Protein 6X1G (pdb70)

Sequence (788 aa):
MERLVKKVTSNLETELKFFKGRLVQELMQIVKNENGRIDHTSKNWQESASVLLNSQEKGAVSLAEVERAVSKMTQKLRDQKVSEEEVVNIESKLKFERASLEAKLFDDNEIKELINKRIKEDALRAIPFLGSDSESFMEKISPFVKLPDDSYSLLKANDKHHPFQNILYSNALKFFADSSDIGYLNDDSLKNLTPENLNAFEQAVAADIDKLMHHHMERLVKKVTSNLETELKFFKGRLVQELMQIVKNENGRIDHTSKNWQESASVLLNSQEKGAVSLAEVERAVSKMTQKLRDQKVSEEEVVNIESKLKFERASLEAKLFDDNEIKELINKRIKEDALRAIPFLGSDSESFMEKISPFVKLPDDSYSLLKANDKHHPFQNILYSNALKFFADSSDIGYLNDDSLKNLTPENLNAFEQAVAADIDKLMHHHMQAIKCVVVGDGAVGKTCLLISYTTNAFPGEYIPTVFDNYSANVMVDGKPVNLGLWDTAGQEDYDRLRPLSYPQTDVFLICFSLVSPASFENVRAKWYPEVRHHCPNTPIILVGTKLDLRDDKDTIEKLKEKKLTPITYPQGLAMAKEIGAVKYLECSALTQRGLKTVFDEAIRAVLHMQAIKCVVVGDGAVGKTCLLISYTTNAFPGEYIPTVFDNYSANVMVDGKPVNLGLWDTAGQEDYDRLRPLSYPQTDVFLICFSLVSPASFENVRAKWYPEVRHHCPNTPIILVGTKLDLRDDKDTIEKLKEKKLTPITYPQGLAMAKEIGAVKYLECSALTQRGLKTVFDEAIRAVLH

Structure (mmCIF, N/CA/C/O backbone):
data_6X1G
#
_entry.id   6X1G
#
_cell.length_a   50.063
_cell.length_b   54.160
_cell.length_c   94.004
_cell.angle_alpha   83.370
_cell.angle_beta   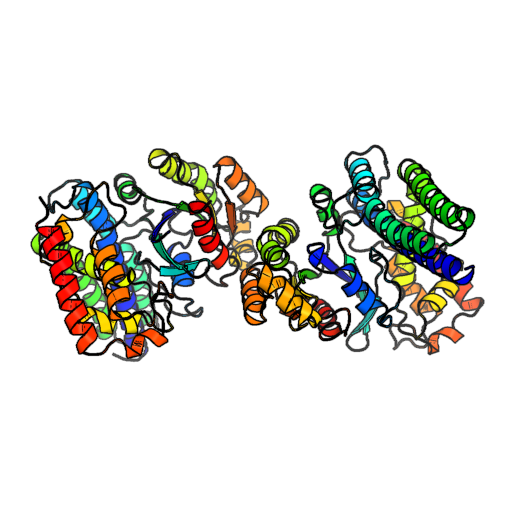76.340
_cell.angle_gamma   62.520
#
_symmetry.space_group_name_H-M   'P 1'
#
loop_
_entity.id
_entity.type
_entity.pdbx_description
1 polymer 'ULP_PROTEASE domain-containing protein'
2 polymer 'Ras-related C3 botulinum toxin substrate 1'
3 non-polymer 'MAGNESIUM ION'
4 water water
#
loop_
_atom_site.group_PDB
_atom_site.id
_atom_site.type_symbol
_atom_site.label_atom_id
_atom_site.label_alt_id
_atom_site.label_comp_id
_atom_site.label_asym_id
_atom_site.label_entity_id
_atom_site.label_seq_id
_atom_site.pdbx_PDB_ins_code
_atom_site.Cartn_x
_atom_site.Cartn_y
_atom_site.Cartn_z
_atom_site.occupancy
_atom_site.B_iso_or_equiv
_atom_site.auth_seq_id
_atom_site.auth_comp_id
_atom_site.auth_asym_id
_atom_site.auth_atom_id
_atom_site.pdbx_PDB_model_num
ATOM 1 N N . MET A 1 1 ? 37.013 1.732 56.736 1.00 105.84 547 MET A N 1
ATOM 2 C CA . MET A 1 1 ? 36.160 1.830 57.965 1.00 107.33 547 MET A CA 1
ATOM 3 C C . MET A 1 1 ? 35.688 3.278 58.141 1.00 99.77 547 MET A C 1
ATOM 4 O O . MET A 1 1 ? 34.581 3.560 57.670 1.00 96.75 547 MET A O 1
ATOM 9 N N . GLU A 1 2 ? 36.487 4.151 58.777 1.00 96.60 548 GLU A N 1
ATOM 10 C CA . GLU A 1 2 ? 36.240 5.620 58.828 1.00 88.63 548 GLU A CA 1
ATOM 11 C C . GLU A 1 2 ? 36.390 6.193 57.417 1.00 79.02 548 GLU A C 1
ATOM 12 O O . GLU A 1 2 ? 35.637 7.088 57.050 1.00 71.34 548 GLU A O 1
ATOM 18 N N . ARG A 1 3 ? 37.289 5.633 56.622 1.00 72.64 549 ARG A N 1
ATOM 19 C CA . ARG A 1 3 ? 37.528 6.067 55.232 1.00 69.26 549 ARG A CA 1
ATOM 20 C C . ARG A 1 3 ? 36.276 5.784 54.384 1.00 62.60 549 ARG A C 1
ATOM 21 O O . ARG A 1 3 ? 35.906 6.670 53.592 1.00 56.94 549 ARG A O 1
ATOM 29 N N . LEU A 1 4 ? 35.633 4.613 54.546 1.00 60.36 550 LEU A N 1
ATOM 30 C CA . LEU A 1 4 ? 34.444 4.218 53.721 1.00 57.04 550 LEU A CA 1
ATOM 31 C C . LEU A 1 4 ? 33.244 5.079 54.141 1.00 53.93 550 LEU A C 1
ATOM 32 O O . LEU A 1 4 ? 32.515 5.563 53.242 1.00 48.80 550 LEU A O 1
ATOM 37 N N . VAL A 1 5 ? 33.102 5.337 55.446 1.00 52.28 551 VAL A N 1
ATOM 38 C CA . VAL A 1 5 ? 32.055 6.224 56.029 1.00 53.22 551 VAL A CA 1
ATOM 39 C C . VAL A 1 5 ? 32.290 7.653 55.553 1.00 52.53 551 VAL A C 1
ATOM 40 O O . VAL A 1 5 ? 31.334 8.267 55.109 1.00 51.06 551 VAL A O 1
ATOM 44 N N . LYS A 1 6 ? 33.528 8.151 55.554 1.00 53.18 552 LYS A N 1
ATOM 45 C CA . LYS A 1 6 ? 33.802 9.534 55.096 1.00 53.76 552 LYS A CA 1
ATOM 46 C C . LYS A 1 6 ? 33.379 9.681 53.621 1.00 49.44 552 LYS A C 1
ATOM 47 O O . LYS A 1 6 ? 32.806 10.729 53.261 1.00 45.75 552 LYS A O 1
ATOM 53 N N . LYS A 1 7 ? 33.670 8.683 52.784 1.00 50.19 553 LYS A N 1
ATOM 54 C CA . LYS A 1 7 ? 33.393 8.784 51.332 1.00 48.46 553 LYS A CA 1
ATOM 55 C C . LYS A 1 7 ? 31.874 8.826 51.122 1.00 45.17 553 LYS A C 1
ATOM 56 O O . LYS A 1 7 ? 31.398 9.684 50.356 1.00 40.73 553 LYS A O 1
ATOM 62 N N . VAL A 1 8 ? 31.125 7.947 51.779 1.00 44.21 554 VAL A N 1
ATOM 63 C CA . VAL A 1 8 ? 29.640 7.933 51.647 1.00 42.81 554 VAL A CA 1
ATOM 64 C C . VAL A 1 8 ? 29.047 9.230 52.217 1.00 42.00 554 VAL A C 1
ATOM 65 O O . VAL A 1 8 ? 28.086 9.790 51.602 1.00 39.23 554 VAL A O 1
ATOM 69 N N . THR A 1 9 ? 29.569 9.717 53.350 1.00 43.15 555 THR A N 1
ATOM 70 C CA . THR A 1 9 ? 29.124 10.998 53.944 1.00 42.23 555 THR A CA 1
ATOM 71 C C . THR A 1 9 ? 29.333 12.138 52.941 1.00 40.23 555 THR A C 1
ATOM 72 O O . THR A 1 9 ? 28.386 12.937 52.731 1.00 38.22 555 THR A O 1
ATOM 76 N N . SER A 1 10 ? 30.493 12.192 52.302 1.00 40.24 556 SER A N 1
ATOM 77 C CA . SER A 1 10 ? 30.790 13.247 51.307 1.00 42.01 556 SER A CA 1
ATOM 78 C C . SER A 1 10 ? 29.846 13.108 50.098 1.00 37.37 556 SER A C 1
ATOM 79 O O . SER A 1 10 ? 29.316 14.124 49.588 1.00 37.01 556 SER A O 1
ATOM 82 N N . ASN A 1 11 ? 29.621 11.869 49.653 1.00 36.54 557 ASN A N 1
ATOM 83 C CA . ASN A 1 11 ? 28.686 11.605 48.520 1.00 33.88 557 ASN A CA 1
ATOM 84 C C . ASN A 1 11 ? 27.263 12.036 48.905 1.00 32.61 557 ASN A C 1
ATOM 85 O O . ASN A 1 11 ? 26.493 12.584 48.025 1.00 30.71 557 ASN A O 1
ATOM 90 N N . LEU A 1 12 ? 26.796 11.702 50.106 1.00 32.60 558 LEU A N 1
ATOM 91 C CA . LEU A 1 12 ? 25.480 12.187 50.588 1.00 32.85 558 LEU A CA 1
ATOM 92 C C . LEU A 1 12 ? 25.403 13.720 50.545 1.00 32.44 558 LEU A C 1
ATOM 93 O O . LEU A 1 12 ? 24.385 14.291 50.069 1.00 31.70 558 LEU A O 1
ATOM 98 N N . GLU A 1 13 ? 26.428 14.397 51.050 1.00 33.29 559 GLU A N 1
ATOM 99 C CA . GLU A 1 13 ? 26.482 15.886 51.008 1.00 34.10 559 GLU A CA 1
ATOM 100 C C . GLU A 1 13 ? 26.411 16.369 49.545 1.00 30.59 559 GLU A C 1
ATOM 101 O O . GLU A 1 13 ? 25.642 17.272 49.322 1.00 30.95 559 GLU A O 1
ATOM 107 N N . THR A 1 14 ? 27.062 15.699 48.591 1.00 29.91 560 THR A N 1
ATOM 108 C CA . THR A 1 14 ? 26.997 16.113 47.160 1.00 29.67 560 THR A CA 1
ATOM 109 C C . THR A 1 14 ? 25.564 15.916 46.650 1.00 29.44 560 THR A C 1
ATOM 110 O O . THR A 1 14 ? 24.992 16.821 46.049 1.00 28.60 560 THR A O 1
ATOM 114 N N . GLU A 1 15 ? 24.948 14.771 46.978 1.00 29.86 561 GLU A N 1
ATOM 115 C CA . GLU A 1 15 ? 23.548 14.486 46.574 1.00 30.06 561 GLU A CA 1
ATOM 116 C C . GLU A 1 15 ? 22.644 15.621 47.078 1.00 29.24 561 GLU A C 1
ATOM 117 O O . GLU A 1 15 ? 21.802 16.164 46.287 1.00 26.71 561 GLU A O 1
ATOM 123 N N . LEU A 1 16 ? 22.698 15.946 48.362 1.00 28.67 562 LEU A N 1
ATOM 124 C CA . LEU A 1 16 ? 21.792 16.945 48.990 1.00 29.38 562 LEU A CA 1
ATOM 125 C C . LEU A 1 16 ? 22.041 18.347 48.458 1.00 27.09 562 LEU A C 1
ATOM 126 O O . LEU A 1 16 ? 21.098 19.058 48.256 1.00 28.12 562 LEU A O 1
ATOM 131 N N . LYS A 1 17 ? 23.292 18.721 48.219 1.00 29.05 563 LYS A N 1
ATOM 132 C CA . LYS A 1 17 ? 23.643 20.054 47.716 1.00 29.83 563 LYS A CA 1
ATOM 133 C C . LYS A 1 17 ? 23.033 20.225 46.320 1.00 27.59 563 LYS A C 1
ATOM 134 O O . LYS A 1 17 ? 22.442 21.268 46.047 1.00 26.25 563 LYS A O 1
ATOM 140 N N . PHE A 1 18 ? 23.237 19.249 45.448 1.00 25.29 564 PHE A N 1
ATOM 141 C CA . PHE A 1 18 ? 22.689 19.304 44.071 1.00 23.86 564 PHE A CA 1
ATOM 142 C C . PHE A 1 18 ? 21.161 19.234 44.106 1.00 24.30 564 PHE A C 1
ATOM 143 O O . PHE A 1 18 ? 20.494 20.039 43.427 1.00 22.30 564 PHE A O 1
ATOM 151 N N . PHE A 1 19 ? 20.592 18.377 44.944 1.00 23.68 565 PHE A N 1
ATOM 152 C CA . PHE A 1 19 ? 19.109 18.215 44.957 1.00 25.34 565 PHE A CA 1
ATOM 153 C C . PHE A 1 19 ? 18.455 19.474 45.539 1.00 24.60 565 PHE A C 1
ATOM 154 O O . PHE A 1 19 ? 17.437 19.962 44.979 1.00 24.15 565 PHE A O 1
ATOM 162 N N . LYS A 1 20 ? 18.974 20.025 46.646 1.00 25.02 566 LYS A N 1
ATOM 163 C CA . LYS A 1 20 ? 18.343 21.248 47.217 1.00 26.94 566 LYS A CA 1
ATOM 164 C C . LYS A 1 20 ? 18.406 22.414 46.216 1.00 25.64 566 LYS A C 1
ATOM 165 O O . LYS A 1 20 ? 17.384 23.068 46.076 1.00 26.26 566 LYS A O 1
ATOM 171 N N . GLY A 1 21 ? 19.536 22.613 45.528 1.00 25.22 567 GLY A N 1
ATOM 172 C CA . GLY A 1 21 ? 19.669 23.646 44.461 1.00 25.26 567 GLY A CA 1
ATOM 173 C C . GLY A 1 21 ? 18.579 23.480 43.396 1.00 25.31 567 GLY A C 1
ATOM 174 O O . GLY A 1 21 ? 17.911 24.439 43.022 1.00 25.47 567 GLY A O 1
ATOM 175 N N . ARG A 1 22 ? 18.442 22.263 42.895 1.00 25.00 568 ARG A N 1
ATOM 176 C CA . ARG A 1 22 ? 17.480 21.935 41.834 1.00 23.47 568 ARG A CA 1
ATOM 177 C C . ARG A 1 22 ? 16.069 22.144 42.327 1.00 23.63 568 ARG A C 1
ATOM 178 O O . ARG A 1 22 ? 15.267 22.689 41.603 1.00 23.06 568 ARG A O 1
ATOM 186 N N . LEU A 1 23 ? 15.754 21.605 43.488 1.00 24.10 569 LEU A N 1
ATOM 187 C CA . LEU A 1 23 ? 14.391 21.668 44.064 1.00 24.19 569 LEU A CA 1
ATOM 188 C C . LEU A 1 23 ? 13.924 23.132 44.119 1.00 24.87 569 LEU A C 1
ATOM 189 O O . LEU A 1 23 ? 12.826 23.443 43.660 1.00 23.65 569 LEU A O 1
ATOM 194 N N . VAL A 1 24 ? 14.798 24.051 44.596 1.00 24.90 570 VAL A N 1
ATOM 195 C CA . VAL A 1 24 ? 14.333 25.427 44.768 1.00 24.64 570 VAL A CA 1
ATOM 196 C C . VAL A 1 24 ? 14.180 26.052 43.395 1.00 24.05 570 VAL A C 1
ATOM 197 O O . VAL A 1 24 ? 13.224 26.767 43.206 1.00 24.91 570 VAL A O 1
ATOM 201 N N . GLN A 1 25 ? 15.067 25.765 42.447 1.00 23.35 571 GLN A N 1
ATOM 202 C CA . GLN A 1 25 ? 14.864 26.341 41.079 1.00 23.63 571 GLN A CA 1
ATOM 203 C C . GLN A 1 25 ? 13.583 25.801 40.495 1.00 23.48 571 GLN A C 1
ATOM 204 O O . GLN A 1 25 ? 12.829 26.595 39.842 1.00 25.06 571 GLN A O 1
ATOM 210 N N . GLU A 1 26 ? 13.316 24.502 40.679 1.00 23.92 572 GLU A N 1
ATOM 211 C CA . GLU A 1 26 ? 12.032 23.951 40.110 1.00 24.06 572 GLU A CA 1
ATOM 212 C C . GLU A 1 26 ? 10.817 24.651 40.757 1.00 25.33 572 GLU A C 1
ATOM 213 O O . GLU A 1 26 ? 9.868 25.103 40.049 1.00 25.30 572 GLU A O 1
ATOM 219 N N . LEU A 1 27 ? 10.792 24.776 42.082 1.00 26.12 573 LEU A N 1
ATOM 220 C CA . LEU A 1 27 ? 9.686 25.455 42.840 1.00 25.96 573 LEU A CA 1
ATOM 221 C C . LEU A 1 27 ? 9.548 26.907 42.443 1.00 26.02 573 LEU A C 1
ATOM 222 O O . LEU A 1 27 ? 8.381 27.403 42.381 1.00 28.76 573 LEU A O 1
ATOM 227 N N . MET A 1 28 ? 10.654 27.537 42.073 1.00 27.02 574 MET A N 1
ATOM 228 C CA . MET A 1 28 ? 10.682 28.934 41.605 1.00 28.18 574 MET A CA 1
ATOM 229 C C . MET A 1 28 ? 9.871 29.123 40.349 1.00 29.20 574 MET A C 1
ATOM 230 O O . MET A 1 28 ? 9.338 30.233 40.147 1.00 30.34 574 MET A O 1
ATOM 235 N N . GLN A 1 29 ? 9.685 28.085 39.538 1.00 28.06 575 GLN A N 1
ATOM 236 C CA . GLN A 1 29 ? 8.907 28.265 38.292 1.00 28.11 575 GLN A CA 1
ATOM 237 C C . GLN A 1 29 ? 7.426 28.367 38.617 1.00 30.84 575 GLN A C 1
ATOM 238 O O . GLN A 1 29 ? 6.703 29.077 37.881 1.00 31.81 575 GLN A O 1
ATOM 244 N N . ILE A 1 30 ? 7.003 27.799 39.750 1.00 31.17 576 ILE A N 1
ATOM 245 C CA . ILE A 1 30 ? 5.601 27.903 40.219 1.00 32.68 576 ILE A CA 1
ATOM 246 C C . ILE A 1 30 ? 5.412 29.336 40.731 1.00 32.41 576 ILE A C 1
ATOM 247 O O . ILE A 1 30 ? 4.459 30.040 40.345 1.00 32.92 576 ILE A O 1
ATOM 252 N N . VAL A 1 31 ? 6.395 29.869 41.439 1.00 31.14 577 VAL A N 1
ATOM 253 C CA . VAL A 1 31 ? 6.292 31.252 41.962 1.00 33.97 577 VAL A CA 1
ATOM 254 C C . VAL A 1 31 ? 6.311 32.252 40.788 1.00 34.42 577 VAL A C 1
ATOM 255 O O . VAL A 1 31 ? 5.545 33.242 40.776 1.00 36.13 577 VAL A O 1
ATOM 259 N N . LYS A 1 32 ? 7.192 32.028 39.833 1.00 32.49 578 LYS A N 1
ATOM 260 C CA . LYS A 1 32 ? 7.269 32.865 38.628 1.00 32.58 578 LYS A CA 1
ATOM 261 C C . LYS A 1 32 ? 5.910 32.918 37.942 1.00 32.88 578 LYS A C 1
ATOM 262 O O . LYS A 1 32 ? 5.465 34.013 37.557 1.00 34.17 578 LYS A O 1
ATOM 268 N N . ASN A 1 33 ? 5.238 31.784 37.820 1.00 34.88 579 ASN A N 1
ATOM 269 C CA . ASN A 1 33 ? 3.934 31.702 37.147 1.00 37.55 579 ASN A CA 1
ATOM 270 C C . ASN A 1 33 ? 2.898 32.498 37.937 1.00 40.06 579 ASN A C 1
ATOM 271 O O . ASN A 1 33 ? 1.993 32.986 37.308 1.00 41.38 579 ASN A O 1
ATOM 276 N N . GLU A 1 34 ? 3.015 32.564 39.266 1.00 41.57 580 GLU A N 1
ATOM 277 C CA . GLU A 1 34 ? 2.171 33.415 40.152 1.00 43.81 580 GLU A CA 1
ATOM 278 C C . GLU A 1 34 ? 2.705 34.862 40.275 1.00 43.01 580 GLU A C 1
ATOM 279 O O . GLU A 1 34 ? 2.238 35.598 41.170 1.00 42.13 580 GLU A O 1
ATOM 285 N N . ASN A 1 35 ? 3.638 35.311 39.421 1.00 40.60 581 ASN A N 1
ATOM 286 C CA . ASN A 1 35 ? 4.180 36.699 39.442 1.00 41.26 581 ASN A CA 1
ATOM 287 C C . ASN A 1 35 ? 4.697 37.057 40.846 1.00 40.34 581 ASN A C 1
ATOM 288 O O . ASN A 1 35 ? 4.544 38.183 41.252 1.00 41.07 581 ASN A O 1
ATOM 293 N N . GLY A 1 36 ? 5.333 36.113 41.558 1.00 39.79 582 GLY A N 1
ATOM 294 C CA . GLY A 1 36 ? 6.097 36.401 42.788 1.00 39.75 582 GLY A CA 1
ATOM 295 C C . GLY A 1 36 ? 5.281 36.261 44.064 1.00 41.38 582 GLY A C 1
ATOM 296 O O . GLY A 1 36 ? 5.850 36.573 45.151 1.00 41.37 582 GLY A O 1
ATOM 297 N N . ARG A 1 37 ? 4.065 35.746 43.973 1.00 42.02 583 ARG A N 1
ATOM 298 C CA . ARG A 1 37 ? 3.179 35.427 45.128 1.00 45.18 583 ARG A CA 1
ATOM 299 C C . ARG A 1 37 ? 3.562 34.056 45.700 1.00 42.89 583 ARG A C 1
ATOM 300 O O . ARG A 1 37 ? 3.756 33.143 44.956 1.00 41.63 583 ARG A O 1
ATOM 308 N N . ILE A 1 38 ? 3.736 33.988 47.016 1.00 42.06 584 ILE A N 1
ATOM 309 C CA . ILE A 1 38 ? 4.086 32.772 47.776 1.00 40.65 584 ILE A CA 1
ATOM 310 C C . ILE A 1 38 ? 2.816 32.345 48.482 1.00 42.79 584 ILE A C 1
ATOM 311 O O . ILE A 1 38 ? 2.225 33.176 49.135 1.00 42.36 584 ILE A O 1
ATOM 316 N N . ASP A 1 39 ? 2.428 31.107 48.332 1.00 42.48 585 ASP A N 1
ATOM 317 C CA . ASP A 1 39 ? 1.230 30.574 49.013 1.00 46.70 585 ASP A CA 1
ATOM 318 C C . ASP A 1 39 ? 1.362 29.065 48.914 1.00 43.48 585 ASP A C 1
ATOM 319 O O . ASP A 1 39 ? 1.090 28.495 47.825 1.00 42.85 585 ASP A O 1
ATOM 324 N N . HIS A 1 40 ? 1.911 28.463 49.964 1.00 40.87 586 HIS A N 1
ATOM 325 C CA . HIS A 1 40 ? 2.121 27.005 50.065 1.00 40.82 586 HIS A CA 1
ATOM 326 C C . HIS A 1 40 ? 0.804 26.231 49.950 1.00 43.11 586 HIS A C 1
ATOM 327 O O . HIS A 1 40 ? 0.905 25.017 49.837 1.00 43.62 586 HIS A O 1
ATOM 334 N N . THR A 1 41 ? -0.371 26.882 50.111 1.00 45.44 587 THR A N 1
ATOM 335 C CA . THR A 1 41 ? -1.668 26.166 50.049 1.00 46.26 587 THR A CA 1
ATOM 336 C C . THR A 1 41 ? -2.165 26.073 48.610 1.00 47.08 587 THR A C 1
ATOM 337 O O . THR A 1 41 ? -3.081 25.332 48.413 1.00 49.69 587 THR A O 1
ATOM 341 N N . SER A 1 42 ? -1.588 26.776 47.636 1.00 47.22 588 SER A N 1
ATOM 342 C CA . SER A 1 42 ? -2.127 26.737 46.250 1.00 47.10 588 SER A CA 1
ATOM 343 C C . SER A 1 42 ? -2.032 25.315 45.683 1.00 47.88 588 SER A C 1
ATOM 344 O O . SER A 1 42 ? -1.197 24.524 46.143 1.00 44.67 588 SER A O 1
ATOM 347 N N . LYS A 1 43 ? -2.886 24.978 44.720 1.00 47.33 589 LYS A N 1
ATOM 348 C CA . LYS A 1 43 ? -2.846 23.681 44.033 1.00 48.17 589 LYS A CA 1
ATOM 349 C C . LYS A 1 43 ? -1.463 23.447 43.402 1.00 42.96 589 LYS A C 1
ATOM 350 O O . LYS A 1 43 ? -0.967 22.325 43.514 1.00 40.51 589 LYS A O 1
ATOM 356 N N . ASN A 1 44 ? -0.895 24.436 42.727 1.00 40.52 590 ASN A N 1
ATOM 357 C CA . ASN A 1 44 ? 0.355 24.241 41.955 1.00 36.97 590 ASN A CA 1
ATOM 358 C C . ASN A 1 44 ? 1.507 24.024 42.949 1.00 36.26 590 ASN A C 1
ATOM 359 O O . ASN A 1 44 ? 2.392 23.193 42.700 1.00 35.70 590 ASN A O 1
ATOM 364 N N . TRP A 1 45 ? 1.541 24.770 44.052 1.00 36.20 591 TRP A N 1
ATOM 365 C CA . TRP A 1 45 ? 2.667 24.590 44.995 1.00 34.18 591 TRP A CA 1
ATOM 366 C C . TRP A 1 45 ? 2.554 23.202 45.625 1.00 36.58 591 TRP A C 1
ATOM 367 O O . TRP A 1 45 ? 3.565 22.503 45.697 1.00 34.34 591 TRP A O 1
ATOM 378 N N . GLN A 1 46 ? 1.374 22.865 46.154 1.00 38.06 592 GLN A N 1
ATOM 379 C CA . GLN A 1 46 ? 1.124 21.525 46.776 1.00 40.42 592 GLN A CA 1
ATOM 380 C C . GLN A 1 46 ? 1.537 20.403 45.828 1.00 39.22 592 GLN A C 1
ATOM 381 O O . GLN A 1 46 ? 2.198 19.466 46.266 1.00 36.59 592 GLN A O 1
ATOM 387 N N . GLU A 1 47 ? 1.196 20.506 44.546 1.00 39.20 593 GLU A N 1
ATOM 388 C CA . GLU A 1 47 ? 1.514 19.404 43.609 1.00 39.44 593 GLU A CA 1
ATOM 389 C C . GLU A 1 47 ? 3.024 19.395 43.343 1.00 36.73 593 GLU A C 1
ATOM 390 O O . GLU A 1 47 ? 3.626 18.308 43.314 1.00 36.38 593 GLU A O 1
ATOM 396 N N . SER A 1 48 ? 3.624 20.569 43.152 1.00 35.37 594 SER A N 1
ATOM 397 C CA . SER A 1 48 ? 5.076 20.693 42.801 1.00 32.53 594 SER A CA 1
ATOM 398 C C . SER A 1 48 ? 5.898 20.091 43.935 1.00 32.26 594 SER A C 1
ATOM 399 O O . SER A 1 48 ? 6.690 19.187 43.713 1.00 32.27 594 SER A O 1
ATOM 402 N N . ALA A 1 49 ? 5.616 20.495 45.158 1.00 33.34 595 ALA A N 1
ATOM 403 C CA . ALA A 1 49 ? 6.340 20.007 46.355 1.00 33.18 595 ALA A CA 1
ATOM 404 C C . ALA A 1 49 ? 6.135 18.496 46.475 1.00 35.77 595 ALA A C 1
ATOM 405 O O . ALA A 1 49 ? 7.124 17.775 46.711 1.00 35.07 595 ALA A O 1
ATOM 407 N N . SER A 1 50 ? 4.917 18.001 46.326 1.00 36.87 596 SER A N 1
ATOM 408 C CA . SER A 1 50 ? 4.627 16.556 46.503 1.00 39.68 596 SER A CA 1
ATOM 409 C C . SER A 1 50 ? 5.426 15.731 45.474 1.00 36.86 596 SER A C 1
ATOM 410 O O . SER A 1 50 ? 6.076 14.750 45.817 1.00 36.74 596 SER A O 1
ATOM 413 N N . VAL A 1 51 ? 5.411 16.157 44.212 1.00 34.96 597 VAL A N 1
ATOM 414 C CA . VAL A 1 51 ? 6.030 15.386 43.121 1.00 34.17 597 VAL A CA 1
ATOM 415 C C . VAL A 1 51 ? 7.546 15.463 43.226 1.00 32.70 597 VAL A C 1
ATOM 416 O O . VAL A 1 51 ? 8.179 14.479 42.967 1.00 32.98 597 VAL A O 1
ATOM 420 N N . LEU A 1 52 ? 8.098 16.617 43.572 1.00 30.46 598 LEU A N 1
ATOM 421 C CA . LEU A 1 52 ? 9.583 16.760 43.573 1.00 29.85 598 LEU A CA 1
ATOM 422 C C . LEU A 1 52 ? 10.148 16.147 44.851 1.00 28.70 598 LEU A C 1
ATOM 423 O O . LEU A 1 52 ? 11.324 15.806 44.872 1.00 27.78 598 LEU A O 1
ATOM 428 N N . LEU A 1 53 ? 9.334 15.963 45.898 1.00 30.15 599 LEU A N 1
ATOM 429 C CA . LEU A 1 53 ? 9.766 15.196 47.104 1.00 33.00 599 LEU A CA 1
ATOM 430 C C . LEU A 1 53 ? 9.576 13.679 46.883 1.00 33.35 599 LEU A C 1
ATOM 431 O O . LEU A 1 53 ? 10.421 12.937 47.299 1.00 33.78 599 LEU A O 1
ATOM 436 N N . ASN A 1 54 ? 8.452 13.241 46.276 1.00 34.36 600 ASN A N 1
ATOM 437 C CA . ASN A 1 54 ? 7.909 11.875 46.473 1.00 37.11 600 ASN A CA 1
ATOM 438 C C . ASN A 1 54 ? 7.742 11.089 45.173 1.00 39.53 600 ASN A C 1
ATOM 439 O O . ASN A 1 54 ? 7.419 9.903 45.305 1.00 41.50 600 ASN A O 1
ATOM 444 N N . SER A 1 55 ? 8.021 11.652 43.997 1.00 36.83 601 SER A N 1
ATOM 445 C CA . SER A 1 55 ? 7.876 10.864 42.752 1.00 38.50 601 SER A CA 1
ATOM 446 C C . SER A 1 55 ? 8.746 9.597 42.845 1.00 39.52 601 SER A C 1
ATOM 447 O O . SER A 1 55 ? 9.972 9.662 43.122 1.00 37.14 601 SER A O 1
ATOM 450 N N . GLN A 1 56 ? 8.133 8.473 42.491 1.00 42.84 602 GLN A N 1
ATOM 451 C CA . GLN A 1 56 ? 8.670 7.106 42.639 1.00 46.27 602 GLN A CA 1
ATOM 452 C C . GLN A 1 56 ? 9.125 6.552 41.275 1.00 45.61 602 GLN A C 1
ATOM 453 O O . GLN A 1 56 ? 9.780 5.502 41.270 1.00 47.16 602 GLN A O 1
ATOM 459 N N . GLU A 1 57 ? 8.818 7.242 40.180 1.00 45.52 603 GLU A N 1
ATOM 460 C CA . GLU A 1 57 ? 9.235 6.823 38.822 1.00 46.96 603 GLU A CA 1
ATOM 461 C C . GLU A 1 57 ? 10.765 6.701 38.773 1.00 46.11 603 GLU A C 1
ATOM 462 O O . GLU A 1 57 ? 11.477 7.585 39.260 1.00 41.87 603 GLU A O 1
ATOM 468 N N . LYS A 1 58 ? 11.267 5.660 38.135 1.00 46.73 604 LYS A N 1
ATOM 469 C CA . LYS A 1 58 ? 12.733 5.428 38.012 1.00 48.73 604 LYS A CA 1
ATOM 470 C C . LYS A 1 58 ? 13.257 6.608 37.188 1.00 46.09 604 LYS A C 1
ATOM 471 O O . LYS A 1 58 ? 12.615 6.921 36.164 1.00 42.41 604 LYS A O 1
ATOM 477 N N . GLY A 1 59 ? 14.330 7.266 37.657 1.00 39.99 605 GLY A N 1
ATOM 478 C CA . GLY A 1 59 ? 14.951 8.407 36.991 1.00 39.09 605 GLY A CA 1
ATOM 479 C C . GLY A 1 59 ? 14.294 9.745 37.309 1.00 38.75 605 GLY A C 1
ATOM 480 O O . GLY A 1 59 ? 14.682 10.721 36.710 1.00 38.45 605 GLY A O 1
ATOM 481 N N . ALA A 1 60 ? 13.305 9.772 38.195 1.00 35.63 606 ALA A N 1
ATOM 482 C CA . ALA A 1 60 ? 12.572 10.992 38.582 1.00 35.11 606 ALA A CA 1
ATOM 483 C C . ALA A 1 60 ? 13.559 12.019 39.151 1.00 31.74 606 ALA A C 1
ATOM 484 O O . ALA A 1 60 ? 14.560 11.662 39.763 1.00 32.47 606 ALA A O 1
ATOM 486 N N . VAL A 1 61 ? 13.241 13.273 38.927 1.00 31.28 607 VAL A N 1
ATOM 487 C CA . VAL A 1 61 ? 13.817 14.397 39.691 1.00 28.56 607 VAL A CA 1
ATOM 488 C C . VAL A 1 61 ? 13.008 14.513 40.983 1.00 29.10 607 VAL A C 1
ATOM 489 O O . VAL A 1 61 ? 12.023 15.144 40.999 1.00 28.46 607 VAL A O 1
ATOM 493 N N . SER A 1 62 ? 13.458 13.831 42.023 1.00 29.19 608 SER A N 1
ATOM 494 C CA . SER A 1 62 ? 12.740 13.742 43.316 1.00 30.20 608 SER A CA 1
ATOM 495 C C . SER A 1 62 ? 13.681 13.309 44.434 1.00 29.08 608 SER A C 1
ATOM 496 O O . SER A 1 62 ? 14.669 12.630 44.213 1.00 29.27 608 SER A O 1
ATOM 499 N N . LEU A 1 63 ? 13.331 13.756 45.639 1.00 30.10 609 LEU A N 1
ATOM 500 C CA . LEU A 1 63 ? 14.090 13.374 46.824 1.00 29.08 609 LEU A CA 1
ATOM 501 C C . LEU A 1 63 ? 13.963 11.852 46.985 1.00 31.63 609 LEU A C 1
ATOM 502 O O . LEU A 1 63 ? 14.932 11.235 47.340 1.00 30.70 609 LEU A O 1
ATOM 507 N N . ALA A 1 64 ? 12.841 11.239 46.605 1.00 33.40 610 ALA A N 1
ATOM 508 C CA . ALA A 1 64 ? 12.709 9.755 46.683 1.00 37.36 610 ALA A CA 1
ATOM 509 C C . ALA A 1 64 ? 13.787 9.069 45.825 1.00 37.05 610 ALA A C 1
ATOM 510 O O . ALA A 1 64 ? 14.332 8.076 46.251 1.00 36.97 610 ALA A O 1
ATOM 512 N N . GLU A 1 65 ? 14.129 9.616 44.660 1.00 34.04 611 GLU A N 1
ATOM 513 C CA . GLU A 1 65 ? 15.204 9.025 43.816 1.00 36.44 611 GLU A CA 1
ATOM 514 C C . GLU A 1 65 ? 16.585 9.252 44.438 1.00 35.76 611 GLU A C 1
ATOM 515 O O . GLU A 1 65 ? 17.451 8.374 44.356 1.00 34.34 611 GLU A O 1
ATOM 521 N N . VAL A 1 66 ? 16.812 10.422 45.031 1.00 34.32 612 VAL A N 1
ATOM 522 C CA . VAL A 1 66 ? 18.085 10.702 45.740 1.00 35.00 612 VAL A CA 1
ATOM 523 C C . VAL A 1 66 ? 18.256 9.673 46.876 1.00 34.89 612 VAL A C 1
ATOM 524 O O . VAL A 1 66 ? 19.334 9.085 47.072 1.00 34.34 612 VAL A O 1
ATOM 528 N N . GLU A 1 67 ? 17.176 9.454 47.608 1.00 33.19 613 GLU A N 1
ATOM 529 C CA . GLU A 1 67 ? 17.135 8.459 48.721 1.00 38.15 613 GLU A CA 1
ATOM 530 C C . GLU A 1 67 ? 17.485 7.057 48.196 1.00 38.28 613 GLU A C 1
ATOM 531 O O . GLU A 1 67 ? 18.288 6.341 48.874 1.00 38.96 613 GLU A O 1
ATOM 537 N N . ARG A 1 68 ? 17.030 6.699 46.995 1.00 41.68 614 ARG A N 1
ATOM 538 C CA . ARG A 1 68 ? 17.413 5.404 46.378 1.00 45.17 614 ARG A CA 1
ATOM 539 C C . ARG A 1 68 ? 18.925 5.329 46.173 1.00 41.88 614 ARG A C 1
ATOM 540 O O . ARG A 1 68 ? 19.549 4.297 46.475 1.00 43.21 614 ARG A O 1
ATOM 548 N N . ALA A 1 69 ? 19.514 6.389 45.656 1.00 38.10 615 ALA A N 1
ATOM 549 C CA . ALA A 1 69 ? 20.967 6.438 45.405 1.00 37.54 615 ALA A CA 1
ATOM 550 C C . ALA A 1 69 ? 21.702 6.278 46.747 1.00 37.15 615 ALA A C 1
ATOM 551 O O . ALA A 1 69 ? 22.720 5.590 46.834 1.00 36.64 615 ALA A O 1
ATOM 553 N N . VAL A 1 70 ? 21.220 6.952 47.792 1.00 36.49 616 VAL A N 1
ATOM 554 C CA . VAL A 1 70 ? 21.887 6.887 49.118 1.00 38.07 616 VAL A CA 1
ATOM 555 C C . VAL A 1 70 ? 21.726 5.477 49.710 1.00 40.67 616 VAL A C 1
ATOM 556 O O . VAL A 1 70 ? 22.705 4.961 50.341 1.00 40.36 616 VAL A O 1
ATOM 560 N N . SER A 1 71 ? 20.576 4.835 49.527 1.00 42.11 617 SER A N 1
ATOM 561 C CA . SER A 1 71 ? 20.322 3.430 49.968 1.00 46.24 617 SER A CA 1
ATOM 562 C C . SER A 1 71 ? 21.312 2.450 49.348 1.00 46.10 617 SER A C 1
ATOM 563 O O . SER A 1 71 ? 21.707 1.508 50.072 1.00 48.55 617 SER A O 1
ATOM 566 N N . LYS A 1 72 ? 21.716 2.663 48.103 1.00 44.99 618 LYS A N 1
ATOM 567 C CA . LYS A 1 72 ? 22.744 1.823 47.430 1.00 47.43 618 LYS A CA 1
ATOM 568 C C . LYS A 1 72 ? 24.031 1.905 48.248 1.00 45.49 618 LYS A C 1
ATOM 569 O O . LYS A 1 72 ? 24.662 0.875 48.514 1.00 47.37 618 LYS A O 1
ATOM 575 N N . MET A 1 73 ? 24.403 3.098 48.673 1.00 42.92 619 MET A N 1
ATOM 576 C CA . MET A 1 73 ? 25.707 3.305 49.350 1.00 42.26 619 MET A CA 1
ATOM 577 C C . MET A 1 73 ? 25.602 2.706 50.758 1.00 45.10 619 MET A C 1
ATOM 578 O O . MET A 1 73 ? 26.604 2.114 51.184 1.00 46.20 619 MET A O 1
ATOM 583 N N . THR A 1 74 ? 24.467 2.836 51.459 1.00 43.92 620 THR A N 1
ATOM 584 C CA . THR A 1 74 ? 24.392 2.330 52.870 1.00 47.60 620 THR A CA 1
ATOM 585 C C . THR A 1 74 ? 24.359 0.789 52.854 1.00 48.86 620 THR A C 1
ATOM 586 O O . THR A 1 74 ? 24.910 0.118 53.786 1.00 49.01 620 THR A O 1
ATOM 590 N N . GLN A 1 75 ? 23.727 0.215 51.827 1.00 50.10 621 GLN A N 1
ATOM 591 C CA . GLN A 1 75 ? 23.702 -1.256 51.653 1.00 53.06 621 GLN A CA 1
ATOM 592 C C . GLN A 1 75 ? 25.138 -1.713 51.437 1.00 53.34 621 GLN A C 1
ATOM 593 O O . GLN A 1 75 ? 25.508 -2.759 52.021 1.00 54.15 621 GLN A O 1
ATOM 599 N N . LYS A 1 76 ? 25.902 -0.999 50.607 1.00 51.99 622 LYS A N 1
ATOM 600 C CA . LYS A 1 76 ? 27.312 -1.373 50.335 1.00 56.03 622 LYS A CA 1
ATOM 601 C C . LYS A 1 76 ? 28.140 -1.321 51.625 1.00 54.33 622 LYS A C 1
ATOM 602 O O . LYS A 1 76 ? 28.935 -2.252 51.821 1.00 55.67 622 LYS A O 1
ATOM 608 N N . LEU A 1 77 ? 27.935 -0.305 52.475 1.00 53.69 623 LEU A N 1
ATOM 609 C CA . LEU A 1 77 ? 28.592 -0.178 53.814 1.00 53.97 623 LEU A CA 1
ATOM 610 C C . LEU A 1 77 ? 28.286 -1.434 54.644 1.00 57.53 623 LEU A C 1
ATOM 611 O O . LEU A 1 77 ? 29.225 -1.952 55.251 1.00 60.88 623 LEU A O 1
ATOM 616 N N . ARG A 1 78 ? 27.029 -1.891 54.672 1.00 58.14 624 ARG A N 1
ATOM 617 C CA . ARG A 1 78 ? 26.625 -3.054 55.524 1.00 60.16 624 ARG A CA 1
ATOM 618 C C . ARG A 1 78 ? 27.244 -4.324 54.937 1.00 63.56 624 ARG A C 1
ATOM 619 O O . ARG A 1 78 ? 27.656 -5.166 55.709 1.00 64.03 624 ARG A O 1
ATOM 627 N N . ASP A 1 79 ? 27.324 -4.430 53.607 1.00 63.41 625 ASP A N 1
ATOM 628 C CA . ASP A 1 79 ? 28.004 -5.539 52.887 1.00 66.18 625 ASP A CA 1
ATOM 629 C C . ASP A 1 79 ? 29.481 -5.565 53.293 1.00 69.51 625 ASP A C 1
ATOM 630 O O . ASP A 1 79 ? 30.078 -6.710 53.410 1.00 66.79 625 ASP A O 1
ATOM 635 N N . GLN A 1 80 ? 30.066 -4.384 53.492 1.00 67.51 626 GLN A N 1
ATOM 636 C CA . GLN A 1 80 ? 31.497 -4.230 53.876 1.00 70.85 626 GLN A CA 1
ATOM 637 C C . GLN A 1 80 ? 31.656 -4.343 55.400 1.00 73.20 626 GLN A C 1
ATOM 638 O O . GLN A 1 80 ? 32.756 -4.080 55.880 1.00 75.44 626 GLN A O 1
ATOM 644 N N . LYS A 1 81 ? 30.592 -4.699 56.122 1.00 72.96 627 LYS A N 1
ATOM 645 C CA . LYS A 1 81 ? 30.580 -4.922 57.597 1.00 74.69 627 LYS A CA 1
ATOM 646 C C . LYS A 1 81 ? 31.045 -3.652 58.316 1.00 71.89 627 LYS A C 1
ATOM 647 O O . LYS A 1 81 ? 31.639 -3.745 59.404 1.00 69.70 627 LYS A O 1
ATOM 653 N N . VAL A 1 82 ? 30.647 -2.492 57.814 1.00 67.42 628 VAL A N 1
ATOM 654 C CA . VAL A 1 82 ? 30.869 -1.208 58.544 1.00 67.66 628 VAL A CA 1
ATOM 655 C C . VAL A 1 82 ? 29.974 -1.187 59.798 1.00 67.55 628 VAL A C 1
ATOM 656 O O . VAL A 1 82 ? 28.897 -1.792 59.815 1.00 69.66 628 VAL A O 1
ATOM 660 N N . SER A 1 83 ? 30.443 -0.582 60.871 1.00 70.09 629 SER A N 1
ATOM 661 C CA . SER A 1 83 ? 29.698 -0.560 62.150 1.00 72.67 629 SER A CA 1
ATOM 662 C C . SER A 1 83 ? 28.287 -0.006 61.901 1.00 69.74 629 SER A C 1
ATOM 663 O O . SER A 1 83 ? 28.138 1.033 61.175 1.00 66.42 629 SER A O 1
ATOM 666 N N . GLU A 1 84 ? 27.283 -0.715 62.412 1.00 71.66 630 GLU A N 1
ATOM 667 C CA . GLU A 1 84 ? 25.847 -0.398 62.206 1.00 70.48 630 GLU A CA 1
ATOM 668 C C . GLU A 1 84 ? 25.545 1.039 62.671 1.00 68.51 630 GLU A C 1
ATOM 669 O O . GLU A 1 84 ? 24.754 1.740 61.948 1.00 63.48 630 GLU A O 1
ATOM 675 N N . GLU A 1 85 ? 26.165 1.489 63.770 1.00 70.20 631 GLU A N 1
ATOM 676 C CA . GLU A 1 85 ? 25.957 2.851 64.344 1.00 69.59 631 GLU A CA 1
ATOM 677 C C . GLU A 1 85 ? 26.353 3.933 63.320 1.00 65.29 631 GLU A C 1
ATOM 678 O O . GLU A 1 85 ? 25.596 4.937 63.204 1.00 61.05 631 GLU A O 1
ATOM 684 N N . GLU A 1 86 ? 27.473 3.755 62.609 1.00 61.93 632 GLU A N 1
ATOM 685 C CA . GLU A 1 86 ? 27.966 4.699 61.587 1.00 61.39 632 GLU A CA 1
ATOM 686 C C . GLU A 1 86 ? 26.990 4.707 60.404 1.00 57.21 632 GLU A C 1
ATOM 687 O O . GLU A 1 86 ? 26.774 5.795 59.824 1.00 54.68 632 GLU A O 1
A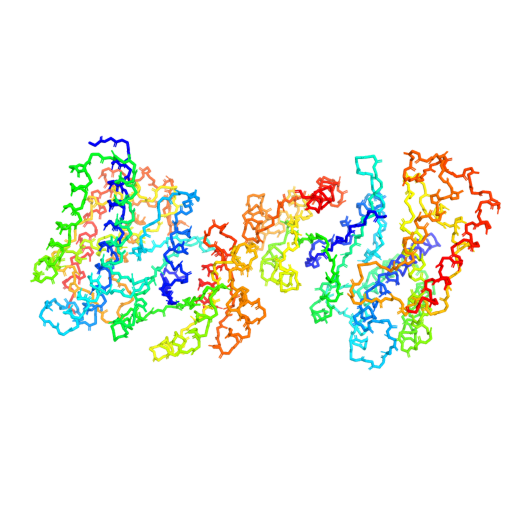TOM 693 N N . VAL A 1 87 ? 26.486 3.540 59.996 1.00 55.78 633 VAL A N 1
ATOM 694 C CA . VAL A 1 87 ? 25.546 3.466 58.834 1.00 52.94 633 VAL A CA 1
ATOM 695 C C . VAL A 1 87 ? 24.222 4.105 59.245 1.00 52.57 633 VAL A C 1
ATOM 696 O O . VAL A 1 87 ? 23.728 4.914 58.477 1.00 51.05 633 VAL A O 1
ATOM 700 N N . VAL A 1 88 ? 23.687 3.764 60.420 1.00 54.22 634 VAL A N 1
ATOM 701 C CA . VAL A 1 88 ? 22.444 4.373 60.986 1.00 54.95 634 VAL A CA 1
ATOM 702 C C . VAL A 1 88 ? 22.584 5.900 61.061 1.00 52.89 634 VAL A C 1
ATOM 703 O O . VAL A 1 88 ? 21.610 6.594 60.738 1.00 52.21 634 VAL A O 1
ATOM 707 N N . ASN A 1 89 ? 23.737 6.415 61.475 1.00 52.72 635 ASN A N 1
ATOM 708 C CA . ASN A 1 89 ? 24.006 7.867 61.541 1.00 52.54 635 ASN A CA 1
ATOM 709 C C . ASN A 1 89 ? 23.824 8.505 60.147 1.00 48.72 635 ASN A C 1
ATOM 710 O O . ASN A 1 89 ? 23.256 9.613 60.049 1.00 46.58 635 ASN A O 1
ATOM 715 N N . ILE A 1 90 ? 24.299 7.853 59.080 1.00 47.13 636 ILE A N 1
ATOM 716 C CA . ILE A 1 90 ? 24.111 8.385 57.692 1.00 44.20 636 ILE A CA 1
ATOM 717 C C . ILE A 1 90 ? 22.610 8.395 57.384 1.00 44.66 636 ILE A C 1
ATOM 718 O O . ILE A 1 90 ? 22.116 9.382 56.822 1.00 43.68 636 ILE A O 1
ATOM 723 N N . GLU A 1 91 ? 21.911 7.318 57.684 1.00 46.11 637 GLU A N 1
ATOM 724 C CA . GLU A 1 91 ? 20.460 7.181 57.393 1.00 47.66 637 GLU A CA 1
ATOM 725 C C . GLU A 1 91 ? 19.679 8.255 58.173 1.00 47.31 637 GLU A C 1
ATOM 726 O O . GLU A 1 91 ? 18.708 8.779 57.639 1.00 42.45 637 GLU A O 1
ATOM 732 N N . SER A 1 92 ? 20.050 8.541 59.423 1.00 48.28 638 SER A N 1
ATOM 733 C CA . SER A 1 92 ? 19.310 9.550 60.215 1.00 49.57 638 SER A CA 1
ATOM 734 C C . SER A 1 92 ? 19.609 10.935 59.615 1.00 46.25 638 SER A C 1
ATOM 735 O O . SER A 1 92 ? 18.684 11.737 59.598 1.00 44.32 638 SER A O 1
ATOM 738 N N . LYS A 1 93 ? 20.810 11.211 59.058 1.00 45.25 639 LYS A N 1
ATOM 739 C CA . LYS A 1 93 ? 21.083 12.518 58.394 1.00 44.93 639 LYS A CA 1
ATOM 740 C C . LYS A 1 93 ? 20.091 12.694 57.248 1.00 41.27 639 LYS A C 1
ATOM 741 O O . LYS A 1 93 ? 19.508 13.788 57.069 1.00 41.49 639 LYS A O 1
ATOM 747 N N . LEU A 1 94 ? 19.917 11.644 56.455 1.00 39.96 640 LEU A N 1
ATOM 748 C CA . LEU A 1 94 ? 19.018 11.719 55.293 1.00 38.72 640 LEU A CA 1
ATOM 749 C C . LEU A 1 94 ? 17.585 11.898 55.787 1.00 37.46 640 LEU A C 1
ATOM 750 O O . LEU A 1 94 ? 16.866 12.692 55.246 1.00 36.32 640 LEU A O 1
ATOM 755 N N . LYS A 1 95 ? 17.172 11.225 56.855 1.00 39.44 641 LYS A N 1
ATOM 756 C CA . LYS A 1 95 ? 15.804 11.408 57.375 1.00 41.46 641 LYS A CA 1
ATOM 757 C C . LYS A 1 95 ? 15.641 12.860 57.855 1.00 40.01 641 LYS A C 1
ATOM 758 O O . LYS A 1 95 ? 14.564 13.429 57.649 1.00 41.46 641 LYS A O 1
ATOM 764 N N . PHE A 1 96 ? 16.655 13.409 58.512 1.00 40.75 642 PHE A N 1
ATOM 765 C CA . PHE A 1 96 ? 16.693 14.822 58.983 1.00 40.77 642 PHE A CA 1
ATOM 766 C C . PHE A 1 96 ? 16.472 15.765 57.803 1.00 37.80 642 PHE A C 1
ATOM 767 O O . PHE A 1 96 ? 15.617 16.689 57.845 1.00 37.76 642 PHE A O 1
ATOM 775 N N . GLU A 1 97 ? 17.214 15.516 56.722 1.00 37.08 643 GLU A N 1
ATOM 776 C CA . GLU A 1 97 ? 17.137 16.386 55.534 1.00 35.04 643 GLU A CA 1
ATOM 777 C C . GLU A 1 97 ? 15.740 16.358 54.952 1.00 34.05 643 GLU A C 1
ATOM 778 O O . GLU A 1 97 ? 15.247 17.398 54.535 1.00 34.78 643 GLU A O 1
ATOM 784 N N . ARG A 1 98 ? 15.132 15.186 54.826 1.00 35.30 644 ARG A N 1
ATOM 785 C CA . ARG A 1 98 ? 13.738 15.093 54.309 1.00 34.23 644 ARG A CA 1
ATOM 786 C C . ARG A 1 98 ? 12.823 15.880 55.239 1.00 36.59 644 ARG A C 1
ATOM 787 O O . ARG A 1 98 ? 11.940 16.609 54.709 1.00 35.97 644 ARG A O 1
ATOM 795 N N . ALA A 1 99 ? 12.913 15.653 56.578 1.00 36.82 645 ALA A N 1
ATOM 796 C CA . ALA A 1 99 ? 11.974 16.256 57.538 1.00 39.24 645 ALA A CA 1
ATOM 797 C C . ALA A 1 99 ? 12.061 17.781 57.488 1.00 39.27 645 ALA A C 1
ATOM 798 O O . ALA A 1 99 ? 11.006 18.514 57.434 1.00 39.42 645 ALA A O 1
ATOM 800 N N . SER A 1 100 ? 13.286 18.260 57.347 1.00 38.81 646 SER A N 1
ATOM 801 C CA . SER A 1 100 ? 13.601 19.697 57.332 1.00 41.10 646 SER A CA 1
ATOM 802 C C . SER A 1 100 ? 13.022 20.278 56.043 1.00 38.53 646 SER A C 1
ATOM 803 O O . SER A 1 100 ? 12.382 21.341 56.135 1.00 39.03 646 SER A O 1
ATOM 806 N N . LEU A 1 101 ? 13.158 19.586 54.902 1.00 37.96 647 LEU A N 1
ATOM 807 C CA . LEU A 1 101 ? 12.554 20.124 53.639 1.00 37.51 647 LEU A CA 1
ATOM 808 C C . LEU A 1 101 ? 11.031 20.106 53.680 1.00 37.63 647 LEU A C 1
ATOM 809 O O . LEU A 1 101 ? 10.411 21.065 53.185 1.00 39.59 647 LEU A O 1
ATOM 814 N N . GLU A 1 102 ? 10.441 19.074 54.274 1.00 38.74 648 GLU A N 1
ATOM 815 C CA . GLU A 1 102 ? 8.988 18.870 54.344 1.00 41.75 648 GLU A CA 1
ATOM 816 C C . GLU A 1 102 ? 8.387 19.983 55.214 1.00 44.36 648 GLU A C 1
ATOM 817 O O . GLU A 1 102 ? 7.284 20.406 54.912 1.00 49.22 648 GLU A O 1
ATOM 823 N N . ALA A 1 103 ? 9.088 20.462 56.236 1.00 43.92 649 ALA A N 1
ATOM 824 C CA . ALA A 1 103 ? 8.619 21.560 57.117 1.00 45.75 649 ALA A CA 1
ATOM 825 C C . ALA A 1 103 ? 8.796 22.881 56.346 1.00 43.34 649 ALA A C 1
ATOM 826 O O . ALA A 1 103 ? 7.843 23.651 56.298 1.00 42.70 649 ALA A O 1
ATOM 828 N N . LYS A 1 104 ? 9.932 23.073 55.658 1.00 37.95 650 LYS A N 1
ATOM 829 C CA . LYS A 1 104 ? 10.232 24.376 55.025 1.00 36.05 650 LYS A CA 1
ATOM 830 C C . LYS A 1 104 ? 9.241 24.617 53.886 1.00 35.37 650 LYS A C 1
ATOM 831 O O . LYS A 1 104 ? 8.767 25.770 53.656 1.00 36.41 650 LYS A O 1
ATOM 837 N N . LEU A 1 105 ? 8.930 23.592 53.112 1.00 35.06 651 LEU A N 1
ATOM 838 C CA . LEU A 1 105 ? 8.128 23.804 51.881 1.00 34.85 651 LEU A CA 1
ATOM 839 C C . LEU A 1 105 ? 6.665 24.057 52.229 1.00 39.20 651 LEU A C 1
ATOM 840 O O . LEU A 1 105 ? 5.887 24.389 51.315 1.00 37.69 651 LEU A O 1
ATOM 845 N N . PHE A 1 106 ? 6.258 23.891 53.488 1.00 41.35 652 PHE A N 1
ATOM 846 C CA . PHE A 1 106 ? 4.884 24.275 53.884 1.00 43.38 652 PHE A CA 1
ATOM 847 C C . PHE A 1 106 ? 4.924 25.431 54.859 1.00 44.41 652 PHE A C 1
ATOM 848 O O . PHE A 1 106 ? 4.010 25.540 55.694 1.00 43.21 652 PHE A O 1
ATOM 856 N N . ASP A 1 107 ? 5.916 26.296 54.745 1.00 41.76 653 ASP A N 1
ATOM 857 C CA . ASP A 1 107 ? 5.990 27.521 55.578 1.00 43.30 653 ASP A CA 1
ATOM 858 C C . ASP A 1 107 ? 6.301 28.707 54.655 1.00 42.46 653 ASP A C 1
ATOM 859 O O . ASP A 1 107 ? 7.400 28.728 54.135 1.00 39.81 653 ASP A O 1
ATOM 864 N N . ASP A 1 108 ? 5.395 29.670 54.499 1.00 43.71 654 ASP A N 1
ATOM 865 C CA . ASP A 1 108 ? 5.615 30.822 53.571 1.00 43.48 654 ASP A CA 1
ATOM 866 C C . ASP A 1 108 ? 6.970 31.511 53.848 1.00 43.16 654 ASP A C 1
ATOM 867 O O . ASP A 1 108 ? 7.699 31.823 52.889 1.00 39.04 654 ASP A O 1
ATOM 872 N N . ASN A 1 109 ? 7.333 31.718 55.100 1.00 43.18 655 ASN A N 1
ATOM 873 C CA . ASN A 1 109 ? 8.603 32.420 55.451 1.00 45.84 655 ASN A CA 1
ATOM 874 C C . ASN A 1 109 ? 9.838 31.574 55.057 1.00 41.41 655 ASN A C 1
ATOM 875 O O . ASN A 1 109 ? 10.822 32.119 54.540 1.00 39.63 655 ASN A O 1
ATOM 880 N N . GLU A 1 110 ? 9.792 30.271 55.297 1.00 39.01 656 GLU A N 1
ATOM 881 C CA . GLU A 1 110 ? 10.910 29.368 54.925 1.00 38.63 656 GLU A CA 1
ATOM 882 C C . GLU A 1 110 ? 11.059 29.293 53.395 1.00 35.61 656 GLU A C 1
ATOM 883 O O . GLU A 1 110 ? 12.211 29.271 52.910 1.00 34.75 656 GLU A O 1
ATOM 889 N N . ILE A 1 111 ? 9.930 29.233 52.680 1.00 33.42 657 ILE A N 1
ATOM 890 C CA . ILE A 1 111 ? 9.908 29.281 51.190 1.00 33.18 657 ILE A CA 1
ATOM 891 C C . ILE A 1 111 ? 10.588 30.561 50.698 1.00 32.71 657 ILE A C 1
ATOM 892 O O . ILE A 1 111 ? 11.467 30.486 49.795 1.00 31.61 657 ILE A O 1
ATOM 897 N N . LYS A 1 112 ? 10.244 31.694 51.292 1.00 32.98 658 LYS A N 1
ATOM 898 C CA . LYS A 1 112 ? 10.849 32.996 50.885 1.00 34.28 658 LYS A CA 1
ATOM 899 C C . LYS A 1 112 ? 12.347 32.924 51.062 1.00 33.15 658 LYS A C 1
ATOM 900 O O . LYS A 1 112 ? 13.066 33.363 50.142 1.00 32.94 658 LYS A O 1
ATOM 906 N N . GLU A 1 113 ? 12.800 32.380 52.173 1.00 33.73 659 GLU A N 1
ATOM 907 C CA . GLU A 1 113 ? 14.249 32.349 52.464 1.00 35.21 659 GLU A CA 1
ATOM 908 C C . GLU A 1 113 ? 14.926 31.429 51.434 1.00 31.52 659 GLU A C 1
ATOM 909 O O . GLU A 1 113 ? 15.964 31.807 50.908 1.00 31.81 659 GLU A O 1
ATOM 915 N N . LEU A 1 114 ? 14.342 30.265 51.148 1.00 29.57 660 LEU A N 1
ATOM 916 C CA . LEU A 1 114 ? 14.949 29.322 50.158 1.00 28.90 660 LEU A CA 1
ATOM 917 C C . LEU A 1 114 ? 15.058 30.029 48.819 1.00 27.58 660 LEU A C 1
ATOM 918 O O . LEU A 1 114 ? 16.136 29.973 48.203 1.00 27.38 660 LEU A O 1
ATOM 923 N N . ILE A 1 115 ? 13.968 30.658 48.357 1.00 27.88 661 ILE A N 1
ATOM 924 C CA . ILE A 1 115 ? 13.965 31.334 47.037 1.00 27.91 661 ILE A CA 1
ATOM 925 C C . ILE A 1 115 ? 14.945 32.505 47.024 1.00 28.92 661 ILE A C 1
ATOM 926 O O . ILE A 1 115 ? 15.740 32.573 46.059 1.00 26.48 661 ILE A O 1
ATOM 931 N N . ASN A 1 116 ? 14.959 33.362 48.052 1.00 29.16 662 ASN A N 1
ATOM 932 C CA . ASN A 1 116 ? 15.945 34.473 48.084 1.00 30.63 662 ASN A CA 1
ATOM 933 C C . ASN A 1 116 ? 17.406 33.960 48.033 1.00 30.90 662 ASN A C 1
ATOM 934 O O . ASN A 1 116 ? 18.251 34.595 47.321 1.00 31.57 662 ASN A O 1
ATOM 939 N N . LYS A 1 117 ? 17.706 32.843 48.682 1.00 30.63 663 LYS A N 1
ATOM 940 C CA . LYS A 1 117 ? 19.059 32.249 48.624 1.00 30.29 663 LYS A CA 1
ATOM 941 C C . LYS A 1 117 ? 19.383 31.794 47.200 1.00 29.44 663 LYS A C 1
ATOM 942 O O . LYS A 1 117 ? 20.501 31.987 46.756 1.00 29.44 663 LYS A O 1
ATOM 948 N N . ARG A 1 118 ? 18.430 31.147 46.509 1.00 28.43 664 ARG A N 1
ATOM 949 C CA . ARG A 1 118 ? 18.671 30.636 45.152 1.00 26.74 664 ARG A CA 1
ATOM 950 C C . ARG A 1 118 ? 18.830 31.859 44.226 1.00 27.14 664 ARG A C 1
ATOM 951 O O . ARG A 1 118 ? 19.732 31.807 43.345 1.00 26.45 664 ARG A O 1
ATOM 959 N N . ILE A 1 119 ? 18.018 32.913 44.417 1.00 27.64 665 ILE A N 1
ATOM 960 C CA . ILE A 1 119 ? 18.140 34.159 43.586 1.00 28.75 665 ILE A CA 1
ATOM 961 C C . ILE A 1 119 ? 19.583 34.676 43.690 1.00 29.62 665 ILE A C 1
ATOM 962 O O . ILE A 1 119 ? 20.209 34.991 42.651 1.00 30.38 665 ILE A O 1
ATOM 967 N N . LYS A 1 120 ? 20.110 34.707 44.899 1.00 30.99 666 LYS A N 1
ATOM 968 C CA . LYS A 1 120 ? 21.472 35.151 45.148 1.00 31.11 666 LYS A CA 1
ATOM 969 C C . LYS A 1 120 ? 22.451 34.268 44.372 1.00 30.58 666 LYS A C 1
ATOM 970 O O . LYS A 1 120 ? 23.358 34.821 43.708 1.00 30.34 666 LYS A O 1
ATOM 976 N N . GLU A 1 121 ? 22.385 32.961 44.491 1.00 30.14 667 GLU A N 1
ATOM 977 C CA . GLU A 1 121 ? 23.279 32.012 43.781 1.00 30.80 667 GLU A CA 1
ATOM 978 C C . GLU A 1 121 ? 23.180 32.237 42.272 1.00 29.76 667 GLU A C 1
ATOM 979 O O . GLU A 1 121 ? 24.201 32.246 41.611 1.00 29.14 667 GLU A O 1
ATOM 985 N N . ASP A 1 122 ? 21.989 32.395 41.729 1.00 29.58 668 ASP A N 1
ATOM 986 C CA . ASP A 1 122 ? 21.800 32.624 40.284 1.00 29.19 668 ASP A CA 1
ATOM 987 C C . ASP A 1 122 ? 22.447 33.955 39.910 1.00 29.83 668 ASP A C 1
ATOM 988 O O . ASP A 1 122 ? 23.077 33.996 38.836 1.00 29.80 668 ASP A O 1
ATOM 993 N N . ALA A 1 123 ? 22.303 34.995 40.717 1.00 30.14 669 ALA A N 1
ATOM 994 C CA . ALA A 1 123 ? 22.860 36.338 40.405 1.00 31.53 669 ALA A CA 1
ATOM 995 C C . ALA A 1 123 ? 24.398 36.264 40.503 1.00 31.82 669 ALA A C 1
ATOM 996 O O . ALA A 1 123 ? 25.045 36.866 39.629 1.00 32.53 669 ALA A O 1
ATOM 998 N N . LEU A 1 124 ? 24.980 35.530 41.459 1.00 30.52 670 LEU A N 1
ATOM 999 C CA . LEU A 1 124 ? 26.452 35.351 41.498 1.00 32.81 670 LEU A CA 1
ATOM 1000 C C . LEU A 1 124 ? 26.961 34.693 40.226 1.00 32.89 670 LEU A C 1
ATOM 1001 O O . LEU A 1 124 ? 28.065 35.059 39.723 1.00 35.23 670 LEU A O 1
ATOM 1006 N N . ARG A 1 125 ? 26.198 33.733 39.722 1.00 32.62 671 ARG A N 1
ATOM 1007 C CA . ARG A 1 125 ? 26.606 32.968 38.535 1.00 32.53 671 ARG A CA 1
ATOM 1008 C C . ARG A 1 125 ? 26.448 33.817 37.278 1.00 31.89 671 ARG A C 1
ATOM 1009 O O . ARG A 1 125 ? 27.004 33.331 36.323 1.00 34.49 671 ARG A O 1
ATOM 1017 N N . ALA A 1 126 ? 25.647 34.861 37.274 1.00 32.72 672 ALA A N 1
ATOM 1018 C CA . ALA A 1 126 ? 25.459 35.787 36.133 1.00 35.17 672 ALA A CA 1
ATOM 1019 C C . ALA A 1 126 ? 26.698 36.690 35.949 1.00 37.92 672 ALA A C 1
ATOM 1020 O O . ALA A 1 126 ? 26.927 37.239 34.863 1.00 39.36 672 ALA A O 1
ATOM 1022 N N . ILE A 1 127 ? 27.516 36.816 36.980 1.00 38.09 673 ILE A N 1
ATOM 1023 C CA . ILE A 1 127 ? 28.742 37.642 36.876 1.00 40.65 673 ILE A CA 1
ATOM 1024 C C . ILE A 1 127 ? 29.647 36.923 35.879 1.00 41.25 673 ILE A C 1
ATOM 1025 O O . ILE A 1 127 ? 29.917 35.749 36.038 1.00 40.77 673 ILE A O 1
ATOM 1030 N N . PRO A 1 128 ? 30.151 37.631 34.858 1.00 44.35 674 PRO A N 1
ATOM 1031 C CA . PRO A 1 128 ? 30.807 36.970 33.742 1.00 46.16 674 PRO A CA 1
ATOM 1032 C C . PRO A 1 128 ? 32.272 36.676 34.030 1.00 49.56 674 PRO A C 1
ATOM 1033 O O . PRO A 1 128 ? 33.180 37.370 33.468 1.00 49.18 674 PRO A O 1
ATOM 1037 N N . PHE A 1 129 ? 32.469 35.646 34.825 1.00 48.43 675 PHE A N 1
ATOM 1038 C CA . PHE A 1 129 ? 33.812 35.254 35.292 1.00 50.23 675 PHE A CA 1
ATOM 1039 C C . PHE A 1 129 ? 34.249 34.067 34.444 1.00 52.73 675 PHE A C 1
ATOM 1040 O O . PHE A 1 129 ? 33.611 33.013 34.522 1.00 51.31 675 PHE A O 1
ATOM 1048 N N . LEU A 1 130 ? 35.309 34.235 33.665 1.00 55.90 676 LEU A N 1
ATOM 1049 C CA . LEU A 1 130 ? 35.842 33.175 32.773 1.00 59.16 676 LEU A CA 1
ATOM 1050 C C . LEU A 1 130 ? 37.256 32.789 33.221 1.00 62.37 676 LEU A C 1
ATOM 1051 O O . LEU A 1 130 ? 38.054 32.367 32.376 1.00 67.45 676 LEU A O 1
ATOM 1056 N N . GLY A 1 131 ? 37.565 32.948 34.505 1.00 60.81 677 GLY A N 1
ATOM 1057 C CA . GLY A 1 131 ? 38.891 32.635 35.045 1.00 62.17 677 GLY A CA 1
ATOM 1058 C C . GLY A 1 131 ? 38.961 31.180 35.420 1.00 62.41 677 GLY A C 1
ATOM 1059 O O . GLY A 1 131 ? 38.047 30.436 35.050 1.00 63.94 677 GLY A O 1
ATOM 1060 N N . SER A 1 132 ? 39.960 30.800 36.207 1.00 63.55 678 SER A N 1
ATOM 1061 C CA . SER A 1 132 ? 40.306 29.396 36.503 1.00 64.30 678 SER A CA 1
ATOM 1062 C C . SER A 1 132 ? 39.367 28.804 37.563 1.00 63.40 678 SER A C 1
ATOM 1063 O O . SER A 1 132 ? 38.983 27.644 37.369 1.00 60.39 678 SER A O 1
ATOM 1066 N N . ASP A 1 133 ? 39.004 29.537 38.632 1.00 60.40 679 ASP A N 1
ATOM 1067 C CA . ASP A 1 133 ? 38.285 28.928 39.793 1.00 58.67 679 ASP A CA 1
ATOM 1068 C C . ASP A 1 133 ? 37.041 29.765 40.130 1.00 55.50 679 ASP A C 1
ATOM 1069 O O . ASP A 1 133 ? 37.137 30.677 40.962 1.00 53.79 679 ASP A O 1
ATOM 1074 N N . SER A 1 134 ? 35.916 29.447 39.508 1.00 52.02 680 SER A N 1
ATOM 1075 C CA . SER A 1 134 ? 34.681 30.259 39.581 1.00 51.11 680 SER A CA 1
ATOM 1076 C C . SER A 1 134 ? 34.027 30.097 40.969 1.00 48.70 680 SER A C 1
ATOM 1077 O O . SER A 1 134 ? 33.475 31.097 41.491 1.00 47.32 680 SER A O 1
ATOM 1080 N N . GLU A 1 135 ? 34.127 28.927 41.597 1.00 46.18 681 GLU A N 1
ATOM 1081 C CA . GLU A 1 135 ? 33.598 28.733 42.969 1.00 46.46 681 GLU A CA 1
ATOM 1082 C C . GLU A 1 135 ? 34.331 29.680 43.930 1.00 45.01 681 GLU A C 1
ATOM 1083 O O . GLU A 1 135 ? 33.677 30.307 44.741 1.00 41.42 681 GLU A O 1
ATOM 1089 N N . SER A 1 136 ? 35.653 29.793 43.861 1.00 46.05 682 SER A N 1
ATOM 1090 C CA . SER A 1 136 ? 36.432 30.626 44.819 1.00 47.98 682 SER A CA 1
ATOM 1091 C C . SER A 1 136 ? 36.155 32.117 44.540 1.00 47.93 682 SER A C 1
ATOM 1092 O O . SER A 1 136 ? 35.992 32.906 45.476 1.00 48.03 682 SER A O 1
ATOM 1095 N N . PHE A 1 137 ? 36.002 32.471 43.262 1.00 46.13 683 PHE A N 1
ATOM 1096 C CA . PHE A 1 137 ? 35.633 33.838 42.857 1.00 46.03 683 PHE A CA 1
ATOM 1097 C C . PHE A 1 137 ? 34.299 34.197 43.516 1.00 43.98 683 PHE A C 1
ATOM 1098 O O . PHE A 1 137 ? 34.201 35.190 44.230 1.00 42.22 683 PHE A O 1
ATOM 1106 N N . MET A 1 138 ? 33.287 33.341 43.344 1.00 42.22 684 MET A N 1
ATOM 1107 C CA . MET A 1 138 ? 31.953 33.667 43.892 1.00 44.38 684 MET A CA 1
ATOM 1108 C C . MET A 1 138 ? 32.010 33.650 45.423 1.00 43.22 684 MET A C 1
ATOM 1109 O O . MET A 1 138 ? 31.363 34.500 46.042 1.00 45.14 684 MET A O 1
ATOM 1114 N N . GLU A 1 139 ? 32.779 32.763 46.058 1.00 47.06 685 GLU A N 1
ATOM 1115 C CA . GLU A 1 139 ? 32.878 32.764 47.543 1.00 50.17 685 GLU A CA 1
ATOM 1116 C C . GLU A 1 139 ? 33.418 34.132 48.021 1.00 52.05 685 GLU A C 1
ATOM 1117 O O . GLU A 1 139 ? 32.994 34.581 49.065 1.00 49.63 685 GLU A O 1
ATOM 1123 N N . LYS A 1 140 ? 34.356 34.751 47.299 1.00 53.63 686 LYS A N 1
ATOM 1124 C CA . LYS A 1 140 ? 34.927 36.070 47.693 1.00 53.62 686 LYS A CA 1
ATOM 1125 C C . LYS A 1 140 ? 33.856 37.160 47.544 1.00 51.95 686 LYS A C 1
ATOM 1126 O O . LYS A 1 140 ? 33.785 38.029 48.405 1.00 52.60 686 LYS A O 1
ATOM 1132 N N . ILE A 1 141 ? 33.021 37.121 46.500 1.00 48.92 687 ILE A N 1
ATOM 1133 C CA . ILE A 1 141 ? 31.991 38.174 46.209 1.00 50.06 687 ILE A CA 1
ATOM 1134 C C . ILE A 1 141 ? 30.791 37.995 47.149 1.00 47.15 687 ILE A C 1
ATOM 1135 O O . ILE A 1 141 ? 30.195 39.023 47.538 1.00 46.32 687 ILE A O 1
ATOM 1140 N N . SER A 1 142 ? 30.443 36.743 47.457 1.00 44.45 688 SER A N 1
ATOM 1141 C CA . SER A 1 142 ? 29.156 36.401 48.134 1.00 44.87 688 SER A CA 1
ATOM 1142 C C . SER A 1 142 ? 28.902 37.287 49.364 1.00 46.69 688 SER A C 1
ATOM 1143 O O . SER A 1 142 ? 27.805 37.778 49.572 1.00 48.14 688 SER A O 1
ATOM 1146 N N . PRO A 1 143 ? 29.851 37.478 50.308 1.00 50.28 689 PRO A N 1
ATOM 1147 C CA . PRO A 1 143 ? 29.559 38.280 51.504 1.00 51.79 689 PRO A CA 1
ATOM 1148 C C . PRO A 1 143 ? 29.162 39.729 51.214 1.00 54.04 689 PRO A C 1
ATOM 1149 O O . PRO A 1 143 ? 28.528 40.311 52.067 1.00 58.02 689 PRO A O 1
ATOM 1153 N N . PHE A 1 144 ? 29.435 40.259 50.011 1.00 52.27 690 PHE A N 1
ATOM 1154 C CA . PHE A 1 144 ? 29.119 41.657 49.625 1.00 52.79 690 PHE A CA 1
ATOM 1155 C C . PHE A 1 144 ? 27.804 41.787 48.860 1.00 50.66 690 PHE A C 1
ATOM 1156 O O . PHE A 1 144 ? 27.470 42.902 48.418 1.00 53.23 690 PHE A O 1
ATOM 1164 N N . VAL A 1 145 ? 27.064 40.687 48.756 1.00 50.01 691 VAL A N 1
ATOM 1165 C CA . VAL A 1 145 ? 25.704 40.689 48.153 1.00 48.26 691 VAL A CA 1
ATOM 1166 C C . VAL A 1 145 ? 24.714 40.389 49.263 1.00 48.05 691 VAL A C 1
ATOM 1167 O O . VAL A 1 145 ? 24.735 39.295 49.740 1.00 48.63 691 VAL A O 1
ATOM 1171 N N . LYS A 1 146 ? 23.891 41.361 49.612 1.00 50.74 692 LYS A N 1
ATOM 1172 C CA . LYS A 1 146 ? 22.855 41.224 50.632 1.00 51.85 692 LYS A CA 1
ATOM 1173 C C . LYS A 1 146 ? 21.543 41.531 49.944 1.00 51.01 692 LYS A C 1
ATOM 1174 O O . LYS A 1 146 ? 21.342 42.682 49.534 1.00 53.18 692 LYS A O 1
ATOM 1180 N N . LEU A 1 147 ? 20.728 40.532 49.719 1.00 45.77 693 LEU A N 1
ATOM 1181 C CA . LEU A 1 147 ? 19.469 40.766 48.980 1.00 44.10 693 LEU A CA 1
ATOM 1182 C C . LEU A 1 147 ? 18.343 41.115 49.943 1.00 44.72 693 LEU A C 1
ATOM 1183 O O . LEU A 1 147 ? 18.253 40.630 51.048 1.00 45.26 693 LEU A O 1
ATOM 1188 N N . PRO A 1 148 ? 17.380 41.918 49.515 1.00 45.78 694 PRO A N 1
ATOM 1189 C CA . PRO A 1 148 ? 16.232 42.186 50.380 1.00 47.75 694 PRO A CA 1
ATOM 1190 C C . PRO A 1 148 ? 15.402 40.942 50.659 1.00 45.51 694 PRO A C 1
ATOM 1191 O O . PRO A 1 148 ? 15.410 39.977 49.872 1.00 42.71 694 PRO A O 1
ATOM 1195 N N . ASP A 1 149 ? 14.645 40.997 51.751 1.00 44.73 695 ASP A N 1
ATOM 1196 C CA . ASP A 1 149 ? 13.750 39.894 52.160 1.00 45.40 695 ASP A CA 1
ATOM 1197 C C . ASP A 1 149 ? 12.657 39.674 51.109 1.00 41.39 695 ASP A C 1
ATOM 1198 O O . ASP A 1 149 ? 12.083 38.573 51.068 1.00 40.17 695 ASP A O 1
ATOM 1203 N N . ASP A 1 150 ? 12.266 40.690 50.351 1.00 42.78 696 ASP A N 1
ATOM 1204 C CA . ASP A 1 150 ? 11.194 40.477 49.329 1.00 43.27 696 ASP A CA 1
ATOM 1205 C C . ASP A 1 150 ? 11.766 40.254 47.908 1.00 40.40 696 ASP A C 1
ATOM 1206 O O . ASP A 1 150 ? 10.986 40.481 46.940 1.00 39.42 696 ASP A O 1
ATOM 1211 N N . SER A 1 151 ? 13.005 39.756 47.782 1.00 38.44 697 SER A N 1
ATOM 1212 C CA . SER A 1 151 ? 13.647 39.521 46.457 1.00 37.72 697 SER A CA 1
ATOM 1213 C C . SER A 1 151 ? 12.767 38.581 45.587 1.00 36.23 697 SER A C 1
ATOM 1214 O O . SER A 1 151 ? 12.643 38.792 44.363 1.00 37.27 697 SER A O 1
ATOM 1217 N N . TYR A 1 152 ? 12.093 37.617 46.204 1.00 34.79 698 TYR A N 1
ATOM 1218 C CA . TYR A 1 152 ? 11.281 36.587 45.522 1.00 33.63 698 TYR A CA 1
ATOM 1219 C C . TYR A 1 152 ? 10.146 37.269 44.765 1.00 35.20 698 TYR A C 1
ATOM 1220 O O . TYR A 1 152 ? 9.669 36.651 43.793 1.00 36.19 698 TYR A O 1
ATOM 1229 N N . SER A 1 153 ? 9.688 38.436 45.236 1.00 36.27 699 SER A N 1
ATOM 1230 C CA . SER A 1 153 ? 8.476 39.111 44.711 1.00 37.38 699 SER A CA 1
ATOM 1231 C C . SER A 1 153 ? 8.731 39.650 43.308 1.00 38.26 699 SER A C 1
ATOM 1232 O O . SER A 1 153 ? 7.748 39.839 42.574 1.00 39.48 699 SER A O 1
ATOM 1235 N N . LEU A 1 154 ? 9.982 39.689 42.849 1.00 37.36 700 LEU A N 1
ATOM 1236 C CA . LEU A 1 154 ? 10.338 40.199 41.507 1.00 39.09 700 LEU A CA 1
ATOM 1237 C C . LEU A 1 154 ? 10.378 39.089 40.432 1.00 38.59 700 LEU A C 1
ATOM 1238 O O . LEU A 1 154 ? 10.698 39.388 39.223 1.00 39.31 700 LEU A O 1
ATOM 1243 N N . LEU A 1 155 ? 10.054 37.858 40.785 1.00 35.67 701 LEU A N 1
ATOM 1244 C CA . LEU A 1 155 ? 9.908 36.790 39.785 1.00 36.21 701 LEU A CA 1
ATOM 1245 C C . LEU A 1 155 ? 8.595 37.036 39.049 1.00 39.43 701 LEU A C 1
ATOM 1246 O O . LEU A 1 155 ? 7.548 37.161 39.709 1.00 40.02 701 LEU A O 1
ATOM 1251 N N . LYS A 1 156 ? 8.666 37.222 37.745 1.00 40.28 702 LYS A N 1
ATOM 1252 C CA . LYS A 1 156 ? 7.466 37.539 36.934 1.00 41.21 702 LYS A CA 1
ATOM 1253 C C . LYS A 1 156 ? 7.368 36.534 35.793 1.00 41.32 702 LYS A C 1
ATOM 1254 O O . LYS A 1 156 ? 8.450 36.167 35.228 1.00 39.85 702 LYS A O 1
ATOM 1260 N N . ALA A 1 157 ? 6.129 36.207 35.412 1.00 40.85 703 ALA A N 1
ATOM 1261 C CA . ALA A 1 157 ? 5.771 35.242 34.355 1.00 42.73 703 ALA A CA 1
ATOM 1262 C C . ALA A 1 157 ? 6.457 35.638 33.046 1.00 44.85 703 ALA A C 1
ATOM 1263 O O . ALA A 1 157 ? 6.866 34.746 32.322 1.00 42.72 703 ALA A O 1
ATOM 1265 N N . ASN A 1 158 ? 6.628 36.944 32.807 1.00 49.23 704 ASN A N 1
ATOM 1266 C CA . ASN A 1 158 ? 7.138 37.524 31.528 1.00 51.86 704 ASN A CA 1
ATOM 1267 C C . ASN A 1 158 ? 8.663 37.640 31.506 1.00 50.70 704 ASN A C 1
ATOM 1268 O O . ASN A 1 158 ? 9.193 37.924 30.425 1.00 47.91 704 ASN A O 1
ATOM 1273 N N . ASP A 1 159 ? 9.369 37.320 32.591 1.00 45.62 705 ASP A N 1
ATOM 1274 C CA . ASP A 1 159 ? 10.835 37.556 32.653 1.00 46.79 705 ASP A CA 1
ATOM 1275 C C . ASP A 1 159 ? 11.614 36.262 32.525 1.00 42.14 705 ASP A C 1
ATOM 1276 O O . ASP A 1 159 ? 11.345 35.335 33.275 1.00 40.40 705 ASP A O 1
ATOM 1281 N N . LYS A 1 160 ? 12.579 36.234 31.616 1.00 40.25 706 LYS A N 1
ATOM 1282 C CA . LYS A 1 160 ? 13.487 35.094 31.418 1.00 39.28 706 LYS A CA 1
ATOM 1283 C C . LYS A 1 160 ? 14.365 34.962 32.655 1.00 37.67 706 LYS A C 1
ATOM 1284 O O . LYS A 1 160 ? 14.678 33.828 33.029 1.00 38.00 706 LYS A O 1
ATOM 1290 N N . HIS A 1 161 ? 14.779 36.087 33.235 1.00 38.60 707 HIS A N 1
ATOM 1291 C CA . HIS A 1 161 ? 15.809 36.123 34.316 1.00 41.01 707 HIS A CA 1
ATOM 1292 C C . HIS A 1 161 ? 15.309 37.051 35.400 1.00 37.98 707 HIS A C 1
ATOM 1293 O O . HIS A 1 161 ? 14.753 38.077 35.085 1.00 39.08 707 HIS A O 1
ATOM 1300 N N . HIS A 1 162 ? 15.668 36.768 36.622 1.00 34.66 708 HIS A N 1
ATOM 1301 C CA . HIS A 1 162 ? 15.444 37.708 37.730 1.00 34.66 708 HIS A CA 1
ATOM 1302 C C . HIS A 1 162 ? 16.242 38.966 37.406 1.00 36.82 708 HIS A C 1
ATOM 1303 O O . HIS A 1 162 ? 17.392 38.850 36.967 1.00 34.87 708 HIS A O 1
ATOM 1310 N N . PRO A 1 163 ? 15.702 40.171 37.631 1.00 38.41 709 PRO A N 1
ATOM 1311 C CA . PRO A 1 163 ? 16.414 41.411 37.263 1.00 39.95 709 PRO A CA 1
ATOM 1312 C C . PRO A 1 163 ? 17.721 41.648 38.052 1.00 40.09 709 PRO A C 1
ATOM 1313 O O . PRO A 1 163 ? 18.563 42.412 37.613 1.00 43.11 709 PRO A O 1
ATOM 1317 N N . PHE A 1 164 ? 17.923 41.004 39.195 1.00 37.94 710 PHE A N 1
ATOM 1318 C CA . PHE A 1 164 ? 19.206 41.155 39.952 1.00 39.10 710 PHE A CA 1
ATOM 1319 C C . PHE A 1 164 ? 20.411 40.617 39.179 1.00 38.75 710 PHE A C 1
ATOM 1320 O O . PHE A 1 164 ? 21.541 41.029 39.473 1.00 40.95 710 PHE A O 1
ATOM 1328 N N . GLN A 1 165 ? 20.209 39.701 38.240 1.00 38.70 711 GLN A N 1
ATOM 1329 C CA . GLN A 1 165 ? 21.322 39.164 37.451 1.00 38.28 711 GLN A CA 1
ATOM 1330 C C . GLN A 1 165 ? 22.025 40.325 36.736 1.00 42.01 711 GLN A C 1
ATOM 1331 O O . GLN A 1 165 ? 23.263 40.395 36.849 1.00 41.67 711 GLN A O 1
ATOM 1337 N N . ASN A 1 166 ? 21.287 41.190 36.065 1.00 42.41 712 ASN A N 1
ATOM 1338 C CA . ASN A 1 166 ? 21.871 42.326 35.312 1.00 48.83 712 ASN A CA 1
ATOM 1339 C C . ASN A 1 166 ? 22.604 43.266 36.274 1.00 48.20 712 ASN A C 1
ATOM 1340 O O . ASN A 1 166 ? 23.663 43.787 35.896 1.00 48.29 712 ASN A O 1
ATOM 1345 N N . ILE A 1 167 ? 22.080 43.451 37.493 1.00 45.63 713 ILE A N 1
ATOM 1346 C CA . ILE A 1 167 ? 22.677 44.372 38.490 1.00 46.95 713 ILE A CA 1
ATOM 1347 C C . ILE A 1 167 ? 24.028 43.800 38.942 1.00 45.23 713 ILE A C 1
ATOM 1348 O O . ILE A 1 167 ? 25.006 44.567 39.014 1.00 48.08 713 ILE A O 1
ATOM 1353 N N . LEU A 1 168 ? 24.106 42.518 39.312 1.00 44.32 714 LEU A N 1
ATOM 1354 C CA . LEU A 1 168 ? 25.440 41.952 39.700 1.00 43.80 714 LEU A CA 1
ATOM 1355 C C . LEU A 1 168 ? 26.397 41.961 38.503 1.00 44.92 714 LEU A C 1
ATOM 1356 O O . LEU A 1 168 ? 27.632 42.243 38.656 1.00 47.87 714 LEU A O 1
ATOM 1361 N N . TYR A 1 169 ? 25.891 41.603 37.334 1.00 45.14 715 TYR A N 1
ATOM 1362 C CA . TYR A 1 169 ? 26.708 41.530 36.095 1.00 46.41 715 TYR A CA 1
ATOM 1363 C C . TYR A 1 169 ? 27.385 42.891 35.889 1.00 50.08 715 TYR A C 1
ATOM 1364 O O . TYR A 1 169 ? 28.607 42.982 35.707 1.00 52.81 715 TYR A O 1
ATOM 1373 N N . SER A 1 170 ? 26.601 43.962 35.903 1.00 52.26 716 SER A N 1
ATOM 1374 C CA . SER A 1 170 ? 27.104 45.307 35.526 1.00 55.51 716 SER A CA 1
ATOM 1375 C C . SER A 1 170 ? 28.000 45.887 36.639 1.00 57.02 716 SER A C 1
ATOM 1376 O O . SER A 1 170 ? 29.107 46.415 36.324 1.00 57.87 716 SER A O 1
ATOM 1379 N N . ASN A 1 171 ? 27.580 45.786 37.900 1.00 55.96 717 ASN A N 1
ATOM 1380 C CA . ASN A 1 171 ? 28.394 46.231 39.062 1.00 56.77 717 ASN A CA 1
ATOM 1381 C C . ASN A 1 171 ? 29.716 45.438 39.145 1.00 55.65 717 ASN A C 1
ATOM 1382 O O . ASN A 1 171 ? 30.723 46.068 39.487 1.00 55.98 717 ASN A O 1
ATOM 1387 N N . ALA A 1 172 ? 29.747 44.140 38.816 1.00 51.74 718 ALA A N 1
ATOM 1388 C CA . ALA A 1 172 ? 30.996 43.337 38.856 1.00 52.19 718 ALA A CA 1
ATOM 1389 C C . ALA A 1 172 ? 31.981 43.873 37.802 1.00 54.82 718 ALA A C 1
ATOM 1390 O O . ALA A 1 172 ? 33.182 43.980 38.111 1.00 57.00 718 ALA A O 1
ATOM 1392 N N . LEU A 1 173 ? 31.492 44.190 36.608 1.00 56.15 719 LEU A N 1
ATOM 1393 C CA . LEU A 1 173 ? 32.356 44.770 35.548 1.00 59.73 719 LEU A CA 1
ATOM 1394 C C . LEU A 1 173 ? 32.848 46.140 36.012 1.00 63.16 719 LEU A C 1
ATOM 1395 O O . LEU A 1 173 ? 34.055 46.367 35.941 1.00 66.40 719 LEU A O 1
ATOM 1400 N N . LYS A 1 174 ? 31.972 46.991 36.554 1.00 65.13 720 LYS A N 1
ATOM 1401 C CA . LYS A 1 174 ? 32.307 48.391 36.952 1.00 69.81 720 LYS A CA 1
ATOM 1402 C C . LYS A 1 174 ? 33.436 48.375 37.981 1.00 69.94 720 LYS A C 1
ATOM 1403 O O . LYS A 1 174 ? 34.343 49.201 37.846 1.00 71.85 720 LYS A O 1
ATOM 1409 N N . PHE A 1 175 ? 33.405 47.464 38.953 1.00 65.55 721 PHE A N 1
ATOM 1410 C CA . PHE A 1 175 ? 34.327 47.492 40.107 1.00 66.81 721 PHE A CA 1
ATOM 1411 C C . PHE A 1 175 ? 35.499 46.490 39.979 1.00 66.26 721 PHE A C 1
ATOM 1412 O O . PHE A 1 175 ? 36.518 46.769 40.674 1.00 69.33 721 PHE A O 1
ATOM 1420 N N . PHE A 1 176 ? 35.447 45.436 39.142 1.00 62.88 722 PHE A N 1
ATOM 1421 C CA . PHE A 1 176 ? 36.502 44.370 39.099 1.00 62.52 722 PHE A CA 1
ATOM 1422 C C . PHE A 1 176 ? 37.170 44.204 37.730 1.00 63.80 722 PHE A C 1
ATOM 1423 O O . PHE A 1 176 ? 38.183 43.494 37.652 1.00 64.82 722 PHE A O 1
ATOM 1431 N N . ALA A 1 177 ? 36.650 44.800 36.665 1.00 66.20 723 ALA A N 1
ATOM 1432 C CA . ALA A 1 177 ? 37.201 44.585 35.307 1.00 69.82 723 ALA A CA 1
ATOM 1433 C C . ALA A 1 177 ? 38.567 45.247 35.211 1.00 75.54 723 ALA A C 1
ATOM 1434 O O . ALA A 1 177 ? 38.741 46.314 35.803 1.00 74.87 723 ALA A O 1
ATOM 1436 N N . ASP A 1 178 ? 39.466 44.619 34.468 1.00 78.55 724 ASP A N 1
ATOM 1437 C CA . ASP A 1 178 ? 40.866 45.072 34.335 1.00 87.47 724 ASP A CA 1
ATOM 1438 C C . ASP A 1 178 ? 40.950 46.223 33.319 1.00 89.49 724 ASP A C 1
ATOM 1439 O O . ASP A 1 178 ? 41.923 46.979 33.429 1.00 94.39 724 ASP A O 1
ATOM 1444 N N . SER A 1 179 ? 39.982 46.362 32.393 1.00 88.06 725 SER A N 1
ATOM 1445 C CA . SER A 1 179 ? 39.892 47.427 31.350 1.00 91.46 725 SER A CA 1
ATOM 1446 C C . SER A 1 179 ? 38.445 47.622 30.884 1.00 88.14 725 SER A C 1
ATOM 1447 O O . SER A 1 179 ? 37.615 46.714 31.070 1.00 80.01 725 SER A O 1
ATOM 1450 N N . SER A 1 180 ? 38.189 48.719 30.171 1.00 89.02 726 SER A N 1
ATOM 1451 C CA . SER A 1 180 ? 36.873 48.961 29.518 1.00 87.09 726 SER A CA 1
ATOM 1452 C C . SER A 1 180 ? 36.716 48.128 28.225 1.00 86.35 726 SER A C 1
ATOM 1453 O O . SER A 1 180 ? 35.591 48.046 27.725 1.00 87.56 726 SER A O 1
ATOM 1456 N N . ASP A 1 181 ? 37.795 47.561 27.675 1.00 86.52 727 ASP A N 1
ATOM 1457 C CA . ASP A 1 181 ? 37.787 46.754 26.422 1.00 85.77 727 ASP A CA 1
ATOM 1458 C C . ASP A 1 181 ? 37.389 45.293 26.687 1.00 85.52 727 ASP A C 1
ATOM 1459 O O . ASP A 1 181 ? 37.227 44.536 25.719 1.00 85.79 727 ASP A O 1
ATOM 1464 N N . ILE A 1 182 ? 37.369 44.858 27.939 1.00 83.90 728 ILE A N 1
ATOM 1465 C CA . ILE A 1 182 ? 37.117 43.430 28.273 1.00 83.16 728 ILE A CA 1
ATOM 1466 C C . ILE A 1 182 ? 35.726 43.420 28.893 1.00 77.70 728 ILE A C 1
ATOM 1467 O O . ILE A 1 182 ? 35.453 44.256 29.792 1.00 81.15 728 ILE A O 1
ATOM 1472 N N . GLY A 1 183 ? 34.814 42.655 28.318 1.00 73.76 729 GLY A N 1
ATOM 1473 C CA . GLY A 1 183 ? 33.431 42.642 28.802 1.00 70.16 729 GLY A CA 1
ATOM 1474 C C . GLY A 1 183 ? 33.236 41.557 29.860 1.00 64.98 729 GLY A C 1
ATOM 1475 O O . GLY A 1 183 ? 32.104 41.176 30.081 1.00 63.93 729 GLY A O 1
ATOM 1476 N N . TYR A 1 184 ? 34.311 41.091 30.504 1.00 65.35 730 TYR A N 1
ATOM 1477 C CA . TYR A 1 184 ? 34.302 39.882 31.371 1.00 60.98 730 TYR A CA 1
ATOM 1478 C C . TYR A 1 184 ? 35.474 39.919 32.346 1.00 60.30 730 TYR A C 1
ATOM 1479 O O . TYR A 1 184 ? 36.386 40.751 32.172 1.00 61.81 730 TYR A O 1
ATOM 1488 N N . LEU A 1 185 ? 35.442 39.001 33.321 1.00 56.61 731 LEU A N 1
ATOM 1489 C CA . LEU A 1 185 ? 36.409 38.944 34.435 1.00 58.19 731 LEU A CA 1
ATOM 1490 C C . LEU A 1 185 ? 37.193 37.655 34.256 1.00 59.71 731 LEU A C 1
ATOM 1491 O O . LEU A 1 185 ? 36.650 36.710 33.616 1.00 57.26 731 LEU A O 1
ATOM 1496 N N . ASN A 1 186 ? 38.444 37.635 34.730 1.00 63.45 732 ASN A N 1
ATOM 1497 C CA . ASN A 1 186 ? 39.278 36.407 34.705 1.00 64.83 732 ASN A CA 1
ATOM 1498 C C . ASN A 1 186 ? 40.328 36.482 35.821 1.00 65.66 732 ASN A C 1
ATOM 1499 O O . ASN A 1 186 ? 40.112 37.238 36.767 1.00 61.95 732 ASN A O 1
ATOM 1504 N N . ASP A 1 187 ? 41.384 35.661 35.766 1.00 68.53 733 ASP A N 1
ATOM 1505 C CA . ASP A 1 187 ? 42.414 35.659 36.837 1.00 72.64 733 ASP A CA 1
ATOM 1506 C C . ASP A 1 187 ? 43.024 37.065 36.989 1.00 74.64 733 ASP A C 1
ATOM 1507 O O . ASP A 1 187 ? 43.338 37.412 38.136 1.00 77.98 733 ASP A O 1
ATOM 1512 N N . ASP A 1 188 ? 43.117 37.896 35.937 1.00 77.07 734 ASP A N 1
ATOM 1513 C CA . ASP A 1 188 ? 43.709 39.261 36.040 1.00 78.43 734 ASP A CA 1
ATOM 1514 C C . ASP A 1 188 ? 42.787 40.164 36.867 1.00 77.66 734 ASP A C 1
ATOM 1515 O O . ASP A 1 188 ? 43.266 41.174 37.400 1.00 81.05 734 ASP A O 1
ATOM 1520 N N . SER A 1 189 ? 41.503 39.825 36.972 1.00 70.63 735 SER A N 1
ATOM 1521 C CA . SER A 1 189 ? 40.525 40.631 37.742 1.00 69.56 735 SER A CA 1
ATOM 1522 C C . SER A 1 189 ? 40.699 40.441 39.252 1.00 67.08 735 SER A C 1
ATOM 1523 O O . SER A 1 189 ? 40.221 41.298 39.953 1.00 66.50 735 SER A O 1
ATOM 1526 N N . LEU A 1 190 ? 41.306 39.349 39.720 1.00 67.98 736 LEU A N 1
ATOM 1527 C CA . LEU A 1 190 ? 41.321 38.959 41.156 1.00 69.03 736 LEU A CA 1
ATOM 1528 C C . LEU A 1 190 ? 42.010 40.020 42.018 1.00 72.49 736 LEU A C 1
ATOM 1529 O O . LEU A 1 190 ? 41.536 40.216 43.126 1.00 72.75 736 LEU A O 1
ATOM 1534 N N . LYS A 1 191 ? 43.035 40.715 41.510 1.00 74.70 737 LYS A N 1
ATOM 1535 C CA . LYS A 1 191 ? 43.747 41.799 42.235 1.00 77.42 737 LYS A CA 1
ATOM 1536 C C . LYS A 1 191 ? 42.772 42.962 42.522 1.00 77.73 737 LYS A C 1
ATOM 1537 O O . LYS A 1 191 ? 43.028 43.766 43.446 1.00 79.56 737 LYS A O 1
ATOM 1543 N N . ASN A 1 192 ? 41.676 43.058 41.757 1.00 73.75 738 ASN A N 1
ATOM 1544 C CA . ASN A 1 192 ? 40.673 44.145 41.877 1.00 74.95 738 ASN A CA 1
ATOM 1545 C C . ASN A 1 192 ? 39.685 43.817 43.016 1.00 73.04 738 ASN A C 1
ATOM 1546 O O . ASN A 1 192 ? 38.916 44.746 43.389 1.00 73.27 738 ASN A O 1
ATOM 1551 N N . LEU A 1 193 ? 39.737 42.611 43.632 1.00 70.66 739 LEU A N 1
ATOM 1552 C CA . LEU A 1 193 ? 38.888 42.238 44.803 1.00 70.05 739 LEU A CA 1
ATOM 1553 C C . LEU A 1 193 ? 39.543 42.727 46.111 1.00 73.62 739 LEU A C 1
ATOM 1554 O O . LEU A 1 193 ? 39.651 41.943 47.072 1.00 71.41 739 LEU A O 1
ATOM 1559 N N . THR A 1 194 ? 39.863 44.013 46.178 1.00 78.43 740 THR A N 1
ATOM 1560 C CA . THR A 1 194 ? 40.339 44.727 47.395 1.00 83.66 740 THR A CA 1
ATOM 1561 C C . THR A 1 194 ? 39.130 44.982 48.299 1.00 87.11 740 THR A C 1
ATOM 1562 O O . THR A 1 194 ? 38.003 45.041 47.804 1.00 82.33 740 THR A O 1
ATOM 1566 N N . PRO A 1 195 ? 39.293 45.175 49.629 1.00 92.67 741 PRO A N 1
ATOM 1567 C CA . PRO A 1 195 ? 38.204 45.715 50.449 1.00 92.72 741 PRO A CA 1
ATOM 1568 C C . PRO A 1 195 ? 37.537 46.978 49.861 1.00 92.74 741 PRO A C 1
ATOM 1569 O O . PRO A 1 195 ? 36.372 47.187 50.114 1.00 92.04 741 PRO A O 1
ATOM 1573 N N . GLU A 1 196 ? 38.258 47.770 49.064 1.00 93.87 742 GLU A N 1
ATOM 1574 C CA . GLU A 1 196 ? 37.770 49.075 48.537 1.00 93.81 742 GLU A CA 1
ATOM 1575 C C . GLU A 1 196 ? 36.782 48.824 47.389 1.00 88.59 742 GLU A C 1
ATOM 1576 O O . GLU A 1 196 ? 35.701 49.460 47.369 1.00 85.77 742 GLU A O 1
ATOM 1582 N N . ASN A 1 197 ? 37.135 47.947 46.454 1.00 82.91 743 ASN A N 1
ATOM 1583 C CA . ASN A 1 197 ? 36.263 47.628 45.299 1.00 79.40 743 ASN A CA 1
ATOM 1584 C C . ASN A 1 197 ? 35.059 46.802 45.823 1.00 73.84 743 ASN A C 1
ATOM 1585 O O . ASN A 1 197 ? 33.921 47.062 45.372 1.00 71.54 743 ASN A O 1
ATOM 1590 N N . LEU A 1 198 ? 35.278 45.904 46.788 1.00 71.80 744 LEU A N 1
ATOM 1591 C CA . LEU A 1 198 ? 34.220 44.984 47.302 1.00 68.66 744 LEU A CA 1
ATOM 1592 C C . LEU A 1 198 ? 33.174 45.819 48.069 1.00 72.05 744 LEU A C 1
ATOM 1593 O O . LEU A 1 198 ? 31.942 45.616 47.809 1.00 64.18 744 LEU A O 1
ATOM 1598 N N . ASN A 1 199 ? 33.613 46.771 48.925 1.00 74.90 745 ASN A N 1
ATOM 1599 C CA . ASN A 1 199 ? 32.659 47.561 49.754 1.00 77.49 745 ASN A CA 1
ATOM 1600 C C . ASN A 1 199 ? 31.820 48.434 48.831 1.00 77.91 745 ASN A C 1
ATOM 1601 O O . ASN A 1 199 ? 30.621 48.631 49.143 1.00 78.17 745 ASN A O 1
ATOM 1606 N N . ALA A 1 200 ? 32.443 48.953 47.772 1.00 77.96 746 ALA A N 1
ATOM 1607 C CA . ALA A 1 200 ? 31.832 49.871 46.796 1.00 78.85 746 ALA A CA 1
ATOM 1608 C C . ALA A 1 200 ? 30.836 49.099 45.940 1.00 73.76 746 ALA A C 1
ATOM 1609 O O . ALA A 1 200 ? 29.700 49.602 45.690 1.00 71.90 746 ALA A O 1
ATOM 1611 N N . PHE A 1 201 ? 31.264 47.925 45.463 1.00 70.72 747 PHE A N 1
ATOM 1612 C CA . PHE A 1 201 ? 30.382 46.916 44.809 1.00 64.60 747 PHE A CA 1
ATOM 1613 C C . PHE A 1 201 ? 29.129 46.726 45.679 1.00 62.24 747 PHE A C 1
ATOM 1614 O O . PHE A 1 201 ? 28.020 46.866 45.149 1.00 58.02 747 PHE A O 1
ATOM 1622 N N . GLU A 1 202 ? 29.329 46.407 46.957 1.00 61.13 748 GLU A N 1
ATOM 1623 C CA . GLU A 1 202 ? 28.229 46.164 47.913 1.00 62.06 748 GLU A CA 1
ATOM 1624 C C . GLU A 1 202 ? 27.292 47.368 47.859 1.00 63.90 748 GLU A C 1
ATOM 1625 O O . GLU A 1 202 ? 26.099 47.181 47.601 1.00 57.87 748 GLU A O 1
ATOM 1631 N N . GLN A 1 203 ? 27.813 48.577 48.111 1.00 65.59 749 GLN A N 1
ATOM 1632 C CA . GLN A 1 203 ? 26.989 49.812 48.223 1.00 68.74 749 GLN A CA 1
ATOM 1633 C C . GLN A 1 203 ? 26.225 50.035 46.925 1.00 67.66 749 GLN A C 1
ATOM 1634 O O . GLN A 1 203 ? 25.022 50.327 47.030 1.00 69.19 749 GLN A O 1
ATOM 1640 N N . ALA A 1 204 ? 26.876 49.899 45.766 1.00 66.34 750 ALA A N 1
ATOM 1641 C CA . ALA A 1 204 ? 26.298 50.147 44.429 1.00 67.81 750 ALA A CA 1
ATOM 1642 C C . ALA A 1 204 ? 25.203 49.110 44.114 1.00 63.27 750 ALA A C 1
ATOM 1643 O O . ALA A 1 204 ? 24.115 49.485 43.570 1.00 64.78 750 ALA A O 1
ATOM 1645 N N . VAL A 1 205 ? 25.452 47.832 44.427 1.00 59.25 751 VAL A N 1
ATOM 1646 C CA . VAL A 1 205 ? 24.433 46.762 44.229 1.00 55.32 751 VAL A CA 1
ATOM 1647 C C . VAL A 1 205 ? 23.206 47.063 45.117 1.00 54.90 751 VAL A C 1
ATOM 1648 O O . VAL A 1 205 ? 22.088 47.059 44.592 1.00 52.65 751 VAL A O 1
ATOM 1652 N N . ALA A 1 206 ? 23.400 47.382 46.387 1.00 57.63 752 ALA A N 1
ATOM 1653 C CA . ALA A 1 206 ? 22.310 47.783 47.313 1.00 60.31 752 ALA A CA 1
ATOM 1654 C C . ALA A 1 206 ? 21.509 48.969 46.751 1.00 63.18 752 ALA A C 1
ATOM 1655 O O . ALA A 1 206 ? 20.261 48.960 46.893 1.00 63.36 752 ALA A O 1
ATOM 1657 N N . ALA A 1 207 ? 22.175 49.960 46.151 1.00 63.03 753 ALA A N 1
ATOM 1658 C CA . ALA A 1 207 ? 21.503 51.175 45.644 1.00 65.89 753 ALA A CA 1
ATOM 1659 C C . ALA A 1 207 ? 20.730 50.814 44.384 1.00 62.16 753 ALA A C 1
ATOM 1660 O O . ALA A 1 207 ? 19.541 51.229 44.334 1.00 62.27 753 ALA A O 1
ATOM 1662 N N . ASP A 1 208 ? 21.305 50.028 43.458 1.00 57.85 754 ASP A N 1
ATOM 1663 C CA . ASP A 1 208 ? 20.597 49.663 42.210 1.00 57.63 754 ASP A CA 1
ATOM 1664 C C . ASP A 1 208 ? 19.383 48.822 42.596 1.00 54.03 754 ASP A C 1
ATOM 1665 O O . ASP A 1 208 ? 18.339 48.942 41.954 1.00 52.36 754 ASP A O 1
ATOM 1670 N N . ILE A 1 209 ? 19.549 47.914 43.561 1.00 52.75 755 ILE A N 1
ATOM 1671 C CA . ILE A 1 209 ? 18.425 47.044 43.993 1.00 51.64 755 ILE A CA 1
ATOM 1672 C C . ILE A 1 209 ? 17.337 47.926 44.623 1.00 53.19 755 ILE A C 1
ATOM 1673 O O . ILE A 1 209 ? 16.144 47.741 44.264 1.00 52.25 755 ILE A O 1
ATOM 1678 N N . ASP A 1 210 ? 17.714 48.885 45.492 1.00 57.27 756 ASP A N 1
ATOM 1679 C CA . ASP A 1 210 ? 16.705 49.718 46.197 1.00 60.35 756 ASP A CA 1
ATOM 1680 C C . ASP A 1 210 ? 15.908 50.522 45.148 1.00 63.27 756 ASP A C 1
ATOM 1681 O O . ASP A 1 210 ? 14.651 50.616 45.218 1.00 61.48 756 ASP A O 1
ATOM 1686 N N . LYS A 1 211 ? 16.603 51.051 44.156 1.00 63.23 757 LYS A N 1
ATOM 1687 C CA . LYS A 1 211 ? 16.007 51.868 43.078 1.00 66.52 757 LYS A CA 1
ATOM 1688 C C . LYS A 1 211 ? 15.021 51.002 42.330 1.00 62.34 757 LYS A C 1
ATOM 1689 O O . LYS A 1 211 ? 13.945 51.502 41.978 1.00 62.90 757 LYS A O 1
ATOM 1695 N N . LEU A 1 212 ? 15.387 49.751 42.085 1.00 60.51 758 LEU A N 1
ATOM 1696 C CA . LEU A 1 212 ? 14.505 48.826 41.352 1.00 57.89 758 LEU A CA 1
ATOM 1697 C C . LEU A 1 212 ? 13.284 48.497 42.216 1.00 56.98 758 LEU A C 1
ATOM 1698 O O . LEU A 1 212 ? 12.143 48.518 41.680 1.00 54.96 758 LEU A O 1
ATOM 1703 N N . MET A 1 213 ? 13.502 48.164 43.479 1.00 55.63 759 MET A N 1
ATOM 1704 C CA . MET A 1 213 ? 12.409 47.796 44.413 1.00 57.09 759 MET A CA 1
ATOM 1705 C C . MET A 1 213 ? 11.440 48.990 44.565 1.00 59.22 759 MET A C 1
ATOM 1706 O O . MET A 1 213 ? 10.279 48.729 44.741 1.00 57.66 759 MET A O 1
ATOM 1711 N N . HIS A 1 214 ? 11.886 50.239 44.445 1.00 63.65 760 HIS A N 1
ATOM 1712 C CA . HIS A 1 214 ? 11.028 51.425 44.737 1.00 69.49 760 HIS A CA 1
ATOM 1713 C C . HIS A 1 214 ? 10.538 52.083 43.448 1.00 70.58 760 HIS A C 1
ATOM 1714 O O . HIS A 1 214 ? 9.993 53.189 43.536 1.00 75.29 760 HIS A O 1
ATOM 1721 N N . HIS A 1 215 ? 10.686 51.428 42.296 1.00 68.05 761 HIS A N 1
ATOM 1722 C CA . HIS A 1 215 ? 10.292 52.025 40.995 1.00 69.65 761 HIS A CA 1
ATOM 1723 C C . HIS A 1 215 ? 8.752 52.023 40.919 1.00 69.49 761 HIS A C 1
ATOM 1724 O O . HIS A 1 215 ? 8.188 50.920 41.138 1.00 70.84 761 HIS A O 1
ATOM 1731 N N . HIS A 1 216 ? 8.083 53.155 40.634 1.00 69.50 762 HIS A N 1
ATOM 1732 C CA . HIS A 1 216 ? 6.583 53.262 40.572 1.00 71.14 762 HIS A CA 1
ATOM 1733 C C . HIS A 1 216 ? 6.097 52.702 39.219 1.00 69.59 762 HIS A C 1
ATOM 1734 O O . HIS A 1 216 ? 6.569 53.277 38.261 1.00 70.74 762 HIS A O 1
ATOM 1741 N N . MET B 1 1 ? 8.365 23.628 -30.654 1.00 105.18 547 MET C N 1
ATOM 1742 C CA . MET B 1 1 ? 8.632 23.035 -29.303 1.00 103.17 547 MET C CA 1
ATOM 1743 C C . MET B 1 1 ? 10.009 23.510 -28.805 1.00 94.21 547 MET C C 1
ATOM 1744 O O . MET B 1 1 ? 11.011 22.798 -29.038 1.00 100.29 547 MET C O 1
ATOM 1749 N N . GLU B 1 2 ? 10.048 24.691 -28.172 1.00 108.63 548 GLU C N 1
ATOM 1750 C CA . GLU B 1 2 ? 11.229 25.254 -27.460 1.00 93.42 548 GLU C CA 1
ATOM 1751 C C . GLU B 1 2 ? 11.259 24.720 -26.020 1.00 80.79 548 GLU C C 1
ATOM 1752 O O . GLU B 1 2 ? 10.492 23.790 -25.665 1.00 73.26 548 GLU C O 1
ATOM 1758 N N . ARG B 1 3 ? 12.145 25.278 -25.209 1.00 72.28 549 ARG C N 1
ATOM 1759 C CA . ARG B 1 3 ? 12.420 24.759 -23.856 1.00 70.70 549 ARG C CA 1
ATOM 1760 C C . ARG B 1 3 ? 11.180 24.963 -22.967 1.00 64.82 549 ARG C C 1
ATOM 1761 O O . ARG B 1 3 ? 10.817 23.999 -22.219 1.00 60.17 549 ARG C O 1
ATOM 1769 N N . LEU B 1 4 ? 10.547 26.146 -23.027 1.00 60.92 550 LEU C N 1
ATOM 1770 C CA . LEU B 1 4 ? 9.383 26.494 -22.156 1.00 58.44 550 LEU C CA 1
ATOM 1771 C C . LEU B 1 4 ? 8.172 25.676 -22.601 1.00 55.08 550 LEU C C 1
ATOM 1772 O O . LEU B 1 4 ? 7.453 25.157 -21.724 1.00 51.77 550 LEU C O 1
ATOM 1777 N N . VAL B 1 5 ? 8.002 25.495 -23.908 1.00 54.38 551 VAL C N 1
ATOM 1778 C CA . VAL B 1 5 ? 6.952 24.613 -24.512 1.00 53.74 551 VAL C CA 1
ATOM 1779 C C . VAL B 1 5 ? 7.186 23.170 -24.072 1.00 49.25 551 VAL C C 1
ATOM 1780 O O . VAL B 1 5 ? 6.243 22.562 -23.607 1.00 47.59 551 VAL C O 1
ATOM 1784 N N . LYS B 1 6 ? 8.405 22.641 -24.141 1.00 51.33 552 LYS C N 1
ATOM 1785 C CA . LYS B 1 6 ? 8.635 21.239 -23.698 1.00 52.09 552 LYS C CA 1
ATOM 1786 C C . LYS B 1 6 ? 8.268 21.076 -22.211 1.00 48.81 552 LYS C C 1
ATOM 1787 O O . LYS B 1 6 ? 7.687 20.018 -21.865 1.00 44.04 552 LYS C O 1
ATOM 1793 N N . LYS B 1 7 ? 8.607 22.045 -21.369 1.00 47.94 553 LYS C N 1
ATOM 1794 C CA . LYS B 1 7 ? 8.350 21.925 -19.911 1.00 49.45 553 LYS C CA 1
ATOM 1795 C C . LYS B 1 7 ? 6.837 21.915 -19.665 1.00 43.46 553 LYS C C 1
ATOM 1796 O O . LYS B 1 7 ? 6.349 21.054 -18.910 1.00 40.72 553 LYS C O 1
ATOM 1802 N N . VAL B 1 8 ? 6.103 22.839 -20.265 1.00 41.32 554 VAL C N 1
ATOM 1803 C CA . VAL B 1 8 ? 4.608 22.858 -20.107 1.00 41.99 554 VAL C CA 1
ATOM 1804 C C . VAL B 1 8 ? 3.981 21.572 -20.679 1.00 39.52 554 VAL C C 1
ATOM 1805 O O . VAL B 1 8 ? 3.011 21.005 -20.077 1.00 38.77 554 VAL C O 1
ATOM 1809 N N . THR B 1 9 ? 4.451 21.096 -21.840 1.00 38.27 555 THR C N 1
ATOM 1810 C CA . THR B 1 9 ? 3.971 19.820 -22.415 1.00 38.77 555 THR C CA 1
ATOM 1811 C C . THR B 1 9 ? 4.221 18.656 -21.448 1.00 36.71 555 THR C C 1
ATOM 1812 O O . THR B 1 9 ? 3.292 17.858 -21.222 1.00 35.45 555 THR C O 1
ATOM 1816 N N . SER B 1 10 ? 5.399 18.557 -20.851 1.00 37.83 556 SER C N 1
ATOM 1817 C CA . SER B 1 10 ? 5.705 17.495 -19.863 1.00 38.20 556 SER C CA 1
ATOM 1818 C C . SER B 1 10 ? 4.752 17.637 -18.664 1.00 35.92 556 SER C C 1
ATOM 1819 O O . SER B 1 10 ? 4.266 16.631 -18.131 1.00 33.01 556 SER C O 1
ATOM 1822 N N . ASN B 1 11 ? 4.564 18.876 -18.197 1.00 36.62 557 ASN C N 1
ATOM 1823 C CA . ASN B 1 11 ? 3.631 19.134 -17.051 1.00 33.94 557 ASN C CA 1
ATOM 1824 C C . ASN B 1 11 ? 2.197 18.705 -17.425 1.00 31.51 557 ASN C C 1
ATOM 1825 O O . ASN B 1 11 ? 1.432 18.160 -16.540 1.00 29.94 557 ASN C O 1
ATOM 1830 N N . LEU B 1 12 ? 1.716 19.043 -18.608 1.00 31.81 558 LEU C N 1
ATOM 1831 C CA . LEU B 1 12 ? 0.390 18.563 -19.073 1.00 31.76 558 LEU C CA 1
ATOM 1832 C C . LEU B 1 12 ? 0.325 17.046 -19.077 1.00 31.33 558 LEU C C 1
ATOM 1833 O O . LEU B 1 12 ? -0.682 16.458 -18.595 1.00 32.97 558 LEU C O 1
ATOM 1838 N N . GLU B 1 13 ? 1.335 16.368 -19.589 1.00 32.32 559 GLU C N 1
ATOM 1839 C CA . GLU B 1 13 ? 1.415 14.872 -19.563 1.00 33.17 559 GLU C CA 1
ATOM 1840 C C . GLU B 1 13 ? 1.364 14.364 -18.122 1.00 29.91 559 GLU C C 1
ATOM 1841 O O . GLU B 1 13 ? 0.568 13.415 -17.923 1.00 29.88 559 GLU C O 1
ATOM 1847 N N . THR B 1 14 ? 1.990 15.047 -17.163 1.00 29.10 560 THR C N 1
ATOM 1848 C CA . THR B 1 14 ? 1.989 14.623 -15.748 1.00 29.15 560 THR C CA 1
ATOM 1849 C C . THR B 1 14 ? 0.555 14.788 -15.215 1.00 30.40 560 THR C C 1
ATOM 1850 O O . THR B 1 14 ? 0.012 13.873 -14.578 1.00 26.16 560 THR C O 1
ATOM 1854 N N . GLU B 1 15 ? -0.079 15.926 -15.523 1.00 29.55 561 GLU C N 1
ATOM 1855 C CA . GLU B 1 15 ? -1.468 16.211 -15.088 1.00 28.91 561 GLU C CA 1
ATOM 1856 C C . GLU B 1 15 ? -2.367 15.052 -15.600 1.00 29.44 561 GLU C C 1
ATOM 1857 O O . GLU B 1 15 ? -3.163 14.511 -14.797 1.00 27.12 561 GLU C O 1
ATOM 1863 N N . LEU B 1 16 ? -2.322 14.743 -16.895 1.00 28.93 562 LEU C N 1
ATOM 1864 C CA . LEU B 1 16 ? -3.231 13.737 -17.502 1.00 30.04 562 LEU C CA 1
ATOM 1865 C C . LEU B 1 16 ? -2.944 12.332 -16.957 1.00 29.05 562 LEU C C 1
ATOM 1866 O O . LEU B 1 16 ? -3.878 11.604 -16.771 1.00 29.15 562 LEU C O 1
ATOM 1871 N N . LYS B 1 17 ? -1.689 11.983 -16.728 1.00 28.39 563 LYS C N 1
ATOM 1872 C CA . LYS B 1 17 ? -1.302 10.638 -16.214 1.00 30.69 563 LYS C CA 1
ATOM 1873 C C . LYS B 1 17 ? -1.947 10.453 -14.838 1.00 27.52 563 LYS C C 1
ATOM 1874 O O . LYS B 1 17 ? -2.557 9.399 -14.554 1.00 27.30 563 LYS C O 1
ATOM 1880 N N . PHE B 1 18 ? -1.764 11.442 -13.974 1.00 25.97 564 PHE C N 1
ATOM 1881 C CA . PHE B 1 18 ? -2.318 11.395 -12.596 1.00 24.25 564 PHE C CA 1
ATOM 1882 C C . PHE B 1 18 ? -3.851 11.434 -12.650 1.00 23.60 564 PHE C C 1
ATOM 1883 O O . PHE B 1 18 ? -4.516 10.659 -11.974 1.00 23.06 564 PHE C O 1
ATOM 1891 N N . PHE B 1 19 ? -4.420 12.320 -13.452 1.00 23.92 565 PHE C N 1
ATOM 1892 C CA . PHE B 1 19 ? -5.879 12.481 -13.475 1.00 24.19 565 PHE C CA 1
ATOM 1893 C C . PHE B 1 19 ? -6.537 11.211 -14.043 1.00 23.98 565 PHE C C 1
ATOM 1894 O O . PHE B 1 19 ? -7.565 10.724 -13.481 1.00 22.81 565 PHE C O 1
ATOM 1902 N N . LYS B 1 20 ? -6.049 10.671 -15.168 1.00 22.60 566 LYS C N 1
ATOM 1903 C CA . LYS B 1 20 ? -6.706 9.456 -15.731 1.00 25.35 566 LYS C CA 1
ATOM 1904 C C . LYS B 1 20 ? -6.678 8.282 -14.748 1.00 23.93 566 LYS C C 1
ATOM 1905 O O . LYS B 1 20 ? -7.671 7.617 -14.625 1.00 24.94 566 LYS C O 1
ATOM 1911 N N . GLY B 1 21 ? -5.559 8.120 -14.041 1.00 23.56 567 GLY C N 1
ATOM 1912 C CA . GLY B 1 21 ? -5.404 7.038 -13.045 1.00 24.01 567 GLY C CA 1
ATOM 1913 C C . GLY B 1 21 ? -6.443 7.207 -11.936 1.00 22.52 567 GLY C C 1
ATOM 1914 O O . GLY B 1 21 ? -7.114 6.244 -11.545 1.00 24.69 567 GLY C O 1
ATOM 1915 N N . ARG B 1 22 ? -6.562 8.436 -11.423 1.00 23.06 568 ARG C N 1
ATOM 1916 C CA . ARG B 1 22 ? -7.512 8.741 -10.317 1.00 21.07 568 ARG C CA 1
ATOM 1917 C C . ARG B 1 22 ? -8.958 8.570 -10.799 1.00 23.09 568 ARG C C 1
ATOM 1918 O O . ARG B 1 22 ? -9.754 7.951 -10.066 1.00 23.53 568 ARG C O 1
ATOM 1926 N N . LEU B 1 23 ? -9.274 9.102 -11.983 1.00 23.74 569 LEU C N 1
ATOM 1927 C CA . LEU B 1 23 ? -10.630 9.030 -12.544 1.00 23.41 569 LEU C CA 1
ATOM 1928 C C . LEU B 1 23 ? -11.080 7.561 -12.624 1.00 23.25 569 LEU C C 1
ATOM 1929 O O . LEU B 1 23 ? -12.166 7.242 -12.186 1.00 24.44 569 LEU C O 1
ATOM 1934 N N . VAL B 1 24 ? -10.250 6.668 -13.139 1.00 22.64 570 VAL C N 1
ATOM 1935 C CA . VAL B 1 24 ? -10.650 5.275 -13.312 1.00 23.88 570 VAL C CA 1
ATOM 1936 C C . VAL B 1 24 ? -10.828 4.619 -11.940 1.00 23.29 570 VAL C C 1
ATOM 1937 O O . VAL B 1 24 ? -11.782 3.905 -11.757 1.00 23.34 570 VAL C O 1
ATOM 1941 N N . GLN B 1 25 ? -9.924 4.886 -11.008 1.00 23.50 571 GLN C N 1
ATOM 1942 C CA . GLN B 1 25 ? -10.140 4.319 -9.638 1.00 22.67 571 GLN C CA 1
ATOM 1943 C C . GLN B 1 25 ? -11.434 4.851 -9.040 1.00 23.70 571 GLN C C 1
ATOM 1944 O O . GLN B 1 25 ? -12.186 4.019 -8.410 1.00 24.51 571 GLN C O 1
ATOM 1950 N N . GLU B 1 26 ? -11.717 6.162 -9.204 1.00 23.11 572 GLU C N 1
ATOM 1951 C CA . GLU B 1 26 ? -12.974 6.715 -8.635 1.00 24.24 572 GLU C CA 1
ATOM 1952 C C . GLU B 1 26 ? -14.204 5.993 -9.265 1.00 25.16 572 GLU C C 1
ATOM 1953 O O . GLU B 1 26 ? -15.152 5.522 -8.551 1.00 25.96 572 GLU C O 1
ATOM 1959 N N . LEU B 1 27 ? -14.200 5.848 -10.577 1.00 26.24 573 LEU C N 1
ATOM 1960 C CA . LEU B 1 27 ? -15.323 5.197 -11.344 1.00 25.79 573 LEU C CA 1
ATOM 1961 C C . LEU B 1 27 ? -15.443 3.737 -10.948 1.00 26.06 573 LEU C C 1
ATOM 1962 O O . LEU B 1 27 ? -16.581 3.224 -10.899 1.00 28.50 573 LEU C O 1
ATOM 1967 N N . MET B 1 28 ? -14.328 3.081 -10.582 1.00 27.11 574 MET C N 1
ATOM 1968 C CA . MET B 1 28 ? -14.305 1.660 -10.190 1.00 27.98 574 MET C CA 1
ATOM 1969 C C . MET B 1 28 ? -15.115 1.474 -8.912 1.00 27.57 574 MET C C 1
ATOM 1970 O O . MET B 1 28 ? -15.630 0.340 -8.689 1.00 30.58 574 MET C O 1
ATOM 1975 N N . GLN B 1 29 ? -15.297 2.505 -8.082 1.00 27.31 575 GLN C N 1
ATOM 1976 C CA . GLN B 1 29 ? -16.077 2.302 -6.842 1.00 27.74 575 GLN C CA 1
ATOM 1977 C C . GLN B 1 29 ? -17.565 2.212 -7.171 1.00 29.27 575 GLN C C 1
ATOM 1978 O O . GLN B 1 29 ? -18.313 1.540 -6.427 1.00 31.79 575 GLN C O 1
ATOM 1984 N N . ILE B 1 30 ? -17.994 2.827 -8.271 1.00 30.35 576 ILE C N 1
ATOM 1985 C CA . ILE B 1 30 ? -19.394 2.724 -8.750 1.00 33.51 576 ILE C CA 1
ATOM 1986 C C . ILE B 1 30 ? -19.575 1.283 -9.248 1.00 33.55 576 ILE C C 1
ATOM 1987 O O . ILE B 1 30 ? -20.521 0.588 -8.898 1.00 33.93 576 ILE C O 1
ATOM 1992 N N . VAL B 1 31 ? -18.616 0.774 -9.994 1.00 31.91 577 VAL C N 1
ATOM 1993 C CA . VAL B 1 31 ? -18.694 -0.603 -10.525 1.00 32.33 577 VAL C CA 1
ATOM 1994 C C . VAL B 1 31 ? -18.680 -1.618 -9.380 1.00 34.65 577 VAL C C 1
ATOM 1995 O O . VAL B 1 31 ? -19.457 -2.564 -9.414 1.00 34.18 577 VAL C O 1
ATOM 1999 N N . LYS B 1 32 ? -17.784 -1.429 -8.410 1.00 32.34 578 LYS C N 1
ATOM 2000 C CA . LYS B 1 32 ? -17.735 -2.268 -7.197 1.00 33.33 578 LYS C CA 1
ATOM 2001 C C . LYS B 1 32 ? -19.105 -2.344 -6.544 1.00 34.38 578 LYS C C 1
ATOM 2002 O O . LYS B 1 32 ? -19.532 -3.421 -6.158 1.00 34.22 578 LYS C O 1
ATOM 2008 N N . ASN B 1 33 ? -19.793 -1.216 -6.435 1.00 36.58 579 ASN C N 1
ATOM 2009 C CA . ASN B 1 33 ? -21.092 -1.149 -5.736 1.00 38.29 579 ASN C CA 1
ATOM 2010 C C . ASN B 1 33 ? -22.134 -1.918 -6.539 1.00 39.30 579 ASN C C 1
ATOM 2011 O O . ASN B 1 33 ? -23.000 -2.504 -5.913 1.00 37.87 579 ASN C O 1
ATOM 2016 N N . GLU B 1 34 ? -21.995 -1.951 -7.865 1.00 39.94 580 GLU C N 1
ATOM 2017 C CA . GLU B 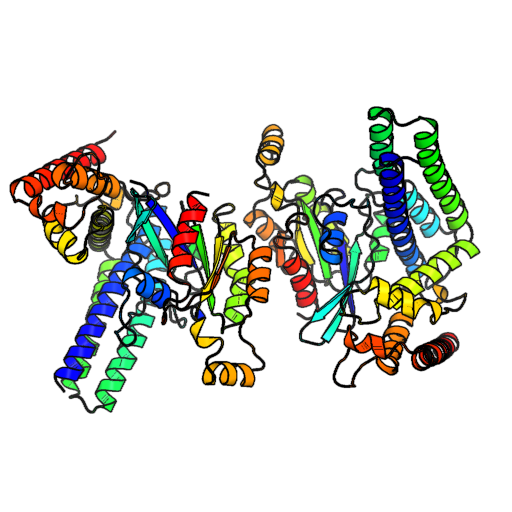1 34 ? -22.822 -2.786 -8.790 1.00 41.42 580 GLU C CA 1
ATOM 2018 C C . GLU B 1 34 ? -22.243 -4.215 -8.946 1.00 40.47 580 GLU C C 1
ATOM 2019 O O . GLU B 1 34 ? -22.684 -4.947 -9.863 1.00 41.26 580 GLU C O 1
ATOM 2025 N N . ASN B 1 35 ? -21.317 -4.673 -8.093 1.00 37.97 581 ASN C N 1
ATOM 2026 C CA . ASN B 1 35 ? -20.756 -6.047 -8.113 1.00 38.60 581 ASN C CA 1
ATOM 2027 C C . ASN B 1 35 ? -20.200 -6.379 -9.498 1.00 38.11 581 ASN C C 1
ATOM 2028 O O . ASN B 1 35 ? -20.343 -7.505 -9.926 1.00 39.09 581 ASN C O 1
ATOM 2033 N N . GLY B 1 36 ? -19.586 -5.409 -10.188 1.00 37.40 582 GLY C N 1
ATOM 2034 C CA . GLY B 1 36 ? -18.830 -5.677 -11.427 1.00 37.82 582 GLY C CA 1
ATOM 2035 C C . GLY B 1 36 ? -19.639 -5.518 -12.693 1.00 38.99 582 GLY C C 1
ATOM 2036 O O . GLY B 1 36 ? -19.107 -5.925 -13.735 1.00 40.78 582 GLY C O 1
ATOM 2037 N N . ARG B 1 37 ? -20.857 -5.028 -12.610 1.00 41.92 583 ARG C N 1
ATOM 2038 C CA . ARG B 1 37 ? -21.713 -4.716 -13.791 1.00 45.92 583 ARG C CA 1
ATOM 2039 C C . ARG B 1 37 ? -21.307 -3.354 -14.372 1.00 42.63 583 ARG C C 1
ATOM 2040 O O . ARG B 1 37 ? -21.133 -2.399 -13.618 1.00 40.52 583 ARG C O 1
ATOM 2048 N N . ILE B 1 38 ? -21.129 -3.304 -15.687 1.00 40.72 584 ILE C N 1
ATOM 2049 C CA . ILE B 1 38 ? -20.811 -2.079 -16.457 1.00 40.72 584 ILE C CA 1
ATOM 2050 C C . ILE B 1 38 ? -22.095 -1.627 -17.125 1.00 43.26 584 ILE C C 1
ATOM 2051 O O . ILE B 1 38 ? -22.749 -2.442 -17.729 1.00 44.64 584 ILE C O 1
ATOM 2056 N N . ASP B 1 39 ? -22.468 -0.381 -16.947 1.00 42.09 585 ASP C N 1
ATOM 2057 C CA . ASP B 1 39 ? -23.694 0.146 -17.601 1.00 43.21 585 ASP C CA 1
ATOM 2058 C C . ASP B 1 39 ? -23.578 1.654 -17.530 1.00 40.08 585 ASP C C 1
ATOM 2059 O O . ASP B 1 39 ? -23.860 2.227 -16.441 1.00 40.48 585 ASP C O 1
ATOM 2064 N N . HIS B 1 40 ? -23.072 2.254 -18.597 1.00 39.54 586 HIS C N 1
ATOM 2065 C CA . HIS B 1 40 ? -22.813 3.699 -18.683 1.00 40.85 586 HIS C CA 1
ATOM 2066 C C . HIS B 1 40 ? -24.108 4.491 -18.574 1.00 44.42 586 HIS C C 1
ATOM 2067 O O . HIS B 1 40 ? -23.978 5.719 -18.431 1.00 43.78 586 HIS C O 1
ATOM 2074 N N . THR B 1 41 ? -25.285 3.867 -18.682 1.00 43.68 587 THR C N 1
ATOM 2075 C CA . THR B 1 41 ? -26.572 4.590 -18.622 1.00 46.00 587 THR C CA 1
ATOM 2076 C C . THR B 1 41 ? -27.068 4.688 -17.180 1.00 45.71 587 THR C C 1
ATOM 2077 O O . THR B 1 41 ? -28.015 5.385 -16.976 1.00 49.01 587 THR C O 1
ATOM 2081 N N . SER B 1 42 ? -26.467 4.017 -16.218 1.00 44.86 588 SER C N 1
ATOM 2082 C CA . SER B 1 42 ? -27.036 4.019 -14.839 1.00 45.60 588 SER C CA 1
ATOM 2083 C C . SER B 1 42 ? -26.983 5.429 -14.245 1.00 43.95 588 SER C C 1
ATOM 2084 O O . SER B 1 42 ? -26.123 6.242 -14.644 1.00 43.58 588 SER C O 1
ATOM 2087 N N . LYS B 1 43 ? -27.828 5.719 -13.281 1.00 44.60 589 LYS C N 1
ATOM 2088 C CA . LYS B 1 43 ? -27.811 7.002 -12.555 1.00 46.89 589 LYS C CA 1
ATOM 2089 C C . LYS B 1 43 ? -26.436 7.229 -11.921 1.00 41.24 589 LYS C C 1
ATOM 2090 O O . LYS B 1 43 ? -25.893 8.313 -12.095 1.00 40.11 589 LYS C O 1
ATOM 2096 N N . ASN B 1 44 ? -25.877 6.233 -11.219 1.00 39.84 590 ASN C N 1
ATOM 2097 C CA . ASN B 1 44 ? -24.606 6.436 -10.489 1.00 37.19 590 ASN C CA 1
ATOM 2098 C C . ASN B 1 44 ? -23.480 6.695 -11.492 1.00 35.50 590 ASN C C 1
ATOM 2099 O O . ASN B 1 44 ? -22.619 7.523 -11.200 1.00 34.28 590 ASN C O 1
ATOM 2104 N N . TRP B 1 45 ? -23.413 5.948 -12.599 1.00 35.56 591 TRP C N 1
ATOM 2105 C CA . TRP B 1 45 ? -22.286 6.113 -13.544 1.00 33.55 591 TRP C CA 1
ATOM 2106 C C . TRP B 1 45 ? -22.376 7.508 -14.159 1.00 34.95 591 TRP C C 1
ATOM 2107 O O . TRP B 1 45 ? -21.373 8.225 -14.218 1.00 33.34 591 TRP C O 1
ATOM 2118 N N . GLN B 1 46 ? -23.569 7.899 -14.620 1.00 36.48 592 GLN C N 1
ATOM 2119 C CA . GLN B 1 46 ? -23.800 9.226 -15.265 1.00 39.34 592 GLN C CA 1
ATOM 2120 C C . GLN B 1 46 ? -23.413 10.350 -14.318 1.00 37.50 592 GLN C C 1
ATOM 2121 O O . GLN B 1 46 ? -22.738 11.283 -14.763 1.00 35.80 592 GLN C O 1
ATOM 2127 N N . GLU B 1 47 ? -23.749 10.238 -13.042 1.00 37.60 593 GLU C N 1
ATOM 2128 C CA . GLU B 1 47 ? -23.473 11.338 -12.086 1.00 38.14 593 GLU C CA 1
ATOM 2129 C C . GLU B 1 47 ? -21.959 11.329 -11.761 1.00 34.95 593 GLU C C 1
ATOM 2130 O O . GLU B 1 47 ? -21.340 12.416 -11.750 1.00 35.03 593 GLU C O 1
ATOM 2136 N N . SER B 1 48 ? -21.362 10.158 -11.621 1.00 34.90 594 SER C N 1
ATOM 2137 C CA . SER B 1 48 ? -19.908 10.039 -11.270 1.00 32.08 594 SER C CA 1
ATOM 2138 C C . SER B 1 48 ? -19.095 10.665 -12.410 1.00 32.09 594 SER C C 1
ATOM 2139 O O . SER B 1 48 ? -18.257 11.522 -12.165 1.00 31.31 594 SER C O 1
ATOM 2142 N N . ALA B 1 49 ? -19.355 10.246 -13.642 1.00 32.62 595 ALA C N 1
ATOM 2143 C CA . ALA B 1 49 ? -18.605 10.758 -14.798 1.00 33.19 595 ALA C CA 1
ATOM 2144 C C . ALA B 1 49 ? -18.808 12.279 -14.913 1.00 33.92 595 ALA C C 1
ATOM 2145 O O . ALA B 1 49 ? -17.848 12.996 -15.142 1.00 32.04 595 ALA C O 1
ATOM 2147 N N . SER B 1 50 ? -20.013 12.781 -14.772 1.00 36.06 596 SER C N 1
ATOM 2148 C CA . SER B 1 50 ? -20.348 14.223 -14.887 1.00 37.79 596 SER C CA 1
ATOM 2149 C C . SER B 1 50 ? -19.545 15.040 -13.857 1.00 36.87 596 SER C C 1
ATOM 2150 O O . SER B 1 50 ? -18.849 16.009 -14.204 1.00 36.69 596 SER C O 1
ATOM 2153 N N . VAL B 1 51 ? -19.566 14.620 -12.602 1.00 35.29 597 VAL C N 1
ATOM 2154 C CA . VAL B 1 51 ? -18.926 15.373 -11.497 1.00 33.94 597 VAL C CA 1
ATOM 2155 C C . VAL B 1 51 ? -17.414 15.264 -11.603 1.00 32.71 597 VAL C C 1
ATOM 2156 O O . VAL B 1 51 ? -16.777 16.250 -11.329 1.00 32.82 597 VAL C O 1
ATOM 2160 N N . LEU B 1 52 ? -16.873 14.100 -11.991 1.00 30.44 598 LEU C N 1
ATOM 2161 C CA . LEU B 1 52 ? -15.395 13.935 -12.010 1.00 29.88 598 LEU C CA 1
ATOM 2162 C C . LEU B 1 52 ? -14.816 14.582 -13.273 1.00 29.49 598 LEU C C 1
ATOM 2163 O O . LEU B 1 52 ? -13.628 14.913 -13.254 1.00 30.30 598 LEU C O 1
ATOM 2168 N N . LEU B 1 53 ? -15.635 14.791 -14.300 1.00 29.63 599 LEU C N 1
ATOM 2169 C CA . LEU B 1 53 ? -15.209 15.572 -15.492 1.00 32.57 599 LEU C CA 1
ATOM 2170 C C . LEU B 1 53 ? -15.419 17.079 -15.260 1.00 32.88 599 LEU C C 1
ATOM 2171 O O . LEU B 1 53 ? -14.545 17.852 -15.666 1.00 33.24 599 LEU C O 1
ATOM 2176 N N . ASN B 1 54 ? -16.524 17.528 -14.623 1.00 33.48 600 ASN C N 1
ATOM 2177 C CA . ASN B 1 54 ? -17.037 18.904 -14.820 1.00 36.45 600 ASN C CA 1
ATOM 2178 C C . ASN B 1 54 ? -17.202 19.692 -13.512 1.00 38.29 600 ASN C C 1
ATOM 2179 O O . ASN B 1 54 ? -17.644 20.874 -13.608 1.00 40.67 600 ASN C O 1
ATOM 2184 N N . SER B 1 55 ? -16.909 19.107 -12.352 1.00 37.04 601 SER C N 1
ATOM 2185 C CA . SER B 1 55 ? -17.100 19.847 -11.085 1.00 37.74 601 SER C CA 1
ATOM 2186 C C . SER B 1 55 ? -16.244 21.116 -11.143 1.00 37.92 601 SER C C 1
ATOM 2187 O O . SER B 1 55 ? -15.055 21.032 -11.402 1.00 35.56 601 SER C O 1
ATOM 2190 N N . GLN B 1 56 ? -16.857 22.247 -10.785 1.00 41.72 602 GLN C N 1
ATOM 2191 C CA . GLN B 1 56 ? -16.276 23.599 -10.883 1.00 43.64 602 GLN C CA 1
ATOM 2192 C C . GLN B 1 56 ? -15.819 24.117 -9.505 1.00 44.91 602 GLN C C 1
ATOM 2193 O O . GLN B 1 56 ? -15.166 25.185 -9.462 1.00 42.46 602 GLN C O 1
ATOM 2199 N N . GLU B 1 57 ? -16.106 23.395 -8.422 1.00 44.84 603 GLU C N 1
ATOM 2200 C CA . GLU B 1 57 ? -15.706 23.816 -7.045 1.00 46.83 603 GLU C CA 1
ATOM 2201 C C . GLU B 1 57 ? -14.184 23.974 -6.984 1.00 45.34 603 GLU C C 1
ATOM 2202 O O . GLU B 1 57 ? -13.453 23.101 -7.542 1.00 41.46 603 GLU C O 1
ATOM 2208 N N . LYS B 1 58 ? -13.672 25.033 -6.357 1.00 44.90 604 LYS C N 1
ATOM 2209 C CA . LYS B 1 58 ? -12.194 25.222 -6.348 1.00 46.76 604 LYS C CA 1
ATOM 2210 C C . LYS B 1 58 ? -11.622 24.090 -5.502 1.00 43.08 604 LYS C C 1
ATOM 2211 O O . LYS B 1 58 ? -12.235 23.828 -4.451 1.00 41.03 604 LYS C O 1
ATOM 2217 N N . GLY B 1 59 ? -10.590 23.370 -5.966 1.00 37.53 605 GLY C N 1
ATOM 2218 C CA . GLY B 1 59 ? -10.031 22.242 -5.207 1.00 37.52 605 GLY C CA 1
ATOM 2219 C C . GLY B 1 59 ? -10.667 20.892 -5.573 1.00 35.92 605 GLY C C 1
ATOM 2220 O O . GLY B 1 59 ? -10.312 19.895 -4.923 1.00 35.70 605 GLY C O 1
ATOM 2221 N N . ALA B 1 60 ? -11.656 20.879 -6.479 1.00 34.68 606 ALA C N 1
ATOM 2222 C CA . ALA B 1 60 ? -12.379 19.660 -6.885 1.00 33.92 606 ALA C CA 1
ATOM 2223 C C . ALA B 1 60 ? -11.388 18.648 -7.456 1.00 31.45 606 ALA C C 1
ATOM 2224 O O . ALA B 1 60 ? -10.452 19.038 -8.119 1.00 31.37 606 ALA C O 1
ATOM 2226 N N . VAL B 1 61 ? -11.693 17.378 -7.268 1.00 30.28 607 VAL C N 1
ATOM 2227 C CA . VAL B 1 61 ? -11.085 16.267 -8.042 1.00 28.58 607 VAL C CA 1
ATOM 2228 C C . VAL B 1 61 ? -11.902 16.170 -9.325 1.00 30.04 607 VAL C C 1
ATOM 2229 O O . VAL B 1 61 ? -12.958 15.540 -9.339 1.00 28.55 607 VAL C O 1
ATOM 2233 N N . SER B 1 62 ? -11.469 16.895 -10.363 1.00 30.59 608 SER C N 1
ATOM 2234 C CA . SER B 1 62 ? -12.209 16.959 -11.638 1.00 30.22 608 SER C CA 1
ATOM 2235 C C . SER B 1 62 ? -11.299 17.409 -12.773 1.00 29.29 608 SER C C 1
ATOM 2236 O O . SER B 1 62 ? -10.277 18.119 -12.551 1.00 30.38 608 SER C O 1
ATOM 2239 N N . LEU B 1 63 ? -11.665 16.983 -13.974 1.00 31.02 609 LEU C N 1
ATOM 2240 C CA . LEU B 1 63 ? -10.909 17.402 -15.162 1.00 29.55 609 LEU C CA 1
ATOM 2241 C C . LEU B 1 63 ? -11.018 18.917 -15.284 1.00 30.36 609 LEU C C 1
ATOM 2242 O O . LEU B 1 63 ? -10.009 19.558 -15.681 1.00 29.30 609 LEU C O 1
ATOM 2247 N N . ALA B 1 64 ? -12.137 19.524 -14.899 1.00 31.76 610 ALA C N 1
ATOM 2248 C CA . ALA B 1 64 ? -12.241 21.008 -14.947 1.00 34.06 610 ALA C CA 1
ATOM 2249 C C . ALA B 1 64 ? -11.144 21.670 -14.082 1.00 34.24 610 ALA C C 1
ATOM 2250 O O . ALA B 1 64 ? -10.617 22.733 -14.461 1.00 35.36 610 ALA C O 1
ATOM 2252 N N . GLU B 1 65 ? -10.802 21.108 -12.929 1.00 32.64 611 GLU C N 1
ATOM 2253 C CA . GLU B 1 65 ? -9.753 21.708 -12.071 1.00 34.40 611 GLU C CA 1
ATOM 2254 C C . GLU B 1 65 ? -8.373 21.504 -12.702 1.00 31.09 611 GLU C C 1
ATOM 2255 O O . GLU B 1 65 ? -7.494 22.376 -12.567 1.00 31.09 611 GLU C O 1
ATOM 2261 N N . VAL B 1 66 ? -8.145 20.359 -13.335 1.00 31.44 612 VAL C N 1
ATOM 2262 C CA . VAL B 1 66 ? -6.887 20.087 -14.070 1.00 32.22 612 VAL C CA 1
ATOM 2263 C C . VAL B 1 66 ? -6.758 21.140 -15.172 1.00 32.05 612 VAL C C 1
ATOM 2264 O O . VAL B 1 66 ? -5.653 21.731 -15.392 1.00 30.52 612 VAL C O 1
ATOM 2268 N N . GLU B 1 67 ? -7.851 21.390 -15.868 1.00 32.29 613 GLU C N 1
ATOM 2269 C CA . GLU B 1 67 ? -7.873 22.423 -16.954 1.00 34.81 613 GLU C CA 1
ATOM 2270 C C . GLU B 1 67 ? -7.490 23.791 -16.410 1.00 36.23 613 GLU C C 1
ATOM 2271 O O . GLU B 1 67 ? -6.678 24.486 -17.083 1.00 37.47 613 GLU C O 1
ATOM 2277 N N . ARG B 1 68 ? -7.906 24.127 -15.187 1.00 37.49 614 ARG C N 1
ATOM 2278 C CA . ARG B 1 68 ? -7.522 25.430 -14.575 1.00 41.15 614 ARG C CA 1
ATOM 2279 C C . ARG B 1 68 ? -6.012 25.457 -14.353 1.00 39.10 614 ARG C C 1
ATOM 2280 O O . ARG B 1 68 ? -5.371 26.504 -14.636 1.00 41.38 614 ARG C O 1
ATOM 2288 N N . ALA B 1 69 ? -5.440 24.365 -13.865 1.00 36.40 615 ALA C N 1
ATOM 2289 C CA . ALA B 1 69 ? -3.989 24.278 -13.637 1.00 35.81 615 ALA C CA 1
ATOM 2290 C C . ALA B 1 69 ? -3.257 24.483 -14.983 1.00 36.43 615 ALA C C 1
ATOM 2291 O O . ALA B 1 69 ? -2.220 25.166 -15.058 1.00 36.54 615 ALA C O 1
ATOM 2293 N N . VAL B 1 70 ? -3.762 23.844 -16.045 1.00 34.99 616 VAL C N 1
ATOM 2294 C CA . VAL B 1 70 ? -3.065 23.902 -17.354 1.00 36.22 616 VAL C CA 1
ATOM 2295 C C . VAL B 1 70 ? -3.217 25.315 -17.920 1.00 38.20 616 VAL C C 1
ATOM 2296 O O . VAL B 1 70 ? -2.226 25.851 -18.532 1.00 37.98 616 VAL C O 1
ATOM 2300 N N . SER B 1 71 ? -4.361 25.961 -17.709 1.00 41.08 617 SER C N 1
ATOM 2301 C CA . SER B 1 71 ? -4.614 27.373 -18.136 1.00 44.26 617 SER C CA 1
ATOM 2302 C C . SER B 1 71 ? -3.610 28.345 -17.495 1.00 41.93 617 SER C C 1
ATOM 2303 O O . SER B 1 71 ? -3.224 29.280 -18.181 1.00 43.27 617 SER C O 1
ATOM 2306 N N . LYS B 1 72 ? -3.198 28.132 -16.242 1.00 40.61 618 LYS C N 1
ATOM 2307 C CA . LYS B 1 72 ? -2.171 28.956 -15.560 1.00 43.85 618 LYS C CA 1
ATOM 2308 C C . LYS B 1 72 ? -0.869 28.882 -16.375 1.00 43.10 618 LYS C C 1
ATOM 2309 O O . LYS B 1 72 ? -0.233 29.895 -16.623 1.00 44.04 618 LYS C O 1
ATOM 2315 N N . MET B 1 73 ? -0.495 27.687 -16.816 1.00 41.03 619 MET C N 1
ATOM 2316 C CA . MET B 1 73 ? 0.778 27.473 -17.543 1.00 40.18 619 MET C CA 1
ATOM 2317 C C . MET B 1 73 ? 0.669 28.102 -18.924 1.00 41.72 619 MET C C 1
ATOM 2318 O O . MET B 1 73 ? 1.670 28.730 -19.315 1.00 42.09 619 MET C O 1
ATOM 2323 N N . THR B 1 74 ? -0.479 27.999 -19.605 1.00 40.77 620 THR C N 1
ATOM 2324 C CA . THR B 1 74 ? -0.578 28.555 -20.987 1.00 43.86 620 THR C CA 1
ATOM 2325 C C . THR B 1 74 ? -0.583 30.088 -20.936 1.00 46.62 620 THR C C 1
ATOM 2326 O O . THR B 1 74 ? -0.038 30.753 -21.872 1.00 47.71 620 THR C O 1
ATOM 2330 N N . GLN B 1 75 ? -1.204 30.670 -19.911 1.00 46.96 621 GLN C N 1
ATOM 2331 C CA . GLN B 1 75 ? -1.173 32.142 -19.716 1.00 48.34 621 GLN C CA 1
ATOM 2332 C C . GLN B 1 75 ? 0.276 32.561 -19.500 1.00 48.30 621 GLN C C 1
ATOM 2333 O O . GLN B 1 75 ? 0.645 33.582 -20.068 1.00 49.00 621 GLN C O 1
ATOM 2339 N N . LYS B 1 76 ? 1.050 31.814 -18.695 1.00 46.98 622 LYS C N 1
ATOM 2340 C CA . LYS B 1 76 ? 2.485 32.164 -18.449 1.00 50.41 622 LYS C CA 1
ATOM 2341 C C . LYS B 1 76 ? 3.252 32.123 -19.772 1.00 49.07 622 LYS C C 1
ATOM 2342 O O . LYS B 1 76 ? 4.056 33.050 -19.984 1.00 49.22 622 LYS C O 1
ATOM 2348 N N . LEU B 1 77 ? 3.005 31.113 -20.619 1.00 47.67 623 LEU C N 1
ATOM 2349 C CA . LEU B 1 77 ? 3.636 31.002 -21.972 1.00 49.16 623 LEU C CA 1
ATOM 2350 C C . LEU B 1 77 ? 3.343 32.262 -22.788 1.00 50.02 623 LEU C C 1
ATOM 2351 O O . LEU B 1 77 ? 4.302 32.808 -23.421 1.00 50.57 623 LEU C O 1
ATOM 2356 N N . ARG B 1 78 ? 2.092 32.729 -22.776 1.00 51.38 624 ARG C N 1
ATOM 2357 C CA . ARG B 1 78 ? 1.707 33.923 -23.586 1.00 54.97 624 ARG C CA 1
ATOM 2358 C C . ARG B 1 78 ? 2.391 35.170 -23.019 1.00 57.18 624 ARG C C 1
ATOM 2359 O O . ARG B 1 78 ? 2.814 36.010 -23.814 1.00 59.33 624 ARG C O 1
ATOM 2367 N N . ASP B 1 79 ? 2.474 35.272 -21.690 1.00 56.62 625 ASP C N 1
ATOM 2368 C CA . ASP B 1 79 ? 3.174 36.374 -20.973 1.00 58.79 625 ASP C CA 1
ATOM 2369 C C . ASP B 1 79 ? 4.649 36.361 -21.388 1.00 61.27 625 ASP C C 1
ATOM 2370 O O . ASP B 1 79 ? 5.262 37.462 -21.508 1.00 63.93 625 ASP C O 1
ATOM 2375 N N . GLN B 1 80 ? 5.211 35.174 -21.623 1.00 60.25 626 GLN C N 1
ATOM 2376 C CA . GLN B 1 80 ? 6.643 34.993 -22.014 1.00 62.69 626 GLN C CA 1
ATOM 2377 C C . GLN B 1 80 ? 6.809 35.164 -23.531 1.00 63.72 626 GLN C C 1
ATOM 2378 O O . GLN B 1 80 ? 7.911 34.923 -24.024 1.00 62.59 626 GLN C O 1
ATOM 2384 N N . LYS B 1 81 ? 5.745 35.546 -24.237 1.00 64.81 627 LYS C N 1
ATOM 2385 C CA . LYS B 1 81 ? 5.740 35.785 -25.700 1.00 67.21 627 LYS C CA 1
ATOM 2386 C C . LYS B 1 81 ? 6.183 34.508 -26.437 1.00 65.45 627 LYS C C 1
ATOM 2387 O O . LYS B 1 81 ? 6.756 34.614 -27.526 1.00 64.40 627 LYS C O 1
ATOM 2393 N N . VAL B 1 82 ? 5.825 33.323 -25.927 1.00 60.16 628 VAL C N 1
ATOM 2394 C CA . VAL B 1 82 ? 5.967 32.055 -26.702 1.00 58.48 628 VAL C CA 1
ATOM 2395 C C . VAL B 1 82 ? 5.012 32.102 -27.914 1.00 60.64 628 VAL C C 1
ATOM 2396 O O . VAL B 1 82 ? 3.923 32.732 -27.854 1.00 59.36 628 VAL C O 1
ATOM 2400 N N . SER B 1 83 ? 5.413 31.515 -29.033 1.00 63.08 629 SER C N 1
ATOM 2401 C CA . SER B 1 83 ? 4.622 31.612 -30.283 1.00 66.80 629 SER C CA 1
ATOM 2402 C C . SER B 1 83 ? 3.210 31.076 -30.017 1.00 65.39 629 SER C C 1
ATOM 2403 O O . SER B 1 83 ? 3.093 29.984 -29.361 1.00 60.48 629 SER C O 1
ATOM 2406 N N . GLU B 1 84 ? 2.186 31.833 -30.424 1.00 66.49 630 GLU C N 1
ATOM 2407 C CA . GLU B 1 84 ? 0.756 31.517 -30.176 1.00 66.25 630 GLU C CA 1
ATOM 2408 C C . GLU B 1 84 ? 0.400 30.114 -30.721 1.00 66.83 630 GLU C C 1
ATOM 2409 O O . GLU B 1 84 ? -0.425 29.403 -30.042 1.00 61.47 630 GLU C O 1
ATOM 2415 N N . GLU B 1 85 ? 0.993 29.683 -31.842 1.00 67.25 631 GLU C N 1
ATOM 2416 C CA . GLU B 1 85 ? 0.724 28.344 -32.442 1.00 67.86 631 GLU C CA 1
ATOM 2417 C C . GLU B 1 85 ? 1.131 27.227 -31.471 1.00 62.59 631 GLU C C 1
ATOM 2418 O O . GLU B 1 85 ? 0.348 26.258 -31.341 1.00 56.90 631 GLU C O 1
ATOM 2424 N N . GLU B 1 86 ? 2.303 27.353 -30.840 1.00 60.79 632 GLU C N 1
ATOM 2425 C CA . GLU B 1 86 ? 2.801 26.393 -29.819 1.00 59.35 632 GLU C CA 1
ATOM 2426 C C . GLU B 1 86 ? 1.839 26.375 -28.621 1.00 54.99 632 GLU C C 1
ATOM 2427 O O . GLU B 1 86 ? 1.589 25.270 -28.088 1.00 52.56 632 GLU C O 1
ATOM 2433 N N . VAL B 1 87 ? 1.367 27.545 -28.178 1.00 54.24 633 VAL C N 1
ATOM 2434 C CA . VAL B 1 87 ? 0.462 27.623 -26.995 1.00 50.33 633 VAL C CA 1
ATOM 2435 C C . VAL B 1 87 ? -0.892 26.997 -27.346 1.00 49.84 633 VAL C C 1
ATOM 2436 O O . VAL B 1 87 ? -1.361 26.129 -26.579 1.00 44.82 633 VAL C O 1
ATOM 2440 N N . VAL B 1 88 ? -1.475 27.399 -28.478 1.00 51.31 634 VAL C N 1
ATOM 2441 C CA . VAL B 1 88 ? -2.762 26.847 -28.988 1.00 52.10 634 VAL C CA 1
ATOM 2442 C C . VAL B 1 88 ? -2.660 25.321 -29.146 1.00 50.48 634 VAL C C 1
ATOM 2443 O O . VAL B 1 88 ? -3.625 24.676 -28.778 1.00 47.96 634 VAL C O 1
ATOM 2447 N N . ASN B 1 89 ? -1.532 24.785 -29.640 1.00 49.12 635 ASN C N 1
ATOM 2448 C CA . ASN B 1 89 ? -1.264 23.329 -29.776 1.00 48.64 635 ASN C CA 1
ATOM 2449 C C . ASN B 1 89 ? -1.419 22.628 -28.415 1.00 45.89 635 ASN C C 1
ATOM 2450 O O . ASN B 1 89 ? -2.034 21.598 -28.363 1.00 44.53 635 ASN C O 1
ATOM 2455 N N . ILE B 1 90 ? -0.872 23.185 -27.338 1.00 45.28 636 ILE C N 1
ATOM 2456 C CA . ILE B 1 90 ? -0.997 22.600 -25.961 1.00 41.49 636 ILE C CA 1
ATOM 2457 C C . ILE B 1 90 ? -2.485 22.625 -25.585 1.00 41.94 636 ILE C C 1
ATOM 2458 O O . ILE B 1 90 ? -2.986 21.596 -25.056 1.00 42.63 636 ILE C O 1
ATOM 2463 N N . GLU B 1 91 ? -3.175 23.734 -25.812 1.00 42.49 637 GLU C N 1
ATOM 2464 C CA . GLU B 1 91 ? -4.613 23.868 -25.459 1.00 44.14 637 GLU C CA 1
ATOM 2465 C C . GLU B 1 91 ? -5.456 22.859 -26.265 1.00 43.44 637 GLU C C 1
ATOM 2466 O O . GLU B 1 91 ? -6.395 22.287 -25.732 1.00 42.08 637 GLU C O 1
ATOM 2472 N N . SER B 1 92 ? -5.137 22.649 -27.540 1.00 44.50 638 SER C N 1
ATOM 2473 C CA . SER B 1 92 ? -5.852 21.682 -28.415 1.00 44.19 638 SER C CA 1
ATOM 2474 C C . SER B 1 92 ? -5.626 20.264 -27.869 1.00 41.32 638 SER C C 1
ATOM 2475 O O . SER B 1 92 ? -6.580 19.488 -27.894 1.00 40.56 638 SER C O 1
ATOM 2478 N N . LYS B 1 93 ? -4.426 19.941 -27.364 1.00 39.43 639 LYS C N 1
AT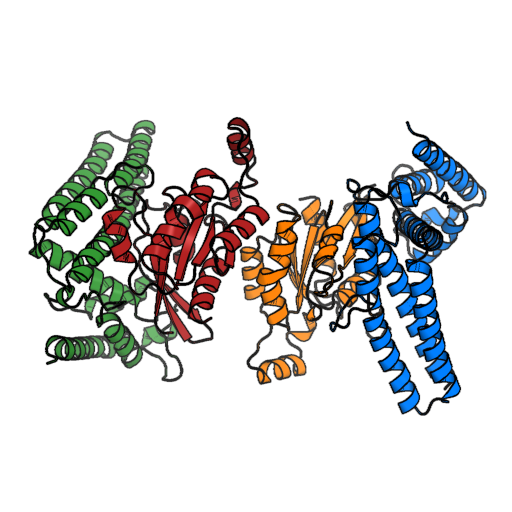OM 2479 C CA . LYS B 1 93 ? -4.137 18.592 -26.806 1.00 39.35 639 LYS C CA 1
ATOM 2480 C C . LYS B 1 93 ? -5.053 18.334 -25.613 1.00 37.25 639 LYS C C 1
ATOM 2481 O O . LYS B 1 93 ? -5.723 17.282 -25.557 1.00 36.97 639 LYS C O 1
ATOM 2487 N N . LEU B 1 94 ? -5.179 19.328 -24.761 1.00 36.45 640 LEU C N 1
ATOM 2488 C CA . LEU B 1 94 ? -6.026 19.169 -23.562 1.00 36.70 640 LEU C CA 1
ATOM 2489 C C . LEU B 1 94 ? -7.486 19.070 -24.018 1.00 36.33 640 LEU C C 1
ATOM 2490 O O . LEU B 1 94 ? -8.174 18.203 -23.502 1.00 34.57 640 LEU C O 1
ATOM 2495 N N . LYS B 1 95 ? -7.929 19.828 -25.005 1.00 37.92 641 LYS C N 1
ATOM 2496 C CA . LYS B 1 95 ? -9.339 19.689 -25.478 1.00 39.43 641 LYS C CA 1
ATOM 2497 C C . LYS B 1 95 ? -9.568 18.269 -26.018 1.00 38.99 641 LYS C C 1
ATOM 2498 O O . LYS B 1 95 ? -10.647 17.680 -25.772 1.00 37.28 641 LYS C O 1
ATOM 2504 N N . PHE B 1 96 ? -8.598 17.744 -26.770 1.00 37.53 642 PHE C N 1
ATOM 2505 C CA . PHE B 1 96 ? -8.704 16.398 -27.368 1.00 37.30 642 PHE C CA 1
ATOM 2506 C C . PHE B 1 96 ? -8.762 15.363 -26.249 1.00 35.56 642 PHE C C 1
ATOM 2507 O O . PHE B 1 96 ? -9.564 14.412 -26.325 1.00 36.34 642 PHE C O 1
ATOM 2515 N N . GLU B 1 97 ? -7.918 15.515 -25.228 1.00 35.05 643 GLU C N 1
ATOM 2516 C CA . GLU B 1 97 ? -7.929 14.568 -24.077 1.00 34.57 643 GLU C CA 1
ATOM 2517 C C . GLU B 1 97 ? -9.313 14.567 -23.409 1.00 33.45 643 GLU C C 1
ATOM 2518 O O . GLU B 1 97 ? -9.790 13.485 -23.036 1.00 33.32 643 GLU C O 1
ATOM 2524 N N . ARG B 1 98 ? -9.920 15.728 -23.220 1.00 34.17 644 ARG C N 1
ATOM 2525 C CA . ARG B 1 98 ? -11.285 15.795 -22.663 1.00 35.25 644 ARG C CA 1
ATOM 2526 C C . ARG B 1 98 ? -12.246 15.052 -23.607 1.00 36.72 644 ARG C C 1
ATOM 2527 O O . ARG B 1 98 ? -13.076 14.275 -23.114 1.00 35.23 644 ARG C O 1
ATOM 2535 N N . ALA B 1 99 ? -12.238 15.372 -24.916 1.00 37.14 645 ALA C N 1
ATOM 2536 C CA . ALA B 1 99 ? -13.190 14.775 -25.881 1.00 40.00 645 ALA C CA 1
ATOM 2537 C C . ALA B 1 99 ? -13.059 13.245 -25.929 1.00 39.80 645 ALA C C 1
ATOM 2538 O O . ALA B 1 99 ? -14.158 12.529 -25.875 1.00 37.72 645 ALA C O 1
ATOM 2540 N N . SER B 1 100 ? -11.813 12.757 -25.840 1.00 38.24 646 SER C N 1
ATOM 2541 C CA . SER B 1 100 ? -11.506 11.306 -25.813 1.00 38.50 646 SER C CA 1
ATOM 2542 C C . SER B 1 100 ? -12.090 10.656 -24.562 1.00 36.48 646 SER C C 1
ATOM 2543 O O . SER B 1 100 ? -12.729 9.583 -24.704 1.00 35.01 646 SER C O 1
ATOM 2546 N N . LEU B 1 101 ? -11.919 11.289 -23.415 1.00 35.84 647 LEU C N 1
ATOM 2547 C CA . LEU B 1 101 ? -12.479 10.739 -22.143 1.00 34.96 647 LEU C CA 1
ATOM 2548 C C . LEU B 1 101 ? -14.006 10.772 -22.146 1.00 35.98 647 LEU C C 1
ATOM 2549 O O . LEU B 1 101 ? -14.621 9.788 -21.672 1.00 37.49 647 LEU C O 1
ATOM 2554 N N . GLU B 1 102 ? -14.588 11.830 -22.694 1.00 37.06 648 GLU C N 1
ATOM 2555 C CA . GLU B 1 102 ? -16.063 11.980 -22.771 1.00 38.89 648 GLU C CA 1
ATOM 2556 C C . GLU B 1 102 ? -16.657 10.877 -23.647 1.00 39.74 648 GLU C C 1
ATOM 2557 O O . GLU B 1 102 ? -17.734 10.413 -23.345 1.00 44.69 648 GLU C O 1
ATOM 2563 N N . ALA B 1 103 ? -15.978 10.433 -24.688 1.00 37.84 649 ALA C N 1
ATOM 2564 C CA . ALA B 1 103 ? -16.471 9.344 -25.560 1.00 38.84 649 ALA C CA 1
ATOM 2565 C C . ALA B 1 103 ? -16.228 8.012 -24.853 1.00 37.50 649 ALA C C 1
ATOM 2566 O O . ALA B 1 103 ? -17.159 7.211 -24.840 1.00 39.51 649 ALA C O 1
ATOM 2568 N N . LYS B 1 104 ? -15.071 7.816 -24.220 1.00 34.63 650 LYS C N 1
ATOM 2569 C CA . LYS B 1 104 ? -14.734 6.507 -23.574 1.00 33.72 650 LYS C CA 1
ATOM 2570 C C . LYS B 1 104 ? -15.736 6.222 -22.458 1.00 34.47 650 LYS C C 1
ATOM 2571 O O . LYS B 1 104 ? -16.159 5.079 -22.285 1.00 35.53 650 LYS C O 1
ATOM 2577 N N . LEU B 1 105 ? -16.059 7.222 -21.669 1.00 33.76 651 LEU C N 1
ATOM 2578 C CA . LEU B 1 105 ? -16.836 6.987 -20.438 1.00 34.48 651 LEU C CA 1
ATOM 2579 C C . LEU B 1 105 ? -18.283 6.672 -20.795 1.00 37.46 651 LEU C C 1
ATOM 2580 O O . LEU B 1 105 ? -19.024 6.329 -19.869 1.00 37.32 651 LEU C O 1
ATOM 2585 N N . PHE B 1 106 ? -18.716 6.856 -22.038 1.00 39.64 652 PHE C N 1
ATOM 2586 C CA . PHE B 1 106 ? -20.079 6.422 -22.448 1.00 42.61 652 PHE C CA 1
ATOM 2587 C C . PHE B 1 106 ? -20.006 5.304 -23.467 1.00 44.37 652 PHE C C 1
ATOM 2588 O O . PHE B 1 106 ? -20.888 5.171 -24.308 1.00 42.50 652 PHE C O 1
ATOM 2596 N N . ASP B 1 107 ? -18.987 4.479 -23.373 1.00 41.60 653 ASP C N 1
ATOM 2597 C CA . ASP B 1 107 ? -18.836 3.290 -24.244 1.00 42.90 653 ASP C CA 1
ATOM 2598 C C . ASP B 1 107 ? -18.497 2.102 -23.357 1.00 44.53 653 ASP C C 1
ATOM 2599 O O . ASP B 1 107 ? -17.408 2.114 -22.781 1.00 38.61 653 ASP C O 1
ATOM 2604 N N . ASP B 1 108 ? -19.407 1.143 -23.199 1.00 45.16 654 ASP C N 1
ATOM 2605 C CA . ASP B 1 108 ? -19.191 0.012 -22.255 1.00 46.06 654 ASP C CA 1
ATOM 2606 C C . ASP B 1 108 ? -17.838 -0.695 -22.546 1.00 43.03 654 ASP C C 1
ATOM 2607 O O . ASP B 1 108 ? -17.119 -1.032 -21.593 1.00 40.12 654 ASP C O 1
ATOM 2612 N N . ASN B 1 109 ? -17.458 -0.882 -23.810 1.00 44.16 655 ASN C N 1
ATOM 2613 C CA . ASN B 1 109 ? -16.180 -1.566 -24.162 1.00 44.46 655 ASN C CA 1
ATOM 2614 C C . ASN B 1 109 ? -14.961 -0.732 -23.714 1.00 39.39 655 ASN C C 1
ATOM 2615 O O . ASN B 1 109 ? -13.986 -1.318 -23.171 1.00 38.92 655 ASN C O 1
ATOM 2620 N N . GLU B 1 110 ? -14.994 0.570 -23.952 1.00 38.32 656 GLU C N 1
ATOM 2621 C CA . GLU B 1 110 ? -13.880 1.485 -23.543 1.00 37.24 656 GLU C CA 1
ATOM 2622 C C . GLU B 1 110 ? -13.753 1.486 -22.014 1.00 34.20 656 GLU C C 1
ATOM 2623 O O . GLU B 1 110 ? -12.591 1.555 -21.504 1.00 33.94 656 GLU C O 1
ATOM 2629 N N . ILE B 1 111 ? -14.890 1.528 -21.317 1.00 33.88 657 ILE C N 1
ATOM 2630 C CA . ILE B 1 111 ? -14.930 1.495 -19.829 1.00 32.29 657 ILE C CA 1
ATOM 2631 C C . ILE B 1 111 ? -14.248 0.221 -19.362 1.00 31.95 657 ILE C C 1
ATOM 2632 O O . ILE B 1 111 ? -13.362 0.306 -18.423 1.00 29.73 657 ILE C O 1
ATOM 2637 N N . LYS B 1 112 ? -14.589 -0.920 -19.956 1.00 33.01 658 LYS C N 1
ATOM 2638 C CA . LYS B 1 112 ? -13.990 -2.211 -19.536 1.00 33.59 658 LYS C CA 1
ATOM 2639 C C . LYS B 1 112 ? -12.480 -2.154 -19.710 1.00 32.64 658 LYS C C 1
ATOM 2640 O O . LYS B 1 112 ? -11.754 -2.602 -18.795 1.00 32.26 658 LYS C O 1
ATOM 2646 N N . GLU B 1 113 ? -12.006 -1.587 -20.807 1.00 32.41 659 GLU C N 1
ATOM 2647 C CA . GLU B 1 113 ? -10.571 -1.582 -21.062 1.00 34.04 659 GLU C CA 1
ATOM 2648 C C . GLU B 1 113 ? -9.897 -0.644 -20.054 1.00 31.23 659 GLU C C 1
ATOM 2649 O O . GLU B 1 113 ? -8.822 -1.027 -19.524 1.00 30.25 659 GLU C O 1
ATOM 2655 N N . LEU B 1 114 ? -10.471 0.539 -19.810 1.00 30.32 660 LEU C N 1
ATOM 2656 C CA . LEU B 1 114 ? -9.910 1.468 -18.755 1.00 29.19 660 LEU C CA 1
ATOM 2657 C C . LEU B 1 114 ? -9.807 0.725 -17.415 1.00 28.20 660 LEU C C 1
ATOM 2658 O O . LEU B 1 114 ? -8.747 0.773 -16.738 1.00 27.49 660 LEU C O 1
ATOM 2663 N N . ILE B 1 115 ? -10.878 0.084 -17.009 1.00 29.22 661 ILE C N 1
ATOM 2664 C CA . ILE B 1 115 ? -10.907 -0.585 -15.686 1.00 27.77 661 ILE C CA 1
ATOM 2665 C C . ILE B 1 115 ? -9.937 -1.763 -15.660 1.00 28.19 661 ILE C C 1
ATOM 2666 O O . ILE B 1 115 ? -9.141 -1.879 -14.664 1.00 26.90 661 ILE C O 1
ATOM 2671 N N . ASN B 1 116 ? -9.886 -2.583 -16.709 1.00 27.57 662 ASN C N 1
ATOM 2672 C CA . ASN B 1 116 ? -8.888 -3.674 -16.747 1.00 30.04 662 ASN C CA 1
ATOM 2673 C C . ASN B 1 116 ? -7.438 -3.153 -16.632 1.00 28.82 662 ASN C C 1
ATOM 2674 O O . ASN B 1 116 ? -6.616 -3.774 -15.896 1.00 29.87 662 ASN C O 1
ATOM 2679 N N . LYS B 1 117 ? -7.129 -2.059 -17.279 1.00 28.71 663 LYS C N 1
ATOM 2680 C CA . LYS B 1 117 ? -5.779 -1.437 -17.187 1.00 30.65 663 LYS C CA 1
ATOM 2681 C C . LYS B 1 117 ? -5.494 -0.969 -15.763 1.00 29.08 663 LYS C C 1
ATOM 2682 O O . LYS B 1 117 ? -4.390 -1.198 -15.286 1.00 28.85 663 LYS C O 1
ATOM 2688 N N . ARG B 1 118 ? -6.474 -0.392 -15.080 1.00 28.76 664 ARG C N 1
ATOM 2689 C CA . ARG B 1 118 ? -6.242 0.086 -13.706 1.00 27.62 664 ARG C CA 1
ATOM 2690 C C . ARG B 1 118 ? -6.074 -1.125 -12.785 1.00 26.33 664 ARG C C 1
ATOM 2691 O O . ARG B 1 118 ? -5.149 -1.108 -11.918 1.00 25.53 664 ARG C O 1
ATOM 2699 N N . ILE B 1 119 ? -6.885 -2.179 -12.985 1.00 26.86 665 ILE C N 1
ATOM 2700 C CA . ILE B 1 119 ? -6.743 -3.429 -12.171 1.00 27.31 665 ILE C CA 1
ATOM 2701 C C . ILE B 1 119 ? -5.311 -3.931 -12.278 1.00 28.76 665 ILE C C 1
ATOM 2702 O O . ILE B 1 119 ? -4.687 -4.298 -11.241 1.00 28.11 665 ILE C O 1
ATOM 2707 N N . LYS B 1 120 ? -4.757 -3.921 -13.503 1.00 29.24 666 LYS C N 1
ATOM 2708 C CA . LYS B 1 120 ? -3.416 -4.409 -13.736 1.00 30.01 666 LYS C CA 1
ATOM 2709 C C . LYS B 1 120 ? -2.436 -3.532 -12.956 1.00 28.85 666 LYS C C 1
ATOM 2710 O O . LYS B 1 120 ? -1.549 -4.101 -12.264 1.00 28.78 666 LYS C O 1
ATOM 2716 N N . GLU B 1 121 ? -2.578 -2.207 -13.063 1.00 29.08 667 GLU C N 1
ATOM 2717 C CA . GLU B 1 121 ? -1.675 -1.258 -12.356 1.00 30.91 667 GLU C CA 1
ATOM 2718 C C . GLU B 1 121 ? -1.728 -1.529 -10.848 1.00 28.61 667 GLU C C 1
ATOM 2719 O O . GLU B 1 121 ? -0.652 -1.608 -10.222 1.00 28.16 667 GLU C O 1
ATOM 2725 N N . ASP B 1 122 ? -2.939 -1.663 -10.297 1.00 28.65 668 ASP C N 1
ATOM 2726 C CA . ASP B 1 122 ? -3.134 -1.923 -8.837 1.00 28.87 668 ASP C CA 1
ATOM 2727 C C . ASP B 1 122 ? -2.527 -3.255 -8.424 1.00 29.54 668 ASP C C 1
ATOM 2728 O O . ASP B 1 122 ? -1.872 -3.297 -7.367 1.00 29.08 668 ASP C O 1
ATOM 2733 N N . ALA B 1 123 ? -2.622 -4.259 -9.289 1.00 30.96 669 ALA C N 1
ATOM 2734 C CA . ALA B 1 123 ? -2.091 -5.600 -8.976 1.00 32.59 669 ALA C CA 1
ATOM 2735 C C . ALA B 1 123 ? -0.562 -5.524 -9.026 1.00 32.22 669 ALA C C 1
ATOM 2736 O O . ALA B 1 123 ? 0.077 -6.153 -8.148 1.00 32.21 669 ALA C O 1
ATOM 2738 N N . LEU B 1 124 ? 0.038 -4.806 -9.988 1.00 31.64 670 LEU C N 1
ATOM 2739 C CA . LEU B 1 124 ? 1.534 -4.651 -10.027 1.00 33.40 670 LEU C CA 1
ATOM 2740 C C . LEU B 1 124 ? 2.037 -3.995 -8.746 1.00 33.51 670 LEU C C 1
ATOM 2741 O O . LEU B 1 124 ? 3.103 -4.368 -8.209 1.00 34.44 670 LEU C O 1
ATOM 2746 N N . ARG B 1 125 ? 1.268 -3.044 -8.229 1.00 33.22 671 ARG C N 1
ATOM 2747 C CA . ARG B 1 125 ? 1.683 -2.302 -7.035 1.00 34.59 671 ARG C CA 1
ATOM 2748 C C . ARG B 1 125 ? 1.489 -3.122 -5.775 1.00 34.06 671 ARG C C 1
ATOM 2749 O O . ARG B 1 125 ? 2.085 -2.682 -4.796 1.00 34.00 671 ARG C O 1
ATOM 2757 N N . ALA B 1 126 ? 0.684 -4.166 -5.800 1.00 33.50 672 ALA C N 1
ATOM 2758 C CA . ALA B 1 126 ? 0.525 -5.128 -4.679 1.00 36.09 672 ALA C CA 1
ATOM 2759 C C . ALA B 1 126 ? 1.739 -6.031 -4.528 1.00 38.06 672 ALA C C 1
ATOM 2760 O O . ALA B 1 126 ? 1.955 -6.622 -3.435 1.00 39.73 672 ALA C O 1
ATOM 2762 N N . ILE B 1 127 ? 2.583 -6.113 -5.541 1.00 35.92 673 ILE C N 1
ATOM 2763 C CA . ILE B 1 127 ? 3.788 -6.952 -5.388 1.00 38.27 673 ILE C CA 1
ATOM 2764 C C . ILE B 1 127 ? 4.668 -6.257 -4.364 1.00 38.36 673 ILE C C 1
ATOM 2765 O O . ILE B 1 127 ? 4.993 -5.090 -4.510 1.00 36.46 673 ILE C O 1
ATOM 2770 N N . PRO B 1 128 ? 5.171 -6.995 -3.348 1.00 40.74 674 PRO C N 1
ATOM 2771 C CA . PRO B 1 128 ? 5.840 -6.349 -2.235 1.00 42.39 674 PRO C CA 1
ATOM 2772 C C . PRO B 1 128 ? 7.302 -6.039 -2.547 1.00 44.85 674 PRO C C 1
ATOM 2773 O O . PRO B 1 128 ? 8.188 -6.709 -1.978 1.00 47.30 674 PRO C O 1
ATOM 2777 N N . PHE B 1 129 ? 7.510 -5.009 -3.356 1.00 44.74 675 PHE C N 1
ATOM 2778 C CA . PHE B 1 129 ? 8.855 -4.586 -3.773 1.00 46.20 675 PHE C CA 1
ATOM 2779 C C . PHE B 1 129 ? 9.308 -3.423 -2.901 1.00 48.67 675 PHE C C 1
ATOM 2780 O O . PHE B 1 129 ? 8.708 -2.370 -2.989 1.00 47.35 675 PHE C O 1
ATOM 2788 N N . LEU B 1 130 ? 10.350 -3.622 -2.105 1.00 50.34 676 LEU C N 1
ATOM 2789 C CA . LEU B 1 130 ? 10.937 -2.572 -1.224 1.00 52.56 676 LEU C CA 1
ATOM 2790 C C . LEU B 1 130 ? 12.376 -2.271 -1.648 1.00 58.02 676 LEU C C 1
ATOM 2791 O O . LEU B 1 130 ? 13.182 -1.911 -0.806 1.00 61.27 676 LEU C O 1
ATOM 2796 N N . GLY B 1 131 ? 12.672 -2.360 -2.936 1.00 57.56 677 GLY C N 1
ATOM 2797 C CA . GLY B 1 131 ? 14.011 -2.041 -3.458 1.00 59.91 677 GLY C CA 1
ATOM 2798 C C . GLY B 1 131 ? 14.085 -0.580 -3.812 1.00 59.35 677 GLY C C 1
ATOM 2799 O O . GLY B 1 131 ? 13.189 0.155 -3.403 1.00 62.36 677 GLY C O 1
ATOM 2800 N N . SER B 1 132 ? 15.063 -0.191 -4.619 1.00 60.37 678 SER C N 1
ATOM 2801 C CA . SER B 1 132 ? 15.410 1.220 -4.896 1.00 59.86 678 SER C CA 1
ATOM 2802 C C . SER B 1 132 ? 14.449 1.824 -5.921 1.00 58.96 678 SER C C 1
ATOM 2803 O O . SER B 1 132 ? 14.064 2.974 -5.718 1.00 55.73 678 SER C O 1
ATOM 2806 N N . ASP B 1 133 ? 14.101 1.100 -6.997 1.00 56.68 679 ASP C N 1
ATOM 2807 C CA . ASP B 1 133 ? 13.412 1.705 -8.179 1.00 53.61 679 ASP C CA 1
ATOM 2808 C C . ASP B 1 133 ? 12.193 0.848 -8.527 1.00 50.88 679 ASP C C 1
ATOM 2809 O O . ASP B 1 133 ? 12.323 -0.074 -9.346 1.00 47.19 679 ASP C O 1
ATOM 2814 N N . SER B 1 134 ? 11.060 1.154 -7.909 1.00 48.38 680 SER C N 1
ATOM 2815 C CA . SER B 1 134 ? 9.816 0.356 -7.998 1.00 49.03 680 SER C CA 1
ATOM 2816 C C . SER B 1 134 ? 9.195 0.550 -9.395 1.00 45.77 680 SER C C 1
ATOM 2817 O O . SER B 1 134 ? 8.634 -0.393 -9.941 1.00 43.71 680 SER C O 1
ATOM 2820 N N . GLU B 1 135 ? 9.322 1.721 -10.005 1.00 45.00 681 GLU C N 1
ATOM 2821 C CA . GLU B 1 135 ? 8.794 1.939 -11.379 1.00 47.13 681 GLU C CA 1
ATOM 2822 C C . GLU B 1 135 ? 9.538 0.994 -12.350 1.00 45.26 681 GLU C C 1
ATOM 2823 O O . GLU B 1 135 ? 8.906 0.349 -13.158 1.00 41.20 681 GLU C O 1
ATOM 2829 N N . SER B 1 136 ? 10.863 0.883 -12.265 1.00 46.11 682 SER C N 1
ATOM 2830 C CA . SER B 1 136 ? 11.669 0.030 -13.181 1.00 48.60 682 SER C CA 1
ATOM 2831 C C . SER B 1 136 ? 11.310 -1.453 -12.923 1.00 46.84 682 SER C C 1
ATOM 2832 O O . SER B 1 136 ? 11.109 -2.220 -13.892 1.00 47.54 682 SER C O 1
ATOM 2835 N N . PHE B 1 137 ? 11.178 -1.822 -11.649 1.00 43.88 683 PHE C N 1
ATOM 2836 C CA . PHE B 1 137 ? 10.767 -3.184 -11.276 1.00 45.06 683 PHE C CA 1
ATOM 2837 C C . PHE B 1 137 ? 9.422 -3.514 -11.954 1.00 41.74 683 PHE C C 1
ATOM 2838 O O . PHE B 1 137 ? 9.319 -4.524 -12.681 1.00 41.70 683 PHE C O 1
ATOM 2846 N N . MET B 1 138 ? 8.410 -2.681 -11.733 1.00 40.08 684 MET C N 1
ATOM 2847 C CA . MET B 1 138 ? 7.093 -2.945 -12.339 1.00 39.58 684 MET C CA 1
ATOM 2848 C C . MET B 1 138 ? 7.153 -2.950 -13.875 1.00 40.44 684 MET C C 1
ATOM 2849 O O . MET B 1 138 ? 6.475 -3.846 -14.484 1.00 40.29 684 MET C O 1
ATOM 2854 N N . GLU B 1 139 ? 7.923 -2.062 -14.508 1.00 43.00 685 GLU C N 1
ATOM 2855 C CA . GLU B 1 139 ? 7.949 -2.119 -16.004 1.00 46.56 685 GLU C CA 1
ATOM 2856 C C . GLU B 1 139 ? 8.570 -3.446 -16.484 1.00 47.11 685 GLU C C 1
ATOM 2857 O O . GLU B 1 139 ? 8.227 -3.899 -17.580 1.00 46.80 685 GLU C O 1
ATOM 2863 N N . LYS B 1 140 ? 9.508 -4.054 -15.745 1.00 46.77 686 LYS C N 1
ATOM 2864 C CA . LYS B 1 140 ? 10.074 -5.361 -16.143 1.00 47.85 686 LYS C CA 1
ATOM 2865 C C . LYS B 1 140 ? 8.996 -6.443 -16.047 1.00 46.63 686 LYS C C 1
ATOM 2866 O O . LYS B 1 140 ? 8.993 -7.335 -16.919 1.00 46.10 686 LYS C O 1
ATOM 2872 N N . ILE B 1 141 ? 8.171 -6.423 -14.990 1.00 42.53 687 ILE C N 1
ATOM 2873 C CA . ILE B 1 141 ? 7.142 -7.475 -14.722 1.00 44.97 687 ILE C CA 1
ATOM 2874 C C . ILE B 1 141 ? 5.972 -7.323 -15.712 1.00 42.78 687 ILE C C 1
ATOM 2875 O O . ILE B 1 141 ? 5.380 -8.348 -16.122 1.00 40.74 687 ILE C O 1
ATOM 2880 N N . SER B 1 142 ? 5.626 -6.079 -16.006 1.00 41.37 688 SER C N 1
ATOM 2881 C CA . SER B 1 142 ? 4.340 -5.708 -16.669 1.00 40.29 688 SER C CA 1
ATOM 2882 C C . SER B 1 142 ? 4.072 -6.549 -17.921 1.00 41.22 688 SER C C 1
ATOM 2883 O O . SER B 1 142 ? 2.964 -7.014 -18.137 1.00 40.35 688 SER C O 1
ATOM 2886 N N . PRO B 1 143 ? 5.032 -6.782 -18.845 1.00 43.48 689 PRO C N 1
ATOM 2887 C CA . PRO B 1 143 ? 4.706 -7.552 -20.051 1.00 46.63 689 PRO C CA 1
ATOM 2888 C C . PRO B 1 143 ? 4.292 -9.003 -19.785 1.00 48.81 689 PRO C C 1
ATOM 2889 O O . PRO B 1 143 ? 3.650 -9.563 -20.629 1.00 54.50 689 PRO C O 1
ATOM 2893 N N . PHE B 1 144 ? 4.569 -9.552 -18.601 1.00 47.18 690 PHE C N 1
ATOM 2894 C CA . PHE B 1 144 ? 4.233 -10.954 -18.226 1.00 47.73 690 PHE C CA 1
ATOM 2895 C C . PHE B 1 144 ? 2.921 -11.054 -17.447 1.00 47.01 690 PHE C C 1
ATOM 2896 O O . PHE B 1 144 ? 2.587 -12.177 -16.981 1.00 48.33 690 PHE C O 1
ATOM 2904 N N . VAL B 1 145 ? 2.217 -9.932 -17.286 1.00 45.57 691 VAL C N 1
ATOM 2905 C CA . VAL B 1 145 ? 0.873 -9.904 -16.656 1.00 44.52 691 VAL C CA 1
ATOM 2906 C C . VAL B 1 145 ? -0.139 -9.591 -17.732 1.00 44.51 691 VAL C C 1
ATOM 2907 O O . VAL B 1 145 ? -0.108 -8.470 -18.218 1.00 44.29 691 VAL C O 1
ATOM 2911 N N . LYS B 1 146 ? -0.988 -10.552 -18.080 1.00 46.39 692 LYS C N 1
ATOM 2912 C CA . LYS B 1 146 ? -1.966 -10.407 -19.175 1.00 48.84 692 LYS C CA 1
ATOM 2913 C C . LYS B 1 146 ? -3.321 -10.706 -18.571 1.00 48.72 692 LYS C C 1
ATOM 2914 O O . LYS B 1 146 ? -3.524 -11.850 -18.156 1.00 53.46 692 LYS C O 1
ATOM 2920 N N . LEU B 1 147 ? -4.143 -9.703 -18.332 1.00 42.81 693 LEU C N 1
ATOM 2921 C CA . LEU B 1 147 ? -5.394 -9.966 -17.585 1.00 42.47 693 LEU C CA 1
ATOM 2922 C C . LEU B 1 147 ? -6.521 -10.321 -18.557 1.00 42.84 693 LEU C C 1
ATOM 2923 O O . LEU B 1 147 ? -6.621 -9.792 -19.652 1.00 42.11 693 LEU C O 1
ATOM 2928 N N . PRO B 1 148 ? -7.459 -11.174 -18.157 1.00 43.46 694 PRO C N 1
ATOM 2929 C CA . PRO B 1 148 ? -8.585 -11.469 -19.023 1.00 44.62 694 PRO C CA 1
ATOM 2930 C C . PRO B 1 148 ? -9.457 -10.245 -19.279 1.00 42.36 694 PRO C C 1
ATOM 2931 O O . PRO B 1 148 ? -9.434 -9.276 -18.507 1.00 41.90 694 PRO C O 1
ATOM 2935 N N . ASP B 1 149 ? -10.218 -10.296 -20.373 1.00 43.05 695 ASP C N 1
ATOM 2936 C CA . ASP B 1 149 ? -11.070 -9.149 -20.778 1.00 43.44 695 ASP C CA 1
ATOM 2937 C C . ASP B 1 149 ? -12.184 -8.897 -19.741 1.00 40.33 695 ASP C C 1
ATOM 2938 O O . ASP B 1 149 ? -12.746 -7.802 -19.727 1.00 40.29 695 ASP C O 1
ATOM 2943 N N . ASP B 1 150 ? -12.575 -9.895 -18.961 1.00 41.81 696 ASP C N 1
ATOM 2944 C CA . ASP B 1 150 ? -13.666 -9.696 -17.970 1.00 42.68 696 ASP C CA 1
ATOM 2945 C C . ASP B 1 150 ? -13.084 -9.500 -16.549 1.00 39.92 696 ASP C C 1
ATOM 2946 O O . ASP B 1 150 ? -13.846 -9.756 -15.575 1.00 37.89 696 ASP C O 1
ATOM 2951 N N . SER B 1 151 ? -11.852 -8.974 -16.423 1.00 37.04 697 SER C N 1
ATOM 2952 C CA . SER B 1 151 ? -11.213 -8.749 -15.085 1.00 35.14 697 SER C CA 1
ATOM 2953 C C . SER B 1 151 ? -12.116 -7.822 -14.229 1.00 34.05 697 SER C C 1
ATOM 2954 O O . SER B 1 151 ? -12.253 -8.002 -13.024 1.00 33.96 697 SER C O 1
ATOM 2957 N N . TYR B 1 152 ? -12.780 -6.862 -14.852 1.00 33.52 698 TYR C N 1
ATOM 2958 C CA . TYR B 1 152 ? -13.614 -5.857 -14.164 1.00 32.65 698 TYR C CA 1
ATOM 2959 C C . TYR B 1 152 ? -14.760 -6.540 -13.438 1.00 35.30 698 TYR C C 1
ATOM 2960 O O . TYR B 1 152 ? -15.271 -5.928 -12.431 1.00 34.29 698 TYR C O 1
ATOM 2969 N N . SER B 1 153 ? -15.180 -7.729 -13.892 1.00 37.28 699 SER C N 1
ATOM 2970 C CA . SER B 1 153 ? -16.418 -8.375 -13.380 1.00 38.72 699 SER C CA 1
ATOM 2971 C C . SER B 1 153 ? -16.169 -8.901 -11.978 1.00 38.06 699 SER C C 1
ATOM 2972 O O . SER B 1 153 ? -17.152 -9.140 -11.261 1.00 39.60 699 SER C O 1
ATOM 2975 N N . LEU B 1 154 ? -14.915 -8.979 -11.540 1.00 36.59 700 LEU C N 1
ATOM 2976 C CA . LEU B 1 154 ? -14.591 -9.462 -10.182 1.00 38.15 700 LEU C CA 1
ATOM 2977 C C . LEU B 1 154 ? -14.557 -8.362 -9.118 1.00 38.58 700 LEU C C 1
ATOM 2978 O O . LEU B 1 154 ? -14.227 -8.669 -7.942 1.00 39.53 700 LEU C O 1
ATOM 2983 N N . LEU B 1 155 ? -14.829 -7.109 -9.465 1.00 34.82 701 LEU C N 1
ATOM 2984 C CA . LEU B 1 155 ? -15.022 -6.061 -8.446 1.00 36.02 701 LEU C CA 1
ATOM 2985 C C . LEU B 1 155 ? -16.325 -6.354 -7.693 1.00 38.26 701 LEU C C 1
ATOM 2986 O O . LEU B 1 155 ? -17.369 -6.450 -8.331 1.00 41.16 701 LEU C O 1
ATOM 2991 N N . LYS B 1 156 ? -16.261 -6.561 -6.379 1.00 39.63 702 LYS C N 1
ATOM 2992 C CA . LYS B 1 156 ? -17.460 -6.896 -5.578 1.00 40.39 702 LYS C CA 1
ATOM 2993 C C . LYS B 1 156 ? -17.599 -5.921 -4.400 1.00 38.51 702 LYS C C 1
ATOM 2994 O O . LYS B 1 156 ? -16.569 -5.547 -3.841 1.00 36.79 702 LYS C O 1
ATOM 3000 N N . ALA B 1 157 ? -18.834 -5.598 -4.026 1.00 39.03 703 ALA C N 1
ATOM 3001 C CA . ALA B 1 157 ? -19.198 -4.637 -2.949 1.00 40.83 703 ALA C CA 1
ATOM 3002 C C . ALA B 1 157 ? -18.529 -5.048 -1.648 1.00 43.60 703 ALA C C 1
ATOM 3003 O O . ALA B 1 157 ? -18.096 -4.151 -0.923 1.00 40.83 703 ALA C O 1
ATOM 3005 N N . ASN B 1 158 ? -18.381 -6.362 -1.424 1.00 48.06 704 ASN C N 1
ATOM 3006 C CA . ASN B 1 158 ? -17.860 -6.933 -0.155 1.00 50.68 704 ASN C CA 1
ATOM 3007 C C . ASN B 1 158 ? -16.335 -7.044 -0.141 1.00 48.53 704 ASN C C 1
ATOM 3008 O O . ASN B 1 158 ? -15.838 -7.322 0.922 1.00 47.10 704 ASN C O 1
ATOM 3013 N N . ASP B 1 159 ? -15.615 -6.742 -1.225 1.00 44.25 705 ASP C N 1
ATOM 3014 C CA . ASP B 1 159 ? -14.145 -6.956 -1.256 1.00 43.58 705 ASP C CA 1
ATOM 3015 C C . ASP B 1 159 ? -13.397 -5.648 -1.103 1.00 39.43 705 ASP C C 1
ATOM 3016 O O . ASP B 1 159 ? -13.615 -4.710 -1.929 1.00 41.15 705 ASP C O 1
ATOM 3021 N N . LYS B 1 160 ? -12.457 -5.625 -0.178 1.00 37.07 706 LYS C N 1
ATOM 3022 C CA . LYS B 1 160 ? -11.538 -4.493 0.039 1.00 37.07 706 LYS C CA 1
ATOM 3023 C C . LYS B 1 160 ? -10.662 -4.303 -1.206 1.00 36.91 706 LYS C C 1
ATOM 3024 O O . LYS B 1 160 ? -10.393 -3.130 -1.586 1.00 35.75 706 LYS C O 1
ATOM 3030 N N . HIS B 1 161 ? -10.186 -5.383 -1.800 1.00 37.87 707 HIS C N 1
ATOM 3031 C CA . HIS B 1 161 ? -9.415 -5.213 -3.053 1.00 40.23 707 HIS C CA 1
ATOM 3032 C C . HIS B 1 161 ? -9.690 -6.331 -4.035 1.00 36.32 707 HIS C C 1
ATOM 3033 O O . HIS B 1 161 ? -10.206 -7.349 -3.711 1.00 34.81 707 HIS C O 1
ATOM 3040 N N . HIS B 1 162 ? -9.280 -6.080 -5.253 1.00 33.05 708 HIS C N 1
ATOM 3041 C CA . HIS B 1 162 ? -9.490 -7.030 -6.364 1.00 32.82 708 HIS C CA 1
ATOM 3042 C C . HIS B 1 162 ? -8.694 -8.263 -6.023 1.00 34.84 708 HIS C C 1
ATOM 3043 O O . HIS B 1 162 ? -7.555 -8.140 -5.596 1.00 34.00 708 HIS C O 1
ATOM 3050 N N . PRO B 1 163 ? -9.227 -9.472 -6.262 1.00 37.09 709 PRO C N 1
ATOM 3051 C CA . PRO B 1 163 ? -8.523 -10.713 -5.881 1.00 38.08 709 PRO C CA 1
ATOM 3052 C C . PRO B 1 163 ? -7.221 -10.953 -6.675 1.00 37.64 709 PRO C C 1
ATOM 3053 O O . PRO B 1 163 ? -6.408 -11.731 -6.250 1.00 42.08 709 PRO C O 1
ATOM 3057 N N . PHE B 1 164 ? -7.018 -10.331 -7.830 1.00 37.31 710 PHE C N 1
ATOM 3058 C CA . PHE B 1 164 ? -5.732 -10.480 -8.570 1.00 37.11 710 PHE C CA 1
ATOM 3059 C C . PHE B 1 164 ? -4.529 -9.943 -7.764 1.00 37.44 710 PHE C C 1
ATOM 3060 O O . PHE B 1 164 ? -3.405 -10.343 -8.012 1.00 37.98 710 PHE C O 1
ATOM 3068 N N . GLN B 1 165 ? -4.739 -9.011 -6.835 1.00 36.12 711 GLN C N 1
ATOM 3069 C CA . GLN B 1 165 ? -3.622 -8.496 -6.057 1.00 36.43 711 GLN C CA 1
ATOM 3070 C C . GLN B 1 165 ? -2.947 -9.652 -5.298 1.00 37.93 711 GLN C C 1
ATOM 3071 O O . GLN B 1 165 ? -1.715 -9.721 -5.347 1.00 36.55 711 GLN C O 1
ATOM 3077 N N . ASN B 1 166 ? -3.709 -10.526 -4.645 1.00 39.89 712 ASN C N 1
ATOM 3078 C CA . ASN B 1 166 ? -3.138 -11.698 -3.918 1.00 44.05 712 ASN C CA 1
ATOM 3079 C C . ASN B 1 166 ? -2.389 -12.637 -4.857 1.00 43.76 712 ASN C C 1
ATOM 3080 O O . ASN B 1 166 ? -1.338 -13.137 -4.465 1.00 46.87 712 ASN C O 1
ATOM 3085 N N . ILE B 1 167 ? -2.863 -12.785 -6.086 1.00 41.35 713 ILE C N 1
ATOM 3086 C CA . ILE B 1 167 ? -2.277 -13.703 -7.091 1.00 42.95 713 ILE C CA 1
ATOM 3087 C C . ILE B 1 167 ? -0.927 -13.117 -7.534 1.00 41.02 713 ILE C C 1
ATOM 3088 O O . ILE B 1 167 ? 0.037 -13.897 -7.605 1.00 44.45 713 ILE C O 1
ATOM 3093 N N . LEU B 1 168 ? -0.832 -11.823 -7.873 1.00 39.50 714 LEU C N 1
ATOM 3094 C CA . LEU B 1 168 ? 0.497 -11.263 -8.239 1.00 40.22 714 LEU C CA 1
ATOM 3095 C C . LEU B 1 168 ? 1.451 -11.263 -7.036 1.00 41.27 714 LEU C C 1
ATOM 3096 O O . LEU B 1 168 ? 2.664 -11.562 -7.186 1.00 41.35 714 LEU C O 1
ATOM 3101 N N . TYR B 1 169 ? 0.932 -10.902 -5.863 1.00 41.41 715 TYR C N 1
ATOM 3102 C CA . TYR B 1 169 ? 1.733 -10.900 -4.613 1.00 43.17 715 TYR C CA 1
ATOM 3103 C C . TYR B 1 169 ? 2.403 -12.282 -4.428 1.00 47.08 715 TYR C C 1
ATOM 3104 O O . TYR B 1 169 ? 3.637 -12.351 -4.258 1.00 47.71 715 TYR C O 1
ATOM 3113 N N . SER B 1 170 ? 1.616 -13.356 -4.481 1.00 47.98 716 SER C N 1
ATOM 3114 C CA . SER B 1 170 ? 2.052 -14.747 -4.189 1.00 50.72 716 SER C CA 1
ATOM 3115 C C . SER B 1 170 ? 3.029 -15.257 -5.253 1.00 50.85 716 SER C C 1
ATOM 3116 O O . SER B 1 170 ? 4.125 -15.796 -4.919 1.00 53.00 716 SER C O 1
ATOM 3119 N N . ASN B 1 171 ? 2.623 -15.134 -6.512 1.00 49.13 717 ASN C N 1
ATOM 3120 C CA . ASN B 1 171 ? 3.434 -15.553 -7.679 1.00 49.37 717 ASN C CA 1
ATOM 3121 C C . ASN B 1 171 ? 4.756 -14.751 -7.715 1.00 48.97 717 ASN C C 1
ATOM 3122 O O . ASN B 1 171 ? 5.791 -15.384 -8.066 1.00 50.69 717 ASN C O 1
ATOM 3127 N N . ALA B 1 172 ? 4.784 -13.456 -7.366 1.00 45.56 718 ALA C N 1
ATOM 3128 C CA . ALA B 1 172 ? 6.048 -12.676 -7.412 1.00 45.63 718 ALA C CA 1
ATOM 3129 C C . ALA B 1 172 ? 7.027 -13.231 -6.348 1.00 48.11 718 ALA C C 1
ATOM 3130 O O . ALA B 1 172 ? 8.238 -13.346 -6.629 1.00 49.39 718 ALA C O 1
ATOM 3132 N N . LEU B 1 173 ? 6.533 -13.538 -5.155 1.00 49.62 719 LEU C N 1
ATOM 3133 C CA . LEU B 1 173 ? 7.378 -14.147 -4.083 1.00 52.69 719 LEU C CA 1
ATOM 3134 C C . LEU B 1 173 ? 7.869 -15.511 -4.564 1.00 56.71 719 LEU C C 1
ATOM 3135 O O . LEU B 1 173 ? 9.103 -15.755 -4.489 1.00 57.88 719 LEU C O 1
ATOM 3140 N N . LYS B 1 174 ? 6.989 -16.354 -5.123 1.00 58.10 720 LYS C N 1
ATOM 3141 C CA . LYS B 1 174 ? 7.339 -17.743 -5.562 1.00 62.43 720 LYS C CA 1
ATOM 3142 C C . LYS B 1 174 ? 8.486 -17.699 -6.571 1.00 61.93 720 LYS C C 1
ATOM 3143 O O . LYS B 1 174 ? 9.403 -18.517 -6.431 1.00 62.76 720 LYS C O 1
ATOM 3149 N N . PHE B 1 175 ? 8.464 -16.770 -7.529 1.00 58.79 721 PHE C N 1
ATOM 3150 C CA . PHE B 1 175 ? 9.384 -16.799 -8.691 1.00 61.16 721 PHE C CA 1
ATOM 3151 C C . PHE B 1 175 ? 10.564 -15.818 -8.544 1.00 59.82 721 PHE C C 1
ATOM 3152 O O . PHE B 1 175 ? 11.553 -16.080 -9.261 1.00 61.63 721 PHE C O 1
ATOM 3160 N N . PHE B 1 176 ? 10.512 -14.793 -7.682 1.00 56.90 722 PHE C N 1
ATOM 3161 C CA . PHE B 1 176 ? 11.556 -13.724 -7.626 1.00 56.58 722 PHE C CA 1
ATOM 3162 C C . PHE B 1 176 ? 12.210 -13.584 -6.251 1.00 57.33 722 PHE C C 1
ATOM 3163 O O . PHE B 1 176 ? 13.221 -12.888 -6.164 1.00 55.02 722 PHE C O 1
ATOM 3171 N N . ALA B 1 177 ? 11.666 -14.173 -5.192 1.00 58.64 723 ALA C N 1
ATOM 3172 C CA . ALA B 1 177 ? 12.201 -13.972 -3.830 1.00 61.90 723 ALA C CA 1
ATOM 3173 C C . ALA B 1 177 ? 13.541 -14.677 -3.725 1.00 67.58 723 ALA C C 1
ATOM 3174 O O . ALA B 1 177 ? 13.712 -15.746 -4.337 1.00 68.81 723 ALA C O 1
ATOM 3176 N N . ASP B 1 178 ? 14.454 -14.048 -2.994 1.00 71.91 724 ASP C N 1
ATOM 3177 C CA . ASP B 1 178 ? 15.853 -14.525 -2.884 1.00 77.94 724 ASP C CA 1
ATOM 3178 C C . ASP B 1 178 ? 15.928 -15.676 -1.876 1.00 78.59 724 ASP C C 1
ATOM 3179 O O . ASP B 1 178 ? 16.889 -16.443 -2.026 1.00 82.61 724 ASP C O 1
ATOM 3184 N N . SER B 1 179 ? 14.976 -15.789 -0.925 1.00 74.02 725 SER C N 1
ATOM 3185 C CA . SER B 1 179 ? 14.829 -16.912 0.043 1.00 77.70 725 SER C CA 1
ATOM 3186 C C . SER B 1 179 ? 13.397 -16.996 0.584 1.00 75.41 725 SER C C 1
ATOM 3187 O O . SER B 1 179 ? 12.616 -16.054 0.420 1.00 70.21 725 SER C O 1
ATOM 3190 N N . SER B 1 180 ? 13.120 -18.078 1.316 1.00 77.18 726 SER C N 1
ATOM 3191 C CA . SER B 1 180 ? 11.829 -18.292 2.019 1.00 76.76 726 SER C CA 1
ATOM 3192 C C . SER B 1 180 ? 11.767 -17.484 3.335 1.00 75.04 726 SER C C 1
ATOM 3193 O O . SER B 1 180 ? 10.676 -17.432 3.933 1.00 75.84 726 SER C O 1
ATOM 3196 N N . ASP B 1 181 ? 12.882 -16.922 3.817 1.00 74.06 727 ASP C N 1
ATOM 3197 C CA . ASP B 1 181 ? 12.910 -16.115 5.075 1.00 72.99 727 ASP C CA 1
ATOM 3198 C C . ASP B 1 181 ? 12.495 -14.659 4.826 1.00 73.12 727 ASP C C 1
ATOM 3199 O O . ASP B 1 181 ? 12.278 -13.941 5.805 1.00 74.06 727 ASP C O 1
ATOM 3204 N N . ILE B 1 182 ? 12.473 -14.212 3.576 1.00 70.65 728 ILE C N 1
ATOM 3205 C CA . ILE B 1 182 ? 12.161 -12.797 3.247 1.00 72.75 728 ILE C CA 1
ATOM 3206 C C . ILE B 1 182 ? 10.753 -12.828 2.655 1.00 69.98 728 ILE C C 1
ATOM 3207 O O . ILE B 1 182 ? 10.483 -13.664 1.743 1.00 71.10 728 ILE C O 1
ATOM 3212 N N . GLY B 1 183 ? 9.822 -12.101 3.246 1.00 68.81 729 GLY C N 1
ATOM 3213 C CA . GLY B 1 183 ? 8.447 -12.092 2.712 1.00 66.00 729 GLY C CA 1
ATOM 3214 C C . GLY B 1 183 ? 8.251 -10.985 1.675 1.00 62.53 729 GLY C C 1
ATOM 3215 O O . GLY B 1 183 ? 7.106 -10.611 1.473 1.00 59.98 729 GLY C O 1
ATOM 3216 N N . TYR B 1 184 ? 9.323 -10.490 1.038 1.00 61.45 730 TYR C N 1
ATOM 3217 C CA . TYR B 1 184 ? 9.273 -9.272 0.169 1.00 58.30 730 TYR C CA 1
ATOM 3218 C C . TYR B 1 184 ? 10.427 -9.301 -0.831 1.00 55.67 730 TYR C C 1
ATOM 3219 O O . TYR B 1 184 ? 11.359 -10.137 -0.662 1.00 56.90 730 TYR C O 1
ATOM 3228 N N . LEU B 1 185 ? 10.405 -8.380 -1.793 1.00 51.26 731 LEU C N 1
ATOM 3229 C CA . LEU B 1 185 ? 11.407 -8.314 -2.891 1.00 51.39 731 LEU C CA 1
ATOM 3230 C C . LEU B 1 185 ? 12.212 -7.042 -2.694 1.00 50.94 731 LEU C C 1
ATOM 3231 O O . LEU B 1 185 ? 11.680 -6.096 -2.109 1.00 49.12 731 LEU C O 1
ATOM 3236 N N . ASN B 1 186 ? 13.470 -7.021 -3.146 1.00 54.46 732 ASN C N 1
ATOM 3237 C CA . ASN B 1 186 ? 14.312 -5.798 -3.103 1.00 54.65 732 ASN C CA 1
ATOM 3238 C C . ASN B 1 186 ? 15.358 -5.874 -4.224 1.00 56.88 732 ASN C C 1
ATOM 3239 O O . ASN B 1 186 ? 15.145 -6.640 -5.191 1.00 53.93 732 ASN C O 1
ATOM 3244 N N . ASP B 1 187 ? 16.416 -5.048 -4.169 1.00 59.01 733 ASP C N 1
ATOM 3245 C CA . ASP B 1 187 ? 17.457 -5.029 -5.236 1.00 62.29 733 ASP C CA 1
ATOM 3246 C C . ASP B 1 187 ? 18.047 -6.435 -5.428 1.00 63.75 733 ASP C C 1
ATOM 3247 O O . ASP B 1 187 ? 18.353 -6.747 -6.552 1.00 62.86 733 ASP C O 1
ATOM 3252 N N . ASP B 1 188 ? 18.137 -7.289 -4.397 1.00 65.99 734 ASP C N 1
ATOM 3253 C CA . ASP B 1 188 ? 18.731 -8.644 -4.516 1.00 67.95 734 ASP C CA 1
ATOM 3254 C C . ASP B 1 188 ? 17.797 -9.549 -5.329 1.00 67.28 734 ASP C C 1
ATOM 3255 O O . ASP B 1 188 ? 18.248 -10.594 -5.829 1.00 67.41 734 ASP C O 1
ATOM 3260 N N . SER B 1 189 ? 16.518 -9.206 -5.440 1.00 61.20 735 SER C N 1
ATOM 3261 C CA . SER B 1 189 ? 15.533 -10.010 -6.216 1.00 60.54 735 SER C CA 1
ATOM 3262 C C . SER B 1 189 ? 15.696 -9.809 -7.731 1.00 59.53 735 SER C C 1
ATOM 3263 O O . SER B 1 189 ? 15.211 -10.652 -8.462 1.00 58.41 735 SER C O 1
ATOM 3266 N N . LEU B 1 190 ? 16.344 -8.735 -8.173 1.00 58.09 736 LEU C N 1
ATOM 3267 C CA . LEU B 1 190 ? 16.388 -8.336 -9.599 1.00 58.23 736 LEU C CA 1
ATOM 3268 C C . LEU B 1 190 ? 17.102 -9.390 -10.450 1.00 60.91 736 LEU C C 1
ATOM 3269 O O . LEU B 1 190 ? 16.663 -9.569 -11.575 1.00 60.03 736 LEU C O 1
ATOM 3274 N N . LYS B 1 191 ? 18.116 -10.082 -9.920 1.00 62.70 737 LYS C N 1
ATOM 3275 C CA . LYS B 1 191 ? 18.842 -11.159 -10.646 1.00 65.27 737 LYS C CA 1
ATOM 3276 C C . LYS B 1 191 ? 17.866 -12.310 -10.981 1.00 65.88 737 LYS C C 1
ATOM 3277 O O . LYS B 1 191 ? 18.150 -13.067 -11.930 1.00 69.36 737 LYS C O 1
ATOM 3283 N N . ASN B 1 192 ? 16.754 -12.430 -10.233 1.00 64.02 738 ASN C N 1
ATOM 3284 C CA . ASN B 1 192 ? 15.761 -13.514 -10.375 1.00 64.14 738 ASN C CA 1
ATOM 3285 C C . ASN B 1 192 ? 14.789 -13.177 -11.530 1.00 63.22 738 ASN C C 1
ATOM 3286 O O . ASN B 1 192 ? 14.030 -14.109 -11.921 1.00 65.73 738 ASN C O 1
ATOM 3291 N N . LEU B 1 193 ? 14.849 -11.970 -12.127 1.00 60.58 739 LEU C N 1
ATOM 3292 C CA . LEU B 1 193 ? 13.995 -11.570 -13.277 1.00 60.22 739 LEU C CA 1
ATOM 3293 C C . LEU B 1 193 ? 14.624 -12.033 -14.596 1.00 62.41 739 LEU C C 1
ATOM 3294 O O . LEU B 1 193 ? 14.742 -11.249 -15.517 1.00 61.78 739 LEU C O 1
ATOM 3299 N N . THR B 1 194 ? 14.912 -13.322 -14.686 1.00 68.87 740 THR C N 1
ATOM 3300 C CA . THR B 1 194 ? 15.422 -14.003 -15.899 1.00 72.59 740 THR C CA 1
ATOM 3301 C C . THR B 1 194 ? 14.236 -14.228 -16.832 1.00 74.96 740 THR C C 1
ATOM 3302 O O . THR B 1 194 ? 13.104 -14.312 -16.362 1.00 72.80 740 THR C O 1
ATOM 3306 N N . PRO B 1 195 ? 14.431 -14.383 -18.164 1.00 82.01 741 PRO C N 1
ATOM 3307 C CA . PRO B 1 195 ? 13.358 -14.895 -19.026 1.00 83.83 741 PRO C CA 1
ATOM 3308 C C . PRO B 1 195 ? 12.664 -16.166 -18.489 1.00 87.12 741 PRO C C 1
ATOM 3309 O O . PRO B 1 195 ? 11.503 -16.350 -18.757 1.00 85.60 741 PRO C O 1
ATOM 3313 N N . GLU B 1 196 ? 13.361 -16.981 -17.698 1.00 89.58 742 GLU C N 1
ATOM 3314 C CA . GLU B 1 196 ? 12.879 -18.305 -17.219 1.00 90.47 742 GLU C CA 1
ATOM 3315 C C . GLU B 1 196 ? 11.886 -18.095 -16.066 1.00 85.22 742 GLU C C 1
ATOM 3316 O O . GLU B 1 196 ? 10.793 -18.736 -16.081 1.00 78.58 742 GLU C O 1
ATOM 3322 N N . ASN B 1 197 ? 12.235 -17.251 -15.089 1.00 77.38 743 ASN C N 1
ATOM 3323 C CA . ASN B 1 197 ? 11.344 -16.961 -13.939 1.00 74.26 743 ASN C CA 1
ATOM 3324 C C . ASN B 1 197 ? 10.150 -16.121 -14.458 1.00 67.47 743 ASN C C 1
ATOM 3325 O O . ASN B 1 197 ? 9.025 -16.373 -14.019 1.00 66.27 743 ASN C O 1
ATOM 3330 N N . LEU B 1 198 ? 10.367 -15.213 -15.407 1.00 63.73 744 LEU C N 1
ATOM 3331 C CA . LEU B 1 198 ? 9.306 -14.282 -15.902 1.00 60.98 744 LEU C CA 1
ATOM 3332 C C . LEU B 1 198 ? 8.291 -15.103 -16.721 1.00 64.22 744 LEU C C 1
ATOM 3333 O O . LEU B 1 198 ? 7.075 -14.926 -16.496 1.00 59.77 744 LEU C O 1
ATOM 3338 N N . ASN B 1 199 ? 8.747 -16.047 -17.573 1.00 66.97 745 ASN C N 1
ATOM 3339 C CA . ASN B 1 199 ? 7.815 -16.860 -18.407 1.00 70.07 745 ASN C CA 1
ATOM 3340 C C . ASN B 1 199 ? 6.954 -17.732 -17.510 1.00 70.38 745 ASN C C 1
ATOM 3341 O O . ASN B 1 199 ? 5.753 -17.916 -17.841 1.00 71.45 745 ASN C O 1
ATOM 3346 N N . ALA B 1 200 ? 7.565 -18.261 -16.449 1.00 69.88 746 ALA C N 1
ATOM 3347 C CA . ALA B 1 200 ? 6.939 -19.178 -15.481 1.00 69.86 746 ALA C CA 1
ATOM 3348 C C . ALA B 1 200 ? 5.949 -18.397 -14.617 1.00 65.17 746 ALA C C 1
ATOM 3349 O O . ALA B 1 200 ? 4.834 -18.887 -14.350 1.00 63.28 746 ALA C O 1
ATOM 3351 N N . PHE B 1 201 ? 6.375 -17.222 -14.141 1.00 61.04 747 PHE C N 1
ATOM 3352 C CA . PHE B 1 201 ? 5.494 -16.229 -13.466 1.00 57.06 747 PHE C CA 1
ATOM 3353 C C . PHE B 1 201 ? 4.250 -16.025 -14.320 1.00 54.42 747 PHE C C 1
ATOM 3354 O O . PHE B 1 201 ? 3.138 -16.157 -13.805 1.00 53.31 747 PHE C O 1
ATOM 3362 N N . GLU B 1 202 ? 4.460 -15.689 -15.591 1.00 55.55 748 GLU C N 1
ATOM 3363 C CA . GLU B 1 202 ? 3.354 -15.437 -16.552 1.00 57.32 748 GLU C CA 1
ATOM 3364 C C . GLU B 1 202 ? 2.415 -16.653 -16.507 1.00 60.08 748 GLU C C 1
ATOM 3365 O O . GLU B 1 202 ? 1.224 -16.496 -16.235 1.00 55.92 748 GLU C O 1
ATOM 3371 N N . GLN B 1 203 ? 2.945 -17.855 -16.742 1.00 61.74 749 GLN C N 1
ATOM 3372 C CA . GLN B 1 203 ? 2.122 -19.087 -16.856 1.00 63.90 749 GLN C CA 1
ATOM 3373 C C . GLN B 1 203 ? 1.344 -19.312 -15.567 1.00 61.11 749 GLN C C 1
ATOM 3374 O O . GLN B 1 203 ? 0.151 -19.603 -15.677 1.00 61.79 749 GLN C O 1
ATOM 3380 N N . ALA B 1 204 ? 1.989 -19.175 -14.405 1.00 58.77 750 ALA C N 1
ATOM 3381 C CA . ALA B 1 204 ? 1.414 -19.423 -13.070 1.00 59.62 750 ALA C CA 1
ATOM 3382 C C . ALA B 1 204 ? 0.309 -18.399 -12.742 1.00 56.67 750 ALA C C 1
ATOM 3383 O O . ALA B 1 204 ? -0.792 -18.791 -12.232 1.00 56.55 750 ALA C O 1
ATOM 3385 N N . VAL B 1 205 ? 0.567 -17.124 -13.027 1.00 54.48 751 VAL C N 1
ATOM 3386 C CA . VAL B 1 205 ? -0.452 -16.039 -12.875 1.00 52.01 751 VAL C CA 1
ATOM 3387 C C . VAL B 1 205 ? -1.682 -16.333 -13.755 1.00 51.02 751 VAL C C 1
ATOM 3388 O O . VAL B 1 205 ? -2.808 -16.320 -13.233 1.00 51.51 751 VAL C O 1
ATOM 3392 N N . ALA B 1 206 ? -1.478 -16.654 -15.023 1.00 52.72 752 ALA C N 1
ATOM 3393 C CA . ALA B 1 206 ? -2.573 -17.067 -15.945 1.00 54.93 752 ALA C CA 1
ATOM 3394 C C . ALA B 1 206 ? -3.368 -18.273 -15.394 1.00 55.23 752 ALA C C 1
ATOM 3395 O O . ALA B 1 206 ? -4.620 -18.262 -15.484 1.00 54.47 752 ALA C O 1
ATOM 3397 N N . ALA B 1 207 ? -2.710 -19.266 -14.810 1.00 56.29 753 ALA C N 1
ATOM 3398 C CA . ALA B 1 207 ? -3.407 -20.469 -14.299 1.00 58.47 753 ALA C CA 1
ATOM 3399 C C . ALA B 1 207 ? -4.180 -20.103 -13.018 1.00 58.08 753 ALA C C 1
ATOM 3400 O O . ALA B 1 207 ? -5.365 -20.572 -12.887 1.00 60.03 753 ALA C O 1
ATOM 3402 N N . ASP B 1 208 ? -3.594 -19.310 -12.111 1.00 54.78 754 ASP C N 1
ATOM 3403 C CA . ASP B 1 208 ? -4.275 -18.958 -10.836 1.00 54.07 754 ASP C CA 1
ATOM 3404 C C . ASP B 1 208 ? -5.502 -18.122 -11.194 1.00 50.24 754 ASP C C 1
ATOM 3405 O O . ASP B 1 208 ? -6.584 -18.249 -10.546 1.00 49.53 754 ASP C O 1
ATOM 3410 N N . ILE B 1 209 ? -5.361 -17.248 -12.181 1.00 49.80 755 ILE C N 1
ATOM 3411 C CA . ILE B 1 209 ? -6.480 -16.367 -12.597 1.00 47.76 755 ILE C CA 1
ATOM 3412 C C . ILE B 1 209 ? -7.566 -17.256 -13.205 1.00 49.17 755 ILE C C 1
ATOM 3413 O O . ILE B 1 209 ? -8.731 -17.096 -12.848 1.00 47.40 755 ILE C O 1
ATOM 3418 N N . ASP B 1 210 ? -7.188 -18.184 -14.080 1.00 51.89 756 ASP C N 1
ATOM 3419 C CA . ASP B 1 210 ? -8.157 -19.095 -14.756 1.00 56.83 756 ASP C CA 1
ATOM 3420 C C . ASP B 1 210 ? -8.993 -19.841 -13.694 1.00 59.42 756 ASP C C 1
ATOM 3421 O O . ASP B 1 210 ? -10.261 -19.896 -13.801 1.00 58.71 756 ASP C O 1
ATOM 3426 N N . LYS B 1 211 ? -8.322 -20.354 -12.672 1.00 61.06 757 LYS C N 1
ATOM 3427 C CA . LYS B 1 211 ? -8.956 -21.175 -11.618 1.00 64.80 757 LYS C CA 1
ATOM 3428 C C . LYS B 1 211 ? -9.948 -20.303 -10.888 1.00 62.07 757 LYS C C 1
ATOM 3429 O O . LYS B 1 211 ? -11.012 -20.779 -10.566 1.00 60.30 757 LYS C O 1
ATOM 3435 N N . LEU B 1 212 ? -9.577 -19.056 -10.639 1.00 57.21 758 LEU C N 1
ATOM 3436 C CA . LEU B 1 212 ? -10.443 -18.103 -9.924 1.00 56.80 758 LEU C CA 1
ATOM 3437 C C . LEU B 1 212 ? -11.642 -17.744 -10.812 1.00 55.79 758 LEU C C 1
ATOM 3438 O O . LEU B 1 212 ? -12.779 -17.726 -10.299 1.00 53.64 758 LEU C O 1
ATOM 3443 N N . MET B 1 213 ? -11.412 -17.469 -12.090 1.00 54.07 759 MET C N 1
ATOM 3444 C CA . MET B 1 213 ? -12.494 -17.064 -13.029 1.00 56.93 759 MET C CA 1
ATOM 3445 C C . MET B 1 213 ? -13.499 -18.231 -13.145 1.00 58.85 759 MET C C 1
ATOM 3446 O O . MET B 1 213 ? -14.667 -17.978 -13.317 1.00 59.51 759 MET C O 1
ATOM 3451 N N . HIS B 1 214 ? -13.059 -19.476 -13.035 1.00 62.58 760 HIS C N 1
ATOM 3452 C CA . HIS B 1 214 ? -13.907 -20.660 -13.343 1.00 66.73 760 HIS C CA 1
ATOM 3453 C C . HIS B 1 214 ? -14.375 -21.329 -12.061 1.00 65.80 760 HIS C C 1
ATOM 3454 O O . HIS B 1 214 ? -14.868 -22.453 -12.154 1.00 70.22 760 HIS C O 1
ATOM 3461 N N . HIS B 1 215 ? -14.244 -20.677 -10.908 1.00 64.72 761 HIS C N 1
ATOM 3462 C CA . HIS B 1 215 ? -14.593 -21.287 -9.594 1.00 67.21 761 HIS C CA 1
ATOM 3463 C C . HIS B 1 215 ? -16.121 -21.389 -9.491 1.00 67.05 761 HIS C C 1
ATOM 3464 O O . HIS B 1 215 ? -16.737 -20.329 -9.671 1.00 67.66 761 HIS C O 1
ATOM 3471 N N . HIS B 1 216 ? -16.706 -22.579 -9.240 1.00 68.87 762 HIS C N 1
ATOM 3472 C CA . HIS B 1 216 ? -18.155 -22.759 -8.894 1.00 71.52 762 HIS C CA 1
ATOM 3473 C C . HIS B 1 216 ? -18.340 -22.685 -7.370 1.00 69.41 762 HIS C C 1
ATOM 3474 O O . HIS B 1 216 ? -19.024 -21.740 -7.015 1.00 70.14 762 HIS C O 1
ATOM 3481 N N . MET C 2 1 ? 23.952 42.108 29.299 1.00 67.40 1 MET B N 1
ATOM 3482 C CA . MET C 2 1 ? 24.134 40.665 29.701 1.00 64.50 1 MET B CA 1
ATOM 3483 C C . MET C 2 1 ? 23.532 39.796 28.591 1.00 59.77 1 MET B C 1
ATOM 3484 O O . MET C 2 1 ? 22.295 39.802 28.477 1.00 60.11 1 MET B O 1
ATOM 3489 N N . GLN C 2 2 ? 24.373 39.193 27.742 1.00 55.14 2 GLN B N 1
ATOM 3490 C CA . GLN C 2 2 ? 23.962 38.177 26.763 1.00 54.77 2 GLN B CA 1
ATOM 3491 C C . GLN C 2 2 ? 23.666 36.858 27.490 1.00 48.97 2 GLN B C 1
ATOM 3492 O O . GLN C 2 2 ? 24.596 36.173 27.965 1.00 52.57 2 GLN B O 1
ATOM 3498 N N . ALA C 2 3 ? 22.412 36.474 27.526 1.00 45.44 3 ALA B N 1
ATOM 3499 C CA . ALA C 2 3 ? 21.949 35.343 28.355 1.00 41.53 3 ALA B CA 1
ATOM 3500 C C . ALA C 2 3 ? 21.108 34.430 27.462 1.00 39.48 3 ALA B C 1
ATOM 3501 O O . ALA C 2 3 ? 20.265 34.958 26.686 1.00 38.47 3 ALA B O 1
ATOM 3503 N N . ILE C 2 4 ? 21.383 33.134 27.508 1.00 35.64 4 ILE B N 1
ATOM 3504 C CA . ILE C 2 4 ? 20.610 32.157 26.697 1.00 34.74 4 ILE B CA 1
ATOM 3505 C C . ILE C 2 4 ? 19.955 31.216 27.668 1.00 31.95 4 ILE B C 1
ATOM 3506 O O . ILE C 2 4 ? 20.651 30.791 28.598 1.00 32.88 4 ILE B O 1
ATOM 3511 N N . LYS C 2 5 ? 18.660 30.931 27.444 1.00 30.86 5 LYS B N 1
ATOM 3512 C CA . LYS C 2 5 ? 17.976 29.885 28.237 1.00 29.19 5 LYS B CA 1
ATOM 3513 C C . LYS C 2 5 ? 17.901 28.621 27.401 1.00 28.29 5 LYS B C 1
ATOM 3514 O O . LYS C 2 5 ? 17.108 28.605 26.439 1.00 28.55 5 LYS B O 1
ATOM 3520 N N . CYS C 2 6 ? 18.645 27.609 27.811 1.00 28.23 6 CYS B N 1
ATOM 3521 C CA . CYS C 2 6 ? 18.677 26.284 27.120 1.00 27.21 6 CYS B CA 1
ATOM 3522 C C . CYS C 2 6 ? 17.986 25.274 28.044 1.00 28.97 6 CYS B C 1
ATOM 3523 O O . CYS C 2 6 ? 18.411 25.125 29.198 1.00 29.14 6 CYS B O 1
ATOM 3526 N N . VAL C 2 7 ? 16.916 24.640 27.568 1.00 27.49 7 VAL B N 1
ATOM 3527 C CA . VAL C 2 7 ? 16.116 23.658 28.348 1.00 27.23 7 VAL B CA 1
ATOM 3528 C C . VAL C 2 7 ? 16.320 22.274 27.726 1.00 27.59 7 VAL B C 1
ATOM 3529 O O . VAL C 2 7 ? 16.266 22.089 26.472 1.00 25.49 7 VAL B O 1
ATOM 3533 N N . VAL C 2 8 ? 16.539 21.293 28.606 1.00 25.96 8 VAL B N 1
ATOM 3534 C CA . VAL C 2 8 ? 16.791 19.907 28.217 1.00 26.32 8 VAL B CA 1
ATOM 3535 C C . VAL C 2 8 ? 15.577 19.083 28.605 1.00 28.70 8 VAL B C 1
ATOM 3536 O O . VAL C 2 8 ? 15.186 19.083 29.823 1.00 25.24 8 VAL B O 1
ATOM 3540 N N . VAL C 2 9 ? 15.053 18.321 27.626 1.00 27.17 9 VAL B N 1
ATOM 3541 C CA . VAL C 2 9 ? 13.975 17.337 27.887 1.00 26.95 9 VAL B CA 1
ATOM 3542 C C . VAL C 2 9 ? 14.367 15.965 27.378 1.00 27.11 9 VAL B C 1
ATOM 3543 O O . VAL C 2 9 ? 15.202 15.839 26.456 1.00 25.91 9 VAL B O 1
ATOM 3547 N N . GLY C 2 10 ? 13.826 14.921 27.986 1.00 26.81 10 GLY B N 1
ATOM 3548 C CA . GLY C 2 10 ? 14.102 13.550 27.556 1.00 28.27 10 GLY B CA 1
ATOM 3549 C C . GLY C 2 10 ? 13.753 12.587 28.654 1.00 29.06 10 GLY B C 1
ATOM 3550 O O . GLY C 2 10 ? 13.525 13.068 29.791 1.00 27.53 10 GLY B O 1
ATOM 3551 N N . ASP C 2 11 ? 13.725 11.310 28.310 1.00 31.17 11 ASP B N 1
ATOM 3552 C CA . ASP C 2 11 ? 13.357 10.211 29.253 1.00 33.38 11 ASP B CA 1
ATOM 3553 C C . ASP C 2 11 ? 14.478 10.025 30.307 1.00 37.19 11 ASP B C 1
ATOM 3554 O O . ASP C 2 11 ? 15.591 10.553 30.156 1.00 35.06 11 ASP B O 1
ATOM 3559 N N . GLY C 2 12 ? 14.245 9.195 31.333 1.00 43.35 12 GLY B N 1
ATOM 3560 C CA . GLY C 2 12 ? 15.291 8.701 32.274 1.00 40.87 12 GLY B CA 1
ATOM 3561 C C . GLY C 2 12 ? 16.351 7.835 31.623 1.00 43.30 12 GLY B C 1
ATOM 3562 O O . GLY C 2 12 ? 17.491 7.843 32.079 1.00 46.26 12 GLY B O 1
ATOM 3563 N N . ALA C 2 13 ? 16.104 7.108 30.529 1.00 50.52 13 ALA B N 1
ATOM 3564 C CA . ALA C 2 13 ? 17.208 6.362 29.855 1.00 50.64 13 ALA B CA 1
ATOM 3565 C C . ALA C 2 13 ? 18.333 7.325 29.437 1.00 54.14 13 ALA B C 1
ATOM 3566 O O . ALA C 2 13 ? 19.447 6.821 29.075 1.00 53.68 13 ALA B O 1
ATOM 3568 N N . VAL C 2 14 ? 18.073 8.645 29.379 1.00 44.11 14 VAL B N 1
ATOM 3569 C CA . VAL C 2 14 ? 18.941 9.511 28.569 1.00 37.85 14 VAL B CA 1
ATOM 3570 C C . VAL C 2 14 ? 20.255 9.742 29.314 1.00 34.74 14 VAL B C 1
ATOM 3571 O O . VAL C 2 14 ? 21.261 9.903 28.635 1.00 34.20 14 VAL B O 1
ATOM 3575 N N . GLY C 2 15 ? 20.265 9.872 30.643 1.00 31.08 15 GLY B N 1
ATOM 3576 C CA . GLY C 2 15 ? 21.441 10.384 31.378 1.00 31.91 15 GLY B CA 1
ATOM 3577 C C . GLY C 2 15 ? 21.579 11.892 31.252 1.00 31.00 15 GLY B C 1
ATOM 3578 O O . GLY C 2 15 ? 22.693 12.381 31.005 1.00 31.83 15 GLY B O 1
ATOM 3579 N N . LYS C 2 16 ? 20.473 12.633 31.407 1.00 30.27 16 LYS B N 1
ATOM 3580 C CA . LYS C 2 16 ? 20.469 14.105 31.315 1.00 28.23 16 LYS B CA 1
ATOM 3581 C C . LYS C 2 16 ? 21.445 14.638 32.398 1.00 26.93 16 LYS B C 1
ATOM 3582 O O . LYS C 2 16 ? 22.172 15.628 32.145 1.00 26.03 16 LYS B O 1
ATOM 3588 N N . THR C 2 17 ? 21.444 14.039 33.576 1.00 29.50 17 THR B N 1
ATOM 3589 C CA . THR C 2 17 ? 22.341 14.549 34.668 1.00 28.70 17 THR B CA 1
ATOM 3590 C C . THR C 2 17 ? 23.814 14.444 34.267 1.00 29.24 17 THR B C 1
ATOM 3591 O O . THR C 2 17 ? 24.544 15.432 34.338 1.00 30.88 17 THR B O 1
ATOM 3595 N N . CYS C 2 18 ? 24.231 13.289 33.751 1.00 31.92 18 CYS B N 1
ATOM 3596 C CA . CYS C 2 18 ? 25.629 13.018 33.366 1.00 32.47 18 CYS B CA 1
ATOM 3597 C C . CYS C 2 18 ? 25.991 13.974 32.244 1.00 29.16 18 CYS B C 1
ATOM 3598 O O . CYS C 2 18 ? 27.075 14.463 32.254 1.00 31.11 18 CYS B O 1
ATOM 3601 N N . LEU C 2 19 ? 25.100 14.184 31.279 1.00 28.42 19 LEU B N 1
ATOM 3602 C CA . LEU C 2 19 ? 25.353 15.117 30.146 1.00 29.89 19 LEU B CA 1
ATOM 3603 C C . LEU C 2 19 ? 25.737 16.490 30.672 1.00 28.80 19 LEU B C 1
ATOM 3604 O O . LEU C 2 19 ? 26.713 17.084 30.235 1.00 28.68 19 LEU B O 1
ATOM 3609 N N . LEU C 2 20 ? 24.920 17.026 31.556 1.00 26.46 20 LEU B N 1
ATOM 3610 C CA . LEU C 2 20 ? 25.088 18.409 32.086 1.00 26.87 20 LEU B CA 1
ATOM 3611 C C . LEU C 2 20 ? 26.231 18.520 33.085 1.00 28.14 20 LEU B C 1
ATOM 3612 O O . LEU C 2 20 ? 26.936 19.522 33.024 1.00 27.75 20 LEU B O 1
ATOM 3617 N N . ILE C 2 21 ? 26.398 17.519 33.956 1.00 28.42 21 ILE B N 1
ATOM 3618 C CA . ILE C 2 21 ? 27.578 17.441 34.858 1.00 29.30 21 ILE B CA 1
ATOM 3619 C C . ILE C 2 21 ? 28.879 17.335 34.059 1.00 31.46 21 ILE B C 1
ATOM 3620 O O . ILE C 2 21 ? 29.826 18.064 34.329 1.00 31.19 21 ILE B O 1
ATOM 3625 N N . SER C 2 22 ? 28.943 16.427 33.101 1.00 32.65 22 SER B N 1
ATOM 3626 C CA . SER C 2 22 ? 30.157 16.260 32.279 1.00 33.84 22 SER B CA 1
ATOM 3627 C C . SER C 2 22 ? 30.524 17.571 31.574 1.00 32.90 22 SER B C 1
ATOM 3628 O O . SER C 2 22 ? 31.708 17.965 31.519 1.00 34.08 22 SER B O 1
ATOM 3631 N N . TYR C 2 23 ? 29.562 18.241 30.962 1.00 31.09 23 TYR B N 1
ATOM 3632 C CA . TYR C 2 23 ? 29.818 19.510 30.275 1.00 32.74 23 TYR B CA 1
ATOM 3633 C C . TYR C 2 23 ? 30.285 20.580 31.246 1.00 32.64 23 TYR B C 1
ATOM 3634 O O . TYR C 2 23 ? 31.172 21.364 30.854 1.00 33.65 23 TYR B O 1
ATOM 3643 N N . THR C 2 24 ? 29.672 20.693 32.433 1.00 32.09 24 THR B N 1
ATOM 3644 C CA . THR C 2 24 ? 29.914 21.893 33.272 1.00 32.41 24 THR B CA 1
ATOM 3645 C C . THR C 2 24 ? 31.123 21.663 34.179 1.00 36.53 24 THR B C 1
ATOM 3646 O O . THR C 2 24 ? 31.523 22.623 34.800 1.00 40.47 24 THR B O 1
ATOM 3650 N N . THR C 2 25 ? 31.506 20.430 34.433 1.00 37.00 25 THR B N 1
ATOM 3651 C CA . THR C 2 25 ? 32.596 20.157 35.413 1.00 41.02 25 THR B CA 1
ATOM 3652 C C . THR C 2 25 ? 33.830 19.520 34.770 1.00 44.73 25 THR B C 1
ATOM 3653 O O . THR C 2 25 ? 34.939 19.642 35.369 1.00 46.23 25 THR B O 1
ATOM 3657 N N . ASN C 2 26 ? 33.679 18.757 33.707 1.00 46.85 26 ASN B N 1
ATOM 3658 C CA . ASN C 2 26 ? 34.775 17.912 33.154 1.00 55.90 26 ASN B CA 1
ATOM 3659 C C . ASN C 2 26 ? 35.368 17.068 34.301 1.00 63.30 26 ASN B C 1
ATOM 3660 O O . ASN C 2 26 ? 36.617 17.008 34.437 1.00 74.18 26 ASN B O 1
ATOM 3665 N N . ALA C 2 27 ? 34.506 16.492 35.146 1.00 63.78 27 ALA B N 1
ATOM 3666 C CA . ALA C 2 27 ? 34.858 15.545 36.226 1.00 66.76 27 ALA B CA 1
ATOM 3667 C C . ALA C 2 27 ? 35.478 14.299 35.570 1.00 73.09 27 ALA B C 1
ATOM 3668 O O . ALA C 2 27 ? 35.022 13.922 34.448 1.00 69.34 27 ALA B O 1
ATOM 3670 N N . PHE C 2 28 ? 36.480 13.677 36.207 1.00 79.33 28 PHE B N 1
ATOM 3671 C CA . PHE C 2 28 ? 37.114 12.426 35.712 1.00 81.96 28 PHE B CA 1
ATOM 3672 C C . PHE C 2 28 ? 36.101 11.284 35.789 1.00 80.19 28 PHE B C 1
ATOM 3673 O O . PHE C 2 28 ? 35.368 11.186 36.784 1.00 76.97 28 PHE B O 1
ATOM 3681 N N . PRO C 2 29 ? 36.063 10.357 34.790 1.00 77.86 29 PRO B N 1
ATOM 3682 C CA . PRO C 2 29 ? 35.365 9.079 34.957 1.00 74.59 29 PRO B CA 1
ATOM 3683 C C . PRO C 2 29 ? 35.759 8.439 36.305 1.00 69.92 29 PRO B C 1
ATOM 3684 O O . PRO C 2 29 ? 36.927 8.465 36.697 1.00 70.92 29 PRO B O 1
ATOM 3688 N N . GLY C 2 30 ? 34.770 7.937 37.032 1.00 65.41 30 GLY B N 1
ATOM 3689 C CA . GLY C 2 30 ? 34.981 7.336 38.360 1.00 63.61 30 GLY B CA 1
ATOM 3690 C C . GLY C 2 30 ? 34.546 8.279 39.470 1.00 63.42 30 GLY B C 1
ATOM 3691 O O . GLY C 2 30 ? 34.271 7.751 40.580 1.00 58.79 30 GLY B O 1
ATOM 3692 N N . GLU C 2 31 ? 34.497 9.603 39.245 1.00 60.20 31 GLU B N 1
ATOM 3693 C CA . GLU C 2 31 ? 34.082 10.550 40.331 1.00 59.98 31 GLU B CA 1
ATOM 3694 C C . GLU C 2 31 ? 32.591 10.391 40.604 1.00 54.50 31 GLU B C 1
ATOM 3695 O O . GLU C 2 31 ? 31.849 10.089 39.652 1.00 51.28 31 GLU B O 1
ATOM 3701 N N . TYR C 2 32 ? 32.161 10.659 41.844 1.00 51.45 32 TYR B N 1
ATOM 3702 C CA . TYR C 2 32 ? 30.751 10.492 42.262 1.00 47.27 32 TYR B CA 1
ATOM 3703 C C . TYR C 2 32 ? 29.892 11.502 41.514 1.00 43.97 32 TYR B C 1
ATOM 3704 O O . TYR C 2 32 ? 30.157 12.699 41.487 1.00 43.04 32 TYR B O 1
ATOM 3713 N N . ILE C 2 33 ? 28.847 11.017 40.877 1.00 40.18 33 ILE B N 1
ATOM 3714 C CA . ILE C 2 33 ? 27.936 11.896 40.121 1.00 38.83 33 ILE B CA 1
ATOM 3715 C C . ILE C 2 33 ? 26.620 11.885 40.874 1.00 38.04 33 ILE B C 1
ATOM 3716 O O . ILE C 2 33 ? 26.122 10.835 41.228 1.00 38.75 33 ILE B O 1
ATOM 3721 N N . PRO C 2 34 ? 26.080 13.061 41.218 1.00 35.33 34 PRO B N 1
ATOM 3722 C CA . PRO C 2 34 ? 24.812 13.118 41.941 1.00 34.09 34 PRO B CA 1
ATOM 3723 C C . PRO C 2 34 ? 23.649 12.659 41.051 1.00 33.45 34 PRO B C 1
ATOM 3724 O O . PRO C 2 34 ? 23.769 12.639 39.829 1.00 34.37 34 PRO B O 1
ATOM 3728 N N . THR C 2 35 ? 22.492 12.475 41.678 1.00 31.80 35 THR B N 1
ATOM 3729 C CA . THR C 2 35 ? 21.252 12.033 41.000 1.00 30.81 35 THR B CA 1
ATOM 3730 C C . THR C 2 35 ? 20.740 13.130 40.075 1.00 29.39 35 THR B C 1
ATOM 3731 O O . THR C 2 35 ? 20.255 12.762 38.961 1.00 31.14 35 THR B O 1
ATOM 3735 N N . VAL C 2 36 ? 20.751 14.401 40.484 1.00 27.51 36 VAL B N 1
ATOM 3736 C CA . VAL C 2 36 ? 20.149 15.502 39.682 1.00 27.77 36 VAL B CA 1
ATOM 3737 C C . VAL C 2 36 ? 21.211 16.586 39.445 1.00 27.24 36 VAL B C 1
ATOM 3738 O O . VAL C 2 36 ? 22.085 16.824 40.291 1.00 26.31 36 VAL B O 1
ATOM 3742 N N . PHE C 2 37 ? 21.111 17.250 38.308 1.00 24.56 37 PHE B N 1
ATOM 3743 C CA . PHE C 2 37 ? 21.842 18.484 38.012 1.00 24.90 37 PHE B CA 1
ATOM 3744 C C . PHE C 2 37 ? 21.108 19.647 38.696 1.00 25.33 37 PHE B C 1
ATOM 3745 O O . PHE C 2 37 ? 19.825 19.605 38.807 1.00 24.88 37 PHE B O 1
ATOM 3753 N N . ASP C 2 38 ? 21.840 20.687 39.117 1.00 25.34 38 ASP B N 1
ATOM 3754 C CA . ASP C 2 38 ? 21.233 21.782 39.926 1.00 25.49 38 ASP B CA 1
ATOM 3755 C C . ASP C 2 38 ? 20.794 23.017 39.106 1.00 24.98 38 ASP B C 1
ATOM 3756 O O . ASP C 2 38 ? 20.319 23.995 39.686 1.00 24.61 38 ASP B O 1
ATOM 3761 N N . ASN C 2 39 ? 20.888 22.955 37.777 1.00 24.73 39 ASN B N 1
ATOM 3762 C CA . ASN C 2 39 ? 20.281 23.952 36.876 1.00 24.76 39 ASN B CA 1
ATOM 3763 C C . ASN C 2 39 ? 20.947 25.315 37.071 1.00 26.42 39 ASN B C 1
ATOM 3764 O O . ASN C 2 39 ? 20.344 26.318 36.791 1.00 25.40 39 ASN B O 1
ATOM 3769 N N . TYR C 2 40 ? 22.235 25.363 37.445 1.00 26.44 40 TYR B N 1
ATOM 3770 C CA . TYR C 2 40 ? 22.980 26.635 37.467 1.00 26.85 40 TYR B CA 1
ATOM 3771 C C . TYR C 2 40 ? 23.587 26.913 36.092 1.00 28.73 40 TYR B C 1
ATOM 3772 O O . TYR C 2 40 ? 24.040 25.994 35.410 1.00 27.73 40 TYR B O 1
ATOM 3781 N N . SER C 2 41 ? 23.614 28.186 35.754 1.00 29.58 41 SER B N 1
ATOM 3782 C CA . SER C 2 41 ? 24.194 28.664 34.480 1.00 29.65 41 SER B CA 1
ATOM 3783 C C . SER C 2 41 ? 25.718 28.452 34.428 1.00 33.35 41 SER B C 1
ATOM 3784 O O . SER C 2 41 ? 26.413 28.376 35.463 1.00 32.20 41 SER B O 1
ATOM 3787 N N . ALA C 2 42 ? 26.240 28.497 33.210 1.00 32.37 42 ALA B N 1
ATOM 3788 C CA . ALA C 2 42 ? 27.686 28.427 32.919 1.00 34.13 42 ALA B CA 1
ATOM 3789 C C . ALA C 2 42 ? 28.004 29.624 32.034 1.00 35.71 42 ALA B C 1
ATOM 3790 O O . ALA C 2 42 ? 27.213 29.860 31.056 1.00 34.16 42 ALA B O 1
ATOM 3792 N N . ASN C 2 43 ? 29.101 30.306 32.325 1.00 34.88 43 ASN B N 1
ATOM 3793 C CA . ASN C 2 43 ? 29.563 31.435 31.467 1.00 36.69 43 ASN B CA 1
ATOM 3794 C C . ASN C 2 43 ? 30.513 30.854 30.424 1.00 40.06 43 ASN B C 1
ATOM 3795 O O . ASN C 2 43 ? 31.373 30.091 30.805 1.00 42.74 43 ASN B O 1
ATOM 3800 N N . VAL C 2 44 ? 30.311 31.146 29.158 1.00 43.45 44 VAL B N 1
ATOM 3801 C CA . VAL C 2 44 ? 31.126 30.547 28.059 1.00 48.09 44 VAL B CA 1
ATOM 3802 C C . VAL C 2 44 ? 31.535 31.679 27.118 1.00 55.88 44 VAL B C 1
ATOM 3803 O O . VAL C 2 44 ? 30.895 32.772 27.151 1.00 55.42 44 VAL B O 1
ATOM 3807 N N . MET C 2 45 ? 32.680 31.502 26.451 1.00 57.88 45 MET B N 1
ATOM 3808 C CA . MET C 2 45 ? 33.295 32.554 25.608 1.00 64.69 45 MET B CA 1
ATOM 3809 C C . MET C 2 45 ? 32.787 32.340 24.187 1.00 61.10 45 MET B C 1
ATOM 3810 O O . MET C 2 45 ? 32.896 31.214 23.723 1.00 63.90 45 MET B O 1
ATOM 3815 N N . VAL C 2 46 ? 32.112 33.321 23.611 1.00 59.97 46 VAL B N 1
ATOM 3816 C CA . VAL C 2 46 ? 31.632 33.232 22.204 1.00 64.95 46 VAL B CA 1
ATOM 3817 C C . VAL C 2 46 ? 32.154 34.475 21.473 1.00 64.94 46 VAL B C 1
ATOM 3818 O O . VAL C 2 46 ? 31.654 35.577 21.737 1.00 63.77 46 VAL B O 1
ATOM 3822 N N . ASP C 2 47 ? 33.154 34.274 20.619 1.00 70.09 47 ASP B N 1
ATOM 3823 C CA . ASP C 2 47 ? 33.668 35.318 19.697 1.00 74.44 47 ASP B CA 1
ATOM 3824 C C . ASP C 2 47 ? 34.054 36.520 20.559 1.00 75.31 47 ASP B C 1
ATOM 3825 O O . ASP C 2 47 ? 33.574 37.667 20.298 1.00 77.27 47 ASP B O 1
ATOM 3830 N N . GLY C 2 48 ? 34.863 36.228 21.589 1.00 70.61 48 GLY B N 1
ATOM 3831 C CA . GLY C 2 48 ? 35.511 37.230 22.454 1.00 68.99 48 GLY B CA 1
ATOM 3832 C C . GLY C 2 48 ? 34.542 37.939 23.371 1.00 66.32 48 GLY B C 1
ATOM 3833 O O . GLY C 2 48 ? 34.989 38.894 23.996 1.00 65.27 48 GLY B O 1
ATOM 3834 N N . LYS C 2 49 ? 33.305 37.435 23.529 1.00 66.78 49 LYS B N 1
ATOM 3835 C CA . LYS C 2 49 ? 32.235 38.041 24.384 1.00 67.52 49 LYS B CA 1
ATOM 3836 C C . LYS C 2 49 ? 31.694 36.992 25.359 1.00 59.01 49 LYS B C 1
ATOM 3837 O O . LYS C 2 49 ? 31.591 35.829 24.995 1.00 54.91 49 LYS B O 1
ATOM 3843 N N . PRO C 2 50 ? 31.362 37.368 26.617 1.00 58.50 50 PRO B N 1
ATOM 3844 C CA . PRO C 2 50 ? 30.765 36.420 27.574 1.00 55.93 50 PRO B CA 1
ATOM 3845 C C . PRO C 2 50 ? 29.310 36.131 27.181 1.00 53.98 50 PRO B C 1
ATOM 3846 O O . PRO C 2 50 ? 28.622 37.063 26.851 1.00 54.08 50 PRO B O 1
ATOM 3850 N N . VAL C 2 51 ? 28.912 34.859 27.252 1.00 50.94 51 VAL B N 1
ATOM 3851 C CA . VAL C 2 51 ? 27.511 34.381 27.067 1.00 45.88 51 VAL B CA 1
ATOM 3852 C C . VAL C 2 51 ? 27.159 33.596 28.331 1.00 41.35 51 VAL B C 1
ATOM 3853 O O . VAL C 2 51 ? 27.927 32.681 28.690 1.00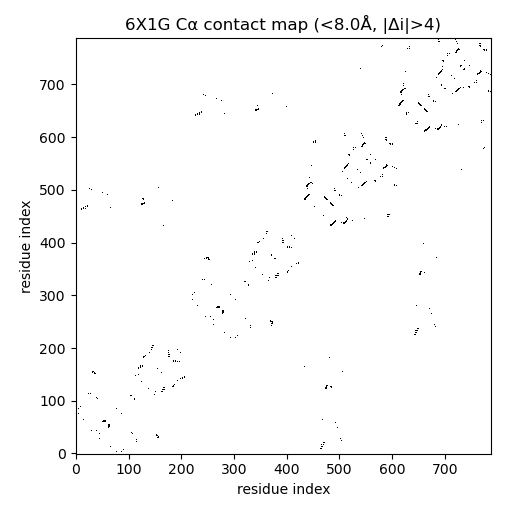 39.52 51 VAL B O 1
ATOM 3857 N N . ASN C 2 52 ? 26.103 34.013 28.995 1.00 38.05 52 ASN B N 1
ATOM 3858 C CA . ASN C 2 52 ? 25.606 33.234 30.149 1.00 35.27 52 ASN B CA 1
ATOM 3859 C C . ASN C 2 52 ? 24.712 32.116 29.603 1.00 33.68 52 ASN B C 1
ATOM 3860 O O . ASN C 2 52 ? 23.657 32.444 29.021 1.00 35.49 52 ASN B O 1
ATOM 3865 N N . LEU C 2 53 ? 25.137 30.854 29.692 1.00 33.35 53 LEU B N 1
ATOM 3866 C CA . LEU C 2 53 ? 24.384 29.705 29.162 1.00 31.81 53 LEU B CA 1
ATOM 3867 C C . LEU C 2 53 ? 23.592 29.072 30.292 1.00 31.46 53 LEU B C 1
ATOM 3868 O O . LEU C 2 53 ? 24.188 28.434 31.167 1.00 34.05 53 LEU B O 1
ATOM 3873 N N . GLY C 2 54 ? 22.337 29.443 30.394 1.00 30.42 54 GLY B N 1
ATOM 3874 C CA . GLY C 2 54 ? 21.417 28.865 31.385 1.00 30.10 54 GLY B CA 1
ATOM 3875 C C . GLY C 2 54 ? 21.123 27.444 30.940 1.00 30.22 54 GLY B C 1
ATOM 3876 O O . GLY C 2 54 ? 20.766 27.234 29.775 1.00 33.25 54 GLY B O 1
ATOM 3877 N N . LEU C 2 55 ? 21.329 26.459 31.804 1.00 27.80 55 LEU B N 1
ATOM 3878 C CA . LEU C 2 55 ? 21.245 25.039 31.454 1.00 27.94 55 LEU B CA 1
ATOM 3879 C C . LEU C 2 55 ? 20.192 24.470 32.382 1.00 27.28 55 LEU B C 1
ATOM 3880 O O . LEU C 2 55 ? 20.480 24.422 33.609 1.00 29.47 55 LEU B O 1
ATOM 3885 N N . TRP C 2 56 ? 19.007 24.187 31.856 1.00 25.37 56 TRP B N 1
ATOM 3886 C CA . TRP C 2 56 ? 17.973 23.572 32.731 1.00 28.04 56 TRP B CA 1
ATOM 3887 C C . TRP C 2 56 ? 17.583 22.190 32.242 1.00 27.72 56 TRP B C 1
ATOM 3888 O O . TRP C 2 56 ? 16.830 22.086 31.294 1.00 27.60 56 TRP B O 1
ATOM 3899 N N . ASP C 2 57 ? 17.887 21.221 33.054 1.00 24.13 57 ASP B N 1
ATOM 3900 C CA . ASP C 2 57 ? 17.154 19.962 33.060 1.00 24.87 57 ASP B CA 1
ATOM 3901 C C . ASP C 2 57 ? 15.714 20.205 33.511 1.00 24.43 57 ASP B C 1
ATOM 3902 O O . ASP C 2 57 ? 15.450 21.174 34.227 1.00 24.81 57 ASP B O 1
ATOM 3907 N N . THR C 2 58 ? 14.815 19.362 33.040 1.00 24.76 58 THR B N 1
ATOM 3908 C CA . THR C 2 58 ? 13.409 19.345 33.493 1.00 26.39 58 THR B CA 1
ATOM 3909 C C . THR C 2 58 ? 13.111 18.052 34.257 1.00 26.11 58 THR B C 1
ATOM 3910 O O . THR C 2 58 ? 13.822 17.024 34.085 1.00 26.78 58 THR B O 1
ATOM 3914 N N . ALA C 2 59 ? 12.095 18.117 35.099 1.00 26.21 59 ALA B N 1
ATOM 3915 C CA . ALA C 2 59 ? 11.612 16.960 35.879 1.00 27.19 59 ALA B CA 1
ATOM 3916 C C . ALA C 2 59 ? 10.749 16.100 34.970 1.00 27.83 59 ALA B C 1
ATOM 3917 O O . ALA C 2 59 ? 9.620 16.482 34.726 1.00 28.98 59 ALA B O 1
ATOM 3919 N N . GLY C 2 60 ? 11.360 15.082 34.390 1.00 29.27 60 GLY B N 1
ATOM 3920 C CA . GLY C 2 60 ? 10.803 14.263 33.298 1.00 30.95 60 GLY B CA 1
ATOM 3921 C C . GLY C 2 60 ? 9.711 13.320 33.720 1.00 33.46 60 GLY B C 1
ATOM 3922 O O . GLY C 2 60 ? 9.049 12.742 32.807 1.00 35.51 60 GLY B O 1
ATOM 3923 N N . GLN C 2 61 ? 9.570 13.065 35.005 1.00 32.44 61 GLN B N 1
ATOM 3924 C CA . GLN C 2 61 ? 8.642 12.050 35.539 1.00 36.13 61 GLN B CA 1
ATOM 3925 C C . GLN C 2 61 ? 7.221 12.395 35.071 1.00 37.68 61 GLN B C 1
ATOM 3926 O O . GLN C 2 61 ? 6.866 13.559 35.051 1.00 34.89 61 GLN B O 1
ATOM 3932 N N . GLU C 2 62 ? 6.409 11.385 34.774 1.00 39.79 62 GLU B N 1
ATOM 3933 C CA . GLU C 2 62 ? 5.031 11.616 34.285 1.00 45.06 62 GLU B CA 1
ATOM 3934 C C . GLU C 2 62 ? 4.174 12.375 35.303 1.00 42.25 62 GLU B C 1
ATOM 3935 O O . GLU C 2 62 ? 3.286 13.093 34.901 1.00 41.89 62 GLU B O 1
ATOM 3941 N N . ASP C 2 63 ? 4.394 12.222 36.591 1.00 43.29 63 ASP B N 1
ATOM 3942 C CA . ASP C 2 63 ? 3.569 12.956 37.588 1.00 45.31 63 ASP B CA 1
ATOM 3943 C C . ASP C 2 63 ? 3.936 14.437 37.597 1.00 39.69 63 ASP B C 1
ATOM 3944 O O . ASP C 2 63 ? 3.191 15.201 38.220 1.00 41.57 63 ASP B O 1
ATOM 3949 N N . TYR C 2 64 ? 4.955 14.851 36.872 1.00 36.94 64 TYR B N 1
ATOM 3950 C CA . TYR C 2 64 ? 5.220 16.311 36.722 1.00 34.82 64 TYR B CA 1
ATOM 3951 C C . TYR C 2 64 ? 4.768 16.814 35.363 1.00 36.81 64 TYR B C 1
ATOM 3952 O O . TYR C 2 64 ? 5.076 17.917 35.004 1.00 35.04 64 TYR B O 1
ATOM 3961 N N . ASP C 2 65 ? 3.928 16.040 34.649 1.00 37.54 65 ASP B N 1
ATOM 3962 C CA . ASP C 2 65 ? 3.548 16.445 33.279 1.00 38.43 65 ASP B CA 1
ATOM 3963 C C . ASP C 2 65 ? 2.826 17.793 33.326 1.00 37.70 65 ASP B C 1
ATOM 3964 O O . ASP C 2 65 ? 2.989 18.603 32.369 1.00 37.95 65 ASP B O 1
ATOM 3969 N N . ARG C 2 66 ? 1.953 17.996 34.297 1.00 38.09 66 ARG B N 1
ATOM 3970 C CA . ARG C 2 66 ? 1.111 19.214 34.302 1.00 39.03 66 ARG B CA 1
ATOM 3971 C C . ARG C 2 66 ? 2.010 20.413 34.570 1.00 38.13 66 ARG B C 1
ATOM 3972 O O . ARG C 2 66 ? 1.757 21.456 34.020 1.00 38.62 66 ARG B O 1
ATOM 3980 N N . LEU C 2 67 ? 3.033 20.298 35.414 1.00 35.65 67 LEU B N 1
ATOM 3981 C CA . LEU C 2 67 ? 3.761 21.506 35.886 1.00 35.80 67 LEU B CA 1
ATOM 3982 C C . LEU C 2 67 ? 5.080 21.714 35.146 1.00 32.17 67 LEU B C 1
ATOM 3983 O O . LEU C 2 67 ? 5.605 22.864 35.209 1.00 31.93 67 LEU B O 1
ATOM 3988 N N . ARG C 2 68 ? 5.609 20.669 34.517 1.00 31.38 68 ARG B N 1
ATOM 3989 C CA . ARG C 2 68 ? 6.885 20.776 33.767 1.00 30.61 68 ARG B CA 1
ATOM 3990 C C . ARG C 2 68 ? 6.846 21.978 32.820 1.00 30.97 68 ARG B C 1
ATOM 3991 O O . ARG C 2 68 ? 7.831 22.736 32.712 1.00 28.55 68 ARG B O 1
ATOM 3999 N N . PRO C 2 69 ? 5.757 22.242 32.114 1.00 31.67 69 PRO B N 1
ATOM 4000 C CA . PRO C 2 69 ? 5.755 23.358 31.163 1.00 31.93 69 PRO B CA 1
ATOM 4001 C C . PRO C 2 69 ? 5.957 24.753 31.758 1.00 32.61 69 PRO B C 1
ATOM 4002 O O . PRO C 2 69 ? 6.290 25.690 31.021 1.00 32.85 69 PRO B O 1
ATOM 4006 N N . LEU C 2 70 ? 5.801 24.901 33.071 1.00 32.05 70 LEU B N 1
ATOM 4007 C CA . LEU C 2 70 ? 6.160 26.187 33.712 1.00 31.73 70 LEU B CA 1
ATOM 4008 C C . LEU C 2 70 ? 7.665 26.468 33.580 1.00 30.19 70 LEU B C 1
ATOM 4009 O O . LEU C 2 70 ? 8.080 27.634 33.858 1.00 31.14 70 LEU B O 1
ATOM 4014 N N . SER C 2 71 ? 8.470 25.498 33.131 1.00 30.35 71 SER B N 1
ATOM 4015 C CA . SER C 2 71 ? 9.919 25.683 32.926 1.00 28.46 71 SER B CA 1
ATOM 4016 C C . SER C 2 71 ? 10.164 26.313 31.577 1.00 28.97 71 SER B C 1
ATOM 4017 O O . SER C 2 71 ? 11.297 26.748 31.329 1.00 27.54 71 SER B O 1
ATOM 4020 N N . TYR C 2 72 ? 9.135 26.339 30.715 1.00 28.81 72 TYR B N 1
ATOM 4021 C CA . TYR C 2 72 ? 9.382 26.606 29.257 1.00 30.13 72 TYR B CA 1
ATOM 4022 C C . TYR C 2 72 ? 9.323 28.071 28.853 1.00 30.68 72 TYR B C 1
ATOM 4023 O O . TYR C 2 72 ? 9.935 28.472 27.862 1.00 31.23 72 TYR B O 1
ATOM 4032 N N . PRO C 2 73 ? 8.634 28.998 29.562 1.00 31.84 73 PRO B N 1
ATOM 4033 C CA . PRO C 2 73 ? 8.629 30.391 29.095 1.00 34.43 73 PRO B CA 1
ATOM 4034 C C . PRO C 2 73 ? 10.024 30.990 28.883 1.00 33.24 73 PRO B C 1
ATOM 4035 O O . PRO C 2 73 ? 10.941 30.752 29.660 1.00 33.21 73 PRO B O 1
ATOM 4039 N N . GLN C 2 74 ? 10.121 31.745 27.802 1.00 34.22 74 GLN B N 1
ATOM 4040 C CA . GLN C 2 74 ? 11.303 32.515 27.311 1.00 36.16 74 GLN B CA 1
ATOM 4041 C C . GLN C 2 74 ? 12.500 31.575 26.984 1.00 34.00 74 GLN B C 1
ATOM 4042 O O . GLN C 2 74 ? 13.622 32.072 26.918 1.00 33.54 74 GLN B O 1
ATOM 4048 N N . THR C 2 75 ? 12.294 30.272 26.810 1.00 31.75 75 THR B N 1
ATOM 4049 C CA . THR C 2 75 ? 13.336 29.326 26.353 1.00 30.28 75 THR B CA 1
ATOM 4050 C C . THR C 2 75 ? 13.855 29.802 24.996 1.00 30.35 75 THR B C 1
ATOM 4051 O O . THR C 2 75 ? 13.042 30.192 24.107 1.00 31.01 75 THR B O 1
ATOM 4055 N N . ASP C 2 76 ? 15.174 29.921 24.877 1.00 29.04 76 ASP B N 1
ATOM 4056 C CA . ASP C 2 76 ? 15.872 30.230 23.604 1.00 31.13 76 ASP B CA 1
ATOM 4057 C C . ASP C 2 76 ? 16.128 28.992 22.720 1.00 30.69 76 ASP B C 1
ATOM 4058 O O . ASP C 2 76 ? 16.164 29.151 21.478 1.00 31.41 76 ASP B O 1
ATOM 4063 N N . VAL C 2 77 ? 16.369 27.837 23.312 1.00 28.25 77 VAL B N 1
ATOM 4064 C CA . VAL C 2 77 ? 16.728 26.583 22.556 1.00 27.55 77 VAL B CA 1
ATOM 4065 C C . VAL C 2 77 ? 16.455 25.369 23.444 1.00 27.24 77 VAL B C 1
ATOM 4066 O O . VAL C 2 77 ? 16.712 25.450 24.674 1.00 26.62 77 VAL B O 1
ATOM 4070 N N . PHE C 2 78 ? 15.871 24.343 22.842 1.00 26.79 78 PHE B N 1
ATOM 4071 C CA . PHE C 2 78 ? 15.614 23.052 23.481 1.00 26.61 78 PHE B CA 1
ATOM 4072 C C . PHE C 2 78 ? 16.576 21.994 22.971 1.00 28.63 78 PHE B C 1
ATOM 4073 O O . PHE C 2 78 ? 16.810 21.885 21.764 1.00 27.59 78 PHE B O 1
ATOM 4081 N N . LEU C 2 79 ? 17.096 21.198 23.888 1.00 26.63 79 LEU B N 1
ATOM 4082 C CA . LEU C 2 79 ? 17.783 19.951 23.566 1.00 25.97 79 LEU B CA 1
ATOM 4083 C C . LEU C 2 79 ? 16.821 18.818 23.862 1.00 26.46 79 LEU B C 1
ATOM 4084 O O . LEU C 2 79 ? 16.439 18.665 25.040 1.00 27.29 79 LEU B O 1
ATOM 4089 N N . ILE C 2 80 ? 16.315 18.154 22.824 1.00 25.67 80 ILE B N 1
ATOM 4090 C CA . ILE C 2 80 ? 15.405 16.994 23.034 1.00 26.54 80 ILE B CA 1
ATOM 4091 C C . ILE C 2 80 ? 16.329 15.786 22.949 1.00 27.31 80 ILE B C 1
ATOM 4092 O O . ILE C 2 80 ? 16.994 15.593 21.887 1.00 27.81 80 ILE B O 1
ATOM 4097 N N . CYS C 2 81 ? 16.452 15.030 24.037 1.00 26.72 81 CYS B N 1
ATOM 4098 C CA . CYS C 2 81 ? 17.463 13.985 24.180 1.00 27.73 81 CYS B CA 1
ATOM 4099 C C . CYS C 2 81 ? 16.810 12.600 24.182 1.00 29.20 81 CYS B C 1
ATOM 4100 O O . CYS C 2 81 ? 15.690 12.422 24.747 1.00 28.98 81 CYS B O 1
ATOM 4103 N N . PHE C 2 82 ? 17.535 11.657 23.655 1.00 27.73 82 PHE B N 1
ATOM 4104 C CA . PHE C 2 82 ? 17.217 10.219 23.754 1.00 28.80 82 PHE B CA 1
ATOM 4105 C C . PHE C 2 82 ? 18.537 9.475 23.900 1.00 28.83 82 PHE B C 1
ATOM 4106 O O . PHE C 2 82 ? 19.618 9.959 23.472 1.00 27.26 82 PHE B O 1
ATOM 4114 N N . SER C 2 83 ? 18.473 8.288 24.449 1.00 29.32 83 SER B N 1
ATOM 4115 C CA . SER C 2 83 ? 19.658 7.416 24.514 1.00 29.10 83 SER B CA 1
ATOM 4116 C C . SER C 2 83 ? 19.774 6.618 23.197 1.00 31.43 83 SER B C 1
ATOM 4117 O O . SER C 2 83 ? 18.791 5.964 22.771 1.00 30.80 83 SER B O 1
ATOM 4120 N N . LEU C 2 84 ? 20.942 6.622 22.579 1.00 31.15 84 LEU B N 1
ATOM 4121 C CA . LEU C 2 84 ? 21.216 5.810 21.384 1.00 33.16 84 LEU B CA 1
ATOM 4122 C C . LEU C 2 84 ? 21.043 4.311 21.639 1.00 35.63 84 LEU B C 1
ATOM 4123 O O . LEU C 2 84 ? 20.959 3.528 20.625 1.00 35.19 84 LEU B O 1
ATOM 4128 N N . VAL C 2 85 ? 20.994 3.879 22.912 1.00 34.16 85 VAL B N 1
ATOM 4129 C CA . VAL C 2 85 ? 20.875 2.442 23.211 1.00 37.46 85 VAL B CA 1
ATOM 4130 C C . VAL C 2 85 ? 19.496 2.204 23.847 1.00 38.89 85 VAL B C 1
ATOM 4131 O O . VAL C 2 85 ? 19.272 1.092 24.403 1.00 39.69 85 VAL B O 1
ATOM 4135 N N . SER C 2 86 ? 18.543 3.106 23.650 1.00 36.70 86 SER B N 1
ATOM 4136 C CA . SER C 2 86 ? 17.138 2.915 24.098 1.00 37.01 86 SER B CA 1
ATOM 4137 C C . SER C 2 86 ? 16.162 3.318 23.010 1.00 37.11 86 SER B C 1
ATOM 4138 O O . SER C 2 86 ? 15.717 4.452 22.956 1.00 36.50 86 SER B O 1
ATOM 4141 N N . PRO C 2 87 ? 15.676 2.348 22.206 1.00 38.45 87 PRO B N 1
ATOM 4142 C CA . PRO C 2 87 ? 14.694 2.649 21.168 1.00 38.79 87 PRO B CA 1
ATOM 4143 C C . PRO C 2 87 ? 13.445 3.273 21.772 1.00 36.83 87 PRO B C 1
ATOM 4144 O O . PRO C 2 87 ? 12.847 4.042 21.077 1.00 36.66 87 PRO B O 1
ATOM 4148 N N . ALA C 2 88 ? 12.995 2.834 22.965 1.00 35.95 88 ALA B N 1
ATOM 4149 C CA . ALA C 2 88 ? 11.807 3.447 23.580 1.00 36.79 88 ALA B CA 1
ATOM 4150 C C . ALA C 2 88 ? 12.031 4.966 23.789 1.00 34.59 88 ALA B C 1
ATOM 4151 O O . ALA C 2 88 ? 11.110 5.772 23.543 1.00 35.42 88 ALA B O 1
ATOM 4153 N N . SER C 2 89 ? 13.206 5.375 24.257 1.00 33.83 89 SER B N 1
ATOM 4154 C CA . SER C 2 89 ? 13.516 6.806 24.513 1.00 32.95 89 SER B CA 1
ATOM 4155 C C . SER C 2 89 ? 13.537 7.560 23.173 1.00 31.43 89 SER B C 1
ATOM 4156 O O . SER C 2 89 ? 13.052 8.685 23.158 1.00 29.55 89 SER B O 1
ATOM 4159 N N . PHE C 2 90 ? 13.964 6.883 22.086 1.00 32.46 90 PHE B N 1
ATOM 4160 C CA . PHE C 2 90 ? 13.984 7.494 20.744 1.00 30.93 90 PHE B CA 1
ATOM 4161 C C . PHE C 2 90 ? 12.544 7.676 20.269 1.00 34.47 90 PHE B C 1
ATOM 4162 O O . PHE C 2 90 ? 12.233 8.757 19.751 1.00 33.86 90 PHE B O 1
ATOM 4170 N N . GLU C 2 91 ? 11.663 6.661 20.399 1.00 35.62 91 GLU B N 1
ATOM 4171 C CA . GLU C 2 91 ? 10.259 6.854 19.953 1.00 38.11 91 GLU B CA 1
ATOM 4172 C C . GLU C 2 91 ? 9.594 7.964 20.810 1.00 38.14 91 GLU B C 1
ATOM 4173 O O . GLU C 2 91 ? 8.824 8.747 20.266 1.00 38.96 91 GLU B O 1
ATOM 4179 N N . ASN C 2 92 ? 9.968 8.114 22.082 1.00 36.80 92 ASN B N 1
ATOM 4180 C CA . ASN C 2 92 ? 9.377 9.173 22.949 1.00 36.40 92 ASN B CA 1
ATOM 4181 C C . ASN C 2 92 ? 9.810 10.586 22.482 1.00 34.32 92 ASN B C 1
ATOM 4182 O O . ASN C 2 92 ? 9.170 11.547 22.836 1.00 32.07 92 ASN B O 1
ATOM 4187 N N . VAL C 2 93 ? 10.882 10.729 21.702 1.00 31.73 93 VAL B N 1
ATOM 4188 C CA . VAL C 2 93 ? 11.199 12.019 21.073 1.00 32.35 93 VAL B CA 1
ATOM 4189 C C . VAL C 2 93 ? 9.956 12.463 20.282 1.00 33.01 93 VAL B C 1
ATOM 4190 O O . VAL C 2 93 ? 9.534 13.611 20.461 1.00 32.32 93 VAL B O 1
ATOM 4194 N N . ARG C 2 94 ? 9.393 11.624 19.418 1.00 34.69 94 ARG B N 1
ATOM 4195 C CA . ARG C 2 94 ? 8.286 12.159 18.556 1.00 36.20 94 ARG B CA 1
ATOM 4196 C C . ARG C 2 94 ? 6.935 11.922 19.243 1.00 36.87 94 ARG B C 1
ATOM 4197 O O . ARG C 2 94 ? 6.000 12.729 19.005 1.00 38.13 94 ARG B O 1
ATOM 4205 N N . ALA C 2 95 ? 6.826 10.926 20.096 1.00 36.35 95 ALA B N 1
ATOM 4206 C CA . ALA C 2 95 ? 5.542 10.570 20.764 1.00 39.31 95 ALA B CA 1
ATOM 4207 C C . ALA C 2 95 ? 5.236 11.527 21.910 1.00 39.56 95 ALA B C 1
ATOM 4208 O O . ALA C 2 95 ? 4.056 11.696 22.222 1.00 42.05 95 ALA B O 1
ATOM 4210 N N . LYS C 2 96 ? 6.241 12.025 22.617 1.00 37.35 96 LYS B N 1
ATOM 4211 C CA . LYS C 2 96 ? 6.018 12.805 23.864 1.00 37.64 96 LYS B CA 1
ATOM 4212 C C . LYS C 2 96 ? 6.715 14.153 23.825 1.00 33.56 96 LYS B C 1
ATOM 4213 O O . LYS C 2 96 ? 6.043 15.119 24.074 1.00 32.85 96 LYS B O 1
ATOM 4219 N N . TRP C 2 97 ? 8.040 14.191 23.721 1.00 31.95 97 TRP B N 1
ATOM 4220 C CA . TRP C 2 97 ? 8.796 15.442 23.978 1.00 30.08 97 TRP B CA 1
ATOM 4221 C C . TRP C 2 97 ? 8.569 16.491 22.903 1.00 30.07 97 TRP B C 1
ATOM 4222 O O . TRP C 2 97 ? 8.387 17.643 23.246 1.00 29.23 97 TRP B O 1
ATOM 4233 N N . TYR C 2 98 ? 8.657 16.114 21.640 1.00 31.51 98 TYR B N 1
ATOM 4234 C CA . TYR C 2 98 ? 8.445 17.062 20.522 1.00 32.22 98 TYR B CA 1
ATOM 4235 C C . TYR C 2 98 ? 7.047 17.663 20.667 1.00 32.86 98 TYR B C 1
ATOM 4236 O O . TYR C 2 98 ? 6.923 18.880 20.649 1.00 33.87 98 TYR B O 1
ATOM 4245 N N . PRO C 2 99 ? 5.934 16.902 20.780 1.00 34.59 99 PRO B N 1
ATOM 4246 C CA . PRO C 2 99 ? 4.620 17.539 20.900 1.00 37.12 99 PRO B CA 1
ATOM 4247 C C . PRO C 2 99 ? 4.491 18.434 22.144 1.00 36.14 99 PRO B C 1
ATOM 4248 O O . PRO C 2 99 ? 3.898 19.499 22.033 1.00 35.49 99 PRO B O 1
ATOM 4252 N N . GLU C 2 100 ? 5.121 18.037 23.263 1.00 35.09 100 GLU B N 1
ATOM 4253 C CA . GLU C 2 100 ? 5.023 18.799 24.534 1.00 34.73 100 GLU B CA 1
ATOM 4254 C C . GLU C 2 100 ? 5.740 20.132 24.354 1.00 34.01 100 GLU B C 1
ATOM 4255 O O . GLU C 2 100 ? 5.170 21.165 24.682 1.00 34.12 100 GLU B O 1
ATOM 4261 N N . VAL C 2 101 ? 6.945 20.122 23.792 1.00 32.77 101 VAL B N 1
ATOM 4262 C CA . VAL C 2 101 ? 7.763 21.332 23.581 1.00 33.79 101 VAL B CA 1
ATOM 4263 C C . VAL C 2 101 ? 6.990 22.225 22.625 1.00 36.30 101 VAL B C 1
ATOM 4264 O O . VAL C 2 101 ? 6.779 23.424 22.952 1.00 35.69 101 VAL B O 1
ATOM 4268 N N . ARG C 2 102 ? 6.500 21.638 21.532 1.00 36.37 102 ARG B N 1
ATOM 4269 C CA . ARG C 2 102 ? 5.811 22.446 20.509 1.00 37.71 102 ARG B CA 1
ATOM 4270 C C . ARG C 2 102 ? 4.488 22.999 21.029 1.00 38.32 102 ARG B C 1
ATOM 4271 O O . ARG C 2 102 ? 4.068 24.084 20.497 1.00 42.14 102 ARG B O 1
ATOM 4279 N N . HIS C 2 103 ? 3.776 22.295 21.902 1.00 37.81 103 HIS B N 1
ATOM 4280 C CA . HIS C 2 103 ? 2.490 22.825 22.457 1.00 40.38 103 HIS B CA 1
ATOM 4281 C C . HIS C 2 103 ? 2.792 24.211 23.051 1.00 40.56 103 HIS B C 1
ATOM 4282 O O . HIS C 2 103 ? 2.094 25.224 22.750 1.00 42.38 103 HIS B O 1
ATOM 4289 N N . HIS C 2 104 ? 3.829 24.274 23.889 1.00 40.13 104 HIS B N 1
ATOM 4290 C CA . HIS C 2 104 ? 4.117 25.487 24.710 1.00 39.81 104 HIS B CA 1
ATOM 4291 C C . HIS C 2 104 ? 4.974 26.482 23.945 1.00 40.41 104 HIS B C 1
ATOM 4292 O O . HIS C 2 104 ? 4.851 27.666 24.243 1.00 40.66 104 HIS B O 1
ATOM 4299 N N . CYS C 2 105 ? 5.862 26.015 23.040 1.00 38.55 105 CYS B N 1
ATOM 4300 C CA . CYS C 2 105 ? 6.898 26.836 22.375 1.00 37.91 105 CYS B CA 1
ATOM 4301 C C . CYS C 2 105 ? 6.938 26.505 20.883 1.00 38.00 105 CYS B C 1
ATOM 4302 O O . CYS C 2 105 ? 7.796 25.773 20.391 1.00 36.91 105 CYS B O 1
ATOM 4305 N N . PRO C 2 106 ? 5.961 27.018 20.113 1.00 39.45 106 PRO B N 1
ATOM 4306 C CA . PRO C 2 106 ? 5.806 26.605 18.717 1.00 41.29 106 PRO B CA 1
ATOM 4307 C C . PRO C 2 106 ? 7.055 26.787 17.844 1.00 40.18 106 PRO B C 1
ATOM 4308 O O . PRO C 2 106 ? 7.182 26.056 16.872 1.00 39.93 106 PRO B O 1
ATOM 4312 N N . ASN C 2 107 ? 7.859 27.810 18.136 1.00 41.24 107 ASN B N 1
ATOM 4313 C CA . ASN C 2 107 ? 8.860 28.373 17.189 1.00 43.75 107 ASN B CA 1
ATOM 4314 C C . ASN C 2 107 ? 10.283 28.238 17.719 1.00 41.26 107 ASN B C 1
ATOM 4315 O O . ASN C 2 107 ? 11.219 28.477 16.965 1.00 40.31 107 ASN B O 1
ATOM 4320 N N . THR C 2 108 ? 10.444 27.831 18.936 1.00 36.49 108 THR B N 1
ATOM 4321 C CA . THR C 2 108 ? 11.805 27.758 19.554 1.00 35.13 108 THR B CA 1
ATOM 4322 C C . THR C 2 108 ? 12.636 26.653 18.927 1.00 33.32 108 THR B C 1
ATOM 4323 O O . THR C 2 108 ? 12.166 25.510 18.784 1.00 32.77 108 THR B O 1
ATOM 4327 N N . PRO C 2 109 ? 13.887 26.939 18.497 1.00 33.75 109 PRO B N 1
ATOM 4328 C CA . PRO C 2 109 ? 14.696 25.922 17.873 1.00 32.66 109 PRO B CA 1
ATOM 4329 C C . PRO C 2 109 ? 14.928 24.709 18.781 1.00 31.64 109 PRO B C 1
ATOM 4330 O O . PRO C 2 109 ? 15.182 24.848 20.017 1.00 29.70 109 PRO B O 1
ATOM 4334 N N . ILE C 2 110 ? 14.869 23.544 18.123 1.00 30.25 110 ILE B N 1
ATOM 4335 C CA . ILE C 2 110 ? 15.163 22.240 18.761 1.00 29.43 110 ILE B CA 1
ATOM 4336 C C . ILE C 2 110 ? 16.463 21.660 18.200 1.00 29.85 110 ILE B C 1
ATOM 4337 O O . ILE C 2 110 ? 16.592 21.573 16.960 1.00 29.95 110 ILE B O 1
ATOM 4342 N N . ILE C 2 111 ? 17.340 21.196 19.091 1.00 28.73 111 ILE B N 1
ATOM 4343 C CA . ILE C 2 111 ? 18.427 20.278 18.714 1.00 29.87 111 ILE B CA 1
ATOM 4344 C C . ILE C 2 111 ? 18.037 18.887 19.236 1.00 29.32 111 ILE B C 1
ATOM 4345 O O . ILE C 2 111 ? 17.778 18.740 20.422 1.00 27.18 111 ILE B O 1
ATOM 4350 N N . LEU C 2 112 ? 18.112 17.916 18.348 1.00 28.18 112 LEU B N 1
ATOM 4351 C CA . LEU C 2 112 ? 17.941 16.501 18.694 1.00 27.90 112 LEU B CA 1
ATOM 4352 C C . LEU C 2 112 ? 19.308 15.964 19.114 1.00 27.22 112 LEU B C 1
ATOM 4353 O O . LEU C 2 112 ? 20.254 15.965 18.294 1.00 29.99 112 LEU B O 1
ATOM 4358 N N . VAL C 2 113 ? 19.392 15.404 20.297 1.00 25.75 113 VAL B N 1
ATOM 4359 C CA . VAL C 2 113 ? 20.615 14.858 20.919 1.00 25.67 113 VAL B CA 1
ATOM 4360 C C . VAL C 2 113 ? 20.472 13.396 21.255 1.00 26.66 113 VAL B C 1
ATOM 4361 O O . VAL C 2 113 ? 19.583 13.055 22.046 1.00 26.53 113 VAL B O 1
ATOM 4365 N N . GLY C 2 114 ? 21.331 12.575 20.621 1.00 26.78 114 GLY B N 1
ATOM 4366 C CA . GLY C 2 114 ? 21.490 11.192 21.056 1.00 28.09 114 GLY B CA 1
ATOM 4367 C C . GLY C 2 114 ? 22.624 11.051 22.031 1.00 29.14 114 GLY B C 1
ATOM 4368 O O . GLY C 2 114 ? 23.746 11.440 21.720 1.00 30.65 114 GLY B O 1
ATOM 4369 N N . THR C 2 115 ? 22.360 10.488 23.181 1.00 27.61 115 THR B N 1
ATOM 4370 C CA . THR C 2 115 ? 23.404 10.319 24.224 1.00 28.81 115 THR B CA 1
ATOM 4371 C C . THR C 2 115 ? 23.851 8.878 24.306 1.00 31.24 115 THR B C 1
ATOM 4372 O O . THR C 2 115 ? 23.340 8.044 23.508 1.00 32.61 115 THR B O 1
ATOM 4376 N N . LYS C 2 116 ? 24.802 8.597 25.202 1.00 30.20 116 LYS B N 1
ATOM 4377 C CA . LYS C 2 116 ? 25.351 7.252 25.441 1.00 33.73 116 LYS B CA 1
ATOM 4378 C C . LYS C 2 116 ? 25.984 6.738 24.139 1.00 34.81 116 LYS B C 1
ATOM 4379 O O . LYS C 2 116 ? 25.898 5.567 23.867 1.00 36.97 116 LYS B O 1
ATOM 4385 N N . LEU C 2 117 ? 26.506 7.633 23.329 1.00 33.37 117 LEU B N 1
ATOM 4386 C CA . LEU C 2 117 ? 27.253 7.252 22.0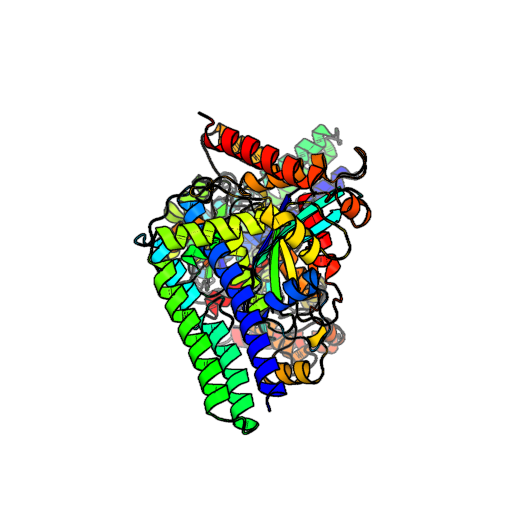79 1.00 36.10 117 LEU B CA 1
ATOM 4387 C C . LEU C 2 117 ? 28.299 6.189 22.398 1.00 39.83 117 LEU B C 1
ATOM 4388 O O . LEU C 2 117 ? 28.447 5.245 21.566 1.00 38.59 117 LEU B O 1
ATOM 4393 N N . ASP C 2 118 ? 28.991 6.298 23.535 1.00 40.39 118 ASP B N 1
ATOM 4394 C CA . ASP C 2 118 ? 30.015 5.302 23.960 1.00 44.57 118 ASP B CA 1
ATOM 4395 C C . ASP C 2 118 ? 29.415 3.883 24.075 1.00 47.52 118 ASP B C 1
ATOM 4396 O O . ASP C 2 118 ? 30.187 2.907 23.880 1.00 49.48 118 ASP B O 1
ATOM 4401 N N . LEU C 2 119 ? 28.108 3.698 24.305 1.00 45.93 119 LEU B N 1
ATOM 4402 C CA . LEU C 2 119 ? 27.534 2.323 24.426 1.00 47.83 119 LEU B CA 1
ATOM 4403 C C . LEU C 2 119 ? 27.047 1.728 23.102 1.00 47.91 119 LEU B C 1
ATOM 4404 O O . LEU C 2 119 ? 26.639 0.559 23.125 1.00 49.31 119 LEU B O 1
ATOM 4409 N N . ARG C 2 120 ? 26.939 2.504 22.039 1.00 45.86 120 ARG B N 1
ATOM 4410 C CA . ARG C 2 120 ? 26.266 2.030 20.818 1.00 49.25 120 ARG B CA 1
ATOM 4411 C C . ARG C 2 120 ? 27.077 0.859 20.226 1.00 54.14 120 ARG B C 1
ATOM 4412 O O . ARG C 2 120 ? 26.432 -0.055 19.649 1.00 57.32 120 ARG B O 1
ATOM 4420 N N . ASP C 2 121 ? 28.392 0.865 20.452 1.00 58.12 121 ASP B N 1
ATOM 4421 C CA . ASP C 2 121 ? 29.351 -0.204 20.057 1.00 65.87 121 ASP B CA 1
ATOM 4422 C C . ASP C 2 121 ? 30.120 -0.739 21.283 1.00 69.06 121 ASP B C 1
ATOM 4423 O O . ASP C 2 121 ? 31.303 -1.150 21.107 1.00 69.20 121 ASP B O 1
ATOM 4428 N N . ASP C 2 122 ? 29.493 -0.789 22.471 1.00 68.67 122 ASP B N 1
ATOM 4429 C CA . ASP C 2 122 ? 29.985 -1.582 23.638 1.00 68.20 122 ASP B CA 1
ATOM 4430 C C . ASP C 2 122 ? 29.540 -3.027 23.402 1.00 70.63 122 ASP B C 1
ATOM 4431 O O . ASP C 2 122 ? 28.308 -3.248 23.261 1.00 71.03 122 ASP B O 1
ATOM 4436 N N . LYS C 2 123 ? 30.483 -3.983 23.341 1.00 76.50 123 LYS B N 1
ATOM 4437 C CA . LYS C 2 123 ? 30.146 -5.406 23.071 1.00 79.68 123 LYS B CA 1
ATOM 4438 C C . LYS C 2 123 ? 29.044 -5.846 24.046 1.00 77.80 123 LYS B C 1
ATOM 4439 O O . LYS C 2 123 ? 27.992 -6.312 23.554 1.00 77.43 123 LYS B O 1
ATOM 4445 N N . ASP C 2 124 ? 29.209 -5.663 25.361 1.00 77.43 124 ASP B N 1
ATOM 4446 C CA . ASP C 2 124 ? 28.194 -6.184 26.322 1.00 79.60 124 ASP B CA 1
ATOM 4447 C C . ASP C 2 124 ? 26.805 -5.544 26.102 1.00 79.92 124 ASP B C 1
ATOM 4448 O O . ASP C 2 124 ? 25.788 -6.272 26.261 1.00 78.52 124 ASP B O 1
ATOM 4453 N N . THR C 2 125 ? 26.731 -4.234 25.783 1.00 78.43 125 THR B N 1
ATOM 4454 C CA . THR C 2 125 ? 25.450 -3.533 25.487 1.00 73.87 125 THR B CA 1
ATOM 4455 C C . THR C 2 125 ? 24.881 -4.005 24.141 1.00 68.71 125 THR B C 1
ATOM 4456 O O . THR C 2 125 ? 23.633 -4.209 24.076 1.00 65.97 125 THR B O 1
ATOM 4460 N N . ILE C 2 126 ? 25.693 -4.090 23.078 1.00 65.23 126 ILE B N 1
ATOM 4461 C CA . ILE C 2 126 ? 25.121 -4.600 21.792 1.00 69.54 126 ILE B CA 1
ATOM 4462 C C . ILE C 2 126 ? 24.549 -6.002 22.059 1.00 72.16 126 ILE B C 1
ATOM 4463 O O . ILE C 2 126 ? 23.378 -6.246 21.640 1.00 70.62 126 ILE B O 1
ATOM 4468 N N . GLU C 2 127 ? 25.277 -6.850 22.824 1.00 74.12 127 GLU B N 1
ATOM 4469 C CA . GLU C 2 127 ? 24.828 -8.244 23.145 1.00 80.64 127 GLU B CA 1
ATOM 4470 C C . GLU C 2 127 ? 23.511 -8.173 23.917 1.00 79.84 127 GLU B C 1
ATOM 4471 O O . GLU C 2 127 ? 22.557 -8.882 23.535 1.00 77.83 127 GLU B O 1
ATOM 4477 N N . LYS C 2 128 ? 23.462 -7.312 24.938 1.00 80.36 128 LYS B N 1
ATOM 4478 C CA . LYS C 2 128 ? 22.263 -7.175 25.788 1.00 78.41 128 LYS B CA 1
ATOM 4479 C C . LYS C 2 128 ? 21.057 -6.836 24.914 1.00 74.44 128 LYS B C 1
ATOM 4480 O O . LYS C 2 128 ? 20.050 -7.476 25.100 1.00 71.14 128 LYS B O 1
ATOM 4486 N N . LEU C 2 129 ? 21.127 -5.800 24.060 1.00 70.84 129 LEU B N 1
ATOM 4487 C CA . LEU C 2 129 ? 19.945 -5.365 23.260 1.00 68.24 129 LEU B CA 1
ATOM 4488 C C . LEU C 2 129 ? 19.590 -6.485 22.264 1.00 68.69 129 LEU B C 1
ATOM 4489 O O . LEU C 2 129 ? 18.387 -6.668 21.945 1.00 65.83 129 LEU B O 1
ATOM 4494 N N . LYS C 2 130 ? 20.616 -7.125 21.705 1.00 70.55 130 LYS B N 1
ATOM 4495 C CA . LYS C 2 130 ? 20.406 -8.243 20.736 1.00 77.84 130 LYS B CA 1
ATOM 4496 C C . LYS C 2 130 ? 19.402 -9.242 21.330 1.00 80.84 130 LYS B C 1
ATOM 4497 O O . LYS C 2 130 ? 18.407 -9.546 20.636 1.00 80.46 130 LYS B O 1
ATOM 4503 N N . GLU C 2 131 ? 19.594 -9.629 22.602 1.00 83.66 131 GLU B N 1
ATOM 4504 C CA . GLU C 2 131 ? 18.811 -10.698 23.308 1.00 88.74 131 GLU B CA 1
ATOM 4505 C C . GLU C 2 131 ? 17.330 -10.307 23.442 1.00 88.00 131 GLU B C 1
ATOM 4506 O O . GLU C 2 131 ? 16.532 -11.161 23.862 1.00 91.69 131 GLU B O 1
ATOM 4512 N N . LYS C 2 132 ? 16.978 -9.051 23.153 1.00 82.52 132 LYS B N 1
ATOM 4513 C CA . LYS C 2 132 ? 15.613 -8.489 23.367 1.00 79.79 132 LYS B CA 1
ATOM 4514 C C . LYS C 2 132 ? 15.003 -8.104 22.017 1.00 76.10 132 LYS B C 1
ATOM 4515 O O . LYS C 2 132 ? 13.945 -7.456 22.005 1.00 72.95 132 LYS B O 1
ATOM 4521 N N . LYS C 2 133 ? 15.620 -8.517 20.914 1.00 74.44 133 LYS B N 1
ATOM 4522 C CA . LYS C 2 133 ? 15.131 -8.141 19.563 1.00 78.98 133 LYS B CA 1
ATOM 4523 C C . LYS C 2 133 ? 15.421 -6.647 19.317 1.00 71.04 133 LYS B C 1
ATOM 4524 O O . LYS C 2 133 ? 14.666 -6.036 18.511 1.00 66.00 133 LYS B O 1
ATOM 4530 N N . LEU C 2 134 ? 16.437 -6.064 19.968 1.00 68.05 134 LEU B N 1
ATOM 4531 C CA . LEU C 2 134 ? 16.729 -4.626 19.692 1.00 63.36 134 LEU B CA 1
ATOM 4532 C C . LEU C 2 134 ? 18.134 -4.355 19.153 1.00 60.94 134 LEU B C 1
ATOM 4533 O O . LEU C 2 134 ? 19.149 -5.163 19.308 1.00 58.47 134 LEU B O 1
ATOM 4538 N N . THR C 2 135 ? 18.185 -3.164 18.554 1.00 58.24 135 THR B N 1
ATOM 4539 C CA . THR C 2 135 ? 19.398 -2.565 17.995 1.00 56.67 135 THR B CA 1
ATOM 4540 C C . THR C 2 135 ? 19.450 -1.094 18.412 1.00 50.17 135 THR B C 1
ATOM 4541 O O . THR C 2 135 ? 18.450 -0.358 18.403 1.00 45.98 135 THR B O 1
ATOM 4545 N N . PRO C 2 136 ? 20.668 -0.632 18.722 1.00 46.85 136 PRO B N 1
ATOM 4546 C CA . PRO C 2 136 ? 20.924 0.777 18.963 1.00 43.41 136 PRO B CA 1
ATOM 4547 C C . PRO C 2 136 ? 20.468 1.606 17.754 1.00 42.43 136 PRO B C 1
ATOM 4548 O O . PRO C 2 136 ? 20.409 1.109 16.658 1.00 45.55 136 PRO B O 1
ATOM 4552 N N . ILE C 2 137 ? 20.159 2.863 18.034 1.00 39.00 137 ILE B N 1
ATOM 4553 C CA . ILE C 2 137 ? 19.731 3.867 17.039 1.00 36.78 137 ILE B CA 1
ATOM 4554 C C . ILE C 2 137 ? 20.988 4.192 16.236 1.00 36.74 137 ILE B C 1
ATOM 4555 O O . ILE C 2 137 ? 21.985 4.613 16.858 1.00 35.23 137 ILE B O 1
ATOM 4560 N N . THR C 2 138 ? 20.869 4.117 14.919 1.00 36.82 138 THR B N 1
ATOM 4561 C CA . THR C 2 138 ? 21.971 4.499 13.995 1.00 36.45 138 THR B CA 1
ATOM 4562 C C . THR C 2 138 ? 21.944 5.989 13.654 1.00 35.69 138 THR B C 1
ATOM 4563 O O . THR C 2 138 ? 20.880 6.659 13.801 1.00 35.12 138 THR B O 1
ATOM 4567 N N . TYR C 2 139 ? 23.088 6.504 13.187 1.00 34.43 139 TYR B N 1
ATOM 4568 C CA . TYR C 2 139 ? 23.185 7.897 12.749 1.00 33.75 139 TYR B CA 1
ATOM 4569 C C . TYR C 2 139 ? 22.064 8.219 11.772 1.00 34.85 139 TYR B C 1
ATOM 4570 O O . TYR C 2 139 ? 21.421 9.239 11.932 1.00 31.32 139 TYR B O 1
ATOM 4579 N N . PRO C 2 140 ? 21.840 7.469 10.664 1.00 34.97 140 PRO B N 1
ATOM 4580 C CA . PRO C 2 140 ? 20.808 7.901 9.727 1.00 36.90 140 PRO B CA 1
ATOM 4581 C C . PRO C 2 140 ? 19.424 7.866 10.378 1.00 35.41 140 PRO B C 1
ATOM 4582 O O . PRO C 2 140 ? 18.561 8.655 9.962 1.00 34.33 140 PRO B O 1
ATOM 4586 N N . GLN C 2 141 ? 19.174 6.906 11.278 1.00 35.80 141 GLN B N 1
ATOM 4587 C CA . GLN C 2 141 ? 17.843 6.880 11.930 1.00 36.55 141 GLN B CA 1
ATOM 4588 C C . GLN C 2 141 ? 17.638 8.212 12.692 1.00 34.82 141 GLN B C 1
ATOM 4589 O O . GLN C 2 141 ? 16.555 8.798 12.649 1.00 33.43 141 GLN B O 1
ATOM 4595 N N . GLY C 2 142 ? 18.676 8.662 13.401 1.00 33.47 142 GLY B N 1
ATOM 4596 C CA . GLY C 2 142 ? 18.651 9.922 14.167 1.00 32.19 142 GLY B CA 1
ATOM 4597 C C . GLY C 2 142 ? 18.410 11.094 13.255 1.00 32.80 142 GLY B C 1
ATOM 4598 O O . GLY C 2 142 ? 17.539 11.914 13.532 1.00 31.96 142 GLY B O 1
ATOM 4599 N N . LEU C 2 143 ? 19.108 11.114 12.122 1.00 32.74 143 LEU B N 1
ATOM 4600 C CA . LEU C 2 143 ? 18.932 12.221 11.192 1.00 33.95 143 LEU B CA 1
ATOM 4601 C C . LEU C 2 143 ? 17.486 12.269 10.706 1.00 33.23 143 LEU B C 1
ATOM 4602 O O . LEU C 2 143 ? 16.969 13.372 10.456 1.00 33.55 143 LEU B O 1
ATOM 4607 N N . ALA C 2 144 ? 16.929 11.114 10.377 1.00 33.66 144 ALA B N 1
ATOM 4608 C CA . ALA C 2 144 ? 15.525 11.025 9.885 1.00 33.74 144 ALA B CA 1
ATOM 4609 C C . ALA C 2 144 ? 14.587 11.591 10.963 1.00 32.68 144 ALA B C 1
ATOM 4610 O O . ALA C 2 144 ? 13.615 12.273 10.626 1.00 32.66 144 ALA B O 1
ATOM 4612 N N . MET C 2 145 ? 14.819 11.238 12.220 1.00 30.63 145 MET B N 1
ATOM 4613 C CA . MET C 2 145 ? 13.910 11.707 13.305 1.00 31.26 145 MET B CA 1
ATOM 4614 C C . MET C 2 145 ? 14.052 13.226 13.409 1.00 30.00 145 MET B C 1
ATOM 4615 O O . MET C 2 145 ? 13.052 13.900 13.628 1.00 30.30 145 MET B O 1
ATOM 4620 N N . ALA C 2 146 ? 15.285 13.754 13.282 1.00 30.05 146 ALA B N 1
ATOM 4621 C CA . ALA C 2 146 ? 15.550 15.209 13.316 1.00 30.62 146 ALA B CA 1
ATOM 4622 C C . ALA C 2 146 ? 14.742 15.913 12.202 1.00 31.85 146 ALA B C 1
ATOM 4623 O O . ALA C 2 146 ? 14.095 16.941 12.474 1.00 31.36 146 ALA B O 1
ATOM 4625 N N . LYS C 2 147 ? 14.756 15.393 10.994 1.00 31.77 147 LYS B N 1
ATOM 4626 C CA . LYS C 2 147 ? 13.941 15.972 9.892 1.00 34.22 147 LYS B CA 1
ATOM 4627 C C . LYS C 2 147 ? 12.461 15.879 10.247 1.00 34.84 147 LYS B C 1
ATOM 4628 O O . LYS C 2 147 ? 11.742 16.861 10.092 1.00 34.90 147 LYS B O 1
ATOM 4634 N N . GLU C 2 148 ? 12.031 14.746 10.800 1.00 33.85 148 GLU B N 1
ATOM 4635 C CA . GLU C 2 148 ? 10.597 14.498 11.112 1.00 35.50 148 GLU B CA 1
ATOM 4636 C C . GLU C 2 148 ? 10.115 15.545 12.114 1.00 34.22 148 GLU B C 1
ATOM 4637 O O . GLU C 2 148 ? 8.957 15.967 11.992 1.00 36.00 148 GLU B O 1
ATOM 4643 N N . ILE C 2 149 ? 10.923 15.903 13.116 1.00 31.69 149 ILE B N 1
ATOM 4644 C CA . ILE C 2 149 ? 10.464 16.863 14.148 1.00 32.28 149 ILE B CA 1
ATOM 4645 C C . ILE C 2 149 ? 10.913 18.279 13.810 1.00 32.07 149 ILE B C 1
ATOM 4646 O O . ILE C 2 149 ? 10.623 19.169 14.620 1.00 32.41 149 ILE B O 1
ATOM 4651 N N . GLY C 2 150 ? 11.637 18.489 12.700 1.00 32.53 150 GLY B N 1
ATOM 4652 C CA . GLY C 2 150 ? 12.057 19.838 12.286 1.00 33.54 150 GLY B CA 1
ATOM 4653 C C . GLY C 2 150 ? 13.104 20.415 13.233 1.00 31.64 150 GLY B C 1
ATOM 4654 O O . GLY C 2 150 ? 13.247 21.646 13.314 1.00 31.73 150 GLY B O 1
ATOM 4655 N N . ALA C 2 151 ? 13.936 19.558 13.825 1.00 30.95 151 ALA B N 1
ATOM 4656 C CA . ALA C 2 151 ? 15.132 19.929 14.580 1.00 28.99 151 ALA B CA 1
ATOM 4657 C C . ALA C 2 151 ? 16.122 20.646 13.645 1.00 31.51 151 ALA B C 1
ATOM 4658 O O . ALA C 2 151 ? 16.309 20.163 12.481 1.00 32.93 151 ALA B O 1
ATOM 4660 N N . VAL C 2 152 ? 16.798 21.665 14.149 1.00 30.44 152 VAL B N 1
ATOM 4661 C CA . VAL C 2 152 ? 17.820 22.451 13.380 1.00 33.22 152 VAL B CA 1
ATOM 4662 C C . VAL C 2 152 ? 19.101 21.657 13.253 1.00 32.99 152 VAL B C 1
ATOM 4663 O O . VAL C 2 152 ? 19.836 21.910 12.315 1.00 33.49 152 VAL B O 1
ATOM 4667 N N . LYS C 2 153 ? 19.379 20.734 14.162 1.00 32.71 153 LYS B N 1
ATOM 4668 C CA . LYS C 2 153 ? 20.561 19.873 14.096 1.00 33.70 153 LYS B CA 1
ATOM 4669 C C . LYS C 2 153 ? 20.285 18.555 14.816 1.00 31.48 153 LYS B C 1
ATOM 4670 O O . LYS C 2 153 ? 19.457 18.534 15.766 1.00 30.05 153 LYS B O 1
ATOM 4676 N N . TYR C 2 154 ? 20.946 17.502 14.361 1.00 30.06 154 TYR B N 1
ATOM 4677 C CA . TYR C 2 154 ? 21.045 16.198 15.063 1.00 28.66 154 TYR B CA 1
ATOM 4678 C C . TYR C 2 154 ? 22.502 16.027 15.482 1.00 29.58 154 TYR B C 1
ATOM 4679 O O . TYR C 2 154 ? 23.407 16.098 14.604 1.00 29.31 154 TYR B O 1
ATOM 4688 N N . LEU C 2 155 ? 22.747 15.706 16.753 1.00 26.99 155 LEU B N 1
ATOM 4689 C CA . LEU C 2 155 ? 24.112 15.541 17.272 1.00 28.06 155 LEU B CA 1
ATOM 4690 C C . LEU C 2 155 ? 24.082 14.339 18.181 1.00 29.90 155 LEU B C 1
ATOM 4691 O O . LEU C 2 155 ? 23.059 14.125 18.888 1.00 30.09 155 LEU B O 1
ATOM 4696 N N . GLU C 2 156 ? 25.195 13.677 18.261 1.00 29.13 156 GLU B N 1
ATOM 4697 C CA . GLU C 2 156 ? 25.349 12.474 19.115 1.00 29.45 156 GLU B CA 1
ATOM 4698 C C . GLU C 2 156 ? 26.513 12.744 20.018 1.00 30.27 156 GLU B C 1
ATOM 4699 O O . GLU C 2 156 ? 27.508 13.392 19.577 1.00 30.66 156 GLU B O 1
ATOM 4705 N N . CYS C 2 157 ? 26.382 12.339 21.276 1.00 28.65 157 CYS B N 1
ATOM 4706 C CA . CYS C 2 157 ? 27.470 12.587 22.214 1.00 29.54 157 CYS B CA 1
ATOM 4707 C C . CYS C 2 157 ? 27.555 11.510 23.287 1.00 30.44 157 CYS B C 1
ATOM 4708 O O . CYS C 2 157 ? 26.598 10.744 23.482 1.00 29.54 157 CYS B O 1
ATOM 4711 N N . SER C 2 158 ? 28.686 11.519 23.967 1.00 30.60 158 SER B N 1
ATOM 4712 C CA . SER C 2 158 ? 29.002 10.674 25.147 1.00 31.55 158 SER B CA 1
ATOM 4713 C C . SER C 2 158 ? 29.349 11.581 26.319 1.00 33.40 158 SER B C 1
ATOM 4714 O O . SER C 2 158 ? 30.374 12.251 26.286 1.00 33.03 158 SER B O 1
ATOM 4717 N N . ALA C 2 159 ? 28.575 11.542 27.401 1.00 32.12 159 ALA B N 1
ATOM 4718 C CA . ALA C 2 159 ? 28.937 12.233 28.649 1.00 34.25 159 ALA B CA 1
ATOM 4719 C C . ALA C 2 159 ? 30.259 11.673 29.178 1.00 34.06 159 ALA B C 1
ATOM 4720 O O . ALA C 2 159 ? 31.070 12.412 29.701 1.00 35.79 159 ALA B O 1
ATOM 4722 N N . LEU C 2 160 ? 30.459 10.396 29.010 1.00 36.92 160 LEU B N 1
ATOM 4723 C CA . LEU C 2 160 ? 31.602 9.674 29.627 1.00 38.64 160 LEU B CA 1
ATOM 4724 C C . LEU C 2 160 ? 32.896 10.082 28.939 1.00 40.03 160 LEU B C 1
ATOM 4725 O O . LEU C 2 160 ? 33.860 10.412 29.645 1.00 39.65 160 LEU B O 1
ATOM 4730 N N . THR C 2 161 ? 32.949 10.036 27.605 1.00 38.44 161 THR B N 1
ATOM 4731 C CA . THR C 2 161 ? 34.210 10.285 26.881 1.00 38.79 161 THR B CA 1
ATOM 4732 C C . THR C 2 161 ? 34.265 11.738 26.389 1.00 38.76 161 THR B C 1
ATOM 4733 O O . THR C 2 161 ? 35.359 12.138 25.911 1.00 38.20 161 THR B O 1
ATOM 4737 N N . GLN C 2 162 ? 33.139 12.450 26.387 1.00 35.41 162 GLN B N 1
ATOM 4738 C CA . GLN C 2 162 ? 32.962 13.855 25.911 1.00 36.21 162 GLN B CA 1
ATOM 4739 C C . GLN C 2 162 ? 33.106 13.924 24.382 1.00 35.27 162 GLN B C 1
ATOM 4740 O O . GLN C 2 162 ? 33.053 15.040 23.862 1.00 33.63 162 GLN B O 1
ATOM 4746 N N . ARG C 2 163 ? 33.104 12.773 23.697 1.00 35.12 163 ARG B N 1
ATOM 4747 C CA . ARG C 2 163 ? 32.966 12.760 22.230 1.00 35.36 163 ARG B CA 1
ATOM 4748 C C . ARG C 2 163 ? 31.645 13.462 21.882 1.00 32.71 163 ARG B C 1
ATOM 4749 O O . ARG C 2 163 ? 30.579 13.066 22.421 1.00 30.77 163 ARG B O 1
ATOM 4757 N N . GLY C 2 164 ? 31.678 14.480 21.031 1.00 33.01 164 GLY B N 1
ATOM 4758 C CA . GLY C 2 164 ? 30.453 15.184 20.558 1.00 32.20 164 GLY B CA 1
ATOM 4759 C C . GLY C 2 164 ? 29.879 16.168 21.588 1.00 33.02 164 GLY B C 1
ATOM 4760 O O . GLY C 2 164 ? 28.954 16.898 21.277 1.00 32.23 164 GLY B O 1
ATOM 4761 N N . LEU C 2 165 ? 30.392 16.215 22.806 1.00 32.05 165 LEU B N 1
ATOM 4762 C CA . LEU C 2 165 ? 29.733 16.923 23.925 1.00 32.61 165 LEU B CA 1
ATOM 4763 C C . LEU C 2 165 ? 29.787 18.443 23.763 1.00 31.08 165 LEU B C 1
ATOM 4764 O O . LEU C 2 165 ? 28.712 19.065 23.959 1.00 31.31 165 LEU B O 1
ATOM 4769 N N . LYS C 2 166 ? 30.917 19.010 23.361 1.00 34.27 166 LYS B N 1
ATOM 4770 C CA . LYS C 2 166 ? 31.105 20.488 23.284 1.00 36.74 166 LYS B CA 1
ATOM 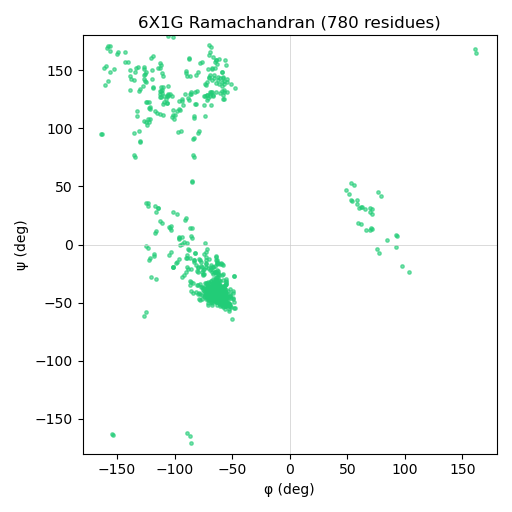4771 C C . LYS C 2 166 ? 30.224 20.982 22.156 1.00 34.34 166 LYS B C 1
ATOM 4772 O O . LYS C 2 166 ? 29.635 22.033 22.295 1.00 32.80 166 LYS B O 1
ATOM 4778 N N . THR C 2 167 ? 30.118 20.168 21.099 1.00 33.09 167 THR B N 1
ATOM 4779 C CA . THR C 2 167 ? 29.402 20.555 19.872 1.00 34.13 167 THR B CA 1
ATOM 4780 C C . THR C 2 167 ? 27.937 20.733 20.212 1.00 30.53 167 THR B C 1
ATOM 4781 O O . THR C 2 167 ? 27.316 21.560 19.606 1.00 31.70 167 THR B O 1
ATOM 4785 N N . VAL C 2 168 ? 27.373 19.907 21.083 1.00 30.16 168 VAL B N 1
ATOM 4786 C CA . VAL C 2 168 ? 25.945 20.068 21.454 1.00 28.51 168 VAL B CA 1
ATOM 4787 C C . VAL C 2 168 ? 25.691 21.491 21.962 1.00 28.59 168 VAL B C 1
ATOM 4788 O O . VAL C 2 168 ? 24.757 22.127 21.539 1.00 28.74 168 VAL B O 1
ATOM 4792 N N . PHE C 2 169 ? 26.537 21.994 22.827 1.00 29.32 169 PHE B N 1
ATOM 4793 C CA . PHE C 2 169 ? 26.334 23.294 23.489 1.00 30.41 169 PHE B CA 1
ATOM 4794 C C . PHE C 2 169 ? 26.750 24.385 22.530 1.00 31.80 169 PHE B C 1
ATOM 4795 O O . PHE C 2 169 ? 26.084 25.415 22.479 1.00 31.49 169 PHE B O 1
ATOM 4803 N N . ASP C 2 170 ? 27.773 24.145 21.727 1.00 31.85 170 ASP B N 1
ATOM 4804 C CA . ASP C 2 170 ? 28.198 25.138 20.727 1.00 33.37 170 ASP B CA 1
ATOM 4805 C C . ASP C 2 170 ? 27.024 25.352 19.774 1.00 33.55 170 ASP B C 1
ATOM 4806 O O . ASP C 2 170 ? 26.743 26.501 19.444 1.00 34.56 170 ASP B O 1
ATOM 4811 N N . GLU C 2 171 ? 26.390 24.263 19.332 1.00 32.01 171 GLU B N 1
ATOM 4812 C CA . GLU C 2 171 ? 25.289 24.347 18.349 1.00 32.53 171 GLU B CA 1
ATOM 4813 C C . GLU C 2 171 ? 24.053 24.940 18.993 1.00 31.68 171 GLU B C 1
ATOM 4814 O O . GLU C 2 171 ? 23.253 25.630 18.284 1.00 31.28 171 GLU B O 1
ATOM 4820 N N . ALA C 2 172 ? 23.858 24.683 20.266 1.00 32.15 172 ALA B N 1
ATOM 4821 C CA . ALA C 2 172 ? 22.705 25.279 20.986 1.00 33.57 172 ALA B CA 1
ATOM 4822 C C . ALA C 2 172 ? 22.862 26.809 20.952 1.00 34.09 172 ALA B C 1
ATOM 4823 O O . ALA C 2 172 ? 21.885 27.548 20.620 1.00 35.65 172 ALA B O 1
ATOM 4825 N N . ILE C 2 173 ? 24.058 27.283 21.243 1.00 33.86 173 ILE B N 1
ATOM 4826 C CA . ILE C 2 173 ? 24.311 28.749 21.217 1.00 35.71 173 ILE B CA 1
ATOM 4827 C C . ILE C 2 173 ? 24.145 29.270 19.781 1.00 37.08 173 ILE B C 1
ATOM 4828 O O . ILE C 2 173 ? 23.415 30.222 19.573 1.00 37.19 173 ILE B O 1
ATOM 4833 N N . ARG C 2 174 ? 24.769 28.590 18.832 1.00 37.01 174 ARG B N 1
ATOM 4834 C CA . ARG C 2 174 ? 24.694 29.016 17.414 1.00 41.00 174 ARG B CA 1
ATOM 4835 C C . ARG C 2 174 ? 23.235 29.083 16.946 1.00 40.75 174 ARG B C 1
ATOM 4836 O O . ARG C 2 174 ? 22.916 30.007 16.181 1.00 40.74 174 ARG B O 1
ATOM 4844 N N . ALA C 2 175 ? 22.390 28.146 17.404 1.00 36.43 175 ALA B N 1
ATOM 4845 C CA . ALA C 2 175 ? 20.985 28.089 16.958 1.00 37.76 175 ALA B CA 1
ATOM 4846 C C . ALA C 2 175 ? 20.232 29.357 17.402 1.00 38.46 175 ALA B C 1
ATOM 4847 O O . ALA C 2 175 ? 19.284 29.808 16.706 1.00 38.00 175 ALA B O 1
ATOM 4849 N N . VAL C 2 176 ? 20.587 29.898 18.547 1.00 39.41 176 VAL B N 1
ATOM 4850 C CA . VAL C 2 176 ? 19.892 31.111 19.086 1.00 43.65 176 VAL B CA 1
ATOM 4851 C C . VAL C 2 176 ? 20.457 32.368 18.416 1.00 51.69 176 VAL B C 1
ATOM 4852 O O . VAL C 2 176 ? 19.632 33.228 17.981 1.00 52.55 176 VAL B O 1
ATOM 4856 N N . LEU C 2 177 ? 21.769 32.450 18.203 1.00 54.72 177 LEU B N 1
ATOM 4857 C CA . LEU C 2 177 ? 22.293 33.564 17.353 1.00 63.94 177 LEU B CA 1
ATOM 4858 C C . LEU C 2 177 ? 21.799 33.427 15.896 1.00 68.99 177 LEU B C 1
ATOM 4859 O O . LEU C 2 177 ? 21.716 34.467 15.217 1.00 74.29 177 LEU B O 1
ATOM 4864 N N . HIS C 2 178 ? 21.431 32.219 15.454 1.00 74.86 178 HIS B N 1
ATOM 4865 C CA . HIS C 2 178 ? 20.701 31.871 14.193 1.00 74.56 178 HIS B CA 1
ATOM 4866 C C . HIS C 2 178 ? 21.702 31.469 13.112 1.00 78.51 178 HIS B C 1
ATOM 4867 O O . HIS C 2 178 ? 21.270 30.574 12.388 1.00 84.47 178 HIS B O 1
ATOM 4874 N N . MET D 2 1 ? -0.231 -7.034 8.974 1.00 75.70 1 MET D N 1
ATOM 4875 C CA . MET D 2 1 ? -1.290 -7.225 7.953 1.00 77.61 1 MET D CA 1
ATOM 4876 C C . MET D 2 1 ? -0.672 -7.130 6.552 1.00 75.63 1 MET D C 1
ATOM 4877 O O . MET D 2 1 ? 0.204 -6.261 6.370 1.00 77.81 1 MET D O 1
ATOM 4882 N N . GLN D 2 2 ? -1.110 -7.974 5.603 1.00 68.57 2 GLN D N 1
ATOM 4883 C CA . GLN D 2 2 ? -0.823 -7.790 4.166 1.00 60.64 2 GLN D CA 1
ATOM 4884 C C . GLN D 2 2 ? -1.219 -6.323 3.866 1.00 53.36 2 GLN D C 1
ATOM 4885 O O . GLN D 2 2 ? -0.318 -5.557 3.528 1.00 55.40 2 GLN D O 1
ATOM 4891 N N . ALA D 2 3 ? -2.486 -5.900 3.986 1.00 46.85 3 ALA D N 1
ATOM 4892 C CA . ALA D 2 3 ? -2.963 -4.741 3.192 1.00 42.17 3 ALA D CA 1
ATOM 4893 C C . ALA D 2 3 ? -3.859 -3.842 4.054 1.00 39.36 3 ALA D C 1
ATOM 4894 O O . ALA D 2 3 ? -4.649 -4.376 4.816 1.00 39.41 3 ALA D O 1
ATOM 4896 N N . ILE D 2 4 ? -3.611 -2.542 4.014 1.00 34.06 4 ILE D N 1
ATOM 4897 C CA . ILE D 2 4 ? -4.401 -1.569 4.812 1.00 33.55 4 ILE D CA 1
ATOM 4898 C C . ILE D 2 4 ? -5.064 -0.634 3.827 1.00 31.17 4 ILE D C 1
ATOM 4899 O O . ILE D 2 4 ? -4.366 -0.194 2.929 1.00 32.51 4 ILE D O 1
ATOM 4904 N N . LYS D 2 5 ? -6.349 -0.338 4.026 1.00 29.01 5 LYS D N 1
ATOM 4905 C CA . LYS D 2 5 ? -7.043 0.707 3.244 1.00 28.43 5 LYS D CA 1
ATOM 4906 C C . LYS D 2 5 ? -7.124 1.983 4.068 1.00 26.84 5 LYS D C 1
ATOM 4907 O O . LYS D 2 5 ? -7.843 1.990 5.108 1.00 27.99 5 LYS D O 1
ATOM 4913 N N . CYS D 2 6 ? -6.331 2.969 3.666 1.00 25.82 6 CYS D N 1
ATOM 4914 C CA . CYS D 2 6 ? -6.340 4.298 4.336 1.00 26.12 6 CYS D CA 1
ATOM 4915 C C . CYS D 2 6 ? -7.028 5.304 3.414 1.00 26.45 6 CYS D C 1
ATOM 4916 O O . CYS D 2 6 ? -6.602 5.458 2.275 1.00 28.20 6 CYS D O 1
ATOM 4919 N N . VAL D 2 7 ? -8.093 5.936 3.887 1.00 25.97 7 VAL D N 1
ATOM 4920 C CA . VAL D 2 7 ? -8.910 6.920 3.138 1.00 25.56 7 VAL D CA 1
ATOM 4921 C C . VAL D 2 7 ? -8.712 8.311 3.761 1.00 26.23 7 VAL D C 1
ATOM 4922 O O . VAL D 2 7 ? -8.789 8.495 4.966 1.00 24.40 7 VAL D O 1
ATOM 4926 N N . VAL D 2 8 ? -8.455 9.283 2.890 1.00 24.06 8 VAL D N 1
ATOM 4927 C CA . VAL D 2 8 ? -8.184 10.677 3.252 1.00 24.91 8 VAL D CA 1
ATOM 4928 C C . VAL D 2 8 ? -9.401 11.516 2.860 1.00 26.94 8 VAL D C 1
ATOM 4929 O O . VAL D 2 8 ? -9.783 11.491 1.701 1.00 26.73 8 VAL D O 1
ATOM 4933 N N . VAL D 2 9 ? -9.967 12.274 3.812 1.00 25.42 9 VAL D N 1
ATOM 4934 C CA . VAL D 2 9 ? -11.060 13.238 3.578 1.00 26.53 9 VAL D CA 1
ATOM 4935 C C . VAL D 2 9 ? -10.680 14.598 4.132 1.00 25.92 9 VAL D C 1
ATOM 4936 O O . VAL D 2 9 ? -9.791 14.714 5.024 1.00 24.65 9 VAL D O 1
ATOM 4940 N N . GLY D 2 10 ? -11.220 15.640 3.520 1.00 25.80 10 GLY D N 1
ATOM 4941 C CA . GLY D 2 10 ? -10.913 17.013 3.962 1.00 26.84 10 GLY D CA 1
ATOM 4942 C C . GLY D 2 10 ? -11.266 17.984 2.882 1.00 28.46 10 GLY D C 1
ATOM 4943 O O . GLY D 2 10 ? -11.458 17.506 1.747 1.00 28.27 10 GLY D O 1
ATOM 4944 N N . ASP D 2 11 ? -11.344 19.249 3.247 1.00 29.14 11 ASP D N 1
ATOM 4945 C CA . ASP D 2 11 ? -11.711 20.335 2.294 1.00 31.71 11 ASP D CA 1
ATOM 4946 C C . ASP D 2 11 ? -10.685 20.422 1.162 1.00 36.96 11 ASP D C 1
ATOM 4947 O O . ASP D 2 11 ? -9.506 20.058 1.309 1.00 33.11 11 ASP D O 1
ATOM 4952 N N . GLY D 2 12 ? -11.125 21.038 0.083 1.00 39.95 12 GLY D N 1
ATOM 4953 C CA . GLY D 2 12 ? -10.463 20.998 -1.220 1.00 46.82 12 GLY D CA 1
ATOM 4954 C C . GLY D 2 12 ? -9.152 21.727 -1.192 1.00 46.01 12 GLY D C 1
ATOM 4955 O O . GLY D 2 12 ? -8.356 21.476 -2.116 1.00 50.54 12 GLY D O 1
ATOM 4956 N N . ALA D 2 13 ? -8.900 22.576 -0.205 1.00 44.30 13 ALA D N 1
ATOM 4957 C CA . ALA D 2 13 ? -7.596 23.271 -0.094 1.00 50.15 13 ALA D CA 1
ATOM 4958 C C . ALA D 2 13 ? -6.933 23.039 1.284 1.00 52.35 13 ALA D C 1
ATOM 4959 O O . ALA D 2 13 ? -6.210 23.891 1.831 1.00 56.30 13 ALA D O 1
ATOM 4961 N N . VAL D 2 14 ? -7.105 21.847 1.827 1.00 41.78 14 VAL D N 1
ATOM 4962 C CA . VAL D 2 14 ? -6.204 21.222 2.818 1.00 37.42 14 VAL D CA 1
ATOM 4963 C C . VAL D 2 14 ? -4.849 20.927 2.152 1.00 33.61 14 VAL D C 1
ATOM 4964 O O . VAL D 2 14 ? -3.921 20.669 2.871 1.00 31.58 14 VAL D O 1
ATOM 4968 N N . GLY D 2 15 ? -4.777 20.745 0.834 1.00 31.09 15 GLY D N 1
ATOM 4969 C CA . GLY D 2 15 ? -3.592 20.255 0.113 1.00 31.86 15 GLY D CA 1
ATOM 4970 C C . GLY D 2 15 ? -3.441 18.737 0.218 1.00 29.86 15 GLY D C 1
ATOM 4971 O O . GLY D 2 15 ? -2.347 18.249 0.505 1.00 30.64 15 GLY D O 1
ATOM 4972 N N . LYS D 2 16 ? -4.530 17.969 0.109 1.00 28.36 16 LYS D N 1
ATOM 4973 C CA . LYS D 2 16 ? -4.484 16.496 0.227 1.00 26.97 16 LYS D CA 1
ATOM 4974 C C . LYS D 2 16 ? -3.548 15.950 -0.879 1.00 25.01 16 LYS D C 1
ATOM 4975 O O . LYS D 2 16 ? -2.855 14.968 -0.594 1.00 25.17 16 LYS D O 1
ATOM 4981 N N . THR D 2 17 ? -3.560 16.555 -2.056 1.00 26.03 17 THR D N 1
ATOM 4982 C CA . THR D 2 17 ? -2.661 16.076 -3.154 1.00 26.95 17 THR D CA 1
ATOM 4983 C C . THR D 2 17 ? -1.185 16.183 -2.735 1.00 26.87 17 THR D C 1
ATOM 4984 O O . THR D 2 17 ? -0.432 15.192 -2.832 1.00 28.80 17 THR D O 1
ATOM 4988 N N . CYS D 2 18 ? -0.784 17.340 -2.229 1.00 29.44 18 CYS D N 1
ATOM 4989 C CA . CYS D 2 18 ? 0.621 17.588 -1.821 1.00 31.55 18 CYS D CA 1
ATOM 4990 C C . CYS D 2 18 ? 0.980 16.621 -0.709 1.00 28.95 18 CYS D C 1
ATOM 4991 O O . CYS D 2 18 ? 2.113 16.153 -0.700 1.00 31.02 18 CYS D O 1
ATOM 4994 N N . LEU D 2 19 ? 0.081 16.430 0.270 1.00 28.31 19 LEU D N 1
ATOM 4995 C CA . LEU D 2 19 ? 0.326 15.483 1.383 1.00 29.07 19 LEU D CA 1
ATOM 4996 C C . LEU D 2 19 ? 0.707 14.108 0.830 1.00 27.99 19 LEU D C 1
ATOM 4997 O O . LEU D 2 19 ? 1.678 13.516 1.248 1.00 28.75 19 LEU D O 1
ATOM 5002 N N . LEU D 2 20 ? -0.107 13.582 -0.072 1.00 25.97 20 LEU D N 1
ATOM 5003 C CA . LEU D 2 20 ? 0.078 12.215 -0.605 1.00 26.05 20 LEU D CA 1
ATOM 5004 C C . LEU D 2 20 ? 1.215 12.117 -1.592 1.00 27.08 20 LEU D C 1
ATOM 5005 O O . LEU D 2 20 ? 1.920 11.099 -1.523 1.00 29.40 20 LEU D O 1
ATOM 5010 N N . ILE D 2 21 ? 1.421 13.127 -2.439 1.00 28.73 21 ILE D N 1
ATOM 5011 C CA . ILE D 2 21 ? 2.595 13.159 -3.369 1.00 29.56 21 ILE D CA 1
ATOM 5012 C C . ILE D 2 21 ? 3.871 13.245 -2.557 1.00 30.76 21 ILE D C 1
ATOM 5013 O O . ILE D 2 21 ? 4.811 12.544 -2.852 1.00 30.99 21 ILE D O 1
ATOM 5018 N N . SER D 2 22 ? 3.925 14.132 -1.567 1.00 31.88 22 SER D N 1
ATOM 5019 C CA . SER D 2 22 ? 5.168 14.332 -0.786 1.00 33.01 22 SER D CA 1
ATOM 5020 C C . SER D 2 22 ? 5.507 13.033 -0.067 1.00 32.30 22 SER D C 1
ATOM 5021 O O . SER D 2 22 ? 6.692 12.634 -0.018 1.00 33.01 22 SER D O 1
ATOM 5024 N N . TYR D 2 23 ? 4.505 12.365 0.547 1.00 33.13 23 TYR D N 1
ATOM 5025 C CA . TYR D 2 23 ? 4.751 11.076 1.224 1.00 31.19 23 TYR D CA 1
ATOM 5026 C C . TYR D 2 23 ? 5.232 10.011 0.251 1.00 32.79 23 TYR D C 1
ATOM 5027 O O . TYR D 2 23 ? 6.152 9.239 0.623 1.00 32.78 23 TYR D O 1
ATOM 5036 N N . THR D 2 24 ? 4.641 9.922 -0.944 1.00 31.89 24 THR D N 1
ATOM 5037 C CA . THR D 2 24 ? 4.880 8.728 -1.800 1.00 33.40 24 THR D CA 1
ATOM 5038 C C . THR D 2 24 ? 6.097 8.951 -2.696 1.00 38.03 24 THR D C 1
ATOM 5039 O O . THR D 2 24 ? 6.532 7.977 -3.309 1.00 40.74 24 THR D O 1
ATOM 5043 N N . THR D 2 25 ? 6.529 10.180 -2.914 1.00 38.01 25 THR D N 1
ATOM 5044 C CA . THR D 2 25 ? 7.594 10.432 -3.927 1.00 41.16 25 THR D CA 1
ATOM 5045 C C . THR D 2 25 ? 8.820 11.091 -3.307 1.00 42.97 25 THR D C 1
ATOM 5046 O O . THR D 2 25 ? 9.898 10.940 -3.903 1.00 47.44 25 THR D O 1
ATOM 5050 N N . ASN D 2 26 ? 8.680 11.862 -2.228 1.00 47.06 26 ASN D N 1
ATOM 5051 C CA . ASN D 2 26 ? 9.785 12.709 -1.690 1.00 55.83 26 ASN D CA 1
ATOM 5052 C C . ASN D 2 26 ? 10.403 13.509 -2.865 1.00 63.30 26 ASN D C 1
ATOM 5053 O O . ASN D 2 26 ? 11.643 13.499 -3.059 1.00 68.40 26 ASN D O 1
ATOM 5058 N N . ALA D 2 27 ? 9.537 14.113 -3.690 1.00 66.85 27 ALA D N 1
ATOM 5059 C CA . ALA D 2 27 ? 9.886 15.067 -4.767 1.00 68.73 27 ALA D CA 1
ATOM 5060 C C . ALA D 2 27 ? 10.589 16.277 -4.130 1.00 74.21 27 ALA D C 1
ATOM 5061 O O . ALA D 2 27 ? 10.182 16.655 -2.997 1.00 72.95 27 ALA D O 1
ATOM 5063 N N . PHE D 2 28 ? 11.600 16.870 -4.787 1.00 80.88 28 PHE D N 1
ATOM 5064 C CA . PHE D 2 28 ? 12.291 18.089 -4.267 1.00 85.08 28 PHE D CA 1
ATOM 5065 C C . PHE D 2 28 ? 11.336 19.279 -4.402 1.00 82.14 28 PHE D C 1
ATOM 5066 O O . PHE D 2 28 ? 10.620 19.377 -5.394 1.00 74.95 28 PHE D O 1
ATOM 5074 N N . PRO D 2 29 ? 11.262 20.200 -3.404 1.00 82.81 29 PRO D N 1
ATOM 5075 C CA . PRO D 2 29 ? 10.483 21.434 -3.557 1.00 79.60 29 PRO D CA 1
ATOM 5076 C C . PRO D 2 29 ? 10.872 22.150 -4.864 1.00 75.62 29 PRO D C 1
ATOM 5077 O O . PRO D 2 29 ? 12.041 22.155 -5.246 1.00 72.98 29 PRO D O 1
ATOM 5081 N N . GLY D 2 30 ? 9.875 22.669 -5.578 1.00 69.67 30 GLY D N 1
ATOM 5082 C CA . GLY D 2 30 ? 10.053 23.241 -6.922 1.00 67.07 30 GLY D CA 1
ATOM 5083 C C . GLY D 2 30 ? 9.714 22.270 -8.045 1.00 64.37 30 GLY D C 1
ATOM 5084 O O . GLY D 2 30 ? 9.543 22.764 -9.183 1.00 62.36 30 GLY D O 1
ATOM 5085 N N . GLU D 2 31 ? 9.660 20.950 -7.807 1.00 61.01 31 GLU D N 1
ATOM 5086 C CA . GLU D 2 31 ? 9.172 19.989 -8.851 1.00 60.72 31 GLU D CA 1
ATOM 5087 C C . GLU D 2 31 ? 7.680 20.195 -9.111 1.00 55.82 31 GLU D C 1
ATOM 5088 O O . GLU D 2 31 ? 6.967 20.600 -8.190 1.00 51.19 31 GLU D O 1
ATOM 5094 N N . TYR D 2 32 ? 7.226 19.887 -10.338 1.00 52.02 32 TYR D N 1
ATOM 5095 C CA . TYR D 2 32 ? 5.825 20.107 -10.748 1.00 47.50 32 TYR D CA 1
ATOM 5096 C C . TYR D 2 32 ? 4.939 19.113 -9.985 1.00 45.21 32 TYR D C 1
ATOM 5097 O O . TYR D 2 32 ? 5.173 17.907 -10.004 1.00 46.92 32 TYR D O 1
ATOM 5106 N N . ILE D 2 33 ? 3.909 19.611 -9.342 1.00 39.68 33 ILE D N 1
ATOM 5107 C CA . ILE D 2 33 ? 2.991 18.720 -8.596 1.00 38.05 33 ILE D CA 1
ATOM 5108 C C . ILE D 2 33 ? 1.656 18.747 -9.309 1.00 34.99 33 ILE D C 1
ATOM 5109 O O . ILE D 2 33 ? 1.142 19.810 -9.634 1.00 36.87 33 ILE D O 1
ATOM 5114 N N . PRO D 2 34 ? 1.111 17.565 -9.655 1.00 34.75 34 PRO D N 1
ATOM 5115 C CA . PRO D 2 34 ? -0.140 17.505 -10.402 1.00 33.64 34 PRO D CA 1
ATOM 5116 C C . PRO D 2 34 ? -1.301 17.969 -9.517 1.00 32.89 34 PRO D C 1
ATOM 5117 O O . PRO D 2 34 ? -1.187 18.000 -8.322 1.00 33.64 34 PRO D O 1
ATOM 5121 N N . THR D 2 35 ? -2.437 18.243 -10.129 1.00 31.40 35 THR D N 1
ATOM 5122 C CA . THR D 2 35 ? -3.684 18.623 -9.460 1.00 30.43 35 THR D CA 1
ATOM 5123 C C . THR D 2 35 ? -4.168 17.511 -8.542 1.00 29.77 35 THR D C 1
ATOM 5124 O O . THR D 2 35 ? -4.643 17.898 -7.440 1.00 29.81 35 THR D O 1
ATOM 5128 N N . VAL D 2 36 ? -4.235 16.241 -9.006 1.00 27.44 36 VAL D N 1
ATOM 5129 C CA . VAL D 2 36 ? -4.811 15.137 -8.184 1.00 26.13 36 VAL D CA 1
ATOM 5130 C C . VAL D 2 36 ? -3.750 14.053 -7.938 1.00 25.98 36 VAL D C 1
ATOM 5131 O O . VAL D 2 36 ? -2.874 13.806 -8.791 1.00 25.44 36 VAL D O 1
ATOM 5135 N N . PHE D 2 37 ? -3.865 13.374 -6.818 1.00 24.38 37 PHE D N 1
ATOM 5136 C CA . PHE D 2 37 ? -3.128 12.148 -6.497 1.00 25.24 37 PHE D CA 1
ATOM 5137 C C . PHE D 2 37 ? -3.852 10.973 -7.168 1.00 24.42 37 PHE D C 1
ATOM 5138 O O . PHE D 2 37 ? -5.111 11.026 -7.322 1.00 23.72 37 PHE D O 1
ATOM 5146 N N . ASP D 2 38 ? -3.132 9.972 -7.614 1.00 24.20 38 ASP D N 1
ATOM 5147 C CA . ASP D 2 38 ? -3.720 8.850 -8.415 1.00 24.43 38 ASP D CA 1
ATOM 5148 C C . ASP D 2 38 ? -4.151 7.611 -7.594 1.00 25.46 38 ASP D C 1
ATOM 5149 O O . ASP D 2 38 ? -4.641 6.636 -8.201 1.00 24.69 38 ASP D O 1
ATOM 5154 N N . ASN D 2 39 ? -4.088 7.689 -6.272 1.00 24.17 39 ASN D N 1
ATOM 5155 C CA . ASN D 2 39 ? -4.648 6.672 -5.379 1.00 24.35 39 ASN D CA 1
ATOM 5156 C C . ASN D 2 39 ? -3.976 5.335 -5.587 1.00 25.60 39 ASN D C 1
ATOM 5157 O O . ASN D 2 39 ? -4.616 4.321 -5.312 1.00 27.65 39 ASN D O 1
ATOM 5162 N N . TYR D 2 40 ? -2.686 5.290 -5.940 1.00 26.29 40 TYR D N 1
ATOM 5163 C CA . TYR D 2 40 ? -1.926 4.027 -5.989 1.00 27.23 40 TYR D CA 1
ATOM 5164 C C . TYR D 2 40 ? -1.294 3.772 -4.612 1.00 28.37 40 TYR D C 1
ATOM 5165 O O . TYR D 2 40 ? -0.880 4.726 -3.855 1.00 28.23 40 TYR D O 1
ATOM 5174 N N . SER D 2 41 ? -1.249 2.497 -4.282 1.00 28.94 41 SER D N 1
ATOM 5175 C CA . SER D 2 41 ? -0.744 2.001 -2.972 1.00 28.68 41 SER D CA 1
ATOM 5176 C C . SER D 2 41 ? 0.771 2.198 -2.904 1.00 31.14 41 SER D C 1
ATOM 5177 O O . SER D 2 41 ? 1.446 2.275 -3.953 1.00 31.80 41 SER D O 1
ATOM 5180 N N . ALA D 2 42 ? 1.280 2.132 -1.693 1.00 31.31 42 ALA D N 1
ATOM 5181 C CA . ALA D 2 42 ? 2.722 2.225 -1.384 1.00 34.44 42 ALA D CA 1
ATOM 5182 C C . ALA D 2 42 ? 3.033 1.042 -0.484 1.00 33.98 42 ALA D C 1
ATOM 5183 O O . ALA D 2 42 ? 2.199 0.776 0.421 1.00 36.82 42 ALA D O 1
ATOM 5185 N N . ASN D 2 43 ? 4.116 0.360 -0.793 1.00 32.99 43 ASN D N 1
ATOM 5186 C CA . ASN D 2 43 ? 4.626 -0.751 0.055 1.00 35.32 43 ASN D CA 1
ATOM 5187 C C . ASN D 2 43 ? 5.524 -0.139 1.107 1.00 38.97 43 ASN D C 1
ATOM 5188 O O . ASN D 2 43 ? 6.411 0.605 0.728 1.00 39.74 43 ASN D O 1
ATOM 5193 N N . VAL D 2 44 ? 5.321 -0.469 2.377 1.00 41.57 44 VAL D N 1
ATOM 5194 C CA . VAL D 2 44 ? 6.183 0.075 3.476 1.00 46.46 44 VAL D CA 1
ATOM 5195 C C . VAL D 2 44 ? 6.605 -1.094 4.363 1.00 50.75 44 VAL D C 1
ATOM 5196 O O . VAL D 2 44 ? 5.949 -2.191 4.294 1.00 52.59 44 VAL D O 1
ATOM 5200 N N . MET D 2 45 ? 7.761 -0.976 5.019 1.00 52.18 45 MET D N 1
ATOM 5201 C CA . MET D 2 45 ? 8.272 -2.100 5.853 1.00 56.45 45 MET D CA 1
ATOM 5202 C C . MET D 2 45 ? 7.787 -1.841 7.281 1.00 55.78 45 MET D C 1
ATOM 5203 O O . MET D 2 45 ? 7.956 -0.703 7.752 1.00 53.97 45 MET D O 1
ATOM 5208 N N . VAL D 2 46 ? 7.068 -2.804 7.853 1.00 54.24 46 VAL D N 1
ATOM 5209 C CA . VAL D 2 46 ? 6.640 -2.724 9.273 1.00 60.39 46 VAL D CA 1
ATOM 5210 C C . VAL D 2 46 ? 7.164 -3.976 9.989 1.00 60.85 46 VAL D C 1
ATOM 5211 O O . VAL D 2 46 ? 6.689 -5.096 9.693 1.00 60.23 46 VAL D O 1
ATOM 5215 N N . ASP D 2 47 ? 8.172 -3.778 10.837 1.00 68.56 47 ASP D N 1
ATOM 5216 C CA . ASP D 2 47 ? 8.740 -4.850 11.694 1.00 73.12 47 ASP D CA 1
ATOM 5217 C C . ASP D 2 47 ? 9.101 -6.027 10.783 1.00 73.32 47 ASP D C 1
ATOM 5218 O O . ASP D 2 47 ? 8.632 -7.190 11.039 1.00 75.53 47 ASP D O 1
ATOM 5223 N N . GLY D 2 48 ? 9.887 -5.714 9.741 1.00 67.39 48 GLY D N 1
ATOM 5224 C CA . GLY D 2 48 ? 10.535 -6.697 8.850 1.00 69.26 48 GLY D CA 1
ATOM 5225 C C . GLY D 2 48 ? 9.553 -7.413 7.946 1.00 68.76 48 GLY D C 1
ATOM 5226 O O . GLY D 2 48 ? 9.972 -8.398 7.339 1.00 74.65 48 GLY D O 1
ATOM 5227 N N . LYS D 2 49 ? 8.306 -6.906 7.820 1.00 68.69 49 LYS D N 1
ATOM 5228 C CA . LYS D 2 49 ? 7.212 -7.503 6.994 1.00 68.42 49 LYS D CA 1
ATOM 5229 C C . LYS D 2 49 ? 6.686 -6.442 6.031 1.00 58.38 49 LYS D C 1
ATOM 5230 O O . LYS D 2 49 ? 6.567 -5.291 6.437 1.00 57.09 49 LYS D O 1
ATOM 5236 N N . PRO D 2 50 ? 6.362 -6.787 4.765 1.00 55.47 50 PRO D N 1
ATOM 5237 C CA . PRO D 2 50 ? 5.795 -5.809 3.831 1.00 52.17 50 PRO D CA 1
ATOM 5238 C C . PRO D 2 50 ? 4.332 -5.531 4.217 1.00 49.63 50 PRO D C 1
ATOM 5239 O O . PRO D 2 50 ? 3.594 -6.496 4.494 1.00 50.64 50 PRO D O 1
ATOM 5243 N N . VAL D 2 51 ? 3.954 -4.261 4.156 1.00 45.76 51 VAL D N 1
ATOM 5244 C CA . VAL D 2 51 ? 2.568 -3.782 4.356 1.00 44.52 51 VAL D CA 1
ATOM 5245 C C . VAL D 2 51 ? 2.215 -2.968 3.107 1.00 39.80 51 VAL D C 1
ATOM 5246 O O . VAL D 2 51 ? 2.955 -2.033 2.767 1.00 38.16 51 VAL D O 1
ATOM 5250 N N . ASN D 2 52 ? 1.164 -3.384 2.459 1.00 37.30 52 ASN D N 1
ATOM 5251 C CA . ASN D 2 52 ? 0.622 -2.601 1.327 1.00 34.18 52 ASN D CA 1
ATOM 5252 C C . ASN D 2 52 ? -0.275 -1.504 1.916 1.00 32.56 52 ASN D C 1
ATOM 5253 O O . ASN D 2 52 ? -1.318 -1.834 2.497 1.00 33.72 52 ASN D O 1
ATOM 5258 N N . LEU D 2 53 ? 0.157 -0.245 1.863 1.00 33.17 53 LEU D N 1
ATOM 5259 C CA . LEU D 2 53 ? -0.616 0.904 2.378 1.00 30.99 53 LEU D CA 1
ATOM 5260 C C . LEU D 2 53 ? -1.410 1.518 1.237 1.00 28.71 53 LEU D C 1
ATOM 5261 O O . LEU D 2 53 ? -0.829 2.121 0.342 1.00 28.65 53 LEU D O 1
ATOM 5266 N N . GLY D 2 54 ? -2.686 1.150 1.138 1.00 27.96 54 GLY D N 1
ATOM 5267 C CA . GLY D 2 54 ? -3.573 1.750 0.138 1.00 29.19 54 GLY D CA 1
ATOM 5268 C C . GLY D 2 54 ? -3.884 3.179 0.565 1.00 27.77 54 GLY D C 1
ATOM 5269 O O . GLY D 2 54 ? -4.146 3.432 1.754 1.00 28.56 54 GLY D O 1
ATOM 5270 N N . LEU D 2 55 ? -3.696 4.141 -0.338 1.00 28.13 55 LEU D N 1
ATOM 5271 C CA . LEU D 2 55 ? -3.756 5.582 -0.001 1.00 27.79 55 LEU D CA 1
ATOM 5272 C C . LEU D 2 55 ? -4.790 6.150 -0.936 1.00 28.67 55 LEU D C 1
ATOM 5273 O O . LEU D 2 55 ? -4.498 6.163 -2.153 1.00 27.18 55 LEU D O 1
ATOM 5278 N N . TRP D 2 56 ? -5.972 6.399 -0.432 1.00 25.03 56 TRP D N 1
ATOM 5279 C CA . TRP D 2 56 ? -7.030 7.008 -1.255 1.00 25.92 56 TRP D CA 1
ATOM 5280 C C . TRP D 2 56 ? -7.406 8.383 -0.754 1.00 26.26 56 TRP D C 1
ATOM 5281 O O . TRP D 2 56 ? -8.154 8.482 0.195 1.00 26.67 56 TRP D O 1
ATOM 5292 N N . ASP D 2 57 ? -7.088 9.369 -1.569 1.00 24.53 57 ASP D N 1
ATOM 5293 C CA . ASP D 2 57 ? -7.776 10.656 -1.531 1.00 24.51 57 ASP D CA 1
ATOM 5294 C C . ASP D 2 57 ? -9.224 10.439 -2.003 1.00 24.64 57 ASP D C 1
ATOM 5295 O O . ASP D 2 57 ? -9.498 9.440 -2.716 1.00 24.45 57 ASP D O 1
ATOM 5300 N N . THR D 2 58 ? -10.116 11.286 -1.509 1.00 24.31 58 THR D N 1
ATOM 5301 C CA . THR D 2 58 ? -11.539 11.295 -1.937 1.00 25.57 58 THR D CA 1
ATOM 5302 C C . THR D 2 58 ? -11.814 12.567 -2.709 1.00 26.13 58 THR D C 1
ATOM 5303 O O . THR D 2 58 ? -11.102 13.548 -2.536 1.00 26.01 58 THR D O 1
ATOM 5307 N N . ALA D 2 59 ? -12.808 12.519 -3.590 1.00 25.53 59 ALA D N 1
ATOM 5308 C CA . ALA D 2 59 ? -13.277 13.680 -4.351 1.00 27.12 59 ALA D CA 1
ATOM 5309 C C . ALA D 2 59 ? -14.175 14.484 -3.394 1.00 28.59 59 ALA D C 1
ATOM 5310 O O . ALA D 2 59 ? -15.336 14.085 -3.184 1.00 30.43 59 ALA D O 1
ATOM 5312 N N . GLY D 2 60 ? -13.598 15.497 -2.805 1.00 28.69 60 GLY D N 1
ATOM 5313 C CA . GLY D 2 60 ? -14.164 16.265 -1.671 1.00 30.52 60 GLY D CA 1
ATOM 5314 C C . GLY D 2 60 ? -15.230 17.254 -2.086 1.00 33.38 60 GLY D C 1
ATOM 5315 O O . GLY D 2 60 ? -15.880 17.827 -1.181 1.00 34.33 60 GLY D O 1
ATOM 5316 N N . GLN D 2 61 ? -15.370 17.542 -3.369 1.00 33.77 61 GLN D N 1
ATOM 5317 C CA . GLN D 2 61 ? -16.305 18.574 -3.879 1.00 36.09 61 GLN D CA 1
ATOM 5318 C C . GLN D 2 61 ? -17.731 18.215 -3.429 1.00 37.81 61 GLN D C 1
ATOM 5319 O O . GLN D 2 61 ? -18.084 17.052 -3.411 1.00 35.20 61 GLN D O 1
ATOM 5325 N N . GLU D 2 62 ? -18.559 19.201 -3.095 1.00 40.47 62 GLU D N 1
ATOM 5326 C CA . GLU D 2 62 ? -19.894 18.865 -2.547 1.00 41.47 62 GLU D CA 1
ATOM 5327 C C . GLU D 2 62 ? -20.777 18.201 -3.614 1.00 40.42 62 GLU D C 1
ATOM 5328 O O . GLU D 2 62 ? -21.634 17.448 -3.238 1.00 38.56 62 GLU D O 1
ATOM 5334 N N . ASP D 2 63 ? -20.563 18.387 -4.916 1.00 39.79 63 ASP D N 1
ATOM 5335 C CA . ASP D 2 63 ? -21.384 17.674 -5.926 1.00 42.23 63 ASP D CA 1
ATOM 5336 C C . ASP D 2 63 ? -21.021 16.190 -5.983 1.00 37.14 63 ASP D C 1
ATOM 5337 O O . ASP D 2 63 ? -21.725 15.458 -6.654 1.00 39.09 63 ASP D O 1
ATOM 5342 N N . TYR D 2 64 ? -20.032 15.753 -5.233 1.00 35.77 64 TYR D N 1
ATOM 5343 C CA . TYR D 2 64 ? -19.750 14.296 -5.083 1.00 34.46 64 TYR D CA 1
ATOM 5344 C C . TYR D 2 64 ? -20.206 13.774 -3.737 1.00 33.72 64 TYR D C 1
ATOM 5345 O O . TYR D 2 64 ? -19.904 12.649 -3.379 1.00 32.91 64 TYR D O 1
ATOM 5354 N N . ASP D 2 65 ? -21.033 14.548 -3.026 1.00 35.54 65 ASP D N 1
ATOM 5355 C CA . ASP D 2 65 ? -21.450 14.121 -1.674 1.00 36.12 65 ASP D CA 1
ATOM 5356 C C . ASP D 2 65 ? -22.172 12.772 -1.741 1.00 35.00 65 ASP D C 1
ATOM 5357 O O . ASP D 2 65 ? -22.023 11.955 -0.814 1.00 36.48 65 ASP D O 1
ATOM 5362 N N . ARG D 2 66 ? -23.063 12.602 -2.721 1.00 35.76 66 ARG D N 1
ATOM 5363 C CA . ARG D 2 66 ? -23.877 11.378 -2.771 1.00 37.60 66 ARG D CA 1
ATOM 5364 C C . ARG D 2 66 ? -22.979 10.201 -3.064 1.00 36.17 66 ARG D C 1
ATOM 5365 O O . ARG D 2 66 ? -23.216 9.168 -2.526 1.00 36.83 66 ARG D O 1
ATOM 5373 N N . LEU D 2 67 ? -21.963 10.332 -3.938 1.00 33.12 67 LEU D N 1
ATOM 5374 C CA . LEU D 2 67 ? -21.226 9.121 -4.397 1.00 33.87 67 LEU D CA 1
ATOM 5375 C C . LEU D 2 67 ? -19.910 8.896 -3.657 1.00 31.44 67 LEU D C 1
ATOM 5376 O O . LEU D 2 67 ? -19.454 7.748 -3.675 1.00 32.34 67 LEU D O 1
ATOM 5381 N N . ARG D 2 68 ? -19.406 9.891 -2.974 1.00 31.83 68 ARG D N 1
ATOM 5382 C CA . ARG D 2 68 ? -18.084 9.779 -2.272 1.00 29.98 68 ARG D CA 1
ATOM 5383 C C . ARG D 2 68 ? -18.121 8.594 -1.304 1.00 30.13 68 ARG D C 1
ATOM 5384 O O . ARG D 2 68 ? -17.143 7.840 -1.188 1.00 29.52 68 ARG D O 1
ATOM 5392 N N . PRO D 2 69 ? -19.234 8.327 -0.600 1.00 31.48 69 PRO D N 1
ATOM 5393 C CA . PRO D 2 69 ? -19.229 7.207 0.339 1.00 33.29 69 PRO D CA 1
ATOM 5394 C C . PRO D 2 69 ? -19.025 5.818 -0.277 1.00 33.94 69 PRO D C 1
ATOM 5395 O O . PRO D 2 69 ? -18.654 4.884 0.447 1.00 35.17 69 PRO D O 1
ATOM 5399 N N . LEU D 2 70 ? -19.169 5.681 -1.598 1.00 32.77 70 LEU D N 1
ATOM 5400 C CA . LEU D 2 70 ? -18.832 4.396 -2.267 1.00 31.94 70 LEU D CA 1
ATOM 5401 C C . LEU D 2 70 ? -17.326 4.088 -2.124 1.00 29.70 70 LEU D C 1
ATOM 5402 O O . LEU D 2 70 ? -16.934 2.901 -2.410 1.00 29.19 70 LEU D O 1
ATOM 5407 N N . SER D 2 71 ? -16.535 5.071 -1.711 1.00 30.05 71 SER D N 1
ATOM 5408 C CA . SER D 2 71 ? -15.082 4.888 -1.467 1.00 28.11 71 SER D CA 1
ATOM 5409 C C . SER D 2 71 ? -14.863 4.271 -0.113 1.00 28.80 71 SER D C 1
ATOM 5410 O O . SER D 2 71 ? -13.741 3.841 0.126 1.00 28.41 71 SER D O 1
ATOM 5413 N N . TYR D 2 72 ? -15.867 4.316 0.796 1.00 28.79 72 TYR D N 1
ATOM 5414 C CA . TYR D 2 72 ? -15.607 3.986 2.228 1.00 30.84 72 TYR D CA 1
ATOM 5415 C C . TYR D 2 72 ? -15.678 2.515 2.637 1.00 31.42 72 TYR D C 1
ATOM 5416 O O . TYR D 2 72 ? -15.045 2.123 3.622 1.00 33.85 72 TYR D O 1
ATOM 5425 N N . PRO D 2 73 ? -16.343 1.585 1.932 1.00 32.44 73 PRO D N 1
ATOM 5426 C CA . PRO D 2 73 ? -16.337 0.203 2.398 1.00 33.27 73 PRO D CA 1
ATOM 5427 C C . PRO D 2 73 ? -14.949 -0.385 2.613 1.00 31.90 73 PRO D C 1
ATOM 5428 O O . PRO D 2 73 ? -14.057 -0.170 1.788 1.00 31.94 73 PRO D O 1
ATOM 5432 N N . GLN D 2 74 ? -14.852 -1.184 3.668 1.00 34.02 74 GLN D N 1
ATOM 5433 C CA . GLN D 2 74 ? -13.630 -1.927 4.112 1.00 34.34 74 GLN D CA 1
ATOM 5434 C C . GLN D 2 74 ? -12.458 -0.982 4.416 1.00 32.29 74 GLN D C 1
ATOM 5435 O O . GLN D 2 74 ? -11.350 -1.478 4.535 1.00 32.52 74 GLN D O 1
ATOM 5441 N N . THR D 2 75 ? -12.686 0.303 4.633 1.00 31.05 75 THR D N 1
ATOM 5442 C CA . THR D 2 75 ? -11.652 1.248 5.115 1.00 29.40 75 THR D CA 1
ATOM 5443 C C . THR D 2 75 ? -11.161 0.762 6.483 1.00 30.74 75 THR D C 1
ATOM 5444 O O . THR D 2 75 ? -12.004 0.370 7.358 1.00 31.74 75 THR D O 1
ATOM 5448 N N . ASP D 2 76 ? -9.846 0.679 6.636 1.00 30.72 76 ASP D N 1
ATOM 5449 C CA . ASP D 2 76 ? -9.152 0.345 7.902 1.00 31.75 76 ASP D CA 1
ATOM 5450 C C . ASP D 2 76 ? -8.912 1.597 8.778 1.00 31.93 76 ASP D C 1
ATOM 5451 O O . ASP D 2 76 ? -8.914 1.474 9.993 1.00 31.32 76 ASP D O 1
ATOM 5456 N N . VAL D 2 77 ? -8.646 2.759 8.181 1.00 28.45 77 VAL D N 1
ATOM 5457 C CA . VAL D 2 77 ? -8.315 4.012 8.925 1.00 28.22 77 VAL D CA 1
ATOM 5458 C C . VAL D 2 77 ? -8.601 5.213 8.027 1.00 27.33 77 VAL D C 1
ATOM 5459 O O . VAL D 2 77 ? -8.299 5.161 6.838 1.00 26.44 77 VAL D O 1
ATOM 5463 N N . PHE D 2 78 ? -9.131 6.250 8.650 1.00 27.41 78 PHE D N 1
ATOM 5464 C CA . PHE D 2 78 ? -9.414 7.526 7.982 1.00 27.23 78 PHE D CA 1
ATOM 5465 C C . PHE D 2 78 ? -8.441 8.585 8.503 1.00 27.98 78 PHE D C 1
ATOM 5466 O O . PHE D 2 78 ? -8.206 8.704 9.709 1.00 27.77 78 PHE D O 1
ATOM 5474 N N . LEU D 2 79 ? -7.888 9.367 7.591 1.00 25.92 79 LEU D N 1
ATOM 5475 C CA . LEU D 2 79 ? -7.215 10.635 7.919 1.00 26.40 79 LEU D CA 1
ATOM 5476 C C . LEU D 2 79 ? -8.223 11.748 7.623 1.00 27.31 79 LEU D C 1
ATOM 5477 O O . LEU D 2 79 ? -8.612 11.892 6.435 1.00 26.96 79 LEU D O 1
ATOM 5482 N N . ILE D 2 80 ? -8.722 12.424 8.649 1.00 26.36 80 ILE D N 1
ATOM 5483 C CA . ILE D 2 80 ? -9.618 13.597 8.467 1.00 27.87 80 ILE D CA 1
ATOM 5484 C C . ILE D 2 80 ? -8.688 14.801 8.534 1.00 28.18 80 ILE D C 1
ATOM 5485 O O . ILE D 2 80 ? -8.019 14.987 9.599 1.00 26.71 80 ILE D O 1
ATOM 5490 N N . CYS D 2 81 ? -8.572 15.553 7.436 1.00 26.64 81 CYS D N 1
ATOM 5491 C CA . CYS D 2 81 ? -7.542 16.606 7.270 1.00 26.73 81 CYS D CA 1
ATOM 5492 C C . CYS D 2 81 ? -8.169 17.985 7.283 1.00 27.14 81 CYS D C 1
ATOM 5493 O O . CYS D 2 81 ? -9.333 18.175 6.801 1.00 28.34 81 CYS D O 1
ATOM 5496 N N . PHE D 2 82 ? -7.457 18.934 7.833 1.00 25.96 82 PHE D N 1
ATOM 5497 C CA . PHE D 2 82 ? -7.774 20.364 7.758 1.00 26.52 82 PHE D CA 1
ATOM 5498 C C . PHE D 2 82 ? -6.456 21.098 7.583 1.00 27.48 82 PHE D C 1
ATOM 5499 O O . PHE D 2 82 ? -5.375 20.613 8.054 1.00 27.65 82 PHE D O 1
ATOM 5507 N N . SER D 2 83 ? -6.522 22.296 7.046 1.00 28.24 83 SER D N 1
ATOM 5508 C CA . SER D 2 83 ? -5.344 23.176 6.996 1.00 29.27 83 SER D CA 1
ATOM 5509 C C . SER D 2 83 ? -5.226 23.960 8.317 1.00 30.27 83 SER D C 1
ATOM 5510 O O . SER D 2 83 ? -6.196 24.628 8.703 1.00 30.44 83 SER D O 1
ATOM 5513 N N . LEU D 2 84 ? -4.038 23.967 8.911 1.00 30.81 84 LEU D N 1
ATOM 5514 C CA . LEU D 2 84 ? -3.772 24.752 10.119 1.00 32.63 84 LEU D CA 1
ATOM 5515 C C . LEU D 2 84 ? -3.947 26.256 9.866 1.00 34.18 84 LEU D C 1
ATOM 5516 O O . LEU D 2 84 ? -4.027 27.015 10.858 1.00 37.16 84 LEU D O 1
ATOM 5521 N N . VAL D 2 85 ? -3.977 26.693 8.601 1.00 33.44 85 VAL D N 1
ATOM 5522 C CA . VAL D 2 85 ? -4.131 28.146 8.320 1.00 37.12 85 VAL D CA 1
ATOM 5523 C C . VAL D 2 85 ? -5.523 28.394 7.696 1.00 37.98 85 VAL D C 1
ATOM 5524 O O . VAL D 2 85 ? -5.725 29.503 7.153 1.00 39.94 85 VAL D O 1
ATOM 5528 N N . SER D 2 86 ? -6.478 27.478 7.823 1.00 35.41 86 SER D N 1
ATOM 5529 C CA . SER D 2 86 ? -7.888 27.681 7.401 1.00 37.08 86 SER D CA 1
ATOM 5530 C C . SER D 2 86 ? -8.846 27.267 8.506 1.00 36.72 86 SER D C 1
ATOM 5531 O O . SER D 2 86 ? -9.302 26.138 8.561 1.00 34.11 86 SER D O 1
ATOM 5534 N N . PRO D 2 87 ? -9.338 28.238 9.299 1.00 37.66 87 PRO D N 1
ATOM 5535 C CA . PRO D 2 87 ? -10.318 27.930 10.323 1.00 39.50 87 PRO D CA 1
ATOM 5536 C C . PRO D 2 87 ? -11.564 27.304 9.708 1.00 37.51 87 PRO D C 1
ATOM 5537 O O . PRO D 2 87 ? -12.164 26.543 10.382 1.00 34.97 87 PRO D O 1
ATOM 5541 N N . ALA D 2 88 ? -12.017 27.770 8.538 1.00 37.64 88 ALA D N 1
ATOM 5542 C CA . ALA D 2 88 ? -13.203 27.160 7.895 1.00 38.76 88 ALA D CA 1
ATOM 5543 C C . ALA D 2 88 ? -12.986 25.636 7.684 1.00 34.70 88 ALA D C 1
ATOM 5544 O O . ALA D 2 88 ? -13.937 24.843 7.962 1.00 33.81 88 ALA D O 1
ATOM 5546 N N . SER D 2 89 ? -11.802 25.217 7.236 1.00 34.36 89 SER D N 1
ATOM 5547 C CA . SER D 2 89 ? -11.477 23.778 6.971 1.00 31.75 89 SER D CA 1
ATOM 5548 C C . SER D 2 89 ? -11.484 23.019 8.317 1.00 31.48 89 SER D C 1
ATOM 5549 O O . SER D 2 89 ? -11.918 21.854 8.354 1.00 29.11 89 SER D O 1
ATOM 5552 N N . PHE D 2 90 ? -11.059 23.699 9.402 1.00 31.48 90 PHE D N 1
ATOM 5553 C CA . PHE D 2 90 ? -11.024 23.100 10.748 1.00 30.97 90 PHE D CA 1
ATOM 5554 C C . PHE D 2 90 ? -12.463 22.910 11.227 1.00 32.99 90 PHE D C 1
ATOM 5555 O O . PHE D 2 90 ? -12.781 21.809 11.755 1.00 31.70 90 PHE D O 1
ATOM 5563 N N . GLU D 2 91 ? -13.346 23.916 11.083 1.00 35.53 91 GLU D N 1
ATOM 5564 C CA . GLU D 2 91 ? -14.752 23.730 11.543 1.00 36.82 91 GLU D CA 1
ATOM 5565 C C . GLU D 2 91 ? -15.424 22.618 10.702 1.00 34.47 91 GLU D C 1
ATOM 5566 O O . GLU D 2 91 ? -16.197 21.835 11.245 1.00 34.47 91 GLU D O 1
ATOM 5572 N N . ASN D 2 92 ? -15.051 22.457 9.438 1.00 34.00 92 ASN D N 1
ATOM 5573 C CA . ASN D 2 92 ? -15.600 21.381 8.573 1.00 33.73 92 ASN D CA 1
ATOM 5574 C C . ASN D 2 92 ? -15.168 19.977 9.040 1.00 31.21 92 ASN D C 1
ATOM 5575 O O . ASN D 2 92 ? -15.855 19.019 8.698 1.00 33.67 92 ASN D O 1
ATOM 5580 N N . VAL D 2 93 ? -14.108 19.828 9.839 1.00 29.07 93 VAL D N 1
ATOM 5581 C CA . VAL D 2 93 ? -13.816 18.567 10.505 1.00 30.34 93 VAL D CA 1
ATOM 5582 C C . VAL D 2 93 ? -15.074 18.096 11.262 1.00 31.51 93 VAL D C 1
ATOM 5583 O O . VAL D 2 93 ? -15.491 16.967 11.062 1.00 31.69 93 VAL D O 1
ATOM 5587 N N . ARG D 2 94 ? -15.680 18.939 12.090 1.00 33.89 94 ARG D N 1
ATOM 5588 C CA . ARG D 2 94 ? -16.784 18.425 12.933 1.00 35.63 94 ARG D CA 1
ATOM 5589 C C . ARG D 2 94 ? -18.120 18.653 12.239 1.00 35.48 94 ARG D C 1
ATOM 5590 O O . ARG D 2 94 ? -19.034 17.831 12.474 1.00 37.78 94 ARG D O 1
ATOM 5598 N N . ALA D 2 95 ? -18.221 19.672 11.400 1.00 35.70 95 ALA D N 1
ATOM 5599 C CA . ALA D 2 95 ? -19.487 20.011 10.703 1.00 38.49 95 ALA D CA 1
ATOM 5600 C C . ALA D 2 95 ? -19.787 19.032 9.569 1.00 37.97 95 ALA D C 1
ATOM 5601 O O . ALA D 2 95 ? -20.997 18.830 9.245 1.00 40.50 95 ALA D O 1
ATOM 5603 N N . LYS D 2 96 ? -18.774 18.564 8.850 1.00 36.04 96 LYS D N 1
ATOM 5604 C CA . LYS D 2 96 ? -18.978 17.760 7.636 1.00 36.14 96 LYS D CA 1
ATOM 5605 C C . LYS D 2 96 ? -18.258 16.426 7.680 1.00 33.40 96 LYS D C 1
ATOM 5606 O O . LYS D 2 96 ? -18.936 15.435 7.431 1.00 33.16 96 LYS D O 1
ATOM 5612 N N . TRP D 2 97 ? -16.939 16.378 7.849 1.00 31.51 97 TRP D N 1
ATOM 5613 C CA . TRP D 2 97 ? -16.163 15.135 7.576 1.00 30.80 97 TRP D CA 1
ATOM 5614 C C . TRP D 2 97 ? -16.398 14.061 8.633 1.00 30.63 97 TRP D C 1
ATOM 5615 O O . TRP D 2 97 ? -16.613 12.934 8.302 1.00 29.29 97 TRP D O 1
ATOM 5626 N N . TYR D 2 98 ? -16.345 14.444 9.909 1.00 30.73 98 TYR D N 1
ATOM 5627 C CA . TYR D 2 98 ? -16.532 13.482 11.020 1.00 31.74 98 TYR D CA 1
ATOM 5628 C C . TYR D 2 98 ? -17.938 12.880 10.858 1.00 32.24 98 TYR D C 1
ATOM 5629 O O . TYR D 2 98 ? -18.055 11.669 10.859 1.00 33.11 98 TYR D O 1
ATOM 5638 N N . PRO D 2 99 ? -19.052 13.640 10.735 1.00 34.81 99 PRO D N 1
ATOM 5639 C CA . PRO D 2 99 ? -20.369 13.000 10.593 1.00 35.74 99 PRO D CA 1
ATOM 5640 C C . PRO D 2 99 ? -20.477 12.116 9.346 1.00 35.84 99 PRO D C 1
ATOM 5641 O O . PRO D 2 99 ? -21.095 11.057 9.442 1.00 35.25 99 PRO D O 1
ATOM 5645 N N . GLU D 2 100 ? -19.872 12.540 8.236 1.00 34.21 100 GLU D N 1
ATOM 5646 C CA . GLU D 2 100 ? -19.928 11.758 6.960 1.00 33.87 100 GLU D CA 1
ATOM 5647 C C . GLU D 2 100 ? -19.220 10.422 7.142 1.00 32.50 100 GLU D C 1
ATOM 5648 O O . GLU D 2 100 ? -19.794 9.405 6.844 1.00 33.42 100 GLU D O 1
ATOM 5654 N N . VAL D 2 101 ? -18.032 10.427 7.728 1.00 32.01 101 VAL D N 1
ATOM 5655 C CA . VAL D 2 101 ? -17.236 9.211 7.927 1.00 32.43 101 VAL D CA 1
ATOM 5656 C C . VAL D 2 101 ? -18.003 8.309 8.865 1.00 33.63 101 VAL D C 1
ATOM 5657 O O . VAL D 2 101 ? -18.164 7.102 8.564 1.00 33.51 101 VAL D O 1
ATOM 5661 N N . ARG D 2 102 ? -18.472 8.893 9.966 1.00 34.25 102 ARG D N 1
ATOM 5662 C CA . ARG D 2 102 ? -19.149 8.083 10.992 1.00 35.60 102 ARG D CA 1
ATOM 5663 C C . ARG D 2 102 ? -20.482 7.563 10.484 1.00 36.92 102 ARG D C 1
ATOM 5664 O O . ARG D 2 102 ? -20.928 6.443 11.038 1.00 38.95 102 ARG D O 1
ATOM 5672 N N . HIS D 2 103 ? -21.180 8.294 9.611 1.00 36.74 103 HIS D N 1
ATOM 5673 C CA . HIS D 2 103 ? -22.468 7.761 9.045 1.00 39.32 103 HIS D CA 1
ATOM 5674 C C . HIS D 2 103 ? -22.160 6.364 8.469 1.00 40.59 103 HIS D C 1
ATOM 5675 O O . HIS D 2 103 ? -22.877 5.349 8.706 1.00 42.97 103 HIS D O 1
ATOM 5682 N N . HIS D 2 104 ? -21.117 6.292 7.625 1.00 38.09 104 HIS D N 1
ATOM 5683 C CA . HIS D 2 104 ? -20.848 5.069 6.842 1.00 37.37 104 HIS D CA 1
ATOM 5684 C C . HIS D 2 104 ? -20.011 4.043 7.602 1.00 38.25 104 HIS D C 1
ATOM 5685 O O . HIS D 2 104 ? -20.121 2.862 7.291 1.00 39.65 104 HIS D O 1
ATOM 5692 N N . CYS D 2 105 ? -19.108 4.494 8.478 1.00 37.34 105 CYS D N 1
ATOM 5693 C CA . CYS D 2 105 ? -18.066 3.682 9.138 1.00 37.15 105 CYS D CA 1
ATOM 5694 C C . CYS D 2 105 ? -18.030 4.017 10.622 1.00 37.96 105 CYS D C 1
ATOM 5695 O O . CYS D 2 105 ? -17.170 4.765 11.094 1.00 37.14 105 CYS D O 1
ATOM 5698 N N . PRO D 2 106 ? -19.016 3.518 11.394 1.00 39.72 106 PRO D N 1
ATOM 5699 C CA . PRO D 2 106 ? -19.141 3.925 12.787 1.00 42.01 106 PRO D CA 1
ATOM 5700 C C . PRO D 2 106 ? -17.905 3.720 13.656 1.00 41.05 106 PRO D C 1
ATOM 5701 O O . PRO D 2 106 ? -17.817 4.445 14.616 1.00 39.29 106 PRO D O 1
ATOM 5705 N N . ASN D 2 107 ? -17.092 2.712 13.346 1.00 40.45 107 ASN D N 1
ATOM 5706 C CA . ASN D 2 107 ? -16.098 2.144 14.293 1.00 43.65 107 ASN D CA 1
ATOM 5707 C C . ASN D 2 107 ? -14.678 2.319 13.777 1.00 39.76 107 ASN D C 1
ATOM 5708 O O . ASN D 2 107 ? -13.725 2.008 14.467 1.00 39.36 107 ASN D O 1
ATOM 5713 N N . THR D 2 108 ? -14.511 2.732 12.548 1.00 36.11 108 THR D N 1
ATOM 5714 C CA . THR D 2 108 ? -13.171 2.801 11.936 1.00 34.50 108 THR D CA 1
ATOM 5715 C C . THR D 2 108 ? -12.358 3.904 12.595 1.00 31.61 108 THR D C 1
ATOM 5716 O O . THR D 2 108 ? -12.800 5.053 12.707 1.00 31.48 108 THR D O 1
ATOM 5720 N N . PRO D 2 109 ? -11.111 3.614 13.013 1.00 32.29 109 PRO D N 1
ATOM 5721 C CA . PRO D 2 109 ? -10.309 4.668 13.581 1.00 32.02 109 PRO D CA 1
ATOM 5722 C C . PRO D 2 109 ? -10.096 5.885 12.692 1.00 30.46 109 PRO D C 1
ATOM 5723 O O . PRO D 2 109 ? -9.812 5.771 11.461 1.00 30.52 109 PRO D O 1
ATOM 5727 N N . ILE D 2 110 ? -10.132 7.041 13.348 1.00 29.59 110 ILE D N 1
ATOM 5728 C CA . ILE D 2 110 ? -9.872 8.362 12.728 1.00 28.57 110 ILE D CA 1
ATOM 5729 C C . ILE D 2 110 ? -8.563 8.942 13.295 1.00 28.22 110 ILE D C 1
ATOM 5730 O O . ILE D 2 110 ? -8.403 9.024 14.555 1.00 30.51 110 ILE D O 1
ATOM 5735 N N . ILE D 2 111 ? -7.715 9.414 12.400 1.00 27.31 111 ILE D N 1
ATOM 5736 C CA . ILE D 2 111 ? -6.591 10.315 12.758 1.00 27.93 111 ILE D CA 1
ATOM 5737 C C . ILE D 2 111 ? -6.977 11.697 12.273 1.00 27.64 111 ILE D C 1
ATOM 5738 O O . ILE D 2 111 ? -7.262 11.854 11.063 1.00 25.92 111 ILE D O 1
ATOM 5743 N N . LEU D 2 112 ? -6.901 12.666 13.171 1.00 26.57 112 LEU D N 1
ATOM 5744 C CA . LEU D 2 112 ? -7.069 14.074 12.787 1.00 26.17 112 LEU D CA 1
ATOM 5745 C C . LEU D 2 112 ? -5.699 14.629 12.381 1.00 26.37 112 LEU D C 1
ATOM 5746 O O . LEU D 2 112 ? -4.772 14.564 13.202 1.00 26.63 112 LEU D O 1
ATOM 5751 N N . VAL D 2 113 ? -5.620 15.199 11.188 1.00 25.87 113 VAL D N 1
ATOM 5752 C CA . VAL D 2 113 ? -4.364 15.731 10.607 1.00 26.46 113 VAL D CA 1
ATOM 5753 C C . VAL D 2 113 ? -4.524 17.196 10.275 1.00 26.35 113 VAL D C 1
ATOM 5754 O O . VAL D 2 113 ? -5.377 17.541 9.398 1.00 25.70 113 VAL D O 1
ATOM 5758 N N . GLY D 2 114 ? -3.661 18.012 10.858 1.00 26.46 114 GLY D N 1
ATOM 5759 C CA . GLY D 2 114 ? -3.531 19.427 10.447 1.00 28.43 114 GLY D CA 1
ATOM 5760 C C . GLY D 2 114 ? -2.390 19.554 9.461 1.00 28.76 114 GLY D C 1
ATOM 5761 O O . GLY D 2 114 ? -1.294 19.139 9.752 1.00 30.41 114 GLY D O 1
ATOM 5762 N N . THR D 2 115 ? -2.663 20.086 8.279 1.00 27.36 115 THR D N 1
ATOM 5763 C CA . THR D 2 115 ? -1.625 20.258 7.255 1.00 29.51 115 THR D CA 1
ATOM 5764 C C . THR D 2 115 ? -1.148 21.704 7.202 1.00 31.07 115 THR D C 1
ATOM 5765 O O . THR D 2 115 ? -1.648 22.528 7.987 1.00 32.33 115 THR D O 1
ATOM 5769 N N . LYS D 2 116 ? -0.191 21.994 6.340 1.00 30.57 116 LYS D N 1
ATOM 5770 C CA . LYS D 2 116 ? 0.348 23.352 6.085 1.00 34.55 116 LYS D CA 1
ATOM 5771 C C . LYS D 2 116 ? 0.983 23.874 7.377 1.00 35.35 116 LYS D C 1
ATOM 5772 O O . LYS D 2 116 ? 0.887 25.050 7.660 1.00 36.97 116 LYS D O 1
ATOM 5778 N N . LEU D 2 117 ? 1.544 22.986 8.189 1.00 33.87 117 LEU D N 1
ATOM 5779 C CA . LEU D 2 117 ? 2.268 23.341 9.436 1.00 36.99 117 LEU D CA 1
ATOM 5780 C C . LEU D 2 117 ? 3.346 24.408 9.138 1.00 41.88 117 LEU D C 1
ATOM 5781 O O . LEU D 2 117 ? 3.462 25.337 9.944 1.00 42.01 117 LEU D O 1
ATOM 5786 N N . ASP D 2 118 ? 4.033 24.312 7.988 1.00 39.09 118 ASP D N 1
ATOM 5787 C CA . ASP D 2 118 ? 5.053 25.318 7.561 1.00 43.84 118 ASP D CA 1
ATOM 5788 C C . ASP D 2 118 ? 4.436 26.731 7.438 1.00 47.01 118 ASP D C 1
ATOM 5789 O O . ASP D 2 118 ? 5.203 27.714 7.628 1.00 50.35 118 ASP D O 1
ATOM 5794 N N . LEU D 2 119 ? 3.139 26.907 7.190 1.00 45.87 119 LEU D N 1
ATOM 5795 C CA . LEU D 2 119 ? 2.545 28.271 7.069 1.00 48.05 119 LEU D CA 1
ATOM 5796 C C . LEU D 2 119 ? 2.045 28.851 8.397 1.00 50.26 119 LEU D C 1
ATOM 5797 O O . LEU D 2 119 ? 1.633 30.023 8.378 1.00 51.84 119 LEU D O 1
ATOM 5802 N N . ARG D 2 120 ? 1.945 28.068 9.465 1.00 47.94 120 ARG D N 1
ATOM 5803 C CA . ARG D 2 120 ? 1.276 28.550 10.687 1.00 49.45 120 ARG D CA 1
ATOM 5804 C C . ARG D 2 120 ? 2.077 29.738 11.256 1.00 55.92 120 ARG D C 1
ATOM 5805 O O . ARG D 2 120 ? 1.436 30.657 11.824 1.00 58.37 120 ARG D O 1
ATOM 5813 N N . ASP D 2 121 ? 3.394 29.736 11.039 1.00 61.27 121 ASP D N 1
ATOM 5814 C CA . ASP D 2 121 ? 4.341 30.818 11.429 1.00 70.19 121 ASP D CA 1
ATOM 5815 C C . ASP D 2 121 ? 5.114 31.341 10.200 1.00 74.23 121 ASP D C 1
ATOM 5816 O O . ASP D 2 121 ? 6.272 31.736 10.377 1.00 77.12 121 ASP D O 1
ATOM 5821 N N . ASP D 2 122 ? 4.478 31.408 9.024 1.00 71.72 122 ASP D N 1
ATOM 5822 C CA . ASP D 2 122 ? 4.957 32.193 7.846 1.00 75.01 122 ASP D CA 1
ATOM 5823 C C . ASP D 2 122 ? 4.497 33.633 8.080 1.00 77.89 122 ASP D C 1
ATOM 5824 O O . ASP D 2 122 ? 3.256 33.842 8.226 1.00 77.06 122 ASP D O 1
ATOM 5829 N N . LYS D 2 123 ? 5.431 34.594 8.137 1.00 80.37 123 LYS D N 1
ATOM 5830 C CA . LYS D 2 123 ? 5.079 36.008 8.436 1.00 85.28 123 LYS D CA 1
ATOM 5831 C C . LYS D 2 123 ? 3.979 36.473 7.471 1.00 81.53 123 LYS D C 1
ATOM 5832 O O . LYS D 2 123 ? 2.940 36.948 7.971 1.00 79.87 123 LYS D O 1
ATOM 5838 N N . ASP D 2 124 ? 4.137 36.296 6.154 1.00 81.67 124 ASP D N 1
ATOM 5839 C CA . ASP D 2 124 ? 3.120 36.813 5.189 1.00 80.88 124 ASP D CA 1
ATOM 5840 C C . ASP D 2 124 ? 1.742 36.153 5.418 1.00 77.90 124 ASP D C 1
ATOM 5841 O O . ASP D 2 124 ? 0.739 36.872 5.256 1.00 74.74 124 ASP D O 1
ATOM 5846 N N . THR D 2 125 ? 1.665 34.835 5.728 1.00 73.27 125 THR D N 1
ATOM 5847 C CA . THR D 2 125 ? 0.386 34.138 6.033 1.00 68.68 125 THR D CA 1
ATOM 5848 C C . THR D 2 125 ? -0.165 34.610 7.381 1.00 66.85 125 THR D C 1
ATOM 5849 O O . THR D 2 125 ? -1.402 34.821 7.455 1.00 63.69 125 THR D O 1
ATOM 5853 N N . ILE D 2 126 ? 0.652 34.705 8.432 1.00 64.44 126 ILE D N 1
ATOM 5854 C CA . ILE D 2 126 ? 0.079 35.213 9.716 1.00 70.26 126 ILE D CA 1
ATOM 5855 C C . ILE D 2 126 ? -0.501 36.612 9.443 1.00 74.69 126 ILE D C 1
ATOM 5856 O O . ILE D 2 126 ? -1.663 36.859 9.876 1.00 70.88 126 ILE D O 1
ATOM 5861 N N . GLU D 2 127 ? 0.216 37.455 8.670 1.00 79.46 127 GLU D N 1
ATOM 5862 C CA . GLU D 2 127 ? -0.236 38.843 8.342 1.00 87.40 127 GLU D CA 1
ATOM 5863 C C . GLU D 2 127 ? -1.542 38.767 7.559 1.00 84.11 127 GLU D C 1
ATOM 5864 O O . GLU D 2 127 ? -2.496 39.480 7.923 1.00 85.69 127 GLU D O 1
ATOM 5870 N N . LYS D 2 128 ? -1.585 37.905 6.548 1.00 79.68 128 LYS D N 1
ATOM 5871 C CA . LYS D 2 128 ? -2.777 37.755 5.686 1.00 75.19 128 LYS D CA 1
ATOM 5872 C C . LYS D 2 128 ? -3.982 37.411 6.566 1.00 69.63 128 LYS D C 1
ATOM 5873 O O . LYS D 2 128 ? -4.985 38.005 6.364 1.00 64.67 128 LYS D O 1
ATOM 5879 N N . LEU D 2 129 ? -3.909 36.383 7.428 1.00 65.41 129 LEU D N 1
ATOM 5880 C CA . LEU D 2 129 ? -5.076 35.958 8.246 1.00 63.72 129 LEU D CA 1
ATOM 5881 C C . LEU D 2 129 ? -5.426 37.086 9.237 1.00 64.02 129 LEU D C 1
ATOM 5882 O O . LEU D 2 129 ? -6.621 37.254 9.569 1.00 60.13 129 LEU D O 1
ATOM 5887 N N . LYS D 2 130 ? -4.404 37.747 9.777 1.00 65.84 130 LYS D N 1
ATOM 5888 C CA . LYS D 2 130 ? -4.612 38.870 10.742 1.00 73.33 130 LYS D CA 1
ATOM 5889 C C . LYS D 2 130 ? -5.612 39.867 10.135 1.00 75.92 130 LYS D C 1
ATOM 5890 O O . LYS D 2 130 ? -6.607 40.204 10.820 1.00 75.54 130 LYS D O 1
ATOM 5896 N N . GLU D 2 131 ? -5.442 40.233 8.857 1.00 79.14 131 GLU D N 1
ATOM 5897 C CA . GLU D 2 131 ? -6.254 41.326 8.234 1.00 85.74 131 GLU D CA 1
ATOM 5898 C C . GLU D 2 131 ? -7.694 40.834 7.961 1.00 84.88 131 GLU D C 1
ATOM 5899 O O . GLU D 2 131 ? -8.474 41.621 7.459 1.00 87.02 131 GLU D O 1
ATOM 5905 N N . LYS D 2 132 ? -8.049 39.598 8.301 1.00 79.90 132 LYS D N 1
ATOM 5906 C CA . LYS D 2 132 ? -9.420 39.042 8.117 1.00 80.24 132 LYS D CA 1
ATOM 5907 C C . LYS D 2 132 ? -10.018 38.693 9.484 1.00 78.34 132 LYS D C 1
ATOM 5908 O O . LYS D 2 132 ? -11.098 38.045 9.524 1.00 78.97 132 LYS D O 1
ATOM 5914 N N . LYS D 2 133 ? -9.368 39.099 10.574 1.00 77.03 133 LYS D N 1
ATOM 5915 C CA . LYS D 2 133 ? -9.825 38.731 11.945 1.00 79.14 133 LYS D CA 1
ATOM 5916 C C . LYS D 2 133 ? -9.588 37.221 12.172 1.00 70.70 133 LYS D C 1
ATOM 5917 O O . LYS D 2 133 ? -10.368 36.598 12.952 1.00 68.89 133 LYS D O 1
ATOM 5923 N N . LEU D 2 134 ? -8.588 36.633 11.500 1.00 65.56 134 LEU D N 1
ATOM 5924 C CA . LEU D 2 134 ? -8.286 35.198 11.774 1.00 60.90 134 LEU D CA 1
ATOM 5925 C C . LEU D 2 134 ? -6.877 34.927 12.307 1.00 58.83 134 LEU D C 1
ATOM 5926 O O . LEU D 2 134 ? -5.871 35.739 12.154 1.00 58.77 134 LEU D O 1
ATOM 5931 N N . THR D 2 135 ? -6.804 33.728 12.878 1.00 57.18 135 THR D N 1
ATOM 5932 C CA . THR D 2 135 ? -5.595 33.158 13.488 1.00 55.86 135 THR D CA 1
ATOM 5933 C C . THR D 2 135 ? -5.540 31.687 13.058 1.00 50.97 135 THR D C 1
ATOM 5934 O O . THR D 2 135 ? -6.554 30.988 12.955 1.00 48.39 135 THR D O 1
ATOM 5938 N N . PRO D 2 136 ? -4.318 31.207 12.787 1.00 48.36 136 PRO D N 1
ATOM 5939 C CA . PRO D 2 136 ? -4.073 29.797 12.530 1.00 44.11 136 PRO D CA 1
ATOM 5940 C C . PRO D 2 136 ? -4.581 28.979 13.714 1.00 42.90 136 PRO D C 1
ATOM 5941 O O . PRO D 2 136 ? -4.706 29.500 14.807 1.00 43.83 136 PRO D O 1
ATOM 5945 N N . ILE D 2 137 ? -4.838 27.702 13.447 1.00 38.53 137 ILE D N 1
ATOM 5946 C CA . ILE D 2 137 ? -5.277 26.712 14.428 1.00 37.99 137 ILE D CA 1
ATOM 5947 C C . ILE D 2 137 ? -4.042 26.381 15.241 1.00 36.87 137 ILE D C 1
ATOM 5948 O O . ILE D 2 137 ? -3.060 25.990 14.636 1.00 35.51 137 ILE D O 1
ATOM 5953 N N . THR D 2 138 ? -4.167 26.466 16.552 1.00 36.40 138 THR D N 1
ATOM 5954 C CA . THR D 2 138 ? -3.087 26.084 17.492 1.00 37.21 138 THR D CA 1
ATOM 5955 C C . THR D 2 138 ? -3.128 24.593 17.840 1.00 35.51 138 THR D C 1
ATOM 5956 O O . THR D 2 138 ? -4.169 23.930 17.692 1.00 35.75 138 THR D O 1
ATOM 5960 N N . TYR D 2 139 ? -2.001 24.067 18.311 1.00 35.96 139 TYR D N 1
ATOM 5961 C CA . TYR D 2 139 ? -1.890 22.674 18.732 1.00 35.14 139 TYR D CA 1
ATOM 5962 C C . TYR D 2 139 ? -2.979 22.342 19.742 1.00 36.40 139 TYR D C 1
ATOM 5963 O O . TYR D 2 139 ? -3.625 21.311 19.581 1.00 33.97 139 TYR D O 1
ATOM 5972 N N . PRO D 2 140 ? -3.197 23.103 20.847 1.00 36.33 140 PRO D N 1
ATOM 5973 C CA . PRO D 2 140 ? -4.221 22.680 21.789 1.00 36.82 140 PRO D CA 1
ATOM 5974 C C . PRO D 2 140 ? -5.607 22.691 21.137 1.00 35.38 140 PRO D C 1
ATOM 5975 O O . PRO D 2 140 ? -6.404 21.887 21.528 1.00 33.33 140 PRO D O 1
ATOM 5979 N N . GLN D 2 141 ? -5.876 23.639 20.233 1.00 34.69 141 GLN D N 1
ATOM 5980 C CA . GLN D 2 141 ? -7.207 23.675 19.582 1.00 35.62 141 GLN D CA 1
ATOM 5981 C C . GLN D 2 141 ? -7.403 22.365 18.820 1.00 33.55 141 GLN D C 1
ATOM 5982 O O . GLN D 2 141 ? -8.506 21.769 18.863 1.00 32.76 141 GLN D O 1
ATOM 5988 N N . GLY D 2 142 ? -6.375 21.923 18.085 1.00 32.52 142 GLY D N 1
ATOM 5989 C CA . GLY D 2 142 ? -6.386 20.667 17.320 1.00 32.02 142 GLY D CA 1
ATOM 5990 C C . GLY D 2 142 ? -6.605 19.494 18.243 1.00 32.76 142 GLY D C 1
ATOM 5991 O O . GLY D 2 142 ? -7.475 18.655 17.955 1.00 33.50 142 GLY D O 1
ATOM 5992 N N . LEU D 2 143 ? -5.900 19.447 19.361 1.00 34.00 143 LEU D N 1
ATOM 5993 C CA . LEU D 2 143 ? -6.065 18.350 20.314 1.00 34.82 143 LEU D CA 1
ATOM 5994 C C . LEU D 2 143 ? -7.508 18.318 20.794 1.00 34.24 143 LEU D C 1
ATOM 5995 O O . LEU D 2 143 ? -8.054 17.213 20.982 1.00 33.55 143 LEU D O 1
ATOM 6000 N N . ALA D 2 144 ? -8.059 19.475 21.119 1.00 35.13 144 ALA D N 1
ATOM 6001 C CA . ALA D 2 144 ? -9.450 19.549 21.620 1.00 34.69 144 ALA D CA 1
ATOM 6002 C C . ALA D 2 144 ? -10.395 19.018 20.532 1.00 33.93 144 ALA D C 1
ATOM 6003 O O . ALA D 2 144 ? -11.373 18.338 20.865 1.00 33.50 144 ALA D O 1
ATOM 6005 N N . MET D 2 145 ? -10.181 19.378 19.255 1.00 31.53 145 MET D N 1
ATOM 6006 C CA . MET D 2 145 ? -11.077 18.862 18.187 1.00 32.21 145 MET D CA 1
ATOM 6007 C C . MET D 2 145 ? -10.921 17.345 18.066 1.00 30.61 145 MET D C 1
ATOM 6008 O O . MET D 2 145 ? -11.917 16.663 17.858 1.00 30.83 145 MET D O 1
ATOM 6013 N N . ALA D 2 146 ? -9.691 16.812 18.212 1.00 31.02 146 ALA D N 1
ATOM 6014 C CA . ALA D 2 146 ? -9.438 15.348 18.196 1.00 30.12 146 ALA D CA 1
ATOM 6015 C C . ALA D 2 146 ? -10.258 14.675 19.324 1.00 32.01 146 ALA D C 1
ATOM 6016 O O . ALA D 2 146 ? -10.892 13.623 19.100 1.00 31.44 146 ALA D O 1
ATOM 6018 N N . LYS D 2 147 ? -10.243 15.226 20.523 1.00 32.80 147 LYS D N 1
ATOM 6019 C CA . LYS D 2 147 ? -11.049 14.644 21.633 1.00 35.17 147 LYS D CA 1
ATOM 6020 C C . LYS D 2 147 ? -12.543 14.715 21.241 1.00 35.06 147 LYS D C 1
ATOM 6021 O O . LYS D 2 147 ? -13.272 13.755 21.411 1.00 35.27 147 LYS D O 1
ATOM 6027 N N . GLU D 2 148 ? -12.987 15.837 20.692 1.00 33.82 148 GLU D N 1
ATOM 6028 C CA . GLU D 2 148 ? -14.425 16.076 20.420 1.00 35.32 148 GLU D CA 1
ATOM 6029 C C . GLU D 2 148 ? -14.910 15.051 19.398 1.00 35.04 148 GLU D C 1
ATOM 6030 O O . GLU D 2 148 ? -16.096 14.637 19.458 1.00 35.46 148 GLU D O 1
ATOM 6036 N N . ILE D 2 149 ? -14.097 14.713 18.375 1.00 32.86 149 ILE D N 1
ATOM 6037 C CA . ILE D 2 149 ? -14.555 13.717 17.378 1.00 32.05 149 ILE D CA 1
ATOM 6038 C C . ILE D 2 149 ? -14.116 12.297 17.721 1.00 32.01 149 ILE D C 1
ATOM 6039 O O . ILE D 2 149 ? -14.380 11.411 16.895 1.00 32.73 149 ILE D O 1
ATOM 6044 N N . GLY D 2 150 ? -13.400 12.073 18.844 1.00 32.35 150 GLY D N 1
ATOM 6045 C CA . GLY D 2 150 ? -13.002 10.706 19.243 1.00 32.94 150 GLY D CA 1
ATOM 6046 C C . GLY D 2 150 ? -11.915 10.159 18.306 1.00 31.65 150 GLY D C 1
ATOM 6047 O O . GLY D 2 150 ? -11.794 8.936 18.153 1.00 31.91 150 GLY D O 1
ATOM 6048 N N . ALA D 2 151 ? -11.063 11.043 17.749 1.00 31.48 151 ALA D N 1
ATOM 6049 C CA . ALA D 2 151 ? -9.879 10.651 16.963 1.00 30.19 151 ALA D CA 1
ATOM 6050 C C . ALA D 2 151 ? -8.877 9.921 17.896 1.00 33.06 151 ALA D C 1
ATOM 6051 O O . ALA D 2 151 ? -8.728 10.351 19.059 1.00 33.36 151 ALA D O 1
ATOM 6053 N N . VAL D 2 152 ? -8.198 8.909 17.364 1.00 30.52 152 VAL D N 1
ATOM 6054 C CA . VAL D 2 152 ? -7.170 8.125 18.095 1.00 32.93 152 VAL D CA 1
ATOM 6055 C C . VAL D 2 152 ? -5.898 8.905 18.212 1.00 32.01 152 VAL D C 1
ATOM 6056 O O . VAL D 2 152 ? -5.171 8.612 19.153 1.00 32.74 152 VAL D O 1
ATOM 6060 N N . LYS D 2 153 ? -5.648 9.863 17.343 1.00 31.09 153 LYS D N 1
ATOM 6061 C CA . LYS D 2 153 ? -4.443 10.696 17.406 1.00 32.95 153 LYS D CA 1
ATOM 6062 C C . LYS D 2 153 ? -4.702 12.033 16.693 1.00 29.85 153 LYS D C 1
ATOM 6063 O O . LYS D 2 153 ? -5.579 12.105 15.772 1.00 27.86 153 LYS D O 1
ATOM 6069 N N . TYR D 2 154 ? -4.053 13.075 17.171 1.00 29.11 154 TYR D N 1
ATOM 6070 C CA . TYR D 2 154 ? -3.965 14.384 16.457 1.00 29.24 154 TYR D CA 1
ATOM 6071 C C . TYR D 2 154 ? -2.514 14.558 16.007 1.00 29.45 154 TYR D C 1
ATOM 6072 O O . TYR D 2 154 ? -1.587 14.500 16.876 1.00 28.24 154 TYR D O 1
ATOM 6081 N N . LEU D 2 155 ? -2.284 14.883 14.752 1.00 28.45 155 LEU D N 1
ATOM 6082 C CA . LEU D 2 155 ? -0.917 15.023 14.187 1.00 29.21 155 LEU D CA 1
ATOM 6083 C C . LEU D 2 155 ? -0.937 16.231 13.293 1.00 29.41 155 LEU D C 1
ATOM 6084 O O . LEU D 2 155 ? -1.991 16.510 12.645 1.00 29.03 155 LEU D O 1
ATOM 6089 N N . GLU D 2 156 ? 0.176 16.937 13.275 1.00 29.41 156 GLU D N 1
ATOM 6090 C CA . GLU D 2 156 ? 0.325 18.132 12.397 1.00 29.92 156 GLU D CA 1
ATOM 6091 C C . GLU D 2 156 ? 1.470 17.853 11.473 1.00 30.76 156 GLU D C 1
ATOM 6092 O O . GLU D 2 156 ? 2.478 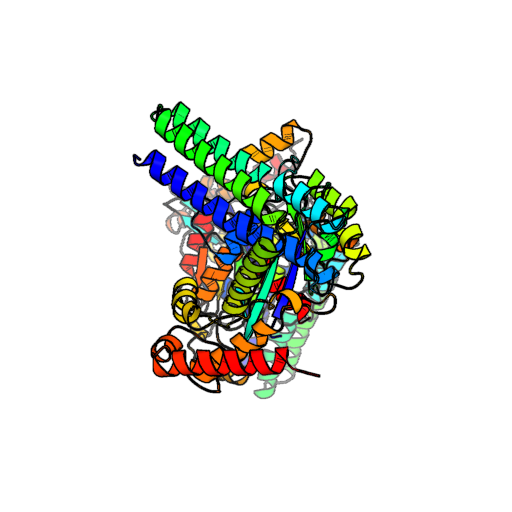17.233 11.919 1.00 30.73 156 GLU D O 1
ATOM 6098 N N . CYS D 2 157 ? 1.353 18.284 10.224 1.00 29.36 157 CYS D N 1
ATOM 6099 C CA . CYS D 2 157 ? 2.448 17.984 9.285 1.00 28.90 157 CYS D CA 1
ATOM 6100 C C . CYS D 2 157 ? 2.555 19.079 8.228 1.00 30.79 157 CYS D C 1
ATOM 6101 O O . CYS D 2 157 ? 1.590 19.858 8.000 1.00 29.64 157 CYS D O 1
ATOM 6104 N N . SER D 2 158 ? 3.700 19.058 7.559 1.00 30.44 158 SER D N 1
ATOM 6105 C CA . SER D 2 158 ? 4.004 19.878 6.362 1.00 31.53 158 SER D CA 1
ATOM 6106 C C . SER D 2 158 ? 4.359 18.986 5.190 1.00 32.90 158 SER D C 1
ATOM 6107 O O . SER D 2 158 ? 5.367 18.340 5.230 1.00 32.50 158 SER D O 1
ATOM 6110 N N . ALA D 2 159 ? 3.556 19.001 4.113 1.00 32.44 159 ALA D N 1
ATOM 6111 C CA . ALA D 2 159 ? 3.950 18.346 2.842 1.00 32.61 159 ALA D CA 1
ATOM 6112 C C . ALA D 2 159 ? 5.261 18.938 2.331 1.00 32.96 159 ALA D C 1
ATOM 6113 O O . ALA D 2 159 ? 6.089 18.169 1.835 1.00 33.94 159 ALA D O 1
ATOM 6115 N N . LEU D 2 160 ? 5.460 20.233 2.521 1.00 35.41 160 LEU D N 1
ATOM 6116 C CA . LEU D 2 160 ? 6.607 20.953 1.915 1.00 38.02 160 LEU D CA 1
ATOM 6117 C C . LEU D 2 160 ? 7.910 20.531 2.594 1.00 38.72 160 LEU D C 1
ATOM 6118 O O . LEU D 2 160 ? 8.851 20.142 1.879 1.00 37.44 160 LEU D O 1
ATOM 6123 N N . THR D 2 161 ? 7.972 20.588 3.920 1.00 37.86 161 THR D N 1
ATOM 6124 C CA . THR D 2 161 ? 9.220 20.333 4.660 1.00 38.18 161 THR D CA 1
ATOM 6125 C C . THR D 2 161 ? 9.271 18.881 5.146 1.00 37.26 161 THR D C 1
ATOM 6126 O O . THR D 2 161 ? 10.356 18.461 5.587 1.00 38.05 161 THR D O 1
ATOM 6130 N N . GLN D 2 162 ? 8.155 18.139 5.085 1.00 35.03 162 GLN D N 1
ATOM 6131 C CA . GLN D 2 162 ? 7.992 16.743 5.579 1.00 34.24 162 GLN D CA 1
ATOM 6132 C C . GLN D 2 162 ? 8.120 16.689 7.101 1.00 34.56 162 GLN D C 1
ATOM 6133 O O . GLN D 2 162 ? 8.076 15.594 7.583 1.00 33.91 162 GLN D O 1
ATOM 6139 N N . ARG D 2 163 ? 8.089 17.840 7.803 1.00 35.28 163 ARG D N 1
ATOM 6140 C CA . ARG D 2 163 ? 7.917 17.870 9.266 1.00 36.01 163 ARG D CA 1
ATOM 6141 C C . ARG D 2 163 ? 6.612 17.146 9.601 1.00 34.67 163 ARG D C 1
ATOM 6142 O O . ARG D 2 163 ? 5.558 17.505 9.010 1.00 31.69 163 ARG D O 1
ATOM 6150 N N . GLY D 2 164 ? 6.673 16.137 10.477 1.00 34.30 164 GLY D N 1
ATOM 6151 C CA . GLY D 2 164 ? 5.440 15.437 10.934 1.00 33.39 164 GLY D CA 1
ATOM 6152 C C . GLY D 2 164 ? 4.876 14.474 9.886 1.00 32.33 164 GLY D C 1
ATOM 6153 O O . GLY D 2 164 ? 3.980 13.718 10.225 1.00 30.77 164 GLY D O 1
ATOM 6154 N N . LEU D 2 165 ? 5.440 14.396 8.669 1.00 31.57 165 LEU D N 1
ATOM 6155 C CA . LEU D 2 165 ? 4.755 13.700 7.574 1.00 31.23 165 LEU D CA 1
ATOM 6156 C C . LEU D 2 165 ? 4.802 12.172 7.742 1.00 31.57 165 LEU D C 1
ATOM 6157 O O . LEU D 2 165 ? 3.753 11.531 7.526 1.00 29.58 165 LEU D O 1
ATOM 6162 N N . LYS D 2 166 ? 5.937 11.607 8.102 1.00 33.68 166 LYS D N 1
ATOM 6163 C CA . LYS D 2 166 ? 6.110 10.123 8.197 1.00 37.26 166 LYS D CA 1
ATOM 6164 C C . LYS D 2 166 ? 5.224 9.622 9.329 1.00 35.07 166 LYS D C 1
ATOM 6165 O O . LYS D 2 166 ? 4.629 8.549 9.178 1.00 32.40 166 LYS D O 1
ATOM 6171 N N . THR D 2 167 ? 5.123 10.432 10.380 1.00 31.74 167 THR D N 1
ATOM 6172 C CA . THR D 2 167 ? 4.383 10.066 11.607 1.00 32.86 167 THR D CA 1
ATOM 6173 C C . THR D 2 167 ? 2.911 9.874 11.251 1.00 29.91 167 THR D C 1
ATOM 6174 O O . THR D 2 167 ? 2.271 9.043 11.857 1.00 30.92 167 THR D O 1
ATOM 6178 N N . VAL D 2 168 ? 2.347 10.701 10.391 1.00 29.56 168 VAL D N 1
ATOM 6179 C CA . VAL D 2 168 ? 0.921 10.535 10.012 1.00 27.58 168 VAL D CA 1
ATOM 6180 C C . VAL D 2 168 ? 0.684 9.114 9.535 1.00 28.47 168 VAL D C 1
ATOM 6181 O O . VAL D 2 168 ? -0.280 8.483 9.982 1.00 29.26 168 VAL D O 1
ATOM 6185 N N . PHE D 2 169 ? 1.543 8.615 8.648 1.00 28.17 169 PHE D N 1
ATOM 6186 C CA . PHE D 2 169 ? 1.308 7.330 7.988 1.00 28.61 169 PHE D CA 1
ATOM 6187 C C . PHE D 2 169 ? 1.716 6.233 8.950 1.00 29.62 169 PHE D C 1
ATOM 6188 O O . PHE D 2 169 ? 1.040 5.204 8.967 1.00 30.95 169 PHE D O 1
ATOM 6196 N N . ASP D 2 170 ? 2.749 6.453 9.748 1.00 31.29 170 ASP D N 1
ATOM 6197 C CA . ASP D 2 170 ? 3.169 5.461 10.757 1.00 32.39 170 ASP D CA 1
ATOM 6198 C C . ASP D 2 170 ? 2.007 5.246 11.742 1.00 33.22 170 ASP D C 1
ATOM 6199 O O . ASP D 2 170 ? 1.731 4.095 12.076 1.00 33.45 170 ASP D O 1
ATOM 6204 N N . GLU D 2 171 ? 1.351 6.317 12.161 1.00 31.31 171 GLU D N 1
ATOM 6205 C CA . GLU D 2 171 ? 0.247 6.261 13.125 1.00 32.12 171 GLU D CA 1
ATOM 6206 C C . GLU D 2 171 ? -0.990 5.652 12.461 1.00 31.97 171 GLU D C 1
ATOM 6207 O O . GLU D 2 171 ? -1.754 4.945 13.170 1.00 32.09 171 GLU D O 1
ATOM 6213 N N . ALA D 2 172 ? -1.165 5.887 11.182 1.00 31.48 172 ALA D N 1
ATOM 6214 C CA . ALA D 2 172 ? -2.308 5.295 10.456 1.00 32.41 172 ALA D CA 1
ATOM 6215 C C . ALA D 2 172 ? -2.155 3.771 10.485 1.00 33.92 172 ALA D C 1
ATOM 6216 O O . ALA D 2 172 ? -3.141 3.032 10.796 1.00 33.73 172 ALA D O 1
ATOM 6218 N N . ILE D 2 173 ? -0.941 3.277 10.227 1.00 35.15 173 ILE D N 1
ATOM 6219 C CA . ILE D 2 173 ? -0.687 1.825 10.239 1.00 35.84 173 ILE D CA 1
ATOM 6220 C C . ILE D 2 173 ? -0.839 1.340 11.692 1.00 37.40 173 ILE D C 1
ATOM 6221 O O . ILE D 2 173 ? -1.529 0.303 11.894 1.00 36.46 173 ILE D O 1
ATOM 6226 N N . ARG D 2 174 ? -0.298 2.073 12.658 1.00 36.56 174 ARG D N 1
ATOM 6227 C CA . ARG D 2 174 ? -0.318 1.571 14.072 1.00 39.49 174 ARG D CA 1
ATOM 6228 C C . ARG D 2 174 ? -1.772 1.539 14.559 1.00 39.20 174 ARG D C 1
ATOM 6229 O O . ARG D 2 174 ? -2.133 0.582 15.303 1.00 39.61 174 ARG D O 1
ATOM 6237 N N . ALA D 2 175 ? -2.633 2.431 14.040 1.00 35.42 175 ALA D N 1
ATOM 6238 C CA . ALA D 2 175 ? -4.045 2.506 14.476 1.00 35.40 175 ALA D CA 1
ATOM 6239 C C . ALA D 2 175 ? -4.813 1.240 14.039 1.00 37.58 175 ALA D C 1
ATOM 6240 O O . ALA D 2 175 ? -5.733 0.790 14.721 1.00 39.62 175 ALA D O 1
ATOM 6242 N N . VAL D 2 176 ? -4.445 0.682 12.909 1.00 37.06 176 VAL D N 1
ATOM 6243 C CA . VAL D 2 176 ? -5.079 -0.538 12.331 1.00 40.52 176 VAL D CA 1
ATOM 6244 C C . VAL D 2 176 ? -4.545 -1.774 13.049 1.00 48.15 176 VAL D C 1
ATOM 6245 O O . VAL D 2 176 ? -5.368 -2.607 13.519 1.00 47.38 176 VAL D O 1
ATOM 6249 N N . LEU D 2 177 ? -3.228 -1.870 13.232 1.00 53.21 177 LEU D N 1
ATOM 6250 C CA . LEU D 2 177 ? -2.705 -3.015 14.030 1.00 62.43 177 LEU D CA 1
ATOM 6251 C C . LEU D 2 177 ? -3.130 -2.862 15.506 1.00 69.38 177 LEU D C 1
ATOM 6252 O O . LEU D 2 177 ? -3.245 -3.910 16.182 1.00 79.66 177 LEU D O 1
ATOM 6257 N N . HIS D 2 178 ? -3.475 -1.639 15.958 1.00 75.84 178 HIS D N 1
ATOM 6258 C CA . HIS D 2 178 ? -3.817 -1.273 17.366 1.00 79.16 178 HIS D CA 1
ATOM 6259 C C . HIS D 2 178 ? -3.371 -2.388 18.303 1.00 81.46 178 HIS D C 1
ATOM 6260 O O . HIS D 2 178 ? -3.148 -2.034 19.438 1.00 85.76 178 HIS D O 1
#

Solvent-accessible surface area: 36527 Å² total; per-residue (Å²): 119,146,165,59,17,153,96,14,25,54,32,3,102,34,3,11,138,32,1,74,11,0,1,8,3,2,3,11,9,3,2,13,62,48,60,5,149,24,66,46,90,30,143,26,7,78,35,0,0,56,13,1,5,66,4,136,81,153,38,3,9,0,0,10,16,0,38,94,23,2,67,135,21,6,96,125,3,75,101,69,179,9,53,95,145,70,0,65,65,1,48,50,80,18,134,134,33,43,56,32,6,69,68,73,0,72,58,49,112,70,1,58,75,27,2,18,117,9,2,44,58,26,0,4,53,1,2,1,13,44,23,99,80,56,118,36,2,25,106,118,0,26,76,42,3,131,31,40,127,67,0,27,34,26,15,83,32,134,54,64,49,12,36,0,18,75,20,0,35,45,0,0,35,152,52,0,28,64,59,121,141,45,34,43,0,38,68,88,2,76,136,26,23,53,92,128,46,16,78,33,0,48,134,23,2,54,44,45,4,80,146,67,48,144,154,226,136,84,169,62,2,115,103,14,12,60,33,3,103,43,2,12,126,31,1,75,12,0,2,8,3,2,2,10,10,3,2,14,62,69,55,4,165,24,68,47,92,30,145,26,7,80,47,0,0,58,13,1,6,65,4,136,72,141,24,3,10,0,0,11,20,0,39,103,21,1,64,132,12,4,95,123,2,73,102,97,188,11,61,92,148,44,0,67,65,2,51,55,80,15,147,136,37,42,56,28,7,66,68,68,0,76,58,50,115,70,1,60,85,31,1,17,124,8,1,44,55,25,0,4,49,3,2,1,13,44,25,99,81,56,125,31,2,28,109,105,0,28,79,42,2,140,32,39,128,66,0,27,34,33,15,69,33,133,52,59,53,11,34,0,26,68,20,0,40,60,7,0,35,160,37,0,29,66,54,120,139,42,34,34,0,36,68,87,2,70,135,25,22,45,90,125,46,16,81,33,0,42,132,23,2,54,45,55,5,72,146,63,43,139,154,226,62,69,17,4,7,0,0,0,0,1,28,53,46,1,19,18,22,45,2,0,8,12,27,49,71,84,37,158,98,87,93,78,68,7,34,3,5,16,1,32,29,22,34,31,109,30,134,48,120,13,1,6,0,11,0,38,4,0,0,19,2,128,69,2,50,123,3,1,19,34,2,1,50,60,13,35,0,0,0,0,0,0,1,0,21,22,32,73,2,25,46,46,0,35,52,55,2,26,31,25,0,27,65,78,14,61,102,19,25,0,0,0,0,0,5,60,10,51,55,35,115,55,179,110,24,59,78,128,17,134,133,111,174,79,84,13,10,55,108,88,82,0,84,62,16,7,120,10,0,32,18,83,92,12,23,24,0,0,22,103,84,61,155,29,1,118,59,0,0,65,29,0,8,141,15,28,94,189,111,62,13,4,11,0,0,0,0,0,30,31,52,0,21,14,22,52,2,0,7,12,27,48,71,87,36,146,98,84,80,78,66,8,32,3,6,9,3,29,29,21,35,29,97,32,116,44,142,14,3,14,0,13,0,39,4,0,0,10,2,124,67,3,57,111,4,1,17,36,3,2,50,58,13,27,0,0,0,0,0,0,2,0,20,36,32,72,4,26,77,45,0,119,63,53,2,65,60,27,0,57,143,78,15,87,138,20,30,0,0,0,0,0,6,63,8,49,56,26,67,55,182,100,25,60,95,115,20,142,122,104,198,75,94,16,10,56,37,56,84,0,74,63,16,6,178,112,3,52,18,78,90,12,29,21,0,0,24,104,67,19,44,5,0,86,15,0,0,47,19,0,7,104,14,19,75,185

Radius of gyration: 33.32 Å; Cα contacts (8 Å, |Δi|>4): 1268; chains: 4; bounding box: 72×76×97 Å

Secondary structure (DSSP, 8-state):
-HHHHHHHHHHHHHHHHHHHHHHHHHHHHHHHHTTT---TTSHHHHHHHHHHHH--STT-SSHHHHHHHHHHHHHHHHHTT--HHHHHHHHHHHHHHHHHHHHHTT-HHHHHHHHHHHHHHHHHHHS-B-SS-HHHHHHHHGGG----TTGGGG--TT-SS-THHHHHHHHHHHHH-S-TT-SSB-GGGGGG-SHHHHHHHHHHHHHHHHHHHT--/--EEEEEEEE-GGG-HHHHHHHHHH-PPTTS---SS-----EEEEETTEEEEEEEEE---SGGGTTTGGGG-TT--EEEEEEETT-HHHHHHIIIIIHHHHHHH-SSS-EEEEEE-GGGTT-HHHHHHHHTTT--PPPHHHHHHHHHHHT-SEEEE--TTT-TTHHHHHHHHHHHHH-/--HHHHHHHHHHHHHHHHHHHHHHHHHHHHHHHTTT---TTSHHHHHHHHHHHH--STT-SSHHHHHHHHHHHHHHHHHTT--HHHHHHHHHHHHHHHHHHHHHTT-HHHHHHHHHHHHHHHHHHHS-B-SS-HHHHHHHHGGG----TTGGGG--TT-SS-THHHHHHHHHHHHH-S-TT-SSB-GGGGGG--HHHHHHHHHHHHHHHHHHHT--/--EEEEEEEE-TTS-HHHHHHHHHH-PPTTS---SS-----EEEEETTEEEEEEEEE---SGGGTTTGGGG-TT-SEEEEEEETT-HHHHHHIIIIIHHHHHHH-TTS-EEEEEE-GGGTT-HHHHHHHHTTT--PPPHHHHHHHHHHHT-SEEEE--TTT-TTHHHHHHHHHHHHH-

B-factor: mean 45.59, std 17.18, range [20.72, 132.29]

InterPro domains:
  IPR003653 Ulp1 protease family, C-terminal catalytic domain [PS50600] (1-146)
  IPR038765 Papain-like cysteine peptidase superfamily [SSF54001] (64-175)
  IPR054759 RickCE-like, catalytic domain [PF22179] (64-165)

Nearest PDB structures (foldseek):
  6x1h-assembly6_A  TM=9.744E-01  e=8.625E-26  Orientia tsutsugamushi str. Ikeda
  4kn7-assembly2_Y  TM=2.051E-01  e=4.033E+00  Escherichia coli
  8ftd-assembly1_L  TM=1.780E-01  e=4.033E+00  Escherichia coli
  6pst-assembly1_L  TM=1.777E-01  e=4.649E+00  Escherichia coli
  7n4e-assembly1_F  TM=2.131E-01  e=9.460E+00  Escherichia coli

Organism: Orientia tsutsugamushi (strain Ikeda) (NCBI:txid334380)

Foldseek 3Di:
DVVLLVVLLVVLVVLLVVLLLVLLVQLLLVCLAVLLDFDLPDPVLVVSLCCCAPPPPAPGNYLNNSVVVSVVSLVVCVVVVPPPVSSVVSVVVSVVSSVVSVVLSNDRQSSLVSNVVSLLVVLLVLAFEPADDSPVVSVLLSVLADADSSQSNQNHNPDPHRVLNVLLNVLCCVQQPPDPPDSHHYPVSVVSSDPVSSNVSSVSSVVVNVCVVPPD/DDPLLVVLLVVLVVLLVVLLLVLLVQLLLVCLAVLLDFDLPDPVLVVSLCCQAPPPPAVGNYLVNSLVVSVVSLVVCVVVVPPVVSSVVSVVVSVVSSVVSVVLSNDSLSSLVSNVVSLLVVLLVLAFEPADCSPVVSVLLSVLADADSSQSNNNHNPDPGRVLNVLLNVLCCVQQPPDPVDSHHYPNSVVSSDPVSSNVSSVSSVVVNVCVVPPD/DAEAAEEEAFDPVFPLQLLVCLVQPVDAPPDDGDPHDPQAWDWDADPNDTYTYGYDYFDHDPVCLVPRCVSQPPHQEYEYEAEQLDVVRVVCSVVPDLVSNCVNPVDHAYEYEYEPPVLLPDVVSQVVQVVVVDHGQDPVNQVVVCVVSVHPYYFYAYSNVRRRSVVVSVVRVVSSVD/DQEAAEEEAFDQPLPLQLLVCLVQPVDAPVDDGDSHDPQAWHWDADPNDTYTYGYHYFPHDVVCLVPRCVSQPPHQEYEYEAEQLDVVRVVCSVVPDLCSNCVNPVDHAYEYEYEPPVLLPDVVSQVVQVVVVDHGHDPVNQVVVCVVSVHPYYFYAYSNVRRRSVVVVVVRVVSNVD